Protein AF-A0A2N2CY54-F1 (afdb_monomer)

Mean predicted aligned error: 22.15 Å

pLDDT: mean 81.93, std 12.27, range [18.92, 95.81]

Solvent-accessible surface area (backbone atoms only — not comparable to full-atom values): 48146 Å² total; per-residue (Å²): 135,62,61,72,64,51,35,73,72,45,61,77,48,27,66,77,72,64,31,81,34,38,25,50,25,41,86,81,33,45,28,36,30,58,75,82,61,48,65,48,76,57,79,92,50,68,31,60,53,37,13,76,73,66,37,69,27,64,44,69,73,37,68,36,89,73,80,69,43,63,23,24,40,41,25,36,48,36,69,56,98,86,40,77,65,26,34,40,36,35,34,28,63,43,61,75,48,27,69,66,24,25,69,65,45,78,52,81,62,23,25,25,32,29,29,36,71,78,32,34,35,51,27,37,74,56,55,66,48,37,67,68,59,39,34,26,49,61,18,50,80,72,67,44,75,42,19,41,46,25,49,34,45,61,72,70,34,72,73,43,70,49,77,43,62,30,50,49,90,93,40,54,30,41,32,43,35,33,50,41,89,90,58,67,34,28,43,34,40,36,33,43,45,69,66,74,43,41,67,58,55,53,50,53,57,52,52,53,54,52,55,53,51,52,52,52,52,50,54,54,52,51,55,50,48,43,66,74,49,49,52,64,52,50,54,52,49,55,50,52,53,40,46,75,74,68,55,60,90,77,90,86,87,82,95,52,92,47,76,67,32,55,49,53,55,54,51,52,57,52,43,55,54,53,42,59,55,49,53,55,53,53,40,44,76,72,67,44,76,79,73,87,82,79,62,88,47,103,78,36,62,66,50,53,55,51,54,57,52,45,58,54,56,57,54,55,60,57,55,54,56,59,55,56,54,44,58,76,72,68,44,83,81,74,73,72,84,61,82,87,47,66,71,75,65,23,55,55,51,54,56,63,55,58,72,70,72,78,83,80,73,79,92,78,65,80,91,72,66,83,84,60,68,88,70,88,54,95,79,86,88,84,88,88,89,62,74,70,94,66,41,73,82,60,71,88,80,73,92,86,89,92,94,86,94,91,93,90,82,88,74,72,72,67,65,58,64,73,71,75,59,84,81,88,83,72,89,67,89,62,67,74,100,54,26,69,57,39,68,60,62,50,62,55,60,73,49,64,69,61,56,64,63,57,62,62,42,53,77,75,73,46,64,76,62,46,63,63,43,57,75,56,41,55,89,45,101,79,44,60,59,57,41,44,53,44,50,52,49,47,51,56,52,49,50,54,52,48,55,52,50,48,52,52,36,57,72,73,62,51,67,87,68,70,59,67,38,86,83,42,65,72,74,61,19,52,56,38,45,53,52,39,54,54,46,55,70,58,45,57,57,53,52,33,48,52,52,34,51,53,39,45,76,74,68,41,58,86,60,63,52,72,79,94,51,64,70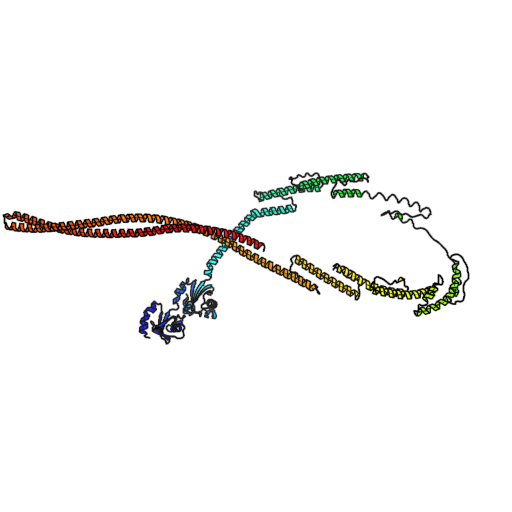,73,54,28,48,55,37,50,58,51,39,51,51,34,50,53,56,36,54,54,53,52,51,54,51,52,53,51,52,38,43,72,72,68,45,48,88,54,70,81,79,76,88,60,67,75,79,50,40,57,54,51,53,50,52,38,49,49,27,52,51,51,39,50,52,51,52,51,50,53,53,50,25,56,49,46,25,53,51,19,48,55,44,20,56,50,13,51,53,43,24,52,50,23,53,55,48,51,53,52,49,52,54,51,50,55,53,48,53,51,51,41,51,52,29,52,47,48,23,49,53,25,50,53,52,32,54,52,36,54,54,53,40,54,52,39,52,55,49,30,56,54,30,53,54,49,32,52,50,32,53,52,52,39,54,51,40,55,52,50,46,54,50,38,50,53,47,26,54,49,16,52,51,42,27,54,52,17,49,54,43,26,54,54,15,58,72,50,46,87,80,13,52,69,51,26,53,52,17,50,51,46,26,53,49,16,52,51,44,27,53,50,26,53,52,49,41,54,54,38,55,55,45,40,53,51,36,53,52,51,30,50,54,34,47,56,49,30,52,51,33,52,51,50,45,58,52,39,52,52,48,35,53,53,31,53,49,49,25,48,52,26,51,51,49,42,56,51,48,57,52,51,53,54,50,50,55,53,51,51,53,52,35,55,48,48,25,54,52,16,49,52,46,18,54,54,16,52,50,47,40,72,74,79

Nearest PDB structures (foldseek):
  8c5v-assembly1_I  TM=5.341E-01  e=7.143E-14  Escherichia coli
  3ja6-assembly1_I  TM=4.671E-01  e=2.084E-09  Escherichia coli
  3g67-assembly1_B  TM=6.070E-01  e=4.189E-06  Thermotoga maritima
  3g67-assembly1_A  TM=4.491E-01  e=2.232E-06  Thermotoga maritima
  6grj-assembly1_F  TM=5.104E-01  e=6.147E-03  Aeromonas hydrophila

Structure (mmCIF, N/CA/C/O backbone):
data_AF-A0A2N2CY54-F1
#
_entry.id   AF-A0A2N2CY54-F1
#
loop_
_atom_site.group_PDB
_atom_site.id
_atom_site.type_symbol
_atom_site.label_atom_id
_atom_site.label_alt_id
_atom_site.label_comp_id
_atom_site.label_asym_id
_atom_site.label_entity_id
_atom_site.label_seq_id
_atom_site.pdbx_PDB_ins_code
_atom_site.Cartn_x
_atom_site.Cartn_y
_atom_site.Cartn_z
_atom_site.occupancy
_atom_site.B_iso_or_equiv
_atom_site.auth_seq_id
_atom_site.auth_comp_id
_atom_site.auth_asym_id
_atom_site.auth_atom_id
_atom_site.pdbx_PDB_model_num
ATOM 1 N N . MET A 1 1 ? -34.514 -56.748 42.337 1.00 60.25 1 MET A N 1
ATOM 2 C CA . MET A 1 1 ? -34.997 -55.356 42.426 1.00 60.25 1 MET A CA 1
ATOM 3 C C . MET A 1 1 ? -36.351 -55.371 43.088 1.00 60.25 1 MET A C 1
ATOM 5 O O . MET A 1 1 ? -37.122 -56.273 42.786 1.00 60.25 1 MET A O 1
ATOM 9 N N . ASP A 1 2 ? -36.612 -54.425 43.983 1.00 69.19 2 ASP A N 1
ATOM 10 C CA . ASP A 1 2 ? -37.934 -54.241 44.578 1.00 69.19 2 ASP A CA 1
ATOM 11 C C . ASP A 1 2 ? -38.647 -53.099 43.843 1.00 69.19 2 ASP A C 1
ATOM 13 O O . ASP A 1 2 ? -38.469 -51.923 44.160 1.00 69.19 2 ASP A O 1
ATOM 17 N N . PHE A 1 3 ? -39.376 -53.464 42.786 1.00 68.94 3 PHE A N 1
ATOM 18 C CA . PHE A 1 3 ? -39.997 -52.511 41.866 1.00 68.94 3 PHE A CA 1
ATOM 19 C C . PHE A 1 3 ? -40.967 -51.534 42.569 1.00 68.94 3 PHE A C 1
ATOM 21 O O . PHE A 1 3 ? -40.831 -50.339 42.325 1.00 68.94 3 PHE A O 1
ATOM 28 N N . PRO A 1 4 ? -41.858 -51.956 43.497 1.00 69.75 4 PRO A N 1
ATOM 29 C CA . PRO A 1 4 ? -42.667 -51.036 44.307 1.00 69.75 4 PRO A CA 1
ATOM 30 C C . PRO A 1 4 ? -41.870 -49.930 45.017 1.00 69.75 4 PRO A C 1
ATOM 32 O O . PRO A 1 4 ? -42.263 -48.765 44.964 1.00 69.75 4 PRO A O 1
ATOM 35 N N . THR A 1 5 ? -40.737 -50.269 45.640 1.00 71.31 5 THR A N 1
ATOM 36 C CA . THR A 1 5 ? -39.881 -49.294 46.339 1.00 71.31 5 THR A CA 1
ATOM 37 C C . THR A 1 5 ? -39.176 -48.350 45.362 1.00 71.31 5 THR A C 1
ATOM 39 O O . THR A 1 5 ? -39.042 -47.163 45.646 1.00 71.31 5 THR A O 1
ATOM 42 N N . GLN A 1 6 ? -38.759 -48.842 44.190 1.00 70.19 6 GLN A N 1
ATOM 43 C CA . GLN A 1 6 ? -38.132 -48.010 43.156 1.00 70.19 6 GLN A CA 1
ATOM 44 C C . GLN A 1 6 ? -39.136 -47.054 42.495 1.00 70.19 6 GLN A C 1
ATOM 46 O O . GLN A 1 6 ? -38.831 -45.877 42.336 1.00 70.19 6 GLN A O 1
ATOM 51 N N . VAL A 1 7 ? -40.347 -47.529 42.182 1.00 70.38 7 VAL A N 1
ATOM 52 C CA . VAL A 1 7 ? -41.459 -46.714 41.661 1.00 70.38 7 VAL A CA 1
ATOM 53 C C . VAL A 1 7 ? -41.775 -45.563 42.611 1.00 70.38 7 VAL A C 1
ATOM 55 O O . VAL A 1 7 ? -41.792 -44.410 42.190 1.00 70.38 7 VAL A O 1
ATOM 58 N N . ALA A 1 8 ? -41.952 -45.854 43.904 1.00 73.19 8 ALA A N 1
ATOM 59 C CA . ALA A 1 8 ? -42.259 -44.836 44.908 1.00 73.19 8 ALA A CA 1
ATOM 60 C C . ALA A 1 8 ? -41.158 -43.768 45.065 1.00 73.19 8 ALA A C 1
ATOM 62 O O . ALA A 1 8 ? -41.454 -42.664 45.512 1.00 73.19 8 ALA A O 1
ATOM 63 N N . ALA A 1 9 ? -39.910 -44.085 44.703 1.00 75.81 9 ALA A N 1
ATOM 64 C CA . ALA A 1 9 ? -38.768 -43.183 44.831 1.00 75.81 9 ALA A CA 1
ATOM 65 C C . ALA A 1 9 ? -38.559 -42.241 43.631 1.00 75.81 9 ALA A C 1
ATOM 67 O O . ALA A 1 9 ? -37.879 -41.238 43.804 1.00 75.81 9 ALA A O 1
ATOM 68 N N . VAL A 1 10 ? -39.096 -42.554 42.441 1.00 77.94 10 VAL A N 1
ATOM 69 C CA . VAL A 1 10 ? -38.879 -41.745 41.216 1.00 77.94 10 VAL A CA 1
ATOM 70 C C . VAL A 1 10 ? -40.163 -41.288 40.517 1.00 77.94 10 VAL A C 1
ATOM 72 O O . VAL A 1 10 ? -40.093 -40.492 39.586 1.00 77.94 10 VAL A O 1
ATOM 75 N N . ALA A 1 11 ? -41.345 -41.753 40.940 1.00 76.50 11 ALA A N 1
ATOM 76 C CA . ALA A 1 11 ? -42.616 -41.394 40.299 1.00 76.50 11 ALA A CA 1
ATOM 77 C C . ALA A 1 11 ? -42.944 -39.887 40.357 1.00 76.50 11 ALA A C 1
ATOM 79 O O . ALA A 1 11 ? -43.582 -39.380 39.439 1.00 76.50 11 ALA A O 1
ATOM 80 N N . SER A 1 12 ? -42.495 -39.166 41.392 1.00 78.31 12 SER A N 1
ATOM 81 C CA . SER A 1 12 ? -42.616 -37.699 41.483 1.00 78.31 12 SER A CA 1
ATOM 82 C C . SER A 1 12 ? -41.766 -36.953 40.456 1.00 78.31 12 SER A C 1
ATOM 84 O O . SER A 1 12 ? -42.088 -35.827 40.084 1.00 78.31 12 SER A O 1
ATOM 86 N N . ASP A 1 13 ? -40.681 -37.579 40.007 1.00 79.94 13 ASP A N 1
ATOM 87 C CA . ASP A 1 13 ? -39.609 -36.903 39.282 1.00 79.94 13 ASP A CA 1
ATOM 88 C C . ASP A 1 13 ? -39.799 -37.019 37.763 1.00 79.94 13 ASP A C 1
ATOM 90 O O . ASP A 1 13 ? -39.218 -36.244 37.010 1.00 79.94 13 ASP A O 1
ATOM 94 N N . VAL A 1 14 ? -40.651 -37.948 37.307 1.00 81.81 14 VAL A N 1
ATOM 95 C CA . VAL A 1 14 ? -40.958 -38.183 35.885 1.00 81.81 14 VAL A CA 1
ATOM 96 C C . VAL A 1 14 ? -41.444 -36.896 35.209 1.00 81.81 14 VAL A C 1
ATOM 98 O O . VAL A 1 14 ? -40.825 -36.422 34.259 1.00 81.81 14 VAL A O 1
ATOM 101 N N . GLU A 1 15 ? -42.520 -36.302 35.732 1.00 76.81 15 GLU A N 1
ATOM 102 C CA . GLU A 1 15 ? -43.117 -35.080 35.181 1.00 76.81 15 GLU A CA 1
ATOM 103 C C . GLU A 1 15 ? -42.259 -33.846 35.504 1.00 76.81 15 GLU A C 1
ATOM 105 O O . GLU A 1 15 ? -42.045 -32.999 34.639 1.00 76.81 15 GLU A O 1
ATOM 110 N N . ALA A 1 16 ? -41.677 -33.781 36.709 1.00 80.38 16 ALA A N 1
ATOM 111 C CA . ALA A 1 16 ? -40.837 -32.662 37.146 1.00 80.38 16 ALA A CA 1
ATOM 112 C C . ALA A 1 16 ? -39.548 -32.489 36.317 1.00 80.38 16 ALA A C 1
ATOM 114 O O . ALA A 1 16 ? -39.052 -31.371 36.178 1.00 80.38 16 ALA A O 1
ATOM 115 N N . LEU A 1 17 ? -39.011 -33.577 35.756 1.00 82.12 17 LEU A N 1
ATOM 116 C CA . LEU A 1 17 ? -37.847 -33.569 34.864 1.00 82.12 17 LEU A CA 1
ATOM 117 C C . LEU A 1 17 ? -38.238 -33.566 33.370 1.00 82.12 17 LEU A C 1
ATOM 119 O O . LEU A 1 17 ? -37.363 -33.551 32.502 1.00 82.12 17 LEU A O 1
ATOM 123 N N . GLY A 1 18 ? -39.537 -33.555 33.050 1.00 81.50 18 GLY A N 1
ATOM 124 C CA . GLY A 1 18 ? -40.045 -33.517 31.678 1.00 81.50 18 GLY A CA 1
ATOM 125 C C . GLY A 1 18 ? -39.804 -34.807 30.887 1.00 81.50 18 GLY A C 1
ATOM 126 O O . GLY A 1 18 ? -39.457 -34.737 29.703 1.00 81.50 18 GLY A O 1
ATOM 127 N N . TYR A 1 19 ? -39.952 -35.966 31.534 1.00 89.19 19 TYR A N 1
ATOM 128 C CA . TYR A 1 19 ? -40.034 -37.278 30.888 1.00 89.19 19 TYR A CA 1
ATOM 129 C C . TYR A 1 19 ? -41.493 -37.675 30.645 1.00 89.19 19 TYR A C 1
ATOM 131 O O . TYR A 1 19 ? -42.379 -37.353 31.430 1.00 89.19 19 TYR A O 1
ATOM 139 N N . GLU A 1 20 ? -41.744 -38.435 29.580 1.00 89.75 20 GLU A N 1
ATOM 140 C CA . GLU A 1 20 ? -43.047 -39.071 29.359 1.00 89.75 20 GLU A CA 1
ATOM 141 C C . GLU A 1 20 ? -43.244 -40.296 30.260 1.00 89.75 20 GLU A C 1
ATOM 143 O O . GLU A 1 20 ? -44.368 -40.636 30.618 1.00 89.75 20 GLU A O 1
ATOM 148 N N . ASP A 1 21 ? -42.155 -41.008 30.564 1.00 90.56 21 ASP A N 1
ATOM 149 C CA . ASP A 1 21 ? -42.114 -42.109 31.528 1.00 90.56 21 ASP A CA 1
ATOM 150 C C . ASP A 1 21 ? -40.650 -42.406 31.913 1.00 90.56 21 ASP A C 1
ATOM 152 O O . ASP A 1 21 ? -39.733 -42.145 31.128 1.00 90.56 21 ASP A O 1
ATOM 156 N N . LEU A 1 22 ? -40.422 -42.994 33.088 1.00 90.94 22 LEU A N 1
ATOM 157 C CA . LEU A 1 22 ? -39.121 -43.536 33.500 1.00 90.94 22 LEU A CA 1
ATOM 158 C C . LEU A 1 22 ? -39.226 -45.061 33.566 1.00 90.94 22 LEU A C 1
ATOM 160 O O . LEU A 1 22 ? -40.204 -45.577 34.089 1.00 90.94 22 LEU A O 1
ATOM 164 N N . ALA A 1 23 ? -38.228 -45.802 33.093 1.00 89.75 23 ALA A N 1
ATOM 165 C CA . ALA A 1 23 ? -38.127 -47.247 33.266 1.00 89.75 23 ALA A CA 1
ATOM 166 C C . ALA A 1 23 ? -36.911 -47.636 34.106 1.00 89.75 23 ALA A C 1
ATOM 168 O O . ALA A 1 23 ? -35.849 -47.022 34.020 1.00 89.75 23 ALA A O 1
ATOM 169 N N . VAL A 1 24 ? -37.059 -48.709 34.881 1.00 89.12 24 VAL A N 1
ATOM 170 C CA . VAL A 1 24 ? -35.944 -49.372 35.565 1.00 89.12 24 VAL A CA 1
ATOM 171 C C . VAL A 1 24 ? -35.621 -50.660 34.816 1.00 89.12 24 VAL A C 1
ATOM 173 O O . VAL A 1 24 ? -36.482 -51.532 34.689 1.00 89.12 24 VAL A O 1
ATOM 176 N N . MET A 1 25 ? -34.385 -50.780 34.330 1.00 90.31 25 MET A N 1
ATOM 177 C CA . MET A 1 25 ? -33.861 -51.963 33.645 1.00 90.31 25 MET A CA 1
ATOM 178 C C . MET A 1 25 ? -32.938 -52.761 34.559 1.00 90.31 25 MET A C 1
ATOM 180 O O . MET A 1 25 ? -32.084 -52.203 35.251 1.00 90.31 25 MET A O 1
ATOM 184 N N . ASN A 1 26 ? -33.093 -54.082 34.552 1.00 89.06 26 ASN A N 1
ATOM 185 C CA . ASN A 1 26 ? -32.236 -54.995 35.299 1.00 89.06 26 ASN A CA 1
ATOM 186 C C . ASN A 1 26 ? -31.001 -55.445 34.497 1.00 89.06 26 ASN A C 1
ATOM 188 O O . ASN A 1 26 ? -30.906 -55.236 33.292 1.00 89.06 26 ASN A O 1
ATOM 192 N N . LEU A 1 27 ? -30.054 -56.113 35.167 1.00 87.12 27 LEU A N 1
ATOM 193 C CA . LEU A 1 27 ? -28.848 -56.681 34.537 1.00 87.12 27 LEU A CA 1
ATOM 194 C C . LEU A 1 27 ? -29.137 -57.790 33.497 1.00 87.12 27 LEU A C 1
ATOM 196 O O . LEU A 1 27 ? -28.206 -58.301 32.885 1.00 87.12 27 LEU A O 1
ATOM 200 N N . ALA A 1 28 ? -30.402 -58.185 33.317 1.00 85.44 28 ALA A N 1
ATOM 201 C CA . ALA A 1 28 ? -30.860 -59.097 32.272 1.00 85.44 28 ALA A CA 1
ATOM 202 C C . ALA A 1 28 ? -31.537 -58.357 31.090 1.00 85.44 28 ALA A C 1
ATOM 204 O O . ALA A 1 28 ? -32.170 -59.006 30.257 1.00 85.44 28 ALA A O 1
ATOM 205 N N . GLY A 1 29 ? -31.401 -57.025 31.003 1.00 86.50 29 GLY A N 1
ATOM 206 C CA . GLY A 1 29 ? -31.907 -56.190 29.899 1.00 86.50 29 GLY A CA 1
ATOM 207 C C . GLY A 1 29 ? -33.429 -56.041 29.858 1.00 86.50 29 GLY A C 1
ATOM 208 O O . GLY A 1 29 ? -33.971 -55.439 28.933 1.00 86.50 29 GLY A O 1
ATOM 209 N N . HIS A 1 30 ? -34.122 -56.569 30.868 1.00 90.25 30 HIS A N 1
ATOM 210 C CA . HIS A 1 30 ? -35.561 -56.432 31.027 1.00 90.25 30 HIS A CA 1
ATOM 211 C C . HIS A 1 30 ? -35.871 -55.148 31.795 1.00 90.25 30 HIS A C 1
ATOM 213 O O . HIS A 1 30 ? -35.349 -54.931 32.897 1.00 90.25 30 HIS A O 1
ATOM 219 N N . ALA A 1 31 ? -36.719 -54.306 31.214 1.00 90.31 31 ALA A N 1
ATOM 220 C CA . ALA A 1 31 ? -37.055 -52.981 31.704 1.00 90.31 31 ALA A CA 1
ATOM 221 C C . ALA A 1 31 ? -38.558 -52.807 31.905 1.00 90.31 31 ALA A C 1
ATOM 223 O O . ALA A 1 31 ? -39.366 -53.303 31.120 1.00 90.31 31 ALA A O 1
ATOM 224 N N . LYS A 1 32 ? -38.924 -52.049 32.944 1.00 89.06 32 LYS A N 1
ATOM 225 C CA . LYS A 1 32 ? -40.317 -51.746 33.275 1.00 89.06 32 LYS A CA 1
ATOM 226 C C . LYS A 1 32 ? -40.524 -50.269 33.574 1.00 89.06 32 LYS A C 1
ATOM 228 O O . LYS A 1 32 ? -39.825 -49.715 34.422 1.00 89.06 32 LYS A O 1
ATOM 233 N N . TYR A 1 33 ? -41.503 -49.669 32.903 1.00 89.44 33 TYR A N 1
ATOM 234 C CA . TYR A 1 33 ? -41.926 -48.286 33.102 1.00 89.44 33 TYR A CA 1
ATOM 235 C C . TYR A 1 33 ? -42.652 -48.067 34.435 1.00 89.44 33 TYR A C 1
ATOM 237 O O . TYR A 1 33 ? -43.406 -48.923 34.899 1.00 89.44 33 TYR A O 1
ATOM 245 N N . VAL A 1 34 ? -42.422 -46.900 35.031 1.00 85.44 34 VAL A N 1
ATOM 246 C CA . VAL A 1 34 ? -42.854 -46.501 36.374 1.00 85.44 34 VAL A CA 1
ATOM 247 C C . VAL A 1 34 ? -44.296 -45.998 36.371 1.00 85.44 34 VAL A C 1
ATOM 249 O O . VAL A 1 34 ? -45.041 -46.353 37.283 1.00 85.44 34 VAL A O 1
ATOM 252 N N . ILE A 1 35 ? -44.711 -45.230 35.353 1.00 82.75 35 ILE A N 1
ATOM 253 C CA . ILE A 1 35 ? -46.088 -44.718 35.241 1.00 82.75 35 ILE A CA 1
ATOM 254 C C . ILE A 1 35 ? -46.968 -45.678 34.440 1.00 82.75 35 ILE A C 1
ATOM 256 O O . ILE A 1 35 ? -47.979 -46.163 34.945 1.00 82.75 35 ILE A O 1
ATOM 260 N N . SER A 1 36 ? -46.602 -45.973 33.190 1.00 83.94 36 SER A N 1
ATOM 261 C CA . SER A 1 36 ? -47.429 -46.799 32.296 1.00 83.94 36 SER A CA 1
ATOM 262 C C . SER A 1 36 ? -47.420 -48.290 32.643 1.00 83.94 36 SER A C 1
ATOM 264 O O . SER A 1 36 ? -48.277 -49.036 32.171 1.00 83.94 36 SER A O 1
ATOM 266 N N . GLY A 1 37 ? -46.444 -48.749 33.434 1.00 84.00 37 GLY A N 1
ATOM 267 C CA . GLY A 1 37 ? -46.269 -50.161 33.783 1.00 84.00 37 GLY A CA 1
ATOM 268 C C . GLY A 1 37 ? -45.834 -51.063 32.622 1.00 84.00 37 GLY A C 1
ATOM 269 O O . GLY A 1 37 ? -45.729 -52.273 32.822 1.00 84.00 37 GLY A O 1
ATOM 270 N N . GLY A 1 38 ? -45.591 -50.503 31.429 1.00 86.81 38 GLY A N 1
ATOM 271 C CA . GLY A 1 38 ? -45.174 -51.249 30.245 1.00 86.81 38 GLY A CA 1
ATOM 272 C C . GLY A 1 38 ? -43.796 -51.888 30.413 1.00 86.81 38 GLY A C 1
ATOM 273 O O . GLY A 1 38 ? -42.882 -51.279 30.968 1.00 86.81 38 GLY A O 1
ATOM 274 N N . GLU A 1 39 ? -43.643 -53.111 29.914 1.00 90.31 39 GLU A N 1
ATOM 275 C CA . GLU A 1 39 ? -42.407 -53.894 29.994 1.00 90.31 39 GLU A CA 1
ATOM 276 C C . GLU A 1 39 ? -41.790 -54.081 28.602 1.00 90.31 39 GLU A C 1
ATOM 278 O O . GLU A 1 39 ? -42.507 -54.191 27.603 1.00 90.31 39 GLU A O 1
ATOM 283 N N . PHE A 1 40 ? -40.459 -54.106 28.526 1.00 91.12 40 PHE A N 1
ATOM 284 C CA . PHE A 1 40 ? -39.718 -54.379 27.296 1.00 91.12 40 PHE A CA 1
ATOM 285 C C . PHE A 1 40 ? -38.344 -54.989 27.578 1.00 91.12 40 PHE A C 1
ATOM 287 O O . PHE A 1 40 ? -37.706 -54.669 28.578 1.00 91.12 40 PHE A O 1
ATOM 294 N N . ASP A 1 41 ? -37.864 -55.812 26.646 1.00 89.75 41 ASP A N 1
ATOM 295 C CA . ASP A 1 41 ? -36.500 -56.338 26.655 1.00 89.75 41 ASP A CA 1
ATOM 296 C C . ASP A 1 41 ? -35.643 -55.587 25.620 1.00 89.75 41 ASP A C 1
ATOM 298 O O . ASP A 1 41 ? -36.059 -55.366 24.471 1.00 89.75 41 ASP A O 1
ATOM 302 N N . SER A 1 42 ? -34.442 -55.167 26.023 1.00 84.50 42 SER A N 1
ATOM 303 C CA . SER A 1 42 ? -33.515 -54.411 25.176 1.00 84.50 42 SER A CA 1
ATOM 304 C C . SER A 1 42 ? -32.066 -54.801 25.423 1.00 84.50 42 SER A C 1
ATOM 306 O O . SER A 1 42 ? -31.648 -54.955 26.567 1.00 84.50 42 SER A O 1
ATOM 308 N N . TRP A 1 43 ? -31.319 -54.964 24.333 1.00 80.31 43 TRP A N 1
ATOM 309 C CA . TRP A 1 43 ? -29.947 -55.455 24.311 1.00 80.31 43 TRP A CA 1
ATOM 310 C C . TRP A 1 43 ? -29.265 -55.056 22.999 1.00 80.31 43 TRP A C 1
ATOM 312 O O . TRP A 1 43 ? -29.879 -55.129 21.936 1.00 80.31 43 TRP A O 1
ATOM 322 N N . GLY A 1 44 ? -27.978 -54.706 23.071 1.00 80.56 44 GLY A N 1
ATOM 323 C CA . GLY A 1 44 ? -27.152 -54.349 21.910 1.00 80.56 44 GLY A CA 1
ATOM 324 C C . GLY A 1 44 ? -27.333 -52.915 21.401 1.00 80.56 44 GLY A C 1
ATOM 325 O O . GLY A 1 44 ? -26.626 -52.507 20.485 1.00 80.56 44 GLY A O 1
ATOM 326 N N . GLU A 1 45 ? -28.242 -52.128 21.982 1.00 87.81 45 GLU A N 1
ATOM 327 C CA . GLU A 1 45 ? -28.328 -50.696 21.695 1.00 87.81 45 GLU A CA 1
ATOM 328 C C . GLU A 1 45 ? -27.282 -49.911 22.521 1.00 87.81 45 GLU A C 1
ATOM 330 O O . GLU A 1 45 ? -27.208 -50.061 23.747 1.00 87.81 45 GLU A O 1
ATOM 335 N N . PHE A 1 46 ? -26.465 -49.070 21.865 1.00 86.56 46 PHE A N 1
ATOM 336 C CA . PHE A 1 46 ? -25.234 -48.511 22.458 1.00 86.56 46 PHE A CA 1
ATOM 337 C C . PHE A 1 46 ? -25.467 -47.718 23.753 1.00 86.56 46 PHE A C 1
ATOM 339 O O . PHE A 1 46 ? -24.635 -47.742 24.662 1.00 86.56 46 PHE A O 1
ATOM 346 N N . TRP A 1 47 ? -26.609 -47.035 23.867 1.00 87.31 47 TRP A N 1
ATOM 347 C CA . TRP A 1 47 ? -26.952 -46.223 25.034 1.00 87.31 47 TRP A CA 1
ATOM 348 C C . TRP A 1 47 ? -27.191 -47.071 26.292 1.00 87.31 47 TRP A C 1
ATOM 350 O O . TRP A 1 47 ? -26.815 -46.654 27.388 1.00 87.31 47 TRP A O 1
ATOM 360 N N . TYR A 1 48 ? -27.726 -48.291 26.156 1.00 90.00 48 TYR A N 1
ATOM 361 C CA . TYR A 1 48 ? -27.829 -49.226 27.281 1.00 90.00 48 TYR A CA 1
ATOM 362 C C . TYR A 1 48 ? -26.476 -49.859 27.615 1.00 90.00 48 TYR A C 1
ATOM 364 O O . TYR A 1 48 ? -26.148 -50.004 28.791 1.00 90.00 48 TYR A O 1
ATOM 372 N N . GLU A 1 49 ? -25.653 -50.184 26.613 1.00 89.12 49 GLU A N 1
ATOM 373 C CA . GLU A 1 49 ? -24.303 -50.703 26.864 1.00 89.12 49 GLU A CA 1
ATOM 374 C C . GLU A 1 49 ? -23.420 -49.704 27.615 1.00 89.12 49 GLU A C 1
ATOM 376 O O . GLU A 1 49 ? -22.719 -50.090 28.549 1.00 89.12 49 GLU A O 1
ATOM 381 N N . ASN A 1 50 ? -23.458 -48.425 27.237 1.00 87.50 50 ASN A N 1
ATOM 382 C CA . ASN A 1 50 ? -22.716 -47.367 27.922 1.00 87.50 50 ASN A CA 1
ATOM 383 C C . ASN A 1 50 ? -23.249 -47.160 29.347 1.00 87.50 50 ASN A C 1
ATOM 385 O O . ASN A 1 50 ? -22.461 -47.102 30.293 1.00 87.50 50 ASN A O 1
ATOM 389 N N . GLY A 1 51 ? -24.573 -47.232 29.532 1.00 87.62 51 GLY A N 1
ATOM 390 C CA . GLY A 1 51 ? -25.194 -47.349 30.852 1.00 87.62 51 GLY A CA 1
ATOM 391 C C . GLY A 1 51 ? -24.586 -48.475 31.701 1.00 87.62 51 GLY A C 1
ATOM 392 O O . GLY A 1 51 ? -24.169 -48.245 32.836 1.00 87.62 51 GLY A O 1
ATOM 393 N N . PHE A 1 52 ? -24.467 -49.691 31.157 1.00 89.06 52 PHE A N 1
ATOM 394 C CA . PHE A 1 52 ? -23.881 -50.836 31.871 1.00 89.06 52 PHE A CA 1
ATOM 395 C C . PHE A 1 52 ? -22.350 -50.767 32.038 1.00 89.06 52 PHE A C 1
ATOM 397 O O . PHE A 1 52 ? -21.807 -51.500 32.864 1.00 89.06 52 PHE A O 1
ATOM 404 N N . LYS A 1 53 ? -21.655 -49.867 31.328 1.00 88.75 53 LYS A N 1
ATOM 405 C CA . LYS A 1 53 ? -20.243 -49.502 31.574 1.00 88.75 53 LYS A CA 1
ATOM 406 C C . LYS A 1 53 ? -20.089 -48.442 32.678 1.00 88.75 53 LYS A C 1
ATOM 408 O O . LYS A 1 53 ? -18.981 -48.234 33.165 1.00 88.75 53 LYS A O 1
ATOM 413 N N . GLY A 1 54 ? -21.187 -47.817 33.116 1.00 88.12 54 GLY A N 1
ATOM 414 C CA . GLY A 1 54 ? -21.207 -46.780 34.156 1.00 88.12 54 GLY A CA 1
ATOM 415 C C . GLY A 1 54 ? -21.248 -45.350 33.614 1.00 88.12 54 GLY A C 1
ATOM 416 O O . GLY A 1 54 ? -21.114 -44.399 34.383 1.00 88.12 54 GLY A O 1
ATOM 417 N N . GLU A 1 55 ? -21.446 -45.192 32.310 1.00 88.88 55 GLU A N 1
ATOM 418 C CA . GLU A 1 55 ? -21.557 -43.903 31.634 1.00 88.88 55 GLU A CA 1
ATOM 419 C C . GLU A 1 55 ? -23.023 -43.457 31.563 1.00 88.88 55 GLU A C 1
ATOM 421 O O . GLU A 1 55 ? -23.948 -44.268 31.619 1.00 88.88 55 GLU A O 1
ATOM 426 N N . ARG A 1 56 ? -23.252 -42.147 31.433 1.00 90.56 56 ARG A N 1
ATOM 427 C CA . ARG A 1 56 ? -24.571 -41.617 31.059 1.00 90.56 56 ARG A CA 1
ATOM 428 C C . ARG A 1 56 ? -24.625 -41.533 29.542 1.00 90.56 56 ARG A C 1
ATOM 430 O O . ARG A 1 56 ? -23.641 -41.118 28.936 1.00 90.56 56 ARG A O 1
ATOM 437 N N . ALA A 1 57 ? -25.752 -41.896 28.947 1.00 88.81 57 ALA A N 1
ATOM 438 C CA . ALA A 1 57 ? -25.919 -41.881 27.499 1.00 88.81 57 ALA A CA 1
ATOM 439 C C . ALA A 1 57 ? -27.285 -41.320 27.109 1.00 88.81 57 ALA A C 1
ATOM 441 O O . ALA A 1 57 ? -28.245 -41.415 27.871 1.00 88.81 57 ALA A O 1
ATOM 442 N N . ILE A 1 58 ? -27.368 -40.777 25.900 1.00 90.94 58 ILE A N 1
ATOM 443 C CA . ILE A 1 58 ? -28.621 -40.440 25.230 1.00 90.94 58 ILE A CA 1
ATOM 444 C C . ILE A 1 58 ? -28.716 -41.291 23.961 1.00 90.94 58 ILE A C 1
ATOM 446 O O . ILE A 1 58 ? -27.695 -41.561 23.326 1.00 90.94 58 ILE A O 1
ATOM 450 N N . SER A 1 59 ? -29.908 -41.784 23.634 1.00 90.75 59 SER A N 1
ATOM 451 C CA . SER A 1 59 ? -30.144 -42.498 22.381 1.00 90.75 59 SER A CA 1
ATOM 452 C C . SER A 1 59 ? -30.363 -41.523 21.235 1.00 90.75 59 SER A C 1
ATOM 454 O O . SER A 1 59 ? -30.913 -40.440 21.428 1.00 90.75 59 SER A O 1
ATOM 456 N N . ASP A 1 60 ? -30.078 -41.978 20.021 1.00 90.69 60 ASP A N 1
ATOM 457 C CA . ASP A 1 60 ? -30.692 -41.396 18.831 1.00 90.69 60 ASP A CA 1
ATOM 458 C C . ASP A 1 60 ? -32.223 -41.611 18.848 1.00 90.69 60 ASP A C 1
ATOM 460 O O . ASP A 1 60 ? -32.755 -42.368 19.673 1.00 90.69 60 ASP A O 1
ATOM 464 N N . VAL A 1 61 ? -32.956 -40.939 17.954 1.00 89.75 61 VAL A N 1
ATOM 465 C CA . VAL A 1 61 ? -34.424 -41.055 17.862 1.00 89.75 61 VAL A CA 1
ATOM 466 C C . VAL A 1 61 ? -34.819 -42.489 17.500 1.00 89.75 61 VAL A C 1
ATOM 468 O O . VAL A 1 61 ? -34.645 -42.932 16.365 1.00 89.75 61 VAL A O 1
ATOM 471 N N . ALA A 1 62 ? -35.392 -43.214 18.460 1.00 88.81 62 ALA A N 1
ATOM 472 C CA . ALA A 1 62 ? -35.700 -44.636 18.358 1.00 88.81 62 ALA A CA 1
ATOM 473 C C . ALA A 1 62 ? -37.202 -44.907 18.534 1.00 88.81 62 ALA A C 1
ATOM 475 O O . ALA A 1 62 ? -37.907 -44.191 19.242 1.00 88.81 62 ALA A O 1
ATOM 476 N N . ILE A 1 63 ? -37.710 -45.983 17.928 1.00 89.31 63 ILE A N 1
ATOM 477 C CA . ILE A 1 63 ? -39.111 -46.388 18.105 1.00 89.31 63 ILE A CA 1
ATOM 478 C C . ILE A 1 63 ? -39.279 -47.113 19.444 1.00 89.31 63 ILE A C 1
ATOM 480 O O . ILE A 1 63 ? -38.688 -48.170 19.679 1.00 89.31 63 ILE A O 1
ATOM 484 N N . SER A 1 64 ? -40.144 -46.589 20.312 1.00 89.44 64 SER A N 1
ATOM 485 C CA . SER A 1 64 ? -40.474 -47.220 21.590 1.00 89.44 64 SER A CA 1
ATOM 486 C C . SER A 1 64 ? -41.025 -48.631 21.392 1.00 89.44 64 SER A C 1
ATOM 488 O O . SER A 1 64 ? -42.077 -48.832 20.776 1.00 89.44 64 SER A O 1
ATOM 490 N N . LYS A 1 65 ? -40.374 -49.628 22.003 1.00 87.69 65 LYS A N 1
ATOM 491 C CA . LYS A 1 65 ? -40.856 -51.019 21.997 1.00 87.69 65 LYS A CA 1
ATOM 492 C C . LYS A 1 65 ? -42.244 -51.160 22.639 1.00 87.69 65 LYS A C 1
ATOM 494 O O . LYS A 1 65 ? -42.976 -52.067 22.241 1.00 87.69 65 LYS A O 1
ATOM 499 N N . VAL A 1 66 ? -42.628 -50.241 23.533 1.00 88.25 66 VAL A N 1
ATOM 500 C CA . VAL A 1 66 ? -43.935 -50.208 24.212 1.00 88.25 66 VAL A CA 1
ATOM 501 C C . VAL A 1 66 ? -44.958 -49.356 23.452 1.00 88.25 66 VAL A C 1
ATOM 503 O O . VAL A 1 66 ? -45.995 -49.879 23.056 1.00 88.25 66 VAL A O 1
ATOM 506 N N . THR A 1 67 ? -44.684 -48.068 23.210 1.00 88.81 67 THR A N 1
ATOM 507 C CA . THR A 1 67 ? -45.684 -47.131 22.648 1.00 88.81 67 THR A CA 1
ATOM 508 C C . THR A 1 67 ? -45.735 -47.108 21.120 1.00 88.81 67 THR A C 1
ATOM 510 O O . THR A 1 67 ? -46.671 -46.546 20.561 1.00 88.81 67 THR A O 1
ATOM 513 N N . LYS A 1 68 ? -44.754 -47.716 20.436 1.00 89.75 68 LYS A N 1
ATOM 514 C CA . LYS A 1 68 ? -44.583 -47.720 18.967 1.00 89.75 68 LYS A CA 1
ATOM 515 C C . LYS A 1 68 ? -44.427 -46.335 18.317 1.00 89.75 68 LYS A C 1
ATOM 517 O O . LYS A 1 68 ? -44.435 -46.246 17.095 1.00 89.75 68 LYS A O 1
ATOM 522 N N . ALA A 1 69 ? -44.236 -45.286 19.114 1.00 88.38 69 ALA A N 1
ATOM 523 C CA . ALA A 1 69 ? -43.922 -43.937 18.651 1.00 88.38 69 ALA A CA 1
ATOM 524 C C . ALA A 1 69 ? -42.400 -43.671 18.694 1.00 88.38 69 ALA A C 1
ATOM 526 O O . ALA A 1 69 ? -41.713 -44.295 19.515 1.00 88.38 69 ALA A O 1
ATOM 527 N N . PRO A 1 70 ? -41.875 -42.749 17.864 1.00 89.62 70 PRO A N 1
ATOM 528 C CA . PRO A 1 70 ? -40.525 -42.209 18.014 1.00 89.62 70 PRO A CA 1
ATOM 529 C C . PRO A 1 70 ? -40.336 -41.541 19.382 1.00 89.62 70 PRO A C 1
ATOM 531 O O . PRO A 1 70 ? -41.215 -40.825 19.860 1.00 89.62 70 PRO A O 1
ATOM 534 N N . CYS A 1 71 ? -39.193 -41.776 20.017 1.00 91.12 71 CYS A N 1
ATOM 535 C CA . CYS A 1 71 ? -38.803 -41.183 21.293 1.00 91.12 71 CYS A CA 1
ATOM 536 C C . CYS A 1 71 ? -37.280 -41.183 21.461 1.00 91.12 71 CYS A C 1
ATOM 538 O O . CYS A 1 71 ? -36.568 -41.928 20.788 1.00 91.12 71 CYS A O 1
ATOM 540 N N . VAL A 1 72 ? -36.793 -40.379 22.402 1.00 92.00 72 VAL A N 1
ATOM 541 C CA . VAL A 1 72 ? -35.392 -40.378 22.843 1.00 92.00 72 VAL A CA 1
ATOM 542 C C . VAL A 1 72 ? -35.304 -40.990 24.241 1.00 92.00 72 VAL A C 1
ATOM 544 O O . VAL A 1 72 ? -36.193 -40.782 25.074 1.00 92.00 72 VAL A O 1
ATOM 547 N N . PHE A 1 73 ? -34.245 -41.762 24.490 1.00 92.62 73 PHE A N 1
ATOM 548 C CA . PHE A 1 73 ? -33.954 -42.391 25.774 1.00 92.62 73 PHE A CA 1
ATOM 549 C C . PHE A 1 73 ? -32.724 -41.758 26.426 1.00 92.62 73 PHE A C 1
ATOM 551 O O . PHE A 1 73 ? -31.629 -41.829 25.877 1.00 92.62 73 PHE A O 1
ATOM 558 N N . GLU A 1 74 ? -32.879 -41.202 27.625 1.00 92.00 74 GLU A N 1
ATOM 559 C CA . GLU A 1 74 ? -31.761 -40.806 28.488 1.00 92.00 74 GLU A CA 1
ATOM 560 C C . GLU A 1 74 ? -31.473 -41.942 29.481 1.00 92.00 74 GLU A C 1
ATOM 562 O O . GLU A 1 74 ? -32.375 -42.420 30.169 1.00 92.00 74 GLU A O 1
ATOM 567 N N . VAL A 1 75 ? -30.227 -42.408 29.554 1.00 91.94 75 VAL A N 1
ATOM 568 C CA . VAL A 1 75 ? -29.809 -43.575 30.343 1.00 91.94 75 VAL A CA 1
ATOM 569 C C . VAL A 1 75 ? -28.806 -43.169 31.415 1.00 91.94 75 VAL A C 1
ATOM 571 O O . VAL A 1 75 ? -27.781 -42.549 31.125 1.00 91.94 75 VAL A O 1
ATOM 574 N N . ALA A 1 76 ? -29.062 -43.593 32.654 1.00 91.56 76 ALA A N 1
ATOM 575 C CA . ALA A 1 76 ? -28.144 -43.446 33.778 1.00 91.56 76 ALA A CA 1
ATOM 576 C C . ALA A 1 76 ? -27.958 -44.778 34.538 1.00 91.56 76 ALA A C 1
ATOM 578 O O . ALA A 1 76 ? -28.935 -45.495 34.773 1.00 91.56 76 ALA A O 1
ATOM 579 N N . PRO A 1 77 ? -26.734 -45.123 34.976 1.00 91.38 77 PRO A N 1
ATOM 580 C CA . PRO A 1 77 ? -26.490 -46.316 35.782 1.00 91.38 77 PRO A CA 1
ATOM 581 C C . PRO A 1 77 ? -27.076 -46.173 37.191 1.00 91.38 77 PRO A C 1
ATOM 583 O O . PRO A 1 77 ? -26.841 -45.183 37.886 1.00 91.38 77 PRO A O 1
ATOM 586 N N . ILE A 1 78 ? -27.774 -47.208 37.656 1.00 88.88 78 ILE A N 1
ATOM 587 C CA . ILE A 1 78 ? -28.184 -47.343 39.055 1.00 88.88 78 ILE A CA 1
ATOM 588 C C . ILE A 1 78 ? -27.042 -48.023 39.809 1.00 88.88 78 ILE A C 1
ATOM 590 O O . ILE A 1 78 ? -26.698 -49.176 39.534 1.00 88.88 78 ILE A O 1
ATOM 594 N N . LEU A 1 79 ? -26.469 -47.309 40.777 1.00 87.44 79 LEU A N 1
ATOM 595 C CA . LEU A 1 79 ? -25.326 -47.761 41.566 1.00 87.44 79 LEU A CA 1
ATOM 596 C C . LEU A 1 79 ? -25.756 -48.211 42.967 1.00 87.44 79 LEU A C 1
ATOM 598 O O . LEU A 1 79 ? -26.529 -47.533 43.640 1.00 87.44 79 LEU A O 1
ATOM 602 N N . ASN A 1 80 ? -25.190 -49.319 43.442 1.00 84.88 80 ASN A N 1
ATOM 603 C CA . ASN A 1 80 ? -25.263 -49.753 44.835 1.00 84.88 80 ASN A CA 1
ATOM 604 C C . ASN A 1 80 ? -23.849 -50.117 45.309 1.00 84.88 80 ASN A C 1
ATOM 606 O O . ASN A 1 80 ? -23.197 -50.966 44.705 1.00 84.88 80 ASN A O 1
ATOM 610 N N . ASN A 1 81 ? -23.348 -49.445 46.351 1.00 85.00 81 ASN A N 1
ATOM 611 C CA . ASN A 1 81 ? -21.968 -49.581 46.846 1.00 85.00 81 ASN A CA 1
ATOM 612 C C . ASN A 1 81 ? -20.886 -49.490 45.742 1.00 85.00 81 ASN A C 1
ATOM 614 O O . ASN A 1 81 ? -19.871 -50.179 45.796 1.00 85.00 81 ASN A O 1
ATOM 618 N N . GLY A 1 82 ? -21.114 -48.652 44.724 1.00 80.19 82 GLY A N 1
ATOM 619 C CA . GLY A 1 82 ? -20.204 -48.468 43.585 1.00 80.19 82 GLY A CA 1
ATOM 620 C C . GLY A 1 82 ? -20.293 -49.535 42.484 1.00 80.19 82 GLY A C 1
ATOM 621 O O . GLY A 1 82 ? -19.605 -49.404 41.478 1.00 80.19 82 GLY A O 1
ATOM 622 N N . GLN A 1 83 ? -21.143 -50.557 42.626 1.00 86.81 83 GLN A N 1
ATOM 623 C CA . GLN A 1 83 ? -21.435 -51.523 41.562 1.00 86.81 83 GLN A CA 1
ATOM 624 C C . GLN A 1 83 ? -22.719 -51.146 40.818 1.00 86.81 83 GLN A C 1
ATOM 626 O O . GLN A 1 83 ? -23.698 -50.719 41.432 1.00 86.81 83 GLN A O 1
ATOM 631 N N . ILE A 1 84 ? -22.726 -51.334 39.498 1.00 90.25 84 ILE A N 1
ATOM 632 C CA . ILE A 1 84 ? -23.912 -51.138 38.656 1.00 90.25 84 ILE A CA 1
ATOM 633 C C . ILE A 1 84 ? -24.866 -52.308 38.898 1.00 90.25 84 ILE A C 1
ATOM 635 O O . ILE A 1 84 ? -24.491 -53.467 38.731 1.00 90.25 84 ILE A O 1
ATOM 639 N N . VAL A 1 85 ? -26.099 -52.007 39.305 1.00 89.06 85 VAL A N 1
ATOM 640 C CA . VAL A 1 85 ? -27.133 -53.019 39.597 1.00 89.06 85 VAL A CA 1
ATOM 641 C C . VAL A 1 85 ? -28.328 -52.957 38.647 1.00 89.06 85 VAL A C 1
ATOM 643 O O . VAL A 1 85 ? -29.201 -53.820 38.717 1.00 89.06 85 VAL A O 1
ATOM 646 N N . GLY A 1 86 ? -28.366 -51.964 37.758 1.00 89.31 86 GLY A N 1
ATOM 647 C CA . GLY A 1 86 ? -29.411 -51.734 36.762 1.00 89.31 86 GLY A CA 1
ATOM 648 C C . GLY A 1 86 ? -29.231 -50.385 36.071 1.00 89.31 86 GLY A C 1
ATOM 649 O O . GLY A 1 86 ? -28.276 -49.672 36.375 1.00 89.31 86 GLY A O 1
ATOM 650 N N . LEU A 1 87 ? -30.167 -50.018 35.197 1.00 91.62 87 LEU A N 1
ATOM 651 C CA . LEU A 1 87 ? -30.228 -48.702 34.550 1.00 91.62 87 LEU A CA 1
ATOM 652 C C . LEU A 1 87 ? -31.549 -48.003 34.876 1.00 91.62 87 LEU A C 1
ATOM 654 O O . LEU A 1 87 ? -32.591 -48.653 34.983 1.00 91.62 87 LEU A O 1
ATOM 658 N N . LEU A 1 88 ? -31.497 -46.681 34.991 1.00 91.12 88 LEU A N 1
ATOM 659 C CA . LEU A 1 88 ? -32.649 -45.794 34.926 1.00 91.12 88 LEU A CA 1
ATOM 660 C C . LEU A 1 88 ? -32.713 -45.240 33.500 1.00 91.12 88 LEU A C 1
ATOM 662 O O . LEU A 1 88 ? -31.706 -44.752 32.987 1.00 91.12 88 LEU A O 1
ATOM 666 N N . ILE A 1 89 ? -33.873 -45.355 32.860 1.00 92.25 89 ILE A N 1
ATOM 667 C CA . ILE A 1 89 ? -34.090 -44.995 31.456 1.00 92.25 89 ILE A CA 1
ATOM 668 C C . ILE A 1 89 ? -35.249 -44.008 31.397 1.00 92.25 89 ILE A C 1
ATOM 670 O O . ILE A 1 89 ? -36.396 -44.397 31.601 1.00 92.25 89 ILE A O 1
ATOM 674 N N . GLY A 1 90 ? -34.981 -42.742 31.114 1.00 91.81 90 GLY A N 1
ATOM 675 C CA . GLY A 1 90 ? -36.026 -41.762 30.863 1.00 91.81 90 GLY A CA 1
ATOM 676 C C . GLY A 1 90 ? -36.421 -41.727 29.397 1.00 91.81 90 GLY A C 1
ATOM 677 O O . GLY A 1 90 ? -35.562 -41.614 28.531 1.00 91.81 90 GLY A O 1
ATOM 678 N N . ARG A 1 91 ? -37.721 -41.819 29.106 1.00 91.88 91 ARG A N 1
ATOM 679 C CA . ARG A 1 91 ? -38.279 -41.700 27.753 1.00 91.88 91 ARG A CA 1
ATOM 680 C C . ARG A 1 91 ? -38.827 -40.290 27.548 1.00 91.88 91 ARG A C 1
ATOM 682 O O . ARG A 1 91 ? -39.630 -39.831 28.359 1.00 91.88 91 ARG A O 1
ATOM 689 N N . ARG A 1 92 ? -38.434 -39.617 26.466 1.00 91.38 92 ARG A N 1
ATOM 690 C CA . ARG A 1 92 ? -38.888 -38.259 26.107 1.00 91.38 92 ARG A CA 1
ATOM 691 C C . ARG A 1 92 ? -39.399 -38.200 24.674 1.00 91.38 92 ARG A C 1
ATOM 693 O O . ARG A 1 92 ? -38.983 -39.002 23.834 1.00 91.38 92 ARG A O 1
ATOM 700 N N . SER A 1 93 ? -40.238 -37.204 24.394 1.00 89.31 93 SER A N 1
ATOM 701 C CA . SER A 1 93 ? -40.554 -36.799 23.023 1.00 89.31 93 SER A CA 1
ATOM 702 C C . SER A 1 93 ? -39.255 -36.455 22.286 1.00 89.31 93 SER A C 1
ATOM 704 O O . SER A 1 93 ? -38.407 -35.770 22.864 1.00 89.31 93 SER A O 1
ATOM 706 N N . PRO A 1 94 ? -39.079 -36.855 21.015 1.00 87.44 94 PRO A N 1
ATOM 707 C CA . PRO A 1 94 ? -37.877 -36.513 20.260 1.00 87.44 94 PRO A CA 1
ATOM 708 C C . PRO A 1 94 ? -37.801 -35.012 19.929 1.00 87.44 94 PRO A C 1
ATOM 710 O O . PRO A 1 94 ? -36.737 -34.507 19.596 1.00 87.44 94 PRO A O 1
ATOM 713 N N . THR A 1 95 ? -38.898 -34.261 20.076 1.00 88.06 95 THR A N 1
ATOM 714 C CA . THR A 1 95 ? -38.940 -32.807 19.835 1.00 88.06 95 THR A CA 1
ATOM 715 C C . THR A 1 95 ? -38.478 -31.960 21.029 1.00 88.06 95 THR A C 1
ATOM 717 O O . THR A 1 95 ? -38.561 -30.735 20.969 1.00 88.06 95 THR A O 1
ATOM 720 N N . PHE A 1 96 ? -37.968 -32.565 22.110 1.00 87.62 96 PHE A N 1
ATOM 721 C CA . PHE A 1 96 ? -37.622 -31.857 23.356 1.00 87.62 96 PHE A CA 1
ATOM 722 C C . PHE A 1 96 ? -36.583 -30.728 23.200 1.00 87.62 96 PHE A C 1
ATOM 724 O O . PHE A 1 96 ? -36.566 -29.806 24.009 1.00 87.62 96 PHE A O 1
ATOM 731 N N . LEU A 1 97 ? -35.744 -30.769 22.158 1.00 88.62 97 LEU A N 1
ATOM 732 C CA . LEU A 1 97 ? -34.752 -29.727 21.858 1.00 88.62 97 LEU A CA 1
ATOM 733 C C . LEU A 1 97 ? -35.275 -28.584 20.976 1.00 88.62 97 LEU A C 1
ATOM 735 O O . LEU A 1 97 ? -34.550 -27.611 20.779 1.00 88.62 97 LEU A O 1
ATOM 739 N N . LYS A 1 98 ? -36.506 -28.667 20.452 1.00 86.69 98 LYS A N 1
ATOM 740 C CA . LYS A 1 98 ? -37.047 -27.718 19.463 1.00 86.69 98 LYS A CA 1
ATOM 741 C C . LYS A 1 98 ? -36.955 -26.260 19.914 1.00 86.69 98 LYS A C 1
ATOM 743 O O . LYS A 1 98 ? -36.509 -25.402 19.159 1.00 86.69 98 LYS A O 1
ATOM 748 N N . GLU A 1 99 ? -37.365 -25.973 21.148 1.00 84.50 99 GLU A N 1
ATOM 749 C CA . GLU A 1 99 ? -37.315 -24.613 21.700 1.00 84.50 99 GLU A CA 1
ATOM 750 C C . GLU A 1 99 ? -35.868 -24.111 21.804 1.00 84.50 99 GLU A C 1
ATOM 752 O O . GLU A 1 99 ? -35.576 -22.974 21.436 1.00 84.50 99 GLU A O 1
ATOM 757 N N . THR A 1 100 ? -34.942 -24.983 22.215 1.00 86.31 100 THR A N 1
ATOM 758 C CA . THR A 1 100 ? -33.506 -24.684 22.300 1.00 86.31 100 THR A CA 1
ATOM 759 C C . THR A 1 100 ? -32.892 -24.414 20.928 1.00 86.31 100 THR A C 1
ATOM 761 O O . THR A 1 100 ? -32.111 -23.477 20.790 1.00 86.31 100 THR A O 1
ATOM 764 N N . THR A 1 101 ? -33.247 -25.194 19.904 1.00 87.00 101 THR A N 1
ATOM 765 C CA . THR A 1 101 ? -32.727 -25.015 18.541 1.00 87.00 101 THR A CA 1
ATOM 766 C C . THR A 1 101 ? -33.332 -23.801 17.834 1.00 87.00 101 THR A C 1
ATOM 768 O O . THR A 1 101 ? -32.628 -23.106 17.102 1.00 87.00 101 THR A O 1
ATOM 771 N N . ASN A 1 102 ? -34.605 -23.488 18.089 1.00 84.88 102 ASN A N 1
ATOM 772 C CA . ASN A 1 102 ? -35.260 -22.302 17.532 1.00 84.88 102 ASN A CA 1
ATOM 773 C C . ASN A 1 102 ? -34.700 -21.006 18.141 1.00 84.88 102 ASN A C 1
ATOM 775 O O . ASN A 1 102 ? -34.509 -20.032 17.421 1.00 84.88 102 ASN A O 1
ATOM 779 N N . ALA A 1 103 ? -34.358 -21.009 19.435 1.00 85.88 103 ALA A N 1
ATOM 780 C CA . ALA A 1 103 ? -33.767 -19.860 20.130 1.00 85.88 103 ALA A CA 1
ATOM 781 C C . ALA A 1 103 ? -32.360 -19.453 19.630 1.00 85.88 103 ALA A C 1
ATOM 783 O O . ALA A 1 103 ? -31.822 -18.442 20.075 1.00 85.88 103 ALA A O 1
ATOM 784 N N . MET A 1 104 ? -31.758 -20.211 18.703 1.00 85.75 104 MET A N 1
ATOM 785 C CA . MET A 1 104 ? -30.479 -19.881 18.049 1.00 85.75 104 MET A CA 1
ATOM 786 C C . MET A 1 104 ? -30.636 -18.948 16.828 1.00 85.75 104 MET A C 1
ATOM 788 O O . MET A 1 104 ? -29.670 -18.701 16.100 1.00 85.75 104 MET A O 1
ATOM 792 N N . GLY A 1 105 ? -31.844 -18.429 16.594 1.00 84.06 105 GLY A N 1
ATOM 793 C CA . GLY A 1 105 ? -32.157 -17.453 15.554 1.00 84.06 105 GLY A CA 1
ATOM 794 C C . GLY A 1 105 ? -33.610 -16.977 15.641 1.00 84.06 105 GLY A C 1
ATOM 795 O O . GLY A 1 105 ? -34.118 -16.742 16.735 1.00 84.06 105 GLY A O 1
ATOM 796 N N . ASP A 1 106 ? -34.273 -16.831 14.493 1.00 79.12 106 ASP A N 1
ATOM 797 C CA . ASP A 1 106 ? -35.695 -16.468 14.387 1.00 79.12 106 ASP A CA 1
ATOM 798 C C . ASP A 1 106 ? -36.630 -17.682 14.188 1.00 79.12 106 ASP A C 1
ATOM 800 O O . ASP A 1 106 ? -37.849 -17.542 14.269 1.00 79.12 106 ASP A O 1
ATOM 804 N N . GLY A 1 107 ? -36.075 -18.878 13.956 1.00 76.81 107 GLY A N 1
ATOM 805 C CA . GLY A 1 107 ? -36.823 -20.119 13.733 1.00 76.81 107 GLY A CA 1
ATOM 806 C C . GLY A 1 107 ? -37.268 -20.367 12.284 1.00 76.81 107 GLY A C 1
ATOM 807 O O . GLY A 1 107 ? -37.743 -21.463 11.993 1.00 76.81 107 GLY A O 1
ATOM 808 N N . GLU A 1 108 ? -37.082 -19.409 11.368 1.00 78.62 108 GLU A N 1
ATOM 809 C CA . GLU A 1 108 ? -37.500 -19.505 9.957 1.00 78.62 108 GLU A CA 1
ATOM 810 C C . GLU A 1 108 ? -36.339 -19.266 8.979 1.00 78.62 108 GLU A C 1
ATOM 812 O O . GLU A 1 108 ? -36.082 -20.081 8.082 1.00 78.62 108 GLU A O 1
ATOM 817 N N . ARG A 1 109 ? -35.629 -18.143 9.141 1.00 86.19 109 ARG A N 1
ATOM 818 C CA . ARG A 1 109 ? -34.507 -17.712 8.298 1.00 86.19 109 ARG A CA 1
ATOM 819 C C . ARG A 1 109 ? -33.151 -17.914 8.956 1.00 86.19 109 ARG A C 1
ATOM 821 O O . ARG A 1 109 ? -32.177 -18.125 8.237 1.00 86.19 109 ARG A O 1
ATOM 828 N N . GLN A 1 110 ? -33.103 -17.946 10.283 1.00 90.31 110 GLN A N 1
ATOM 829 C CA . GLN A 1 110 ? -31.961 -18.384 11.072 1.00 90.31 110 GLN A CA 1
ATOM 830 C C . GLN A 1 110 ? -32.428 -19.375 12.143 1.00 90.31 110 GLN A C 1
ATOM 832 O O . GLN A 1 110 ? -33.316 -19.059 12.932 1.00 90.31 110 GLN A O 1
ATOM 837 N N . TYR A 1 111 ? -31.841 -20.570 12.201 1.00 91.69 111 TYR A N 1
ATOM 838 C CA . TYR A 1 111 ? -32.212 -21.578 13.200 1.00 91.69 111 TYR A CA 1
ATOM 839 C C . TYR A 1 111 ? -31.109 -22.610 13.442 1.00 91.69 111 TYR A C 1
ATOM 841 O O . TYR A 1 111 ? -30.277 -22.872 12.573 1.00 91.69 111 TYR A O 1
ATOM 849 N N . GLY A 1 112 ? -31.128 -23.220 14.627 1.00 93.06 112 GLY A N 1
ATOM 850 C CA . GLY A 1 112 ? -30.371 -24.428 14.930 1.00 93.06 112 GLY A CA 1
ATOM 851 C C . GLY A 1 112 ? -31.120 -25.698 14.517 1.00 93.06 112 GLY A C 1
ATOM 852 O O . GLY A 1 112 ? -32.347 -25.711 14.414 1.00 93.06 112 GLY A O 1
ATOM 853 N N . PHE A 1 113 ? -30.385 -26.785 14.325 1.00 94.62 113 PHE A N 1
ATOM 854 C CA . PHE A 1 113 ? -30.879 -28.160 14.269 1.00 94.62 113 PHE A CA 1
ATOM 855 C C . PHE A 1 113 ? -29.735 -29.127 14.619 1.00 94.62 113 PHE A C 1
ATOM 857 O O . PHE A 1 113 ? -28.578 -28.722 14.697 1.00 94.62 113 PHE A O 1
ATOM 864 N N . VAL A 1 114 ? -30.038 -30.397 14.880 1.00 94.56 114 VAL A N 1
ATOM 865 C CA . VAL A 1 114 ? -29.059 -31.394 15.338 1.00 94.56 114 VAL A CA 1
ATOM 866 C C . VAL A 1 114 ? -29.139 -32.644 14.468 1.00 94.56 114 VAL A C 1
ATOM 868 O O . VAL A 1 114 ? -30.233 -33.161 14.239 1.00 94.56 114 VAL A O 1
ATOM 871 N N . VAL A 1 115 ? -27.984 -33.148 14.028 1.00 94.81 115 VAL A N 1
ATOM 872 C CA . VAL A 1 115 ? -27.845 -34.421 13.297 1.00 94.81 115 VAL A CA 1
ATOM 873 C C . VAL A 1 115 ? -26.857 -35.348 14.005 1.00 94.81 115 VAL A C 1
ATOM 875 O O . VAL A 1 115 ? -25.843 -34.885 14.530 1.00 94.81 115 VAL A O 1
ATOM 878 N N . ASN A 1 116 ? -27.121 -36.655 14.034 1.00 93.06 116 ASN A N 1
ATOM 879 C CA . ASN A 1 116 ? -26.144 -37.625 14.537 1.00 93.06 116 ASN A CA 1
ATOM 880 C C . ASN A 1 116 ? -25.018 -37.876 13.506 1.00 93.06 116 ASN A C 1
ATOM 882 O O . ASN A 1 116 ? -25.094 -37.454 12.350 1.00 93.06 116 ASN A O 1
ATOM 886 N N . ASN A 1 117 ? -23.966 -38.589 13.911 1.00 91.94 117 ASN A N 1
ATOM 887 C CA . ASN A 1 117 ? -22.853 -38.978 13.032 1.00 91.94 117 ASN A CA 1
ATOM 888 C C . ASN A 1 117 ? -23.250 -39.942 11.890 1.00 91.94 117 ASN A C 1
ATOM 890 O O . ASN A 1 117 ? -22.421 -40.234 11.034 1.00 91.94 117 ASN A O 1
ATOM 894 N N . GLU A 1 118 ? -24.492 -40.430 11.857 1.00 91.31 118 GLU A N 1
ATOM 895 C CA . GLU A 1 118 ? -25.043 -41.261 10.777 1.00 91.31 118 GLU A CA 1
ATOM 896 C C . GLU A 1 118 ? -25.983 -40.471 9.846 1.00 91.31 118 GLU A C 1
ATOM 898 O O . GLU A 1 118 ? -26.541 -41.050 8.918 1.00 91.31 118 GLU A O 1
ATOM 903 N N . GLY A 1 119 ? -26.136 -39.155 10.059 1.00 91.06 119 GLY A N 1
ATOM 904 C CA . GLY A 1 119 ? -26.947 -38.246 9.240 1.00 91.06 119 GLY A CA 1
ATOM 905 C C . GLY A 1 119 ? -28.422 -38.125 9.653 1.00 91.06 119 GLY A C 1
ATOM 906 O O . GLY A 1 119 ? -29.154 -37.321 9.076 1.00 91.06 119 GLY A O 1
ATOM 907 N N . GLY A 1 120 ? -28.879 -38.870 10.660 1.00 92.94 120 GLY A N 1
ATOM 908 C CA . GLY A 1 120 ? -30.245 -38.790 11.182 1.00 92.94 120 GLY A CA 1
ATOM 909 C C . GLY A 1 120 ? -30.513 -37.480 11.928 1.00 92.94 120 GLY A C 1
ATOM 910 O O . GLY A 1 120 ? -29.714 -37.071 12.773 1.00 92.94 120 GLY A O 1
ATOM 911 N N . PHE A 1 121 ? -31.653 -36.835 11.666 1.00 93.88 121 PHE A N 1
ATOM 912 C CA . PHE A 1 121 ? -32.084 -35.643 12.407 1.00 93.88 121 PHE A CA 1
ATOM 913 C C . PHE A 1 121 ? -32.530 -35.987 13.835 1.00 93.88 121 PHE A C 1
ATOM 915 O O . PHE A 1 121 ? -33.471 -36.751 14.043 1.00 93.88 121 PHE A O 1
ATOM 922 N N . MET A 1 122 ? -31.881 -35.366 14.819 1.00 92.62 122 MET A N 1
ATOM 923 C CA . MET A 1 122 ? -32.157 -35.531 16.254 1.00 92.62 122 MET A CA 1
ATOM 924 C C . MET A 1 122 ? -32.970 -34.366 16.830 1.00 92.62 122 MET A C 1
ATOM 926 O O . MET A 1 122 ? -33.708 -34.539 17.793 1.00 92.62 122 MET A O 1
ATOM 930 N N . ALA A 1 123 ? -32.860 -33.181 16.225 1.00 92.25 123 ALA A N 1
ATOM 931 C CA . ALA A 1 123 ? -33.692 -32.017 16.519 1.00 92.25 123 ALA A CA 1
ATOM 932 C C . ALA A 1 123 ? -33.778 -31.125 15.278 1.00 92.25 123 ALA A C 1
ATOM 934 O O . ALA A 1 123 ? -32.779 -30.957 14.584 1.00 92.25 123 ALA A O 1
ATOM 935 N N . HIS A 1 124 ? -34.937 -30.534 14.994 1.00 91.81 124 HIS A N 1
ATOM 936 C CA . HIS A 1 124 ? -35.132 -29.611 13.873 1.00 91.81 124 HIS A CA 1
ATOM 937 C C . HIS A 1 124 ? -36.394 -28.751 14.124 1.00 91.81 124 HIS A C 1
ATOM 939 O O . HIS A 1 124 ? -37.326 -29.257 14.752 1.00 91.81 124 HIS A O 1
ATOM 945 N N . PRO A 1 125 ? -36.489 -27.492 13.639 1.00 87.88 125 PRO A N 1
ATOM 946 C CA . PRO A 1 125 ? -37.676 -26.645 13.844 1.00 87.88 125 PRO A CA 1
ATOM 947 C C . PRO A 1 125 ? -38.978 -27.216 13.260 1.00 87.88 125 PRO A C 1
ATOM 949 O O . PRO A 1 125 ? -40.065 -26.944 13.773 1.00 87.88 125 PRO A O 1
ATOM 952 N N . ASN A 1 126 ? -38.874 -28.012 12.189 1.00 88.56 126 ASN A N 1
ATOM 953 C CA . ASN A 1 126 ? -39.973 -28.841 11.690 1.00 88.56 126 ASN A CA 1
ATOM 954 C C . ASN A 1 126 ? -39.911 -30.240 12.327 1.00 88.56 126 ASN A C 1
ATOM 956 O O . ASN A 1 126 ? -39.026 -31.028 11.982 1.00 88.56 126 ASN A O 1
ATOM 960 N N . ASP A 1 127 ? -40.888 -30.536 13.188 1.00 88.19 127 ASP A N 1
ATOM 961 C CA . ASP A 1 127 ? -41.018 -31.797 13.930 1.00 88.19 127 ASP A CA 1
ATOM 962 C C . ASP A 1 127 ? -41.169 -33.017 13.015 1.00 88.19 127 ASP A C 1
ATOM 964 O O . ASP A 1 127 ? -40.714 -34.101 13.373 1.00 88.19 127 ASP A O 1
ATOM 968 N N . GLU A 1 128 ? -41.780 -32.860 11.834 1.00 89.12 128 GLU A N 1
ATOM 969 C CA . GLU A 1 128 ? -42.001 -33.968 10.894 1.00 89.12 128 GLU A CA 1
ATOM 970 C C . GLU A 1 128 ? -40.683 -34.609 10.452 1.00 89.12 128 GLU A C 1
ATOM 972 O O . GLU A 1 128 ? -40.614 -35.822 10.293 1.00 89.12 128 GLU A O 1
ATOM 977 N N . VAL A 1 129 ? -39.619 -33.813 10.311 1.00 89.44 129 VAL A N 1
ATOM 978 C CA . VAL A 1 129 ? -38.285 -34.286 9.904 1.00 89.44 129 VAL A CA 1
ATOM 979 C C . VAL A 1 129 ? -37.697 -35.235 10.959 1.00 89.44 129 VAL A C 1
ATOM 981 O O . VAL A 1 129 ? -37.120 -36.269 10.630 1.00 89.44 129 VAL A O 1
ATOM 984 N N . VAL A 1 130 ? -37.900 -34.919 12.241 1.00 90.38 130 VAL A N 1
ATOM 985 C CA . VAL A 1 130 ? -37.432 -35.738 13.370 1.00 90.38 130 VAL A CA 1
ATOM 986 C C . VAL A 1 130 ? -38.342 -36.956 13.571 1.00 90.38 130 VAL A C 1
ATOM 988 O O . VAL A 1 130 ? -37.866 -38.077 13.739 1.00 90.38 130 VAL A O 1
ATOM 991 N N . MET A 1 131 ? -39.664 -36.763 13.509 1.00 87.00 131 MET A N 1
ATOM 992 C CA . MET A 1 131 ? -40.659 -37.828 13.698 1.00 87.00 131 MET A CA 1
ATOM 993 C C . MET A 1 131 ? -40.622 -38.887 12.589 1.00 87.00 131 MET A C 1
ATOM 995 O O . MET A 1 131 ? -40.830 -40.066 12.870 1.00 87.00 131 MET A O 1
ATOM 999 N N . ASN A 1 132 ? -40.316 -38.492 11.350 1.00 89.50 132 ASN A N 1
ATOM 1000 C CA . ASN A 1 132 ? -40.139 -39.408 10.222 1.00 89.50 132 ASN A CA 1
ATOM 1001 C C . ASN A 1 132 ? -38.758 -40.091 10.207 1.00 89.50 132 ASN A C 1
ATOM 1003 O O . ASN A 1 132 ? -38.482 -40.844 9.275 1.00 89.50 132 ASN A O 1
ATOM 1007 N N . GLN A 1 133 ? -37.894 -39.828 11.200 1.00 88.75 133 GLN A N 1
ATOM 1008 C CA . GLN A 1 133 ? -36.511 -40.321 11.265 1.00 88.75 133 GLN A CA 1
ATOM 1009 C C . GLN A 1 133 ? -35.710 -39.997 9.987 1.00 88.75 133 GLN A C 1
ATOM 1011 O O . GLN A 1 133 ? -34.946 -40.824 9.494 1.00 88.75 133 GLN A O 1
ATOM 1016 N N . THR A 1 134 ? -35.903 -38.797 9.422 1.00 91.88 134 THR A N 1
ATOM 1017 C CA . THR A 1 134 ? -35.233 -38.379 8.183 1.00 91.88 134 THR A CA 1
ATOM 1018 C C . THR A 1 134 ? -33.712 -38.395 8.359 1.00 91.88 134 THR A C 1
ATOM 1020 O O . THR A 1 134 ? -33.191 -37.908 9.366 1.00 91.88 134 THR A O 1
ATOM 1023 N N . ASN A 1 135 ? -32.999 -38.922 7.363 1.00 93.31 135 ASN A N 1
ATOM 1024 C CA . ASN A 1 135 ? -31.543 -39.016 7.355 1.00 93.31 135 ASN A CA 1
ATOM 1025 C C . ASN A 1 135 ? -30.959 -38.284 6.137 1.00 93.31 135 ASN A C 1
ATOM 1027 O O . ASN A 1 135 ? -31.249 -38.635 4.994 1.00 93.31 135 ASN A O 1
ATOM 1031 N N . VAL A 1 136 ? -30.112 -37.278 6.373 1.00 93.38 136 VAL A N 1
ATOM 1032 C CA . VAL A 1 136 ? -29.509 -36.466 5.303 1.00 93.38 136 VAL A CA 1
ATOM 1033 C C . VAL A 1 136 ? -28.513 -37.246 4.442 1.00 93.38 136 VAL A C 1
ATOM 1035 O O . VAL A 1 136 ? -28.232 -36.824 3.326 1.00 93.38 136 VAL A O 1
ATOM 1038 N N . PHE A 1 137 ? -27.968 -38.365 4.930 1.00 94.88 137 PHE A N 1
ATOM 1039 C CA . PHE A 1 137 ? -27.044 -39.214 4.176 1.00 94.88 137 PHE A CA 1
ATOM 1040 C C . PHE A 1 137 ? -27.764 -40.197 3.256 1.00 94.88 137 PHE A C 1
ATOM 1042 O O . PHE A 1 137 ? -27.273 -40.414 2.148 1.00 94.88 137 PHE A O 1
ATOM 1049 N N . ASP A 1 138 ? -28.919 -40.720 3.669 1.00 93.00 138 ASP A N 1
ATOM 1050 C CA . ASP A 1 138 ? -29.790 -41.533 2.809 1.00 93.00 138 ASP A CA 1
ATOM 1051 C C . ASP A 1 138 ? -30.347 -40.674 1.660 1.00 93.00 138 ASP A C 1
ATOM 1053 O O . ASP A 1 138 ? -30.403 -41.109 0.509 1.00 93.00 138 ASP A O 1
ATOM 1057 N N . GLU A 1 139 ? -30.649 -39.401 1.949 1.00 90.94 139 GLU A N 1
ATOM 1058 C CA . GLU A 1 139 ? -31.137 -38.422 0.967 1.00 90.94 139 GLU A CA 1
ATOM 1059 C C . GLU A 1 139 ? -30.134 -38.117 -0.166 1.00 90.94 139 GLU A C 1
ATOM 1061 O O . GLU A 1 139 ? -30.526 -37.623 -1.226 1.00 90.94 139 GLU A O 1
ATOM 1066 N N . ILE A 1 140 ? -28.850 -38.458 0.010 1.00 90.25 140 ILE A N 1
ATOM 1067 C CA . ILE A 1 140 ? -27.829 -38.391 -1.050 1.00 90.25 140 ILE A CA 1
ATOM 1068 C C . ILE A 1 140 ? -28.079 -39.470 -2.111 1.00 90.25 140 ILE A C 1
ATOM 1070 O O . ILE A 1 140 ? -27.916 -39.208 -3.302 1.00 90.25 140 ILE A O 1
ATOM 1074 N N . GLU A 1 141 ? -28.487 -40.673 -1.698 1.00 89.12 141 GLU A N 1
ATOM 1075 C CA . GLU A 1 141 ? -28.726 -41.805 -2.602 1.00 89.12 141 GLU A CA 1
ATOM 1076 C C . GLU A 1 141 ? -30.095 -41.710 -3.290 1.00 89.12 141 GLU A C 1
ATOM 1078 O O . GLU A 1 141 ? -30.228 -42.056 -4.465 1.00 89.12 141 GLU A O 1
ATOM 1083 N N . THR A 1 142 ? -31.108 -41.189 -2.589 1.00 88.56 142 THR A N 1
ATOM 1084 C CA . THR A 1 142 ? -32.457 -40.945 -3.135 1.00 88.56 142 THR A CA 1
ATOM 1085 C C . THR A 1 142 ? -32.574 -39.629 -3.916 1.00 88.56 142 THR A C 1
ATOM 1087 O O . THR A 1 142 ? -33.569 -39.433 -4.617 1.00 88.56 142 THR A O 1
ATOM 1090 N N . ASN A 1 143 ? -31.572 -38.739 -3.828 1.00 86.12 143 ASN A N 1
ATOM 1091 C CA . ASN A 1 143 ? -31.585 -37.377 -4.380 1.00 86.12 143 ASN A CA 1
ATOM 1092 C C . ASN A 1 143 ? -32.779 -36.542 -3.852 1.00 86.12 143 ASN A C 1
ATOM 1094 O O . ASN A 1 143 ? -33.467 -35.858 -4.614 1.00 86.12 143 ASN A O 1
ATOM 1098 N N . GLY A 1 144 ? -33.029 -36.613 -2.542 1.00 87.81 144 GLY A N 1
ATOM 1099 C CA . GLY A 1 144 ? -34.078 -35.855 -1.853 1.00 87.81 144 GLY A CA 1
ATOM 1100 C C . GLY A 1 144 ? -33.700 -34.412 -1.495 1.00 87.81 144 GLY A C 1
ATOM 1101 O O . GLY A 1 144 ? -32.616 -33.923 -1.826 1.00 87.81 144 GLY A O 1
ATOM 1102 N N . ASP A 1 145 ? -34.607 -33.727 -0.788 1.00 89.00 145 ASP A N 1
ATOM 1103 C CA . ASP A 1 145 ? -34.509 -32.293 -0.454 1.00 89.00 145 ASP A CA 1
ATOM 1104 C C . ASP A 1 145 ? -33.236 -31.944 0.346 1.00 89.00 145 ASP A C 1
ATOM 1106 O O . ASP A 1 145 ? -32.725 -30.830 0.237 1.00 89.00 145 ASP A O 1
ATOM 1110 N N . TRP A 1 146 ? -32.721 -32.884 1.147 1.00 93.00 146 TRP A N 1
ATOM 1111 C CA . TRP A 1 146 ? -31.595 -32.669 2.067 1.00 93.00 146 TRP A CA 1
ATOM 1112 C C . TRP A 1 146 ? -30.229 -33.127 1.543 1.00 93.00 146 TRP A C 1
ATOM 1114 O O . TRP A 1 146 ? -29.236 -33.011 2.263 1.00 93.00 146 TRP A O 1
ATOM 1124 N N . LYS A 1 147 ? -30.148 -33.631 0.307 1.00 92.88 147 LYS A N 1
ATOM 1125 C CA . LYS A 1 147 ? -28.924 -34.240 -0.243 1.00 92.88 147 LYS A CA 1
ATOM 1126 C C . LYS A 1 147 ? -27.689 -33.325 -0.155 1.00 92.88 147 LYS A C 1
ATOM 1128 O O . LYS A 1 147 ? -26.604 -33.792 0.176 1.00 92.88 147 LYS A O 1
ATOM 1133 N N . ASP A 1 148 ? -27.858 -32.023 -0.399 1.00 94.50 148 ASP A N 1
ATOM 1134 C CA . ASP A 1 148 ? -26.754 -31.058 -0.451 1.00 94.50 148 ASP A CA 1
ATOM 1135 C C . ASP A 1 148 ? -26.232 -30.754 0.963 1.00 94.50 148 ASP A C 1
ATOM 1137 O O . ASP A 1 148 ? -25.031 -30.583 1.156 1.00 94.50 148 ASP A O 1
ATOM 1141 N N . LEU A 1 149 ? -27.112 -30.782 1.974 1.00 94.62 149 LEU A N 1
ATOM 1142 C CA . LEU A 1 149 ? -26.715 -30.749 3.384 1.00 94.62 149 LEU A CA 1
ATOM 1143 C C . LEU A 1 149 ? -25.957 -32.027 3.764 1.00 94.62 149 LEU A C 1
ATOM 1145 O O . LEU A 1 149 ? -24.922 -31.954 4.421 1.00 94.62 149 LEU A O 1
ATOM 1149 N N . GLY A 1 150 ? -26.442 -33.194 3.330 1.00 93.31 150 GLY A N 1
ATOM 1150 C CA . GLY A 1 150 ? -25.774 -34.473 3.567 1.00 93.31 150 GLY A CA 1
ATOM 1151 C C . GLY A 1 150 ? -24.368 -34.530 2.969 1.00 93.31 150 GLY A C 1
ATOM 1152 O O . GLY A 1 150 ? -23.438 -34.989 3.632 1.00 93.31 150 GLY A O 1
ATOM 1153 N N . LEU A 1 151 ? -24.197 -34.027 1.743 1.00 93.62 151 LEU A N 1
ATOM 1154 C CA . LEU A 1 151 ? -22.894 -33.887 1.092 1.00 93.62 151 LEU A CA 1
ATOM 1155 C C . LEU A 1 151 ? -21.983 -32.926 1.867 1.00 93.62 151 LEU A C 1
ATOM 1157 O O . LEU A 1 151 ? -20.869 -33.312 2.210 1.00 93.62 151 LEU A O 1
ATOM 1161 N N . ALA A 1 152 ? -22.471 -31.733 2.219 1.00 94.44 152 ALA A N 1
ATOM 1162 C CA . ALA A 1 152 ? -21.692 -30.733 2.948 1.00 94.44 152 ALA A CA 1
ATOM 1163 C C . ALA A 1 152 ? -21.244 -31.217 4.347 1.00 94.44 152 ALA A C 1
ATOM 1165 O O . ALA A 1 152 ? -20.113 -30.967 4.764 1.00 94.44 152 ALA A O 1
ATOM 1166 N N . VAL A 1 153 ? -22.092 -31.971 5.059 1.00 93.94 153 VAL A N 1
ATOM 1167 C CA . VAL A 1 153 ? -21.741 -32.599 6.348 1.00 93.94 153 VAL A CA 1
ATOM 1168 C C . VAL A 1 153 ? -20.733 -33.745 6.165 1.00 93.94 153 VAL A C 1
ATOM 1170 O O . VAL A 1 153 ? -19.824 -33.885 6.986 1.00 93.94 153 VAL A O 1
ATOM 1173 N N . LYS A 1 154 ? -20.832 -34.547 5.091 1.00 92.44 154 LYS A N 1
ATOM 1174 C CA . LYS A 1 154 ? -19.820 -35.576 4.768 1.00 92.44 154 LYS A CA 1
ATOM 1175 C C . LYS A 1 154 ? -18.468 -34.970 4.382 1.00 92.44 154 LYS A C 1
ATOM 1177 O O . LYS A 1 154 ? -17.446 -35.532 4.761 1.00 92.44 154 LYS A O 1
ATOM 1182 N N . GLU A 1 155 ? -18.460 -33.854 3.654 1.00 92.69 155 GLU A N 1
ATOM 1183 C CA . GLU A 1 155 ? -17.243 -33.154 3.222 1.00 92.69 155 GLU A CA 1
ATOM 1184 C C . GLU A 1 155 ? -16.504 -32.500 4.398 1.00 92.69 155 GLU A C 1
ATOM 1186 O O . GLU A 1 155 ? -15.294 -32.676 4.531 1.00 92.69 155 GLU A O 1
ATOM 1191 N N . LEU A 1 156 ? -17.228 -31.817 5.294 1.00 92.19 156 LEU A N 1
ATOM 1192 C CA . LEU A 1 156 ? -16.655 -31.257 6.524 1.00 92.19 156 LEU A CA 1
ATOM 1193 C C . LEU A 1 156 ? -16.206 -32.351 7.515 1.00 92.19 156 LEU A C 1
ATOM 1195 O O . LEU A 1 156 ? -15.236 -32.172 8.253 1.00 92.19 156 LEU A O 1
ATOM 1199 N N . GLY A 1 157 ? -16.897 -33.492 7.511 1.00 88.44 157 GLY A N 1
ATOM 1200 C CA . GLY A 1 157 ? -16.630 -34.640 8.369 1.00 88.44 157 GLY A CA 1
ATOM 1201 C C . GLY A 1 157 ? -17.466 -34.627 9.650 1.00 88.44 157 GLY A C 1
ATOM 1202 O O . GLY A 1 157 ? -17.465 -33.674 10.428 1.00 88.44 157 GLY A O 1
ATOM 1203 N N . THR A 1 158 ? -18.161 -35.733 9.911 1.00 86.75 158 THR A N 1
ATOM 1204 C CA . THR A 1 158 ? -18.970 -35.929 11.124 1.00 86.75 158 THR A CA 1
ATOM 1205 C C . THR A 1 158 ? -18.111 -35.823 12.383 1.00 86.75 158 THR A C 1
ATOM 1207 O O . THR A 1 158 ? -17.088 -36.504 12.490 1.00 86.75 158 THR A O 1
ATOM 1210 N N . GLY A 1 159 ? -18.523 -34.998 13.346 1.00 85.88 159 GLY A N 1
ATOM 1211 C CA . GLY A 1 159 ? -17.758 -34.726 14.563 1.00 85.88 159 GLY A CA 1
ATOM 1212 C C . GLY A 1 159 ? -16.716 -33.606 14.440 1.00 85.88 159 GLY A C 1
ATOM 1213 O O . GLY A 1 159 ? -16.039 -33.324 15.428 1.00 85.88 159 GLY A O 1
ATOM 1214 N N . GLN A 1 160 ? -16.569 -32.963 13.275 1.00 90.00 160 GLN A N 1
ATOM 1215 C CA . GLN A 1 160 ? -15.724 -31.774 13.108 1.00 90.00 160 GLN A CA 1
ATOM 1216 C C . GLN A 1 160 ? -16.505 -30.480 13.358 1.00 90.00 160 GLN A C 1
ATOM 1218 O O . GLN A 1 160 ? -17.718 -30.412 13.159 1.00 90.00 160 GLN A O 1
ATOM 1223 N N . ALA A 1 161 ? -15.790 -29.436 13.781 1.00 93.69 161 ALA A N 1
ATOM 1224 C CA . ALA A 1 161 ? -16.326 -28.082 13.855 1.00 93.69 161 ALA A CA 1
ATOM 1225 C C . ALA A 1 161 ? -15.887 -27.273 12.627 1.00 93.69 161 ALA A C 1
ATOM 1227 O O . ALA A 1 161 ? -14.709 -27.286 12.272 1.00 93.69 161 ALA A O 1
ATOM 1228 N N . GLY A 1 162 ? -16.808 -26.542 12.001 1.00 93.75 162 GLY A N 1
ATOM 1229 C CA . GLY A 1 162 ? -16.491 -25.718 10.835 1.00 93.75 162 GLY A CA 1
ATOM 1230 C C . GLY A 1 162 ? -17.708 -25.093 10.161 1.00 93.75 162 GLY A C 1
ATOM 1231 O O . GLY A 1 162 ? -18.847 -25.304 10.572 1.00 93.75 162 GLY A O 1
ATOM 1232 N N . MET A 1 163 ? -17.445 -24.306 9.120 1.00 94.56 163 MET A N 1
ATOM 1233 C CA . MET A 1 163 ? -18.478 -23.719 8.267 1.00 94.56 163 MET A CA 1
ATOM 1234 C C . MET A 1 163 ? -18.803 -24.663 7.110 1.00 94.56 163 MET A C 1
ATOM 1236 O O . MET A 1 163 ? -17.909 -25.315 6.574 1.00 94.56 163 MET A O 1
ATOM 1240 N N . LEU A 1 164 ? -20.068 -24.696 6.703 1.00 94.50 164 LEU A N 1
ATOM 1241 C CA . LEU A 1 164 ? -20.548 -25.432 5.539 1.00 94.50 164 LEU A CA 1
ATOM 1242 C C . LEU A 1 164 ? -21.606 -24.613 4.789 1.00 94.50 164 LEU A C 1
ATOM 1244 O O . LEU A 1 164 ? -22.310 -23.795 5.382 1.00 94.50 164 LEU A O 1
ATOM 1248 N N . THR A 1 165 ? -21.731 -24.849 3.486 1.00 94.00 165 THR A N 1
ATOM 1249 C CA . THR A 1 165 ? -22.716 -24.190 2.618 1.00 94.00 165 THR A CA 1
ATOM 1250 C C . THR A 1 165 ? -23.495 -25.262 1.875 1.00 94.00 165 THR A C 1
ATOM 1252 O O . THR A 1 165 ? -22.904 -26.217 1.379 1.00 94.00 165 THR A O 1
ATOM 1255 N N . TYR A 1 166 ? -24.816 -25.123 1.801 1.00 94.56 166 TYR A N 1
ATOM 1256 C CA . TYR A 1 166 ? -25.688 -26.091 1.137 1.00 94.56 166 TYR A CA 1
ATOM 1257 C C . TYR A 1 166 ? -26.902 -25.404 0.516 1.00 94.56 166 TYR A C 1
ATOM 1259 O O . TYR A 1 166 ? -27.305 -24.324 0.948 1.00 94.56 166 TYR A O 1
ATOM 1267 N N . THR A 1 167 ? -27.512 -26.038 -0.484 1.00 91.88 167 THR A N 1
ATOM 1268 C CA . THR A 1 167 ? -28.774 -25.565 -1.064 1.00 91.88 167 THR A CA 1
ATOM 1269 C C . THR A 1 167 ? -29.934 -26.337 -0.447 1.00 91.88 167 THR A C 1
ATOM 1271 O O . THR A 1 167 ? -29.866 -27.551 -0.275 1.00 91.88 167 THR A O 1
ATOM 1274 N N . LEU A 1 168 ? -31.022 -25.643 -0.122 1.00 89.81 168 LEU A N 1
ATOM 1275 C CA . LEU A 1 168 ? -32.280 -26.261 0.287 1.00 89.81 168 LEU A CA 1
ATOM 1276 C C . LEU A 1 168 ? -33.421 -25.546 -0.434 1.00 89.81 168 LEU A C 1
ATOM 1278 O O . LEU A 1 168 ? -33.640 -24.358 -0.211 1.00 89.81 168 LEU A O 1
ATOM 1282 N N . LYS A 1 169 ? -34.147 -26.272 -1.294 1.00 84.44 169 LYS A N 1
ATOM 1283 C CA . LYS A 1 169 ? -35.281 -25.743 -2.083 1.00 84.44 169 LYS A CA 1
ATOM 1284 C C . LYS A 1 169 ? -34.918 -24.465 -2.853 1.00 84.44 169 LYS A C 1
ATOM 1286 O O . LYS A 1 169 ? -35.533 -23.422 -2.668 1.00 84.44 169 LYS A O 1
ATOM 1291 N N . GLU A 1 170 ? -33.884 -24.576 -3.690 1.00 82.88 170 GLU A N 1
ATOM 1292 C CA . GLU A 1 170 ? -33.330 -23.507 -4.548 1.00 82.88 170 GLU A CA 1
ATOM 1293 C C . GLU A 1 170 ? -32.689 -22.312 -3.814 1.00 82.88 170 GLU A C 1
ATOM 1295 O O . GLU A 1 170 ? -32.159 -21.414 -4.464 1.00 82.88 170 GLU A O 1
ATOM 1300 N N . ALA A 1 171 ? -32.661 -22.305 -2.478 1.00 88.12 171 ALA A N 1
ATOM 1301 C CA . ALA A 1 171 ? -32.015 -21.258 -1.696 1.00 88.12 171 ALA A CA 1
ATOM 1302 C C . ALA A 1 171 ? -30.700 -21.737 -1.066 1.00 88.12 171 ALA A C 1
ATOM 1304 O O . ALA A 1 171 ? -30.682 -22.726 -0.326 1.00 88.12 171 ALA A O 1
ATOM 1305 N N . THR A 1 172 ? -29.612 -21.003 -1.309 1.00 92.06 172 THR A N 1
ATOM 1306 C CA . THR A 1 172 ? -28.330 -21.222 -0.633 1.00 92.06 172 THR A CA 1
ATOM 1307 C C . THR A 1 172 ? -28.421 -20.826 0.839 1.00 92.06 172 THR A C 1
ATOM 1309 O O . THR A 1 172 ? -28.898 -19.740 1.195 1.00 92.06 172 THR A O 1
ATOM 1312 N N . LYS A 1 173 ? -27.906 -21.696 1.702 1.00 93.88 173 LYS A N 1
ATOM 1313 C CA . LYS A 1 173 ? -27.758 -21.469 3.133 1.00 93.88 173 LYS A CA 1
ATOM 1314 C C . LYS A 1 173 ? -26.305 -21.628 3.548 1.00 93.88 173 LYS A C 1
ATOM 1316 O O . LYS A 1 173 ? -25.623 -22.559 3.125 1.00 93.88 173 LYS A O 1
ATOM 1321 N N . ILE A 1 174 ? -25.869 -20.733 4.423 1.00 94.06 174 ILE A N 1
ATOM 1322 C CA . ILE A 1 174 ? -24.601 -20.828 5.143 1.00 94.06 174 ILE A CA 1
ATOM 1323 C C . ILE A 1 174 ? -24.915 -21.446 6.507 1.00 94.06 174 ILE A C 1
ATOM 1325 O O . ILE A 1 174 ? -25.969 -21.179 7.094 1.00 94.06 174 ILE A O 1
ATOM 1329 N N . ALA A 1 175 ? -24.032 -22.295 7.019 1.00 94.50 175 ALA A N 1
ATOM 1330 C CA . ALA A 1 175 ? -24.176 -22.877 8.342 1.00 94.50 175 ALA A CA 1
ATOM 1331 C C . ALA A 1 175 ? -22.835 -23.081 9.049 1.00 94.50 175 ALA A C 1
ATOM 1333 O O . ALA A 1 175 ? -21.791 -23.220 8.418 1.00 94.50 175 ALA A O 1
ATOM 1334 N N . ALA A 1 176 ? -22.893 -23.128 10.376 1.00 95.12 176 ALA A N 1
ATOM 1335 C CA . ALA A 1 176 ? -21.803 -23.540 11.247 1.00 95.12 176 ALA A CA 1
ATOM 1336 C C . ALA A 1 176 ? -22.184 -24.860 11.924 1.00 95.12 176 ALA A C 1
ATOM 1338 O O . ALA A 1 176 ? -23.267 -24.957 12.503 1.00 95.12 176 ALA A O 1
ATOM 1339 N N . MET A 1 177 ? -21.301 -25.855 11.868 1.00 95.81 177 MET A N 1
ATOM 1340 C CA . MET A 1 177 ? -21.441 -27.141 12.550 1.00 95.81 177 MET A CA 1
ATOM 1341 C C . MET A 1 177 ? -20.447 -27.244 13.710 1.00 95.81 177 MET A C 1
ATOM 1343 O O . MET A 1 177 ? -19.305 -26.799 13.586 1.00 95.81 177 MET A O 1
ATOM 1347 N N . ALA A 1 178 ? -20.858 -27.860 14.820 1.00 95.38 178 ALA A N 1
ATOM 1348 C CA . ALA A 1 178 ? -19.970 -28.262 15.909 1.00 95.38 178 ALA A CA 1
ATOM 1349 C C . ALA A 1 178 ? -20.479 -29.535 16.621 1.00 95.38 178 ALA A C 1
ATOM 1351 O O . ALA A 1 178 ? -21.689 -29.681 16.811 1.00 95.38 178 ALA A O 1
ATOM 1352 N N . PRO A 1 179 ? -19.591 -30.445 17.064 1.00 94.69 179 PRO A N 1
ATOM 1353 C CA . PRO A 1 179 ? -19.980 -31.624 17.837 1.00 94.69 179 PRO A CA 1
ATOM 1354 C C . PRO A 1 179 ? -20.499 -31.247 19.233 1.00 94.69 179 PRO A C 1
ATOM 1356 O O . PRO A 1 179 ? -19.961 -30.355 19.890 1.00 94.69 179 PRO A O 1
ATOM 1359 N N . ILE A 1 180 ? -21.507 -31.972 19.721 1.00 92.19 180 ILE A N 1
ATOM 1360 C CA . ILE A 1 180 ? -22.059 -31.837 21.076 1.00 92.19 180 ILE A CA 1
ATOM 1361 C C . ILE A 1 180 ? -21.307 -32.805 22.015 1.00 92.19 180 ILE A C 1
ATOM 1363 O O . ILE A 1 180 ? -21.448 -34.026 21.874 1.00 92.19 180 ILE A O 1
ATOM 1367 N N . PRO A 1 181 ? -20.512 -32.312 22.991 1.00 86.69 181 PRO A N 1
ATOM 1368 C CA . PRO A 1 181 ? -19.680 -33.167 23.839 1.00 86.69 181 PRO A CA 1
ATOM 1369 C C . PRO A 1 181 ? -20.478 -34.228 24.610 1.00 86.69 181 PRO A C 1
ATOM 1371 O O . PRO A 1 181 ? -21.509 -33.931 25.208 1.00 86.69 181 PRO A O 1
ATOM 1374 N N . GLY A 1 182 ? -19.968 -35.463 24.634 1.00 80.00 182 GLY A N 1
ATOM 1375 C CA . GLY A 1 182 ? -20.621 -36.597 25.304 1.00 80.00 182 GLY A CA 1
ATOM 1376 C C . GLY A 1 182 ? -21.725 -37.282 24.489 1.00 80.00 182 GLY A C 1
ATOM 1377 O O . GLY A 1 182 ? -22.364 -38.196 24.999 1.00 80.00 182 GLY A O 1
ATOM 1378 N N . THR A 1 183 ? -21.933 -36.879 23.233 1.00 86.69 183 THR A N 1
ATOM 1379 C CA . THR A 1 183 ? -22.893 -37.493 22.302 1.00 86.69 183 THR A CA 1
ATOM 1380 C C . THR A 1 183 ? -22.234 -37.789 20.949 1.00 86.69 183 THR A C 1
ATOM 1382 O O . THR A 1 183 ? -21.122 -37.337 20.677 1.00 86.69 183 THR A O 1
ATOM 1385 N N . ASN A 1 184 ? -22.929 -38.523 20.081 1.00 89.25 184 ASN A N 1
ATOM 1386 C CA . ASN A 1 184 ? -22.617 -38.675 18.655 1.00 89.25 184 ASN A CA 1
ATOM 1387 C C . ASN A 1 184 ? -23.293 -37.586 17.791 1.00 89.25 184 ASN A C 1
ATOM 1389 O O . ASN A 1 184 ? -23.503 -37.808 16.599 1.00 89.25 184 ASN A O 1
ATOM 1393 N N . TRP A 1 185 ? -23.697 -36.454 18.379 1.00 93.62 185 TRP A N 1
ATOM 1394 C CA . TRP A 1 185 ? -24.496 -35.420 17.720 1.00 93.62 185 TRP A CA 1
ATOM 1395 C C . TRP A 1 185 ? -23.672 -34.200 17.312 1.00 93.62 185 TRP A C 1
ATOM 1397 O O . TRP A 1 185 ? -22.706 -33.823 17.972 1.00 93.62 185 TRP A O 1
ATOM 1407 N N . ASN A 1 186 ? -24.112 -33.542 16.244 1.00 94.38 186 ASN A N 1
ATOM 1408 C CA . ASN A 1 186 ? -23.555 -32.309 15.710 1.00 94.38 186 ASN A CA 1
ATOM 1409 C C . ASN A 1 186 ? -24.665 -31.256 15.690 1.00 94.38 186 ASN A C 1
ATOM 1411 O O . ASN A 1 186 ? -25.711 -31.461 15.071 1.00 94.38 186 ASN A O 1
ATOM 1415 N N . LEU A 1 187 ? -24.441 -30.136 16.375 1.00 95.12 187 LEU A N 1
ATOM 1416 C CA . LEU A 1 187 ? -25.285 -28.953 16.286 1.00 95.12 187 LEU A CA 1
ATOM 1417 C C . LEU A 1 187 ? -24.930 -28.201 15.004 1.00 95.12 187 LEU A C 1
ATOM 1419 O O . LEU A 1 187 ? -23.759 -27.901 14.779 1.00 95.12 187 LEU A O 1
ATOM 1423 N N . ILE A 1 188 ? -25.934 -27.871 14.198 1.00 95.31 188 ILE A N 1
ATOM 1424 C CA . ILE A 1 188 ? -25.802 -27.064 12.987 1.00 95.31 188 ILE A CA 1
ATOM 1425 C C . ILE A 1 188 ? -26.684 -25.825 13.144 1.00 95.31 188 ILE A C 1
ATOM 1427 O O . ILE A 1 188 ? -27.891 -25.941 13.336 1.00 95.31 188 ILE A O 1
ATOM 1431 N N . ILE A 1 189 ? -26.091 -24.634 13.061 1.00 94.56 189 ILE A N 1
ATOM 1432 C CA . ILE A 1 189 ? -26.810 -23.352 13.034 1.00 94.56 189 ILE A CA 1
ATOM 1433 C C . ILE A 1 189 ? -26.740 -22.820 11.609 1.00 94.56 189 ILE A C 1
ATOM 1435 O O . ILE A 1 189 ? -25.645 -22.686 11.070 1.00 94.56 189 ILE A O 1
ATOM 1439 N N . THR A 1 190 ? -27.885 -22.525 10.993 1.00 93.62 190 THR A N 1
ATOM 1440 C CA . THR A 1 190 ? -27.978 -22.123 9.583 1.00 93.62 190 THR A CA 1
ATOM 1441 C C . THR A 1 190 ? -28.685 -20.784 9.389 1.00 93.62 190 THR A C 1
ATOM 1443 O O . THR A 1 190 ? -29.578 -20.438 10.162 1.00 93.62 190 THR A O 1
ATOM 1446 N N . GLN A 1 191 ? -28.306 -20.055 8.335 1.00 93.00 191 GLN A N 1
ATOM 1447 C CA . GLN A 1 191 ? -28.944 -18.827 7.865 1.00 93.00 191 GLN A CA 1
ATOM 1448 C C . GLN A 1 191 ? -28.949 -18.757 6.325 1.00 93.00 191 GLN A C 1
ATOM 1450 O O . GLN A 1 191 ? -28.084 -19.337 5.665 1.00 93.00 191 GLN A O 1
ATOM 1455 N N . TYR A 1 192 ? -29.911 -18.046 5.728 1.00 91.25 192 TYR A N 1
ATOM 1456 C CA . TYR A 1 192 ? -29.927 -17.793 4.280 1.00 91.25 192 TYR A CA 1
ATOM 1457 C C . TYR A 1 192 ? -28.774 -16.876 3.848 1.00 91.25 192 TYR A C 1
ATOM 1459 O O . TYR A 1 192 ? -28.568 -15.809 4.430 1.00 91.25 192 TYR A O 1
ATOM 1467 N N . GLU A 1 193 ? -28.081 -17.240 2.764 1.00 88.94 193 GLU A N 1
ATOM 1468 C CA . GLU A 1 193 ? -27.001 -16.426 2.184 1.00 88.94 193 GLU A CA 1
ATOM 1469 C C . GLU A 1 193 ? -27.484 -15.007 1.832 1.00 88.94 193 GLU A C 1
ATOM 1471 O O . GLU A 1 193 ? -26.784 -14.029 2.088 1.00 88.94 193 GLU A O 1
ATOM 1476 N N . SER A 1 194 ? -28.720 -14.870 1.333 1.00 86.00 194 SER A N 1
ATOM 1477 C CA . SER A 1 194 ? -29.322 -13.573 0.990 1.00 86.00 194 SER A CA 1
ATOM 1478 C C . SER A 1 194 ? -29.302 -12.562 2.135 1.00 86.00 194 SER A C 1
ATOM 1480 O O . SER A 1 194 ? -29.193 -11.366 1.881 1.00 86.00 194 SER A O 1
ATOM 1482 N N . ASP A 1 195 ? -29.406 -13.031 3.378 1.00 85.06 195 ASP A N 1
ATOM 1483 C CA . ASP A 1 195 ? -29.556 -12.175 4.556 1.00 85.06 195 ASP A CA 1
ATOM 1484 C C . ASP A 1 195 ? -28.184 -11.757 5.086 1.00 85.06 195 ASP A C 1
ATOM 1486 O O . ASP A 1 195 ? -27.979 -10.596 5.434 1.00 85.06 195 ASP A O 1
ATOM 1490 N N . VAL A 1 196 ? -27.217 -12.680 5.029 1.00 83.38 196 VAL A N 1
ATOM 1491 C CA . VAL A 1 196 ? -25.796 -12.417 5.297 1.00 83.38 196 VAL A CA 1
ATOM 1492 C C . VAL A 1 196 ? -25.226 -11.416 4.280 1.00 83.38 196 VAL A C 1
ATOM 1494 O O . VAL A 1 196 ? -24.467 -10.520 4.647 1.00 83.38 196 VAL A O 1
ATOM 1497 N N . LEU A 1 197 ? -25.613 -11.524 3.002 1.00 82.75 197 LEU A N 1
ATOM 1498 C CA . LEU A 1 197 ? -25.135 -10.642 1.931 1.00 82.75 197 LEU A CA 1
ATOM 1499 C C . LEU A 1 197 ? -25.933 -9.330 1.781 1.00 82.75 197 LEU A C 1
ATOM 1501 O O . LEU A 1 197 ? -25.442 -8.403 1.130 1.00 82.75 197 LEU A O 1
ATOM 1505 N N . ALA A 1 198 ? -27.134 -9.206 2.361 1.00 81.38 198 ALA A N 1
ATOM 1506 C CA . ALA A 1 198 ? -27.994 -8.028 2.181 1.00 81.38 198 ALA A CA 1
ATOM 1507 C C . ALA A 1 198 ? -27.314 -6.684 2.544 1.00 81.38 198 ALA A C 1
ATOM 1509 O O . ALA A 1 198 ? -27.419 -5.750 1.738 1.00 81.38 198 ALA A O 1
ATOM 1510 N N . PRO A 1 199 ? -26.558 -6.556 3.659 1.00 79.75 199 PRO A N 1
ATOM 1511 C CA . PRO A 1 199 ? -25.821 -5.328 3.969 1.00 79.75 199 PRO A CA 1
ATOM 1512 C C . PRO A 1 199 ? -24.770 -4.972 2.905 1.00 79.75 199 PRO A C 1
ATOM 1514 O O . PRO A 1 199 ? -24.635 -3.806 2.537 1.00 79.75 199 PRO A O 1
ATOM 1517 N N . MET A 1 200 ? -24.073 -5.969 2.346 1.00 76.50 200 MET A N 1
ATOM 1518 C CA . MET A 1 200 ? -23.085 -5.752 1.281 1.00 76.50 200 MET A CA 1
ATOM 1519 C C . MET A 1 200 ? -23.736 -5.333 -0.042 1.00 76.50 200 MET A C 1
ATOM 1521 O O . MET A 1 200 ? -23.209 -4.463 -0.737 1.00 76.50 200 MET A O 1
ATOM 1525 N N . MET A 1 201 ? -24.904 -5.885 -0.390 1.00 75.62 201 MET A N 1
ATOM 1526 C CA . MET A 1 201 ? -25.643 -5.449 -1.582 1.00 75.62 201 MET A CA 1
ATOM 1527 C C . MET A 1 201 ? -26.170 -4.014 -1.448 1.00 75.62 201 MET A C 1
ATOM 1529 O O . MET A 1 201 ? -26.144 -3.264 -2.427 1.00 75.62 201 MET A O 1
ATOM 1533 N N . ALA A 1 202 ? -26.606 -3.613 -0.249 1.00 76.75 202 ALA A N 1
ATOM 1534 C CA . ALA A 1 202 ? -26.988 -2.233 0.038 1.00 76.75 202 ALA A CA 1
ATOM 1535 C C . ALA A 1 202 ? -25.786 -1.281 -0.100 1.00 76.75 202 ALA A C 1
ATOM 1537 O O . ALA A 1 202 ? -25.882 -0.285 -0.819 1.00 76.75 202 ALA A O 1
ATOM 1538 N N . LEU A 1 203 ? -24.641 -1.632 0.501 1.00 76.75 203 LEU A N 1
ATOM 1539 C CA . LEU A 1 203 ? -23.397 -0.862 0.410 1.00 76.75 203 LEU A CA 1
ATOM 1540 C C . LEU A 1 203 ? -22.952 -0.670 -1.049 1.00 76.75 203 LEU A C 1
ATOM 1542 O O . LEU A 1 203 ? -22.774 0.464 -1.487 1.00 76.75 203 LEU A O 1
ATOM 1546 N N . ARG A 1 204 ? -22.890 -1.755 -1.837 1.00 84.31 204 ARG A N 1
ATOM 1547 C CA . ARG A 1 204 ? -22.553 -1.724 -3.273 1.00 84.31 204 ARG A CA 1
ATOM 1548 C C . ARG A 1 204 ? -23.411 -0.722 -4.050 1.00 84.31 204 ARG A C 1
ATOM 1550 O O . ARG A 1 204 ? -22.896 0.029 -4.876 1.00 84.31 204 ARG A O 1
ATOM 1557 N N . ASN A 1 205 ? -24.723 -0.716 -3.809 1.00 75.69 205 ASN A N 1
ATOM 1558 C CA . ASN A 1 205 ? -25.643 0.173 -4.518 1.00 75.69 205 ASN A CA 1
ATOM 1559 C C . ASN A 1 205 ? -25.420 1.653 -4.140 1.00 75.69 205 ASN A C 1
ATOM 1561 O O . ASN A 1 205 ? -25.534 2.519 -5.007 1.00 75.69 205 ASN A O 1
ATOM 1565 N N . VAL A 1 206 ? -25.059 1.945 -2.883 1.00 81.31 206 VAL A N 1
ATOM 1566 C CA . VAL A 1 206 ? -24.679 3.299 -2.439 1.00 81.31 206 VAL A CA 1
ATOM 1567 C C . VAL A 1 206 ? -23.372 3.745 -3.102 1.00 81.31 206 VAL A C 1
ATOM 1569 O O . VAL A 1 206 ? -23.325 4.845 -3.653 1.00 81.31 206 VAL A O 1
ATOM 1572 N N . THR A 1 207 ? -22.346 2.887 -3.141 1.00 78.50 207 THR A N 1
ATOM 1573 C CA . THR A 1 207 ? -21.066 3.189 -3.807 1.00 78.50 207 THR A CA 1
ATOM 1574 C C . THR A 1 207 ? -21.265 3.549 -5.281 1.00 78.50 207 THR A C 1
ATOM 1576 O O . THR A 1 207 ? -20.766 4.579 -5.727 1.00 78.50 207 THR A O 1
ATOM 1579 N N . ILE A 1 208 ? -22.065 2.770 -6.024 1.00 85.06 208 ILE A N 1
ATOM 1580 C CA . ILE A 1 208 ? -22.360 3.029 -7.447 1.00 85.06 208 ILE A CA 1
ATOM 1581 C C . ILE A 1 208 ? -22.987 4.420 -7.656 1.00 85.06 208 ILE A C 1
ATOM 1583 O O . ILE A 1 208 ? -22.608 5.131 -8.589 1.00 85.06 208 ILE A O 1
ATOM 1587 N N . LEU A 1 209 ? -23.922 4.834 -6.794 1.00 84.06 209 LEU A N 1
ATOM 1588 C CA . LEU A 1 209 ? -24.561 6.153 -6.892 1.00 84.06 209 LEU A CA 1
ATOM 1589 C C . LEU A 1 209 ? -23.574 7.301 -6.636 1.00 84.06 209 LEU A C 1
ATOM 1591 O O . LEU A 1 209 ? -23.621 8.311 -7.341 1.00 84.06 209 LEU A O 1
ATOM 1595 N N . ILE A 1 210 ? -22.659 7.139 -5.675 1.00 84.44 210 ILE A N 1
ATOM 1596 C CA . ILE A 1 210 ? -21.618 8.133 -5.374 1.00 84.44 210 ILE A CA 1
ATOM 1597 C C . ILE A 1 210 ? -20.638 8.253 -6.552 1.00 84.44 210 ILE A C 1
ATOM 1599 O O . ILE A 1 210 ? -20.380 9.364 -7.017 1.00 84.44 210 ILE A O 1
ATOM 1603 N N . SER A 1 211 ? -20.156 7.133 -7.105 1.00 82.62 211 SER A N 1
ATOM 1604 C CA . SER A 1 211 ? -19.249 7.139 -8.263 1.00 82.62 211 SER A CA 1
ATOM 1605 C C . SER A 1 211 ? -19.862 7.827 -9.491 1.00 82.62 211 SER A C 1
ATOM 1607 O O . SER A 1 211 ? -19.184 8.598 -10.170 1.00 82.62 211 SER A O 1
ATOM 1609 N N . LEU A 1 212 ? -21.156 7.609 -9.758 1.00 85.44 212 LEU A N 1
ATOM 1610 C CA . LEU A 1 212 ? -21.869 8.278 -10.854 1.00 85.44 212 LEU A CA 1
ATOM 1611 C C . LEU A 1 212 ? -21.987 9.797 -10.645 1.00 85.44 212 LEU A C 1
ATOM 1613 O O . LEU A 1 212 ? -21.868 10.555 -11.610 1.00 85.44 212 LEU A O 1
ATOM 1617 N N . LEU A 1 213 ? -22.183 10.255 -9.404 1.00 85.25 213 LEU A N 1
ATOM 1618 C CA . LEU A 1 213 ? -22.233 11.682 -9.077 1.00 85.25 213 LEU A CA 1
ATOM 1619 C C . LEU A 1 213 ? -20.868 12.360 -9.290 1.00 85.25 213 LEU A C 1
ATOM 1621 O O . LEU A 1 213 ? -20.806 13.438 -9.882 1.00 85.25 213 LEU A O 1
ATOM 1625 N N . VAL A 1 214 ? -19.777 11.714 -8.865 1.00 86.62 214 VAL A N 1
ATOM 1626 C CA . VAL A 1 214 ? -18.404 12.217 -9.053 1.00 86.62 214 VAL A CA 1
ATOM 1627 C C . VAL A 1 214 ? -18.052 12.322 -10.541 1.00 86.62 214 VAL A C 1
ATOM 1629 O O . VAL A 1 214 ? -17.562 13.363 -10.980 1.00 86.62 214 VAL A O 1
ATOM 1632 N N . LEU A 1 215 ? -18.376 11.299 -11.342 1.00 84.94 215 LEU A N 1
ATOM 1633 C CA . LEU A 1 215 ? -18.172 11.322 -12.798 1.00 84.94 215 LEU A CA 1
ATOM 1634 C C . LEU A 1 215 ? -18.940 12.464 -13.484 1.00 84.94 215 LEU A C 1
ATOM 1636 O O . LEU A 1 215 ? -18.399 13.119 -14.377 1.00 84.94 215 LEU A O 1
ATOM 1640 N N . LEU A 1 216 ? -20.176 12.743 -13.052 1.00 84.94 216 LEU A N 1
ATOM 1641 C CA . LEU A 1 216 ? -20.972 13.854 -13.579 1.00 84.94 216 LEU A CA 1
ATOM 1642 C C . LEU A 1 216 ? -20.313 15.214 -13.287 1.00 84.94 216 LEU A C 1
ATOM 1644 O O . LEU A 1 216 ? -20.213 16.055 -14.182 1.00 84.94 216 LEU A O 1
ATOM 1648 N N . ILE A 1 217 ? -19.838 15.421 -12.055 1.00 85.81 217 ILE A N 1
ATOM 1649 C CA . ILE A 1 217 ? -19.156 16.658 -11.643 1.00 85.81 217 ILE A CA 1
ATOM 1650 C C . ILE A 1 217 ? -17.852 16.840 -12.433 1.00 85.81 217 ILE A C 1
ATOM 1652 O O . ILE A 1 217 ? -17.613 17.921 -12.976 1.00 85.81 217 ILE A O 1
ATOM 1656 N N . GLY A 1 218 ? -17.052 15.777 -12.573 1.00 83.31 218 GLY A N 1
ATOM 1657 C CA . GLY A 1 218 ? -15.821 15.788 -13.369 1.00 83.31 218 GLY A CA 1
ATOM 1658 C C . GLY A 1 218 ? -16.064 16.150 -14.838 1.00 83.31 218 GLY A C 1
ATOM 1659 O O . GLY A 1 218 ? -15.369 17.004 -15.388 1.00 83.31 218 GLY A O 1
ATOM 1660 N N . ALA A 1 219 ? -17.102 15.582 -15.462 1.00 83.75 219 ALA A N 1
ATOM 1661 C CA . ALA A 1 219 ? -17.472 15.896 -16.843 1.00 83.75 219 ALA A CA 1
ATOM 1662 C C . ALA A 1 219 ? -17.888 17.370 -17.033 1.00 83.75 219 ALA A C 1
ATOM 1664 O O . ALA A 1 219 ? -17.505 18.001 -18.022 1.00 83.75 219 ALA A O 1
ATOM 1665 N N . VAL A 1 220 ? -18.631 17.945 -16.079 1.00 85.50 220 VAL A N 1
ATOM 1666 C CA . VAL A 1 220 ? -19.027 19.366 -16.106 1.00 85.50 220 VAL A CA 1
ATOM 1667 C C . VAL A 1 220 ? -17.815 20.288 -15.926 1.00 85.50 220 VAL A C 1
ATOM 1669 O O . VAL A 1 220 ? -17.677 21.263 -16.669 1.00 85.50 220 VAL A O 1
ATOM 1672 N N . ALA A 1 221 ? -16.908 19.967 -14.998 1.00 78.56 221 ALA A N 1
ATOM 1673 C CA . ALA A 1 221 ? -15.678 20.728 -14.780 1.00 78.56 221 ALA A CA 1
ATOM 1674 C C . ALA A 1 221 ? -14.752 20.694 -16.011 1.00 78.56 221 ALA A C 1
ATOM 1676 O O . ALA A 1 221 ? -14.279 21.740 -16.462 1.00 78.56 221 ALA A O 1
ATOM 1677 N N . ALA A 1 222 ? -14.560 19.516 -16.616 1.00 78.06 222 ALA A N 1
ATOM 1678 C CA . ALA A 1 222 ? -13.768 19.349 -17.833 1.00 78.06 222 ALA A CA 1
ATOM 1679 C C . ALA A 1 222 ? -14.346 20.141 -19.021 1.00 78.06 222 ALA A C 1
ATOM 1681 O O . ALA A 1 222 ? -13.604 20.810 -19.744 1.00 78.06 222 ALA A O 1
ATOM 1682 N N . TRP A 1 223 ? -15.673 20.133 -19.201 1.00 84.88 223 TRP A N 1
ATOM 1683 C CA . TRP A 1 223 ? -16.345 20.930 -20.234 1.00 84.88 223 TRP A CA 1
ATOM 1684 C C . TRP A 1 223 ? -16.131 22.439 -20.043 1.00 84.88 223 TRP A C 1
ATOM 1686 O O . TRP A 1 223 ? -15.869 23.161 -21.011 1.00 84.88 223 TRP A O 1
ATOM 1696 N N . TYR A 1 224 ? -16.196 22.912 -18.796 1.00 81.06 224 TYR A N 1
ATOM 1697 C CA . TYR A 1 224 ? -15.982 24.316 -18.454 1.00 81.06 224 TYR A CA 1
ATOM 1698 C C . TYR A 1 224 ? -14.533 24.762 -18.728 1.00 81.06 224 TYR A C 1
ATOM 1700 O O . TYR A 1 224 ? -14.316 25.726 -19.469 1.00 81.06 224 TYR A O 1
ATOM 1708 N N . LEU A 1 225 ? -13.540 24.012 -18.230 1.00 74.62 225 LEU A N 1
ATOM 1709 C CA . LEU A 1 225 ? -12.111 24.288 -18.445 1.00 74.62 225 LEU A CA 1
ATOM 1710 C C . LEU A 1 225 ? -11.723 24.239 -19.933 1.00 74.62 225 LEU A C 1
ATOM 1712 O O . LEU A 1 225 ? -11.042 25.141 -20.428 1.00 74.62 225 LEU A O 1
ATOM 1716 N N . SER A 1 226 ? -12.224 23.244 -20.675 1.00 77.19 226 SER A N 1
ATOM 1717 C CA . SER A 1 226 ? -11.983 23.105 -22.119 1.00 77.19 226 SER A CA 1
ATOM 1718 C C . SER A 1 226 ? -12.445 24.336 -22.910 1.00 77.19 226 SER A C 1
ATOM 1720 O O . SER A 1 226 ? -11.757 24.805 -23.825 1.00 77.19 226 SER A O 1
ATOM 1722 N N . LYS A 1 227 ? -13.598 24.906 -22.532 1.00 77.69 227 LYS A N 1
ATOM 1723 C CA . LYS A 1 227 ? -14.148 26.110 -23.162 1.00 77.69 227 LYS A CA 1
ATOM 1724 C C . LYS A 1 227 ? -13.391 27.384 -22.769 1.00 77.69 227 LYS A C 1
ATOM 1726 O O . LYS A 1 227 ? -13.255 28.266 -23.614 1.00 77.69 227 LYS A O 1
ATOM 1731 N N . GLN A 1 228 ? -12.945 27.504 -21.517 1.00 76.50 228 GLN A N 1
ATOM 1732 C CA . GLN A 1 228 ? -12.381 28.754 -20.996 1.00 76.50 228 GLN A CA 1
ATOM 1733 C C . GLN A 1 228 ? -10.871 28.911 -21.253 1.00 76.50 228 GLN A C 1
ATOM 1735 O O . GLN A 1 228 ? -10.428 30.047 -21.444 1.00 76.50 228 GLN A O 1
ATOM 1740 N N . ILE A 1 229 ? -10.119 27.800 -21.292 1.00 78.19 229 ILE A N 1
ATOM 1741 C CA . ILE A 1 229 ? -8.645 27.770 -21.367 1.00 78.19 229 ILE A CA 1
ATOM 1742 C C . ILE A 1 229 ? -8.148 27.028 -22.619 1.00 78.19 229 ILE A C 1
ATOM 1744 O O . ILE A 1 229 ? -7.395 27.592 -23.411 1.00 78.19 229 ILE A O 1
ATOM 1748 N N . THR A 1 230 ? -8.572 25.775 -22.834 1.00 77.75 230 THR A N 1
ATOM 1749 C CA . THR A 1 230 ? -7.963 24.911 -23.867 1.00 77.75 230 THR A CA 1
ATOM 1750 C C . THR A 1 230 ? -8.180 25.438 -25.285 1.00 77.75 230 THR A C 1
ATOM 1752 O O . THR A 1 230 ? -7.227 25.515 -26.055 1.00 77.75 230 THR A O 1
ATOM 1755 N N . LYS A 1 231 ? -9.407 25.843 -25.645 1.00 75.88 231 LYS A N 1
ATOM 1756 C CA . LYS A 1 231 ? -9.699 26.342 -27.003 1.00 75.88 231 LYS A CA 1
ATOM 1757 C C . LYS A 1 231 ? -8.872 27.581 -27.408 1.00 75.88 231 LYS A C 1
ATOM 1759 O O . LYS A 1 231 ? -8.295 27.539 -28.492 1.00 75.88 231 LYS A O 1
ATOM 1764 N N . PRO A 1 232 ? -8.765 28.645 -26.585 1.00 75.44 232 PRO A N 1
ATOM 1765 C CA . PRO A 1 232 ? -7.870 29.771 -26.870 1.00 75.44 232 PRO A CA 1
ATOM 1766 C C . PRO A 1 232 ? -6.394 29.384 -27.054 1.00 75.44 232 PRO A C 1
ATOM 1768 O O . PRO A 1 232 ? -5.741 29.900 -27.957 1.00 75.44 232 PRO A O 1
ATOM 1771 N N . ILE A 1 233 ? -5.871 28.460 -26.239 1.00 80.25 233 ILE A N 1
ATOM 1772 C CA . ILE A 1 233 ? -4.465 28.024 -26.329 1.00 80.25 233 ILE A CA 1
ATOM 1773 C C . ILE A 1 233 ? -4.209 27.210 -27.604 1.00 80.25 233 ILE A C 1
ATOM 1775 O O . ILE A 1 233 ? -3.180 27.404 -28.250 1.00 80.25 233 ILE A O 1
ATOM 1779 N N . VAL A 1 234 ? -5.148 26.353 -28.022 1.00 80.50 234 VAL A N 1
ATOM 1780 C CA . VAL A 1 234 ? -5.041 25.630 -29.303 1.00 80.50 234 VAL A CA 1
ATOM 1781 C C . VAL A 1 234 ? -5.014 26.615 -30.476 1.00 80.50 234 VAL A C 1
ATOM 1783 O O . VAL A 1 234 ? -4.120 26.524 -31.309 1.00 80.50 234 VAL A O 1
ATOM 1786 N N . ALA A 1 235 ? -5.889 27.628 -30.486 1.00 74.88 235 ALA A N 1
ATOM 1787 C CA . ALA A 1 235 ? -5.879 28.659 -31.528 1.00 74.88 235 ALA A CA 1
ATOM 1788 C C . ALA A 1 235 ? -4.552 29.447 -31.581 1.00 74.88 235 ALA A C 1
ATOM 1790 O O . ALA A 1 235 ? -4.021 29.686 -32.663 1.00 74.88 235 ALA A O 1
ATOM 1791 N N . LEU A 1 236 ? -3.970 29.797 -30.427 1.00 77.25 236 LEU A N 1
ATOM 1792 C CA . LEU A 1 236 ? -2.625 30.390 -30.356 1.00 77.25 236 LEU A CA 1
ATOM 1793 C C . LEU A 1 236 ? -1.533 29.448 -30.889 1.00 77.25 236 LEU A C 1
ATOM 1795 O O . LEU A 1 236 ? -0.590 29.904 -31.532 1.00 77.25 236 LEU A O 1
ATOM 1799 N N . THR A 1 237 ? -1.666 28.142 -30.649 1.00 79.25 237 THR A N 1
ATOM 1800 C CA . THR A 1 237 ? -0.722 27.123 -31.136 1.00 79.25 237 THR A CA 1
ATOM 1801 C C . THR A 1 237 ? -0.782 27.000 -32.661 1.00 79.25 237 THR A C 1
ATOM 1803 O O . THR A 1 237 ? 0.258 26.969 -33.317 1.00 79.25 237 THR A O 1
ATOM 1806 N N . ASP A 1 238 ? -1.984 27.013 -33.240 1.00 77.62 238 ASP A N 1
ATOM 1807 C CA . ASP A 1 238 ? -2.185 26.994 -34.693 1.00 77.62 238 ASP A CA 1
ATOM 1808 C C . ASP A 1 238 ? -1.598 28.244 -35.370 1.00 77.62 238 ASP A C 1
ATOM 1810 O O . ASP A 1 238 ? -0.942 28.139 -36.407 1.00 77.62 238 ASP A O 1
ATOM 1814 N N . ILE A 1 239 ? -1.763 29.419 -34.753 1.00 76.62 239 ILE A N 1
ATOM 1815 C CA . ILE A 1 239 ? -1.200 30.691 -35.234 1.00 76.62 239 ILE A CA 1
ATOM 1816 C C . ILE A 1 239 ? 0.331 30.692 -35.131 1.00 76.62 239 ILE A C 1
ATOM 1818 O O . ILE A 1 239 ? 1.010 31.106 -36.071 1.00 76.62 239 ILE A O 1
ATOM 1822 N N . ALA A 1 240 ? 0.898 30.172 -34.038 1.00 78.25 240 ALA A N 1
ATOM 1823 C CA . ALA A 1 240 ? 2.344 30.006 -33.900 1.00 78.25 240 ALA A CA 1
ATOM 1824 C C . ALA A 1 240 ? 2.922 29.049 -34.962 1.00 78.25 240 ALA A C 1
ATOM 1826 O O . ALA A 1 240 ? 3.985 29.325 -35.519 1.00 78.25 240 ALA A O 1
ATOM 1827 N N . ASN A 1 241 ? 2.207 27.968 -35.293 1.00 79.56 241 ASN A N 1
ATOM 1828 C CA . ASN A 1 241 ? 2.588 27.036 -36.357 1.00 79.56 241 ASN A CA 1
ATOM 1829 C C . ASN A 1 241 ? 2.528 27.674 -37.756 1.00 79.56 241 ASN A C 1
ATOM 1831 O O . ASN A 1 241 ? 3.425 27.435 -38.563 1.00 79.56 241 ASN A O 1
ATOM 1835 N N . GLN A 1 242 ? 1.514 28.495 -38.047 1.00 76.06 242 GLN A N 1
ATOM 1836 C CA . GLN A 1 242 ? 1.403 29.224 -39.322 1.00 76.06 242 GLN A CA 1
ATOM 1837 C C . GLN A 1 242 ? 2.513 30.278 -39.463 1.00 76.06 242 GLN A C 1
ATOM 1839 O O . GLN A 1 242 ? 3.199 30.323 -40.485 1.00 76.06 242 GLN A O 1
ATOM 1844 N N . LEU A 1 243 ? 2.794 31.032 -38.394 1.00 76.50 243 LEU A N 1
ATOM 1845 C CA . LEU A 1 243 ? 3.904 31.987 -38.351 1.00 76.50 243 LEU A CA 1
ATOM 1846 C C . LEU A 1 243 ? 5.273 31.299 -38.517 1.00 76.50 243 LEU A C 1
ATOM 1848 O O . LEU A 1 243 ? 6.151 31.823 -39.202 1.00 76.50 243 LEU A O 1
ATOM 1852 N N . ALA A 1 244 ? 5.459 30.104 -37.944 1.00 74.88 244 ALA A N 1
ATOM 1853 C CA . ALA A 1 244 ? 6.672 29.301 -38.125 1.00 74.88 244 ALA A CA 1
ATOM 1854 C C . ALA A 1 244 ? 6.846 28.769 -39.562 1.00 74.88 244 ALA A C 1
ATOM 1856 O O . ALA A 1 244 ? 7.973 28.516 -39.986 1.00 74.88 244 ALA A O 1
ATOM 1857 N N . GLN A 1 245 ? 5.754 28.633 -40.323 1.00 76.31 245 GLN A N 1
ATOM 1858 C CA . GLN A 1 245 ? 5.770 28.285 -41.750 1.00 76.31 245 GLN A CA 1
ATOM 1859 C C . GLN A 1 245 ? 5.978 29.507 -42.666 1.00 76.31 245 GLN A C 1
ATOM 1861 O O . GLN A 1 245 ? 6.122 29.342 -43.876 1.00 76.31 245 GLN A O 1
ATOM 1866 N N . GLY A 1 246 ? 6.055 30.717 -42.099 1.00 66.00 246 GLY A N 1
ATOM 1867 C CA . GLY A 1 246 ? 6.297 31.960 -42.831 1.00 66.00 246 GLY A CA 1
ATOM 1868 C C . GLY A 1 246 ? 5.036 32.687 -43.300 1.00 66.00 246 GLY A C 1
ATOM 1869 O O . GLY A 1 246 ? 5.163 33.636 -44.071 1.00 66.00 246 GLY A O 1
ATOM 1870 N N . ASP A 1 247 ? 3.845 32.284 -42.842 1.00 76.31 247 ASP A N 1
ATOM 1871 C CA . ASP A 1 247 ? 2.622 33.057 -43.073 1.00 76.31 247 ASP A CA 1
ATOM 1872 C C . ASP A 1 247 ? 2.578 34.276 -42.132 1.00 76.31 247 ASP A C 1
ATOM 1874 O O . ASP A 1 247 ? 2.779 34.165 -40.920 1.00 76.31 247 ASP A O 1
ATOM 1878 N N . ILE A 1 248 ? 2.365 35.455 -42.714 1.00 74.38 248 ILE A N 1
ATOM 1879 C CA . ILE A 1 248 ? 2.446 36.768 -42.057 1.00 74.38 248 ILE A CA 1
ATOM 1880 C C . ILE A 1 248 ? 1.195 37.632 -42.292 1.00 74.38 248 ILE A C 1
ATOM 1882 O O . ILE A 1 248 ? 1.140 38.764 -41.808 1.00 74.38 248 ILE A O 1
ATOM 1886 N N . ASP A 1 249 ? 0.176 37.111 -42.986 1.00 72.44 249 ASP A N 1
ATOM 1887 C CA . ASP A 1 249 ? -1.105 37.791 -43.243 1.00 72.44 249 ASP A CA 1
ATOM 1888 C C . ASP A 1 249 ? -2.216 37.308 -42.284 1.00 72.44 249 ASP A C 1
ATOM 1890 O O . ASP A 1 249 ? -3.362 37.069 -42.663 1.00 72.44 249 ASP A O 1
ATOM 1894 N N . LEU A 1 250 ? -1.866 37.184 -40.999 1.00 70.81 250 LEU A N 1
ATOM 1895 C CA . LEU A 1 250 ? -2.735 36.663 -39.940 1.00 70.81 250 LEU A CA 1
ATOM 1896 C C . LEU A 1 250 ? -3.387 37.803 -39.131 1.00 70.81 250 LEU A C 1
ATOM 1898 O O . LEU A 1 250 ? -2.710 38.513 -38.385 1.00 70.81 250 LEU A O 1
ATOM 1902 N N . GLU A 1 251 ? -4.711 37.961 -39.234 1.00 63.59 251 GLU A N 1
ATOM 1903 C CA . GLU A 1 251 ? -5.484 38.891 -38.394 1.00 63.59 251 GLU A CA 1
ATOM 1904 C C . GLU A 1 251 ? -5.961 38.219 -37.094 1.00 63.59 251 GLU A C 1
ATOM 1906 O O . GLU A 1 251 ? -6.683 37.222 -37.121 1.00 63.59 251 GLU A O 1
ATOM 1911 N N . MET A 1 252 ? -5.615 38.803 -35.941 1.00 67.81 252 MET A N 1
ATOM 1912 C CA . MET A 1 252 ? -6.128 38.390 -34.629 1.00 67.81 252 MET A CA 1
ATOM 1913 C C . MET A 1 252 ? -6.997 39.486 -34.007 1.00 67.81 252 MET A C 1
ATOM 1915 O O . MET A 1 252 ? -6.548 40.617 -33.831 1.00 67.81 252 MET A O 1
ATOM 1919 N N . GLN A 1 253 ? -8.218 39.129 -33.603 1.00 60.44 253 GLN A N 1
ATOM 1920 C CA . GLN A 1 253 ? -9.087 39.960 -32.764 1.00 60.44 253 GLN A CA 1
ATOM 1921 C C . GLN A 1 253 ? -9.217 39.316 -31.377 1.00 60.44 253 GLN A C 1
ATOM 1923 O O . GLN A 1 253 ? -9.400 38.102 -31.270 1.00 60.44 253 GLN A O 1
ATOM 1928 N N . THR A 1 254 ? -9.115 40.116 -30.314 1.00 64.25 254 THR A N 1
ATOM 1929 C CA . THR A 1 254 ? -9.306 39.661 -28.931 1.00 64.25 254 THR A CA 1
ATOM 1930 C C . THR A 1 254 ? -10.033 40.715 -28.103 1.00 64.25 254 THR A C 1
ATOM 1932 O O . THR A 1 254 ? -9.594 41.858 -28.021 1.00 64.25 254 THR A O 1
ATOM 1935 N N . ASP A 1 255 ? -11.119 40.289 -27.458 1.00 68.94 255 ASP A N 1
ATOM 1936 C CA . ASP A 1 255 ? -11.894 41.075 -26.489 1.00 68.94 255 ASP A CA 1
ATOM 1937 C C . ASP A 1 255 ? -11.598 40.626 -25.036 1.00 68.94 255 ASP A C 1
ATOM 1939 O O . ASP A 1 255 ? -12.401 40.851 -24.129 1.00 68.94 255 ASP A O 1
ATOM 1943 N N . ARG A 1 256 ? -10.487 39.904 -24.801 1.00 74.00 256 ARG A N 1
ATOM 1944 C CA . ARG A 1 256 ? -10.119 39.366 -23.477 1.00 74.00 256 ARG A CA 1
ATOM 1945 C C . ARG A 1 256 ? -9.124 40.264 -22.745 1.00 74.00 256 ARG A C 1
ATOM 1947 O O . ARG A 1 256 ? -8.100 40.643 -23.307 1.00 74.00 256 ARG A O 1
ATOM 1954 N N . GLU A 1 257 ? -9.382 40.484 -21.458 1.00 77.56 257 GLU A N 1
ATOM 1955 C CA . GLU A 1 257 ? -8.528 41.256 -20.538 1.00 77.56 257 GLU A CA 1
ATOM 1956 C C . GLU A 1 257 ? -7.715 40.369 -19.564 1.00 77.56 257 GLU A C 1
ATOM 1958 O O . GLU A 1 257 ? -7.158 40.870 -18.591 1.00 77.56 257 GLU A O 1
ATOM 1963 N N . ASP A 1 258 ? -7.651 39.052 -19.800 1.00 80.75 258 ASP A N 1
ATOM 1964 C CA . ASP A 1 258 ? -6.922 38.080 -18.967 1.00 80.75 258 ASP A CA 1
ATOM 1965 C C . ASP A 1 258 ? -5.503 37.773 -19.489 1.00 80.75 258 ASP A C 1
ATOM 1967 O O . ASP A 1 258 ? -5.052 38.321 -20.497 1.00 80.75 258 ASP A O 1
ATOM 1971 N N . GLU A 1 259 ? -4.775 36.877 -18.814 1.00 78.06 259 GLU A N 1
ATOM 1972 C CA . GLU A 1 259 ? -3.404 36.489 -19.171 1.00 78.06 259 GLU A CA 1
ATOM 1973 C C . GLU A 1 259 ? -3.307 35.912 -20.595 1.00 78.06 259 GLU A C 1
ATOM 1975 O O . GLU A 1 259 ? -2.304 36.111 -21.285 1.00 78.06 259 GLU A O 1
ATOM 1980 N N . ILE A 1 260 ? -4.367 35.248 -21.071 1.00 79.06 260 ILE A N 1
ATOM 1981 C CA . ILE A 1 260 ? -4.461 34.755 -22.450 1.00 79.06 260 ILE A CA 1
ATOM 1982 C C . ILE A 1 260 ? -4.658 35.923 -23.427 1.00 79.06 260 ILE A C 1
ATOM 1984 O O . ILE A 1 260 ? -4.000 35.959 -24.466 1.00 79.06 260 ILE A O 1
ATOM 1988 N N . GLY A 1 261 ? -5.491 36.913 -23.090 1.00 76.56 261 GLY A N 1
ATOM 1989 C CA . GLY A 1 261 ? -5.610 38.163 -23.849 1.00 76.56 261 GLY A CA 1
ATOM 1990 C C . GLY A 1 261 ? -4.286 38.934 -23.952 1.00 76.56 261 GLY A C 1
ATOM 1991 O O . GLY A 1 261 ? -3.898 39.367 -25.040 1.00 76.56 261 GLY A O 1
ATOM 1992 N N . ALA A 1 262 ? -3.535 39.034 -22.851 1.00 76.94 262 ALA A N 1
ATOM 1993 C CA . ALA A 1 262 ? -2.204 39.646 -22.824 1.00 76.94 262 ALA A CA 1
ATOM 1994 C C . ALA A 1 262 ? -1.182 38.892 -23.701 1.00 76.94 262 ALA A C 1
ATOM 1996 O O . ALA A 1 262 ? -0.365 39.514 -24.392 1.00 76.94 262 ALA A O 1
ATOM 1997 N N . LEU A 1 263 ? -1.255 37.557 -23.729 1.00 79.44 263 LEU A N 1
ATOM 1998 C CA . LEU A 1 263 ? -0.430 36.719 -24.599 1.00 79.44 263 LEU A CA 1
ATOM 1999 C C . LEU A 1 263 ? -0.797 36.896 -26.084 1.00 79.44 263 LEU A C 1
ATOM 2001 O O . LEU A 1 263 ? 0.099 37.079 -26.908 1.00 79.44 263 LEU A O 1
ATOM 2005 N N . MET A 1 264 ? -2.091 36.932 -26.425 1.00 76.94 264 MET A N 1
ATOM 2006 C CA . MET A 1 264 ? -2.563 37.211 -27.792 1.00 76.94 264 MET A CA 1
ATOM 2007 C C . MET A 1 264 ? -2.076 38.575 -28.298 1.00 76.94 264 MET A C 1
ATOM 2009 O O . MET A 1 264 ? -1.528 38.662 -29.394 1.00 76.94 264 MET A O 1
ATOM 2013 N N . ASN A 1 265 ? -2.185 39.628 -27.482 1.00 77.62 265 ASN A N 1
ATOM 2014 C CA . ASN A 1 265 ? -1.699 40.965 -27.841 1.00 77.62 265 ASN A CA 1
ATOM 2015 C C . ASN A 1 265 ? -0.179 40.993 -28.087 1.00 77.62 265 ASN A C 1
ATOM 2017 O O . ASN A 1 265 ? 0.298 41.686 -28.988 1.00 77.62 265 ASN A O 1
ATOM 2021 N N . SER A 1 266 ? 0.578 40.194 -27.329 1.00 79.38 266 SER A N 1
ATOM 2022 C CA . SER A 1 266 ? 2.027 40.047 -27.508 1.00 79.38 266 SER A CA 1
ATOM 2023 C C . SER A 1 266 ? 2.373 39.337 -28.827 1.00 79.38 266 SER A C 1
ATOM 2025 O O . SER A 1 266 ? 3.293 39.761 -29.525 1.00 79.38 266 SER A O 1
ATOM 2027 N N . PHE A 1 267 ? 1.609 38.310 -29.222 1.00 77.19 267 PHE A N 1
ATOM 2028 C CA . PHE A 1 267 ? 1.751 37.652 -30.530 1.00 77.19 267 PHE A CA 1
ATOM 2029 C C . PHE A 1 267 ? 1.381 38.577 -31.705 1.00 77.19 267 PHE A C 1
ATOM 2031 O O . PHE A 1 267 ? 2.107 38.592 -32.700 1.00 77.19 267 PHE A O 1
ATOM 2038 N N . SER A 1 268 ? 0.339 39.413 -31.586 1.00 75.94 268 SER A N 1
ATOM 2039 C CA . SER A 1 268 ? -0.008 40.413 -32.616 1.00 75.94 268 SER A CA 1
ATOM 2040 C C . SER A 1 268 ? 1.156 41.363 -32.926 1.00 75.94 268 SER A C 1
ATOM 2042 O O . SER A 1 268 ? 1.431 41.653 -34.091 1.00 75.94 268 SER A O 1
ATOM 2044 N N . ALA A 1 269 ? 1.880 41.817 -31.896 1.00 74.50 269 ALA A N 1
ATOM 2045 C CA . ALA A 1 269 ? 3.038 42.696 -32.068 1.00 74.50 269 ALA A CA 1
ATOM 2046 C C . ALA A 1 269 ? 4.210 42.011 -32.802 1.00 74.50 269 ALA A C 1
ATOM 2048 O O . ALA A 1 269 ? 4.924 42.658 -33.570 1.00 74.50 269 ALA A O 1
ATOM 2049 N N . ILE A 1 270 ? 4.393 40.698 -32.607 1.00 78.06 270 ILE A N 1
ATOM 2050 C CA . ILE A 1 270 ? 5.415 39.904 -33.307 1.00 78.06 270 ILE A CA 1
ATOM 2051 C C . ILE A 1 270 ? 5.063 39.756 -34.795 1.00 78.06 270 ILE A C 1
ATOM 2053 O O . ILE A 1 270 ? 5.934 39.953 -35.644 1.00 78.06 270 ILE A O 1
ATOM 2057 N N . ILE A 1 271 ? 3.800 39.450 -35.116 1.00 75.44 271 ILE A N 1
ATOM 2058 C CA . ILE A 1 271 ? 3.327 39.284 -36.503 1.00 75.44 271 ILE A CA 1
ATOM 2059 C C . ILE A 1 271 ? 3.510 40.591 -37.292 1.00 75.44 271 ILE A C 1
ATOM 2061 O O . ILE A 1 271 ? 4.088 40.575 -38.380 1.00 75.44 271 ILE A O 1
ATOM 2065 N N . ALA A 1 272 ? 3.120 41.734 -36.712 1.00 73.44 272 ALA A N 1
ATOM 2066 C CA . ALA A 1 272 ? 3.295 43.047 -37.336 1.00 73.44 272 ALA A CA 1
ATOM 2067 C C . ALA A 1 272 ? 4.769 43.352 -37.680 1.00 73.44 272 ALA A C 1
ATOM 2069 O O . ALA A 1 272 ? 5.076 43.743 -38.804 1.00 73.44 272 ALA A O 1
ATOM 2070 N N . ASN A 1 273 ? 5.696 43.094 -36.750 1.00 72.06 273 ASN A N 1
ATOM 2071 C CA . ASN A 1 273 ? 7.131 43.314 -36.961 1.00 72.06 273 ASN A CA 1
ATOM 2072 C C . ASN A 1 273 ? 7.693 42.450 -38.111 1.00 72.06 273 ASN A C 1
ATOM 2074 O O . ASN A 1 273 ? 8.446 42.940 -38.955 1.00 72.06 273 ASN A O 1
ATOM 2078 N N . ARG A 1 274 ? 7.287 41.173 -38.196 1.00 73.44 274 ARG A N 1
ATOM 2079 C CA . ARG A 1 274 ? 7.720 40.278 -39.283 1.00 73.44 274 ARG A CA 1
ATOM 2080 C C . ARG A 1 274 ? 7.232 40.727 -40.658 1.00 73.44 274 ARG A C 1
ATOM 2082 O O . ARG A 1 274 ? 7.962 40.548 -41.632 1.00 73.44 274 ARG A O 1
ATOM 2089 N N . LYS A 1 275 ? 6.056 41.351 -40.733 1.00 73.31 275 LYS A N 1
ATOM 2090 C CA . LYS A 1 275 ? 5.501 41.887 -41.979 1.00 73.31 275 LYS A CA 1
ATOM 2091 C C . LYS A 1 275 ? 6.315 43.065 -42.527 1.00 73.31 275 LYS A C 1
ATOM 2093 O O . LYS A 1 275 ? 6.670 43.050 -43.705 1.00 73.31 275 LYS A O 1
ATOM 2098 N N . ASP A 1 276 ? 6.712 44.007 -41.670 1.00 71.94 276 ASP A N 1
ATOM 2099 C CA . ASP A 1 276 ? 7.581 45.134 -42.057 1.00 71.94 276 ASP A CA 1
ATOM 2100 C C . ASP A 1 276 ? 8.965 44.658 -42.550 1.00 71.94 276 ASP A C 1
ATOM 2102 O O . ASP A 1 276 ? 9.512 45.176 -43.527 1.00 71.94 276 ASP A O 1
ATOM 2106 N N . GLN A 1 277 ? 9.531 43.630 -41.904 1.00 73.38 277 GLN A N 1
ATOM 2107 C CA . GLN A 1 277 ? 10.812 43.032 -42.308 1.00 73.38 277 GLN A CA 1
ATOM 2108 C C . GLN A 1 277 ? 10.727 42.311 -43.665 1.00 73.38 277 GLN A C 1
ATOM 2110 O O . GLN A 1 277 ? 11.674 42.376 -44.457 1.00 73.38 277 GLN A O 1
ATOM 2115 N N . ALA A 1 278 ? 9.604 41.645 -43.951 1.00 73.75 278 ALA A N 1
ATOM 2116 C CA . ALA A 1 278 ? 9.377 40.954 -45.218 1.00 73.75 278 ALA A CA 1
ATOM 2117 C C . ALA A 1 278 ? 9.247 41.930 -46.404 1.00 73.75 278 ALA A C 1
ATOM 2119 O O . ALA A 1 278 ? 9.879 41.698 -47.437 1.00 73.75 278 ALA A O 1
ATOM 2120 N N . ASP A 1 279 ? 8.519 43.047 -46.250 1.00 75.44 279 ASP A N 1
ATOM 2121 C CA . ASP A 1 279 ? 8.417 44.087 -47.293 1.00 75.44 279 ASP A CA 1
ATOM 2122 C C . ASP A 1 279 ? 9.794 44.676 -47.641 1.00 75.44 279 ASP A C 1
ATOM 2124 O O . ASP A 1 279 ? 10.170 44.761 -48.815 1.00 75.44 279 ASP A O 1
ATOM 2128 N N . ALA A 1 280 ? 10.602 44.996 -46.623 1.00 70.25 280 ALA A N 1
ATOM 2129 C CA . ALA A 1 280 ? 11.952 45.519 -46.822 1.00 70.25 280 ALA A CA 1
ATOM 2130 C C . ALA A 1 280 ? 12.847 44.545 -47.615 1.00 70.25 280 ALA A C 1
ATOM 2132 O O . ALA A 1 280 ? 13.519 44.950 -48.568 1.00 70.25 280 ALA A O 1
ATOM 2133 N N . ALA A 1 281 ? 12.824 43.251 -47.273 1.00 71.44 281 ALA A N 1
ATOM 2134 C CA . ALA A 1 281 ? 13.575 42.222 -47.993 1.00 71.44 281 ALA A CA 1
ATOM 2135 C C . ALA A 1 281 ? 13.064 42.019 -49.434 1.00 71.44 281 ALA A C 1
ATOM 2137 O O . ALA A 1 281 ? 13.862 41.890 -50.369 1.00 71.44 281 ALA A O 1
ATOM 2138 N N . GLN A 1 282 ? 11.744 42.049 -49.640 1.00 73.94 282 GLN A N 1
ATOM 2139 C CA . GLN A 1 282 ? 11.134 41.926 -50.963 1.00 73.94 282 GLN A CA 1
ATOM 2140 C C . GLN A 1 282 ? 11.538 43.088 -51.880 1.00 73.94 282 GLN A C 1
ATOM 2142 O O . GLN A 1 282 ? 11.913 42.856 -53.032 1.00 73.94 282 GLN A O 1
ATOM 2147 N N . ARG A 1 283 ? 11.556 44.325 -51.376 1.00 72.94 283 ARG A N 1
ATOM 2148 C CA . ARG A 1 283 ? 11.994 45.505 -52.141 1.00 72.94 283 ARG A CA 1
ATOM 2149 C C . ARG A 1 283 ? 13.481 45.462 -52.502 1.00 72.94 283 ARG A C 1
ATOM 2151 O O . ARG A 1 28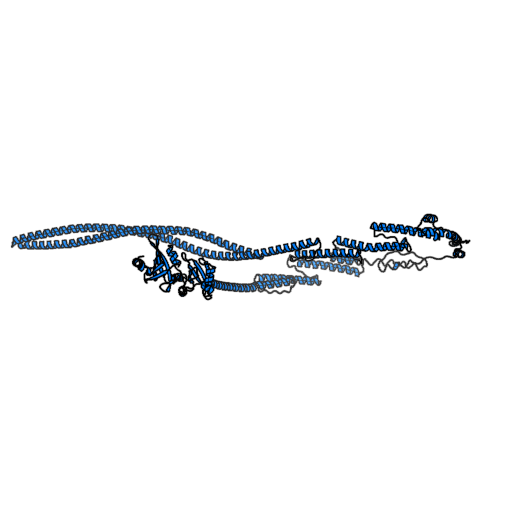3 ? 13.833 45.754 -53.647 1.00 72.94 283 ARG A O 1
ATOM 2158 N N . LEU A 1 284 ? 14.341 44.992 -51.593 1.00 71.38 284 LEU A N 1
ATOM 2159 C CA . LEU A 1 284 ? 15.758 44.751 -51.899 1.00 71.38 284 LEU A CA 1
ATOM 2160 C C . LEU A 1 284 ? 15.945 43.718 -53.016 1.00 71.38 284 LEU A C 1
ATOM 2162 O O . LEU A 1 284 ? 16.763 43.935 -53.910 1.00 71.38 284 LEU A O 1
ATOM 2166 N N . SER A 1 285 ? 15.154 42.639 -53.025 1.00 71.38 285 SER A N 1
ATOM 2167 C CA . SER A 1 285 ? 15.213 41.624 -54.091 1.00 71.38 285 SER A CA 1
ATOM 2168 C C . SER A 1 285 ? 14.860 42.174 -55.484 1.00 71.38 285 SER A C 1
ATOM 2170 O O . SER A 1 285 ? 15.318 41.644 -56.495 1.00 71.38 285 SER A O 1
ATOM 2172 N N . GLN A 1 286 ? 14.095 43.269 -55.541 1.00 70.75 286 GLN A N 1
ATOM 2173 C CA . GLN A 1 286 ? 13.698 43.961 -56.772 1.00 70.75 286 GLN A CA 1
ATOM 2174 C C . GLN A 1 286 ? 14.698 45.052 -57.207 1.00 70.75 286 GLN A C 1
ATOM 2176 O O . GLN A 1 286 ? 14.482 45.714 -58.223 1.00 70.75 286 GLN A O 1
ATOM 2181 N N . GLY A 1 287 ? 15.806 45.230 -56.477 1.00 63.41 287 GLY A N 1
ATOM 2182 C CA . GLY A 1 287 ? 16.857 46.205 -56.785 1.00 63.41 287 GLY A CA 1
ATOM 2183 C C . GLY A 1 287 ? 16.612 47.620 -56.247 1.00 63.41 287 GLY A C 1
ATOM 2184 O O . GLY A 1 287 ? 17.346 48.538 -56.616 1.00 63.41 287 GLY A O 1
ATOM 2185 N N . ASP A 1 288 ? 15.618 47.814 -55.370 1.00 72.56 288 ASP A N 1
ATOM 2186 C CA . ASP A 1 288 ? 15.405 49.075 -54.646 1.00 72.56 288 ASP A CA 1
ATOM 2187 C C . ASP A 1 288 ? 16.380 49.190 -53.461 1.00 72.56 288 ASP A C 1
ATOM 2189 O O . ASP A 1 288 ? 16.032 48.986 -52.297 1.00 72.56 288 ASP A O 1
ATOM 2193 N N . PHE A 1 289 ? 17.634 49.535 -53.760 1.00 74.25 289 PHE A N 1
ATOM 2194 C CA . PHE A 1 289 ? 18.682 49.757 -52.755 1.00 74.25 289 PHE A CA 1
ATOM 2195 C C . PHE A 1 289 ? 18.545 51.093 -51.990 1.00 74.25 289 PHE A C 1
ATOM 2197 O O . PHE A 1 289 ? 19.511 51.536 -51.367 1.00 74.25 289 PHE A O 1
ATOM 2204 N N . ALA A 1 290 ? 17.380 51.750 -52.055 1.00 69.19 290 ALA A N 1
ATOM 2205 C CA . ALA A 1 290 ? 17.059 52.983 -51.333 1.00 69.19 290 ALA A CA 1
ATOM 2206 C C . ALA A 1 290 ? 15.976 52.788 -50.249 1.00 69.19 290 ALA A C 1
ATOM 2208 O O . ALA A 1 290 ? 15.516 53.768 -49.658 1.00 69.19 290 ALA A O 1
ATOM 2209 N N . VAL A 1 291 ? 15.565 51.543 -49.971 1.00 75.62 291 VAL A N 1
ATOM 2210 C CA . VAL A 1 291 ? 14.599 51.234 -48.907 1.00 75.62 291 VAL A CA 1
ATOM 2211 C C . VAL A 1 291 ? 15.124 51.650 -47.524 1.00 75.62 291 VAL A C 1
ATOM 2213 O O . VAL A 1 291 ? 16.258 51.359 -47.146 1.00 75.62 291 VAL A O 1
ATOM 2216 N N . ALA A 1 292 ? 14.286 52.351 -46.758 1.00 71.31 292 ALA A N 1
ATOM 2217 C CA . ALA A 1 292 ? 14.607 52.799 -45.408 1.00 71.31 292 ALA A CA 1
ATOM 2218 C C . ALA A 1 292 ? 14.205 51.727 -44.385 1.00 71.31 292 ALA A C 1
ATOM 2220 O O . ALA A 1 292 ? 13.022 51.436 -44.224 1.00 71.31 292 ALA A O 1
ATOM 2221 N N . ILE A 1 293 ? 15.191 51.162 -43.689 1.00 75.69 293 ILE A N 1
ATOM 2222 C CA . ILE A 1 293 ? 15.004 50.135 -42.656 1.00 75.69 293 ILE A CA 1
ATOM 2223 C C . ILE A 1 293 ? 15.165 50.802 -41.287 1.00 75.69 293 ILE A C 1
ATOM 2225 O O . ILE A 1 293 ? 16.170 51.468 -41.040 1.00 75.69 293 ILE A O 1
ATOM 2229 N N . VAL A 1 294 ? 14.178 50.634 -40.404 1.00 76.44 294 VAL A N 1
ATOM 2230 C CA . VAL A 1 294 ? 14.163 51.233 -39.059 1.00 76.44 294 VAL A CA 1
ATOM 2231 C C . VAL A 1 294 ? 14.320 50.125 -38.008 1.00 76.44 294 VAL A C 1
ATOM 2233 O O . VAL A 1 294 ? 13.402 49.318 -37.863 1.00 76.44 294 VAL A O 1
ATOM 2236 N N . PRO A 1 295 ? 15.447 50.060 -37.270 1.00 77.94 295 PRO A N 1
ATOM 2237 C CA . PRO A 1 295 ? 15.618 49.111 -36.169 1.00 77.94 295 PRO A CA 1
ATOM 2238 C C . PRO A 1 295 ? 14.633 49.394 -35.030 1.00 77.94 295 PRO A C 1
ATOM 2240 O O . PRO A 1 295 ? 14.501 50.540 -34.600 1.00 77.94 295 PRO A O 1
ATOM 2243 N N . GLN A 1 296 ? 13.971 48.357 -34.513 1.00 71.44 296 GLN A N 1
ATOM 2244 C CA . GLN A 1 296 ? 12.960 48.506 -33.452 1.00 71.44 296 GLN A CA 1
ATOM 2245 C C . GLN A 1 296 ? 13.561 48.519 -32.036 1.00 71.44 296 GLN A C 1
ATOM 2247 O O . GLN A 1 296 ? 12.907 48.922 -31.076 1.00 71.44 296 GLN A O 1
ATOM 2252 N N . SER A 1 297 ? 14.814 48.083 -31.884 1.00 73.94 297 SER A N 1
ATOM 2253 C CA . SER A 1 297 ? 15.598 48.255 -30.657 1.00 73.94 297 SER A CA 1
ATOM 2254 C C . SER A 1 297 ? 17.096 48.165 -30.941 1.00 73.94 297 SER A C 1
ATOM 2256 O O . SER A 1 297 ? 17.515 47.619 -31.960 1.00 73.94 297 SER A O 1
ATOM 2258 N N . ASP A 1 298 ? 17.904 48.576 -29.967 1.00 73.31 298 ASP A N 1
ATOM 2259 C CA . ASP A 1 298 ? 19.367 48.456 -29.935 1.00 73.31 298 ASP A CA 1
ATOM 2260 C C . ASP A 1 298 ? 19.875 47.007 -30.136 1.00 73.31 298 ASP A C 1
ATOM 2262 O O . ASP A 1 298 ? 21.062 46.783 -30.367 1.00 73.31 298 ASP A O 1
ATOM 2266 N N . LYS A 1 299 ? 18.986 46.007 -30.011 1.00 70.62 299 LYS A N 1
ATOM 2267 C CA . LYS A 1 299 ? 19.262 44.570 -30.170 1.00 70.62 299 LYS A CA 1
ATOM 2268 C C . LYS A 1 299 ? 18.649 43.965 -31.440 1.00 70.62 299 LYS A C 1
ATOM 2270 O O . LYS A 1 299 ? 18.646 42.744 -31.580 1.00 70.62 299 LYS A O 1
ATOM 2275 N N . ASP A 1 300 ? 18.114 44.774 -32.353 1.00 75.69 300 ASP A N 1
ATOM 2276 C CA . ASP A 1 300 ? 17.487 44.310 -33.598 1.00 75.69 300 ASP A CA 1
ATOM 2277 C C . ASP A 1 300 ? 18.540 43.901 -34.645 1.00 75.69 300 ASP A C 1
ATOM 2279 O O . ASP A 1 300 ? 18.797 44.585 -35.638 1.00 75.69 300 ASP A O 1
ATOM 2283 N N . VAL A 1 301 ? 19.196 42.764 -34.384 1.00 73.00 301 VAL A N 1
ATOM 2284 C CA . VAL A 1 301 ? 20.295 42.217 -35.200 1.00 73.00 301 VAL A CA 1
ATOM 2285 C C . VAL A 1 301 ? 19.895 42.079 -36.671 1.00 73.00 301 VAL A C 1
ATOM 2287 O O . VAL A 1 301 ? 20.732 42.283 -37.550 1.00 73.00 301 VAL A O 1
ATOM 2290 N N . LEU A 1 302 ? 18.631 41.752 -36.956 1.00 71.62 302 LEU A N 1
ATOM 2291 C CA . LEU A 1 302 ? 18.159 41.522 -38.318 1.00 71.62 302 LEU A CA 1
ATOM 2292 C C . LEU A 1 302 ? 18.001 42.835 -39.097 1.00 71.62 302 LEU A C 1
ATOM 2294 O O . LEU A 1 302 ? 18.458 42.904 -40.238 1.00 71.62 302 LEU A O 1
ATOM 2298 N N . ALA A 1 303 ? 17.447 43.886 -38.480 1.00 76.06 303 ALA A N 1
ATOM 2299 C CA . ALA A 1 303 ? 17.382 45.209 -39.103 1.00 76.06 303 ALA A CA 1
ATOM 2300 C C . ALA A 1 303 ? 18.783 45.760 -39.421 1.00 76.06 303 ALA A C 1
ATOM 2302 O O . ALA A 1 303 ? 19.028 46.200 -40.545 1.00 76.06 303 ALA A O 1
ATOM 2303 N N . TYR A 1 304 ? 19.730 45.670 -38.477 1.00 79.12 304 TYR A N 1
ATOM 2304 C CA . TYR A 1 304 ? 21.115 46.096 -38.715 1.00 79.12 304 TYR A CA 1
ATOM 2305 C C . TYR A 1 304 ? 21.816 45.258 -39.799 1.00 79.12 304 TYR A C 1
ATOM 2307 O O . TYR A 1 304 ? 22.456 45.823 -40.684 1.00 79.12 304 TYR A O 1
ATOM 2315 N N . SER A 1 305 ? 21.625 43.933 -39.806 1.00 77.75 305 SER A N 1
ATOM 2316 C CA . SER A 1 305 ? 22.209 43.050 -40.832 1.00 77.75 305 SER A CA 1
ATOM 2317 C C . SER A 1 305 ? 21.697 43.361 -42.243 1.00 77.75 305 SER A C 1
ATOM 2319 O O . SER A 1 305 ? 22.451 43.263 -43.211 1.00 77.75 305 SER A O 1
ATOM 2321 N N . LEU A 1 306 ? 20.422 43.747 -42.381 1.00 74.81 306 LEU A N 1
ATOM 2322 C CA . LEU A 1 306 ? 19.875 44.182 -43.666 1.00 74.81 306 LEU A CA 1
ATOM 2323 C C . LEU A 1 306 ? 20.467 45.532 -44.100 1.00 74.81 306 LEU A C 1
ATOM 2325 O O . LEU A 1 306 ? 20.826 45.667 -45.266 1.00 74.81 306 LEU A O 1
ATOM 2329 N N . ILE A 1 307 ? 20.639 46.497 -43.185 1.00 76.94 307 ILE A N 1
ATOM 2330 C CA . ILE A 1 307 ? 21.267 47.802 -43.480 1.00 76.94 307 ILE A CA 1
ATOM 2331 C C . ILE A 1 307 ? 22.694 47.624 -44.031 1.00 76.94 307 ILE A C 1
ATOM 2333 O O . ILE A 1 307 ? 23.023 48.199 -45.073 1.00 76.94 307 ILE A O 1
ATOM 2337 N N . ASP A 1 308 ? 23.515 46.783 -43.395 1.00 76.81 308 ASP A N 1
ATOM 2338 C CA . ASP A 1 308 ? 24.880 46.491 -43.858 1.00 76.81 308 ASP A CA 1
ATOM 2339 C C . ASP A 1 308 ? 24.890 45.835 -45.254 1.00 76.81 308 ASP A C 1
ATOM 2341 O O . ASP A 1 308 ? 25.732 46.147 -46.101 1.00 76.81 308 ASP A O 1
ATOM 2345 N N . MET A 1 309 ? 23.903 44.979 -45.543 1.00 73.25 309 MET A N 1
ATOM 2346 C CA . MET A 1 309 ? 23.745 44.335 -46.851 1.00 73.25 309 MET A CA 1
ATOM 2347 C C . MET A 1 309 ? 23.452 45.346 -47.976 1.00 73.25 309 MET A C 1
ATOM 2349 O O . MET A 1 309 ? 24.010 45.224 -49.072 1.00 73.25 309 MET A O 1
ATOM 2353 N N . VAL A 1 310 ? 22.632 46.374 -47.713 1.00 72.75 310 VAL A N 1
ATOM 2354 C CA . VAL A 1 310 ? 22.360 47.463 -48.677 1.00 72.75 310 VAL A CA 1
ATOM 2355 C C . VAL A 1 310 ? 23.627 48.273 -48.977 1.00 72.75 310 VAL A C 1
ATOM 2357 O O . VAL A 1 310 ? 23.855 48.680 -50.123 1.00 72.75 310 VAL A O 1
ATOM 2360 N N . ALA A 1 311 ? 24.470 48.501 -47.966 1.00 72.56 311 ALA A N 1
ATOM 2361 C CA . ALA A 1 311 ? 25.694 49.283 -48.109 1.00 72.56 311 ALA A CA 1
ATOM 2362 C C . ALA A 1 311 ? 26.721 48.609 -49.040 1.00 72.56 311 ALA A C 1
ATOM 2364 O O . ALA A 1 311 ? 27.315 49.283 -49.887 1.00 72.56 311 ALA A O 1
ATOM 2365 N N . GLU A 1 312 ? 26.906 47.289 -48.941 1.00 72.25 312 GLU A N 1
ATOM 2366 C CA . GLU A 1 312 ? 27.849 46.555 -49.799 1.00 72.25 312 GLU A CA 1
ATOM 2367 C C . GLU A 1 312 ? 27.332 46.351 -51.233 1.00 72.25 312 GLU A C 1
ATOM 2369 O O . GLU A 1 312 ? 28.095 46.518 -52.190 1.00 72.25 312 GLU A O 1
ATOM 2374 N N . MET A 1 313 ? 26.032 46.085 -51.423 1.00 69.44 313 MET A N 1
ATOM 2375 C CA . MET A 1 313 ? 25.440 45.927 -52.764 1.00 69.44 313 MET A CA 1
ATOM 2376 C C . MET A 1 313 ? 25.608 47.180 -53.640 1.00 69.44 313 MET A C 1
ATOM 2378 O O . MET A 1 313 ? 25.906 47.078 -54.835 1.00 69.44 313 MET A O 1
ATOM 2382 N N . ASN A 1 314 ? 25.495 48.372 -53.046 1.00 69.62 314 ASN A N 1
ATOM 2383 C CA . ASN A 1 314 ? 25.701 49.632 -53.762 1.00 69.62 314 ASN A CA 1
ATOM 2384 C C . ASN A 1 314 ? 27.149 49.810 -54.271 1.00 69.62 314 ASN A C 1
ATOM 2386 O O . ASN A 1 314 ? 27.340 50.299 -55.387 1.00 69.62 314 ASN A O 1
ATOM 2390 N N . LYS A 1 315 ? 28.168 49.363 -53.518 1.00 71.44 315 LYS A N 1
ATOM 2391 C CA . LYS A 1 315 ? 29.588 49.479 -53.920 1.00 71.44 315 LYS A CA 1
ATOM 2392 C C . LYS A 1 315 ? 29.918 48.645 -55.160 1.00 71.44 315 LYS A C 1
ATOM 2394 O O . LYS A 1 315 ? 30.601 49.121 -56.068 1.00 71.44 315 LYS A O 1
ATOM 2399 N N . VAL A 1 316 ? 29.420 47.408 -55.226 1.00 70.12 316 VAL A N 1
ATOM 2400 C CA . VAL A 1 316 ? 29.710 46.477 -56.335 1.00 70.12 316 VAL A CA 1
ATOM 2401 C C . VAL A 1 316 ? 29.109 46.976 -57.659 1.00 70.12 316 VAL A C 1
ATOM 2403 O O . VAL A 1 316 ? 29.766 46.926 -58.702 1.00 70.12 316 VAL A O 1
ATOM 2406 N N . ASN A 1 317 ? 27.892 47.529 -57.617 1.00 69.19 317 ASN A N 1
ATOM 2407 C CA . ASN A 1 317 ? 27.198 48.090 -58.784 1.00 69.19 317 ASN A CA 1
ATOM 2408 C C . ASN A 1 317 ? 27.979 49.256 -59.435 1.00 69.19 317 ASN A C 1
ATOM 2410 O O . ASN A 1 317 ? 28.015 49.387 -60.662 1.00 69.19 317 ASN A O 1
ATOM 2414 N N . GLU A 1 318 ? 28.657 50.087 -58.637 1.00 68.00 318 GLU A N 1
ATOM 2415 C CA . GLU A 1 318 ? 29.476 51.190 -59.157 1.00 68.00 318 GLU A CA 1
ATOM 2416 C C . GLU A 1 318 ? 30.778 50.701 -59.825 1.00 68.00 318 GLU A C 1
ATOM 2418 O O . GLU A 1 318 ? 31.190 51.238 -60.859 1.00 68.00 318 GLU A O 1
ATOM 2423 N N . GLY A 1 319 ? 31.408 49.653 -59.280 1.00 65.75 319 GLY A N 1
ATOM 2424 C CA . GLY A 1 319 ? 32.647 49.074 -59.813 1.00 65.75 319 GLY A CA 1
ATOM 2425 C C . GLY A 1 319 ? 32.487 48.462 -61.209 1.00 65.75 319 GLY A C 1
ATOM 2426 O O . GLY A 1 319 ? 33.303 48.713 -62.101 1.00 65.75 319 GLY A O 1
ATOM 2427 N N . ILE A 1 320 ? 31.399 47.718 -61.436 1.00 65.19 320 ILE A N 1
ATOM 2428 C CA . ILE A 1 320 ? 31.124 47.045 -62.719 1.00 65.19 320 ILE A CA 1
ATOM 2429 C C . ILE A 1 320 ? 30.938 48.062 -63.858 1.00 65.19 320 ILE A C 1
ATOM 2431 O O . ILE A 1 320 ? 31.472 47.870 -64.956 1.00 65.19 320 ILE A O 1
ATOM 2435 N N . LYS A 1 321 ? 30.259 49.190 -63.595 1.00 65.88 321 LYS A N 1
ATOM 2436 C CA . LYS A 1 321 ? 30.053 50.259 -64.590 1.00 65.88 321 LYS A CA 1
ATOM 2437 C C . LYS A 1 321 ? 31.369 50.865 -65.088 1.00 65.88 321 LYS A C 1
ATOM 2439 O O . LYS A 1 321 ? 31.484 51.151 -66.275 1.00 65.88 321 LYS A O 1
ATOM 2444 N N . LYS A 1 322 ? 32.380 51.013 -64.223 1.00 67.25 322 LYS A N 1
ATOM 2445 C CA . LYS A 1 322 ? 33.688 51.592 -64.599 1.00 67.25 322 LYS A CA 1
ATOM 2446 C C . LYS A 1 322 ? 34.489 50.679 -65.539 1.00 67.25 322 LYS A C 1
ATOM 2448 O O . LYS A 1 322 ? 35.107 51.174 -66.479 1.00 67.25 322 LYS A O 1
ATOM 2453 N N . ILE A 1 323 ? 34.435 49.358 -65.339 1.00 66.69 323 ILE A N 1
ATOM 2454 C CA . ILE A 1 323 ? 35.131 48.379 -66.198 1.00 66.69 323 ILE A CA 1
ATOM 2455 C C . ILE A 1 323 ? 34.472 48.282 -67.584 1.00 66.69 323 ILE A C 1
ATOM 2457 O O . ILE A 1 323 ? 35.177 48.249 -68.593 1.00 66.69 323 ILE A O 1
ATOM 2461 N N . GLY A 1 324 ? 33.134 48.285 -67.648 1.00 60.12 324 GLY A N 1
ATOM 2462 C CA . GLY A 1 324 ? 32.393 48.216 -68.913 1.00 60.12 324 GLY A CA 1
ATOM 2463 C C . GLY A 1 324 ? 32.688 49.388 -69.859 1.00 60.12 324 GLY A C 1
ATOM 2464 O O . GLY A 1 324 ? 32.932 49.171 -71.047 1.00 60.12 324 GLY A O 1
ATOM 2465 N N . THR A 1 325 ? 32.745 50.615 -69.330 1.00 64.25 325 THR A N 1
ATOM 2466 C CA . THR A 1 325 ? 33.019 51.824 -70.126 1.00 64.25 325 THR A CA 1
ATOM 2467 C C . THR A 1 325 ? 34.410 51.791 -70.772 1.00 64.25 325 THR A C 1
ATOM 2469 O O . THR A 1 325 ? 34.542 52.052 -71.966 1.00 64.25 325 THR A O 1
ATOM 2472 N N . ALA A 1 326 ? 35.448 51.376 -70.035 1.00 62.00 326 ALA A N 1
ATOM 2473 C CA . ALA A 1 326 ? 36.818 51.317 -70.558 1.00 62.00 326 ALA A CA 1
ATOM 2474 C C . ALA A 1 326 ? 36.998 50.302 -71.710 1.00 62.00 326 ALA A C 1
ATOM 2476 O O . ALA A 1 326 ? 37.834 50.500 -72.596 1.00 62.00 326 ALA A O 1
ATOM 2477 N N . ALA A 1 327 ? 36.202 49.226 -71.724 1.00 59.44 327 ALA A N 1
ATOM 2478 C CA . ALA A 1 327 ? 36.220 48.233 -72.797 1.00 59.44 327 ALA A CA 1
ATOM 2479 C C . ALA A 1 327 ? 35.553 48.744 -74.090 1.00 59.44 327 ALA A C 1
ATOM 2481 O O . ALA A 1 327 ? 36.048 48.456 -75.181 1.00 59.44 327 ALA A O 1
ATOM 2482 N N . GLN A 1 328 ? 34.474 49.533 -73.988 1.00 55.88 328 GLN A N 1
ATOM 2483 C CA . GLN A 1 328 ? 33.808 50.137 -75.154 1.00 55.88 328 GLN A CA 1
ATOM 2484 C C . GLN A 1 328 ? 34.674 51.188 -75.866 1.00 55.88 328 GLN A C 1
ATOM 2486 O O . GLN A 1 328 ? 34.551 51.358 -77.077 1.00 55.88 328 GLN A O 1
ATOM 2491 N N . GLU A 1 329 ? 35.588 51.847 -75.152 1.00 57.06 329 GLU A N 1
ATOM 2492 C CA . GLU A 1 329 ? 36.495 52.865 -75.707 1.00 57.06 329 GLU A CA 1
ATOM 2493 C C . GLU A 1 329 ? 37.775 52.283 -76.352 1.00 57.06 329 GLU A C 1
ATOM 2495 O O . GLU A 1 329 ? 38.689 53.023 -76.716 1.00 57.06 329 GLU A O 1
ATOM 2500 N N . GLY A 1 330 ? 37.876 50.955 -76.496 1.00 59.16 330 GLY A N 1
ATOM 2501 C CA . GLY A 1 330 ? 39.017 50.285 -77.139 1.00 59.16 330 GLY A CA 1
ATOM 2502 C C . GLY A 1 330 ? 40.306 50.256 -76.304 1.00 59.16 330 GLY A C 1
ATOM 2503 O O . GLY A 1 330 ? 41.359 49.843 -76.797 1.00 59.16 330 GLY A O 1
ATOM 2504 N N . GLN A 1 331 ? 40.248 50.658 -75.031 1.00 60.16 331 GLN A N 1
ATOM 2505 C CA . GLN A 1 331 ? 41.406 50.750 -74.140 1.00 60.16 331 GLN A CA 1
ATOM 2506 C C . GLN A 1 331 ? 41.736 49.395 -73.487 1.00 60.16 331 GLN A C 1
ATOM 2508 O O . GLN A 1 331 ? 41.628 49.215 -72.274 1.00 60.16 331 GLN A O 1
ATOM 2513 N N . LEU A 1 332 ? 42.213 48.432 -74.287 1.00 65.75 332 LEU A N 1
ATOM 2514 C CA . LEU A 1 332 ? 42.495 47.039 -73.875 1.00 65.75 332 LEU A CA 1
ATOM 2515 C C . LEU A 1 332 ? 43.572 46.865 -72.769 1.00 65.75 332 LEU A C 1
ATOM 2517 O O . LEU A 1 332 ? 43.885 45.740 -72.371 1.00 65.75 332 LEU A O 1
ATOM 2521 N N . ASN A 1 333 ? 44.110 47.957 -72.221 1.00 63.12 333 ASN A N 1
ATOM 2522 C CA . ASN A 1 333 ? 45.094 47.974 -71.135 1.00 63.12 333 ASN A CA 1
ATOM 2523 C C . ASN A 1 333 ? 44.498 48.309 -69.748 1.00 63.12 333 ASN A C 1
ATOM 2525 O O . ASN A 1 333 ? 45.193 48.129 -68.751 1.00 63.12 333 ASN A O 1
ATOM 2529 N N . TYR A 1 334 ? 43.243 48.770 -69.649 1.00 68.69 334 TYR A N 1
ATOM 2530 C CA . TYR A 1 334 ? 42.594 49.062 -68.358 1.00 68.69 334 TYR A CA 1
ATOM 2531 C C . TYR A 1 334 ? 42.249 47.777 -67.582 1.00 68.69 334 TYR A C 1
ATOM 2533 O O . TYR A 1 334 ? 41.874 46.772 -68.189 1.00 68.69 334 TYR A O 1
ATOM 2541 N N . ARG A 1 335 ? 42.369 47.789 -66.247 1.00 72.19 335 ARG A N 1
ATOM 2542 C CA . ARG A 1 335 ? 42.059 46.659 -65.346 1.00 72.19 335 ARG A CA 1
ATOM 2543 C C . ARG A 1 335 ? 41.433 47.180 -64.042 1.00 72.19 335 ARG A C 1
ATOM 2545 O O . ARG A 1 335 ? 41.853 48.223 -63.545 1.00 72.19 335 ARG A O 1
ATOM 2552 N N . GLY A 1 336 ? 40.443 46.469 -63.497 1.00 67.75 336 GLY A N 1
ATOM 2553 C CA . GLY A 1 336 ? 39.729 46.865 -62.270 1.00 67.75 336 GLY A CA 1
ATOM 2554 C C . GLY A 1 336 ? 40.501 46.561 -60.977 1.00 67.75 336 GLY A C 1
ATOM 2555 O O . GLY A 1 336 ? 41.251 45.582 -60.935 1.00 67.75 336 GLY A O 1
ATOM 2556 N N . ASN A 1 337 ? 40.306 47.373 -59.926 1.00 74.56 337 ASN A N 1
ATOM 2557 C CA . ASN A 1 337 ? 40.983 47.212 -58.631 1.00 74.56 337 ASN A CA 1
ATOM 2558 C C . ASN A 1 337 ? 40.395 46.044 -57.813 1.00 74.56 337 ASN A C 1
ATOM 2560 O O . ASN A 1 337 ? 39.194 45.998 -57.564 1.00 74.56 337 ASN A O 1
ATOM 2564 N N . THR A 1 338 ? 41.239 45.106 -57.376 1.00 68.19 338 THR A N 1
ATOM 2565 C CA . THR A 1 338 ? 40.831 43.858 -56.700 1.00 68.19 338 THR A CA 1
ATOM 2566 C C . THR A 1 338 ? 40.988 43.880 -55.175 1.00 68.19 338 THR A C 1
ATOM 2568 O O . THR A 1 338 ? 40.681 42.877 -54.529 1.00 68.19 338 THR A O 1
ATOM 2571 N N . THR A 1 339 ? 41.468 44.978 -54.578 1.00 71.31 339 THR A N 1
ATOM 2572 C CA . THR A 1 339 ? 41.643 45.104 -53.114 1.00 71.31 339 THR A CA 1
ATOM 2573 C C . THR A 1 339 ? 40.502 45.824 -52.393 1.00 71.31 339 THR A C 1
ATOM 2575 O O . THR A 1 339 ? 40.465 45.797 -51.168 1.00 71.31 339 THR A O 1
ATOM 2578 N N . GLU A 1 340 ? 39.555 46.419 -53.122 1.00 70.50 340 GLU A N 1
ATOM 2579 C CA . GLU A 1 340 ? 38.383 47.122 -52.564 1.00 70.50 340 GLU A CA 1
ATOM 2580 C C . GLU A 1 340 ? 37.186 46.195 -52.262 1.00 70.50 340 GLU A C 1
ATOM 2582 O O . GLU A 1 340 ? 36.191 46.647 -51.703 1.00 70.50 340 GLU A O 1
ATOM 2587 N N . TYR A 1 341 ? 37.279 44.902 -52.603 1.00 75.00 341 TYR A N 1
ATOM 2588 C CA . TYR A 1 341 ? 36.178 43.931 -52.525 1.00 75.00 341 TYR A CA 1
ATOM 2589 C C . TYR A 1 341 ? 36.604 42.643 -51.802 1.00 75.00 341 TYR A C 1
ATOM 2591 O O . TYR A 1 341 ? 37.761 42.217 -51.887 1.00 75.00 341 TYR A O 1
ATOM 2599 N N . THR A 1 342 ? 35.660 41.985 -51.126 1.00 62.94 342 THR A N 1
ATOM 2600 C CA . THR A 1 342 ? 35.870 40.731 -50.380 1.00 62.94 342 THR A CA 1
ATOM 2601 C C . THR A 1 342 ? 34.898 39.632 -50.831 1.00 62.94 342 THR A C 1
ATOM 2603 O O . THR A 1 342 ? 33.893 39.897 -51.492 1.00 62.94 342 THR A O 1
ATOM 2606 N N . GLY A 1 343 ? 35.224 38.371 -50.517 1.00 69.81 343 GLY A N 1
ATOM 2607 C CA . GLY A 1 343 ? 34.417 37.207 -50.904 1.00 69.81 343 GLY A CA 1
ATOM 2608 C C . GLY A 1 343 ? 34.207 37.079 -52.420 1.00 69.81 343 GLY A C 1
ATOM 2609 O O . GLY A 1 343 ? 35.035 37.529 -53.213 1.00 69.81 343 GLY A O 1
ATOM 2610 N N . ALA A 1 344 ? 33.070 36.502 -52.819 1.00 60.25 344 ALA A N 1
ATOM 2611 C CA . ALA A 1 344 ? 32.737 36.211 -54.218 1.00 60.25 344 ALA A CA 1
ATOM 2612 C C . ALA A 1 344 ? 32.759 37.444 -55.151 1.00 60.25 344 ALA A C 1
ATOM 2614 O O . ALA A 1 344 ? 33.016 37.315 -56.350 1.00 60.25 344 ALA A O 1
ATOM 2615 N N . PHE A 1 345 ? 32.549 38.655 -54.620 1.00 67.44 345 PHE A N 1
ATOM 2616 C CA . PHE A 1 345 ? 32.612 39.892 -55.406 1.00 67.44 345 PHE A CA 1
ATOM 2617 C C . PHE A 1 345 ? 34.034 40.223 -55.888 1.00 67.44 345 PHE A C 1
ATOM 2619 O O . PHE A 1 345 ? 34.204 40.821 -56.950 1.00 67.44 345 PHE A O 1
ATOM 2626 N N . LYS A 1 346 ? 35.072 39.776 -55.168 1.00 73.44 346 LYS A N 1
ATOM 2627 C CA . LYS A 1 346 ? 36.476 39.917 -55.584 1.00 73.44 346 LYS A CA 1
ATOM 2628 C C . LYS A 1 346 ? 36.808 39.039 -56.795 1.00 73.44 346 LYS A C 1
ATOM 2630 O O . LYS A 1 346 ? 37.472 39.494 -57.730 1.00 73.44 346 LYS A O 1
ATOM 2635 N N . ASP A 1 347 ? 36.317 37.803 -56.797 1.00 69.44 347 ASP A N 1
ATOM 2636 C CA . ASP A 1 347 ? 36.600 36.812 -57.843 1.00 69.44 347 ASP A CA 1
ATOM 2637 C C . ASP A 1 347 ? 35.948 37.188 -59.186 1.00 69.44 347 ASP A C 1
ATOM 2639 O O . ASP A 1 347 ? 36.511 36.936 -60.259 1.00 69.44 347 ASP A O 1
ATOM 2643 N N . MET A 1 348 ? 34.815 37.899 -59.138 1.00 67.44 348 MET A N 1
ATOM 2644 C CA . MET A 1 348 ? 34.166 38.485 -60.315 1.00 67.44 348 MET A CA 1
ATOM 2645 C C . MET A 1 348 ? 35.062 39.528 -61.020 1.00 67.44 348 MET A C 1
ATOM 2647 O O . MET A 1 348 ? 35.194 39.496 -62.246 1.00 67.44 348 MET A O 1
ATOM 2651 N N . ILE A 1 349 ? 35.748 40.402 -60.269 1.00 70.00 349 ILE A N 1
ATOM 2652 C CA . ILE A 1 349 ? 36.675 41.407 -60.831 1.00 70.00 349 ILE A CA 1
ATOM 2653 C C . ILE A 1 349 ? 37.954 40.751 -61.384 1.00 70.00 349 ILE A C 1
ATOM 2655 O O . ILE A 1 349 ? 38.461 41.156 -62.434 1.00 70.00 349 ILE A O 1
ATOM 2659 N N . ILE A 1 350 ? 38.463 39.703 -60.726 1.00 70.94 350 ILE A N 1
ATOM 2660 C CA . ILE A 1 350 ? 39.622 38.928 -61.209 1.00 70.94 350 ILE A CA 1
ATOM 2661 C C . ILE A 1 350 ? 39.306 38.250 -62.552 1.00 70.94 350 ILE A C 1
ATOM 2663 O O . ILE A 1 350 ? 40.116 38.306 -63.481 1.00 70.94 350 ILE A O 1
ATOM 2667 N N . SER A 1 351 ? 38.116 37.660 -62.679 1.00 65.44 351 SER A N 1
ATOM 2668 C CA . SER A 1 351 ? 37.686 36.951 -63.891 1.00 65.44 351 SER A CA 1
ATOM 2669 C C . SER A 1 351 ? 37.607 37.876 -65.114 1.00 65.44 351 SER A C 1
ATOM 2671 O O . SER A 1 351 ? 38.121 37.532 -66.182 1.00 65.44 351 SER A O 1
ATOM 2673 N N . LEU A 1 352 ? 37.062 39.089 -64.947 1.00 65.06 352 LEU A N 1
ATOM 2674 C CA . LEU A 1 352 ? 36.995 40.116 -65.999 1.00 65.06 352 LEU A CA 1
ATOM 2675 C C . LEU A 1 352 ? 38.382 40.547 -66.513 1.00 65.06 352 LEU A C 1
ATOM 2677 O O . LEU A 1 352 ? 38.566 40.751 -67.713 1.00 65.06 352 LEU A O 1
ATOM 2681 N N . ASN A 1 353 ? 39.380 40.640 -65.630 1.00 65.19 353 ASN A N 1
ATOM 2682 C CA . ASN A 1 353 ? 40.733 41.079 -65.988 1.00 65.19 353 ASN A CA 1
ATOM 2683 C C . ASN A 1 353 ? 41.513 40.055 -66.849 1.00 65.19 353 ASN A C 1
ATOM 2685 O O . ASN A 1 353 ? 42.391 40.453 -67.621 1.00 65.19 353 ASN A O 1
ATOM 2689 N N . ASN A 1 354 ? 41.207 38.756 -66.737 1.00 64.81 354 ASN A N 1
ATOM 2690 C CA . ASN A 1 354 ? 41.932 37.686 -67.438 1.00 64.81 354 ASN A CA 1
ATOM 2691 C C . ASN A 1 354 ? 41.522 37.521 -68.911 1.00 64.81 354 ASN A C 1
ATOM 2693 O O . ASN A 1 354 ? 42.362 37.179 -69.745 1.00 64.81 354 ASN A O 1
ATOM 2697 N N . MET A 1 355 ? 40.261 37.808 -69.254 1.00 60.56 355 MET A N 1
ATOM 2698 C CA . MET A 1 355 ? 39.704 37.592 -70.600 1.00 60.56 355 MET A CA 1
ATOM 2699 C C . MET A 1 355 ? 40.423 38.396 -71.704 1.00 60.56 355 MET A C 1
ATOM 2701 O O . MET A 1 355 ? 40.486 37.968 -72.855 1.00 60.56 355 MET A O 1
ATOM 2705 N N . ILE A 1 356 ? 41.006 39.548 -71.354 1.00 63.19 356 ILE A N 1
ATOM 2706 C CA . ILE A 1 356 ? 41.567 40.519 -72.308 1.00 63.19 356 ILE A CA 1
ATOM 2707 C C . ILE A 1 356 ? 42.958 40.104 -72.850 1.00 63.19 356 ILE A C 1
ATOM 2709 O O . ILE A 1 356 ? 43.373 40.560 -73.914 1.00 63.19 356 ILE A O 1
ATOM 2713 N N . ASN A 1 357 ? 43.696 39.218 -72.170 1.00 58.88 357 ASN A N 1
ATOM 2714 C CA . ASN A 1 357 ? 45.119 38.975 -72.473 1.00 58.88 357 ASN A CA 1
ATOM 2715 C C . ASN A 1 357 ? 45.403 38.012 -73.655 1.00 58.88 357 ASN A C 1
ATOM 2717 O O . ASN A 1 357 ? 46.552 37.908 -74.090 1.00 58.88 357 ASN A O 1
ATOM 2721 N N . THR A 1 358 ? 44.405 37.297 -74.185 1.00 60.00 358 THR A N 1
ATOM 2722 C CA . THR A 1 358 ? 44.641 36.060 -74.969 1.00 60.00 358 THR A CA 1
ATOM 2723 C C . THR A 1 358 ? 44.852 36.252 -76.487 1.00 60.00 358 THR A C 1
ATOM 2725 O O . THR A 1 358 ? 45.379 35.358 -77.144 1.00 60.00 358 THR A O 1
ATOM 2728 N N . PHE A 1 359 ? 44.518 37.409 -77.077 1.00 55.97 359 PHE A N 1
ATOM 2729 C CA . PHE A 1 359 ? 44.344 37.536 -78.544 1.00 55.97 359 PHE A CA 1
ATOM 2730 C C . PHE A 1 359 ? 45.491 38.190 -79.361 1.00 55.97 359 PHE A C 1
ATOM 2732 O O . PHE A 1 359 ? 45.375 38.317 -80.577 1.00 55.97 359 PHE A O 1
ATOM 2739 N N . VAL A 1 360 ? 46.613 38.610 -78.757 1.00 57.50 360 VAL A N 1
ATOM 2740 C CA . VAL A 1 360 ? 47.524 39.603 -79.395 1.00 57.50 360 VAL A CA 1
ATOM 2741 C C . VAL A 1 360 ? 48.729 39.033 -80.188 1.00 57.50 360 VAL A C 1
ATOM 2743 O O . VAL A 1 360 ? 49.304 39.746 -81.012 1.00 57.50 360 VAL A O 1
ATOM 2746 N N . LYS A 1 361 ? 49.163 37.778 -79.982 1.00 58.09 361 LYS A N 1
ATOM 2747 C CA . LYS A 1 361 ? 50.486 37.289 -80.472 1.00 58.09 361 LYS A CA 1
ATOM 2748 C C . LYS A 1 361 ? 50.572 36.593 -81.856 1.00 58.09 361 LYS A C 1
ATOM 2750 O O . LYS A 1 361 ? 51.569 36.848 -82.534 1.00 58.09 361 LYS A O 1
ATOM 2755 N N . PRO A 1 362 ? 49.645 35.716 -82.303 1.00 58.47 362 PRO A N 1
ATOM 2756 C CA . PRO A 1 362 ? 49.903 34.841 -83.467 1.00 58.47 362 PRO A CA 1
ATOM 2757 C C . PRO A 1 362 ? 50.000 35.526 -84.845 1.00 58.47 362 PRO A C 1
ATOM 2759 O O . PRO A 1 362 ? 50.732 35.058 -85.715 1.00 58.47 362 PRO A O 1
ATOM 2762 N N . LEU A 1 363 ? 49.318 36.658 -85.051 1.00 57.97 363 LEU A N 1
ATOM 2763 C CA . LEU A 1 363 ? 49.076 37.270 -86.373 1.00 57.97 363 LEU A CA 1
ATOM 2764 C C . LEU A 1 363 ? 50.307 37.874 -87.097 1.00 57.97 363 LEU A C 1
ATOM 2766 O O . LEU A 1 363 ? 50.147 38.520 -88.129 1.00 57.97 363 LEU A O 1
ATOM 2770 N N . LYS A 1 364 ? 51.536 37.702 -86.587 1.00 56.69 364 LYS A N 1
ATOM 2771 C CA . LYS A 1 364 ? 52.734 38.430 -87.067 1.00 56.69 364 LYS A CA 1
ATOM 2772 C C . LYS A 1 364 ? 53.784 37.613 -87.838 1.00 56.69 364 LYS A C 1
ATOM 2774 O O . LYS A 1 364 ? 54.717 38.221 -88.356 1.00 56.69 364 LYS A O 1
ATOM 2779 N N . VAL A 1 365 ? 53.681 36.278 -87.906 1.00 60.50 365 VAL A N 1
ATOM 2780 C CA . VAL A 1 365 ? 54.793 35.408 -88.377 1.00 60.50 365 VAL A CA 1
ATOM 2781 C C . VAL A 1 365 ? 54.555 34.719 -89.729 1.00 60.50 365 VAL A C 1
ATOM 2783 O O . VAL A 1 365 ? 55.511 34.526 -90.476 1.00 60.50 365 VAL A O 1
ATOM 2786 N N . ALA A 1 366 ? 53.308 34.410 -90.098 1.00 57.94 366 ALA A N 1
ATOM 2787 C CA . ALA A 1 366 ? 52.980 33.674 -91.330 1.00 57.94 366 ALA A CA 1
ATOM 2788 C C . ALA A 1 366 ? 53.441 34.359 -92.640 1.00 57.94 366 ALA A C 1
ATOM 2790 O O . ALA A 1 366 ? 53.722 33.697 -93.636 1.00 57.94 366 ALA A O 1
ATOM 2791 N N . ASN A 1 367 ? 53.557 35.689 -92.639 1.00 57.34 367 ASN A N 1
ATOM 2792 C CA . ASN A 1 367 ? 53.692 36.529 -93.834 1.00 57.34 367 ASN A CA 1
ATOM 2793 C C . ASN A 1 367 ? 55.106 36.548 -94.477 1.00 57.34 367 ASN A C 1
ATOM 2795 O O . ASN A 1 367 ? 55.494 37.566 -95.042 1.00 57.34 367 ASN A O 1
ATOM 2799 N N . LYS A 1 368 ? 55.932 35.496 -94.312 1.00 56.91 368 LYS A N 1
ATOM 2800 C CA . LYS A 1 368 ? 57.382 35.560 -94.628 1.00 56.91 368 LYS A CA 1
ATOM 2801 C C . LYS A 1 368 ? 58.031 34.322 -95.276 1.00 56.91 368 LYS A C 1
ATOM 2803 O O . LYS A 1 368 ? 59.202 34.387 -95.635 1.00 56.91 368 LYS A O 1
ATOM 2808 N N . ALA A 1 369 ? 57.330 33.191 -95.407 1.00 58.47 369 ALA A N 1
ATOM 2809 C CA . ALA A 1 369 ? 57.936 31.935 -95.894 1.00 58.47 369 ALA A CA 1
ATOM 2810 C C . ALA A 1 369 ? 57.618 31.585 -97.362 1.00 58.47 369 ALA A C 1
ATOM 2812 O O . ALA A 1 369 ? 58.416 30.931 -98.031 1.00 58.47 369 ALA A O 1
ATOM 2813 N N . ILE A 1 370 ? 56.475 32.049 -97.875 1.00 58.78 370 ILE A N 1
ATOM 2814 C CA . ILE A 1 370 ? 55.943 31.707 -99.210 1.00 58.78 370 ILE A CA 1
ATOM 2815 C C . ILE A 1 370 ? 56.792 32.302 -100.359 1.00 58.78 370 ILE A C 1
ATOM 2817 O O . ILE A 1 370 ? 56.727 31.846 -101.496 1.00 58.78 370 ILE A O 1
ATOM 2821 N N . GLU A 1 371 ? 57.667 33.262 -100.057 1.00 54.41 371 GLU A N 1
ATOM 2822 C CA . GLU A 1 371 ? 58.472 34.031 -101.017 1.00 54.41 371 GLU A CA 1
ATOM 2823 C C . GLU A 1 371 ? 59.638 33.246 -101.676 1.00 54.41 371 GLU A C 1
ATOM 2825 O O . GLU A 1 371 ? 60.225 33.728 -102.642 1.00 54.41 371 GLU A O 1
ATOM 2830 N N . ARG A 1 372 ? 60.013 32.046 -101.184 1.00 58.91 372 ARG A N 1
ATOM 2831 C CA . ARG A 1 372 ? 61.280 31.372 -101.583 1.00 58.91 372 ARG A CA 1
ATOM 2832 C C . ARG A 1 372 ? 61.172 30.195 -102.565 1.00 58.91 372 ARG A C 1
ATOM 2834 O O . ARG A 1 372 ? 62.100 30.016 -103.348 1.00 58.91 372 ARG A O 1
ATOM 2841 N N . ILE A 1 373 ? 60.097 29.398 -102.547 1.00 61.16 373 ILE A N 1
ATOM 2842 C CA . ILE A 1 373 ? 59.997 28.158 -103.359 1.00 61.16 373 ILE A CA 1
ATOM 2843 C C . ILE A 1 373 ? 59.841 28.433 -104.866 1.00 61.16 373 ILE A C 1
ATOM 2845 O O . ILE A 1 373 ? 60.298 27.639 -105.684 1.00 61.16 373 ILE A O 1
ATOM 2849 N N . GLY A 1 374 ? 59.257 29.569 -105.258 1.00 56.44 374 GLY A N 1
ATOM 2850 C CA . GLY A 1 374 ? 58.926 29.878 -106.659 1.00 56.44 374 GLY A CA 1
ATOM 2851 C C . GLY A 1 374 ? 60.105 30.069 -107.630 1.00 56.44 374 GLY A C 1
ATOM 2852 O O . GLY A 1 374 ? 59.864 30.410 -108.782 1.00 56.44 374 GLY A O 1
ATOM 2853 N N . ASN A 1 375 ? 61.356 29.872 -107.195 1.00 49.97 375 ASN A N 1
ATOM 2854 C CA . ASN A 1 375 ? 62.570 30.275 -107.922 1.00 49.97 375 ASN A CA 1
ATOM 2855 C C . ASN A 1 375 ? 63.514 29.116 -108.325 1.00 49.97 375 ASN A C 1
ATOM 2857 O O . ASN A 1 375 ? 64.675 29.362 -108.644 1.00 49.97 375 ASN A O 1
ATOM 2861 N N . GLY A 1 376 ? 63.054 27.857 -108.319 1.00 56.53 376 GLY A N 1
ATOM 2862 C CA . GLY A 1 376 ? 63.792 26.726 -108.922 1.00 56.53 376 GLY A CA 1
ATOM 2863 C C . GLY A 1 376 ? 65.044 26.244 -108.170 1.00 56.53 376 GLY A C 1
ATOM 2864 O O . GLY A 1 376 ? 65.848 25.503 -108.730 1.00 56.53 376 GLY A O 1
ATOM 2865 N N . VAL A 1 377 ? 65.210 26.647 -106.909 1.00 58.44 377 VAL A N 1
ATOM 2866 C CA . VAL A 1 377 ? 66.289 26.205 -106.010 1.00 58.44 377 VAL A CA 1
ATOM 2867 C C . VAL A 1 377 ? 65.685 25.377 -104.879 1.00 58.44 377 VAL A C 1
ATOM 2869 O O . VAL A 1 377 ? 64.683 25.783 -104.297 1.00 58.44 377 VAL A O 1
ATOM 2872 N N . ILE A 1 378 ? 66.321 24.253 -104.539 1.00 63.59 378 ILE A N 1
ATOM 2873 C CA . ILE A 1 378 ? 65.971 23.395 -103.395 1.00 63.59 378 ILE A CA 1
ATOM 2874 C C . ILE A 1 378 ? 66.209 24.178 -102.074 1.00 63.59 378 ILE A C 1
ATOM 2876 O O . ILE A 1 378 ? 67.362 24.517 -101.789 1.00 63.59 378 ILE A O 1
ATOM 2880 N N . PRO A 1 379 ? 65.170 24.528 -101.279 1.00 58.31 379 PRO A N 1
ATOM 2881 C CA . PRO A 1 379 ? 65.293 25.428 -100.124 1.00 58.31 379 PRO A CA 1
ATOM 2882 C C . PRO A 1 379 ? 65.294 24.706 -98.750 1.00 58.31 379 PRO A C 1
ATOM 2884 O O . PRO A 1 379 ? 64.927 23.536 -98.672 1.00 58.31 379 PRO A O 1
ATOM 2887 N N . PRO A 1 380 ? 65.674 25.392 -97.645 1.00 60.00 380 PRO A N 1
ATOM 2888 C CA . PRO A 1 380 ? 65.721 24.806 -96.293 1.00 60.00 380 PRO A CA 1
ATOM 2889 C C . PRO A 1 380 ? 64.419 24.961 -95.444 1.00 60.00 380 PRO A C 1
ATOM 2891 O O . PRO A 1 380 ? 63.614 25.846 -95.747 1.00 60.00 380 PRO A O 1
ATOM 2894 N N . PRO A 1 381 ? 64.233 24.177 -94.346 1.00 64.62 381 PRO A N 1
ATOM 2895 C CA . PRO A 1 381 ? 62.949 24.017 -93.608 1.00 64.62 381 PRO A CA 1
ATOM 2896 C C . PRO A 1 381 ? 62.521 25.112 -92.589 1.00 64.62 381 PRO A C 1
ATOM 2898 O O . PRO A 1 381 ? 63.330 25.932 -92.157 1.00 64.62 381 PRO A O 1
ATOM 2901 N N . ILE A 1 382 ? 61.250 25.068 -92.129 1.00 64.12 382 ILE A N 1
ATOM 2902 C CA . ILE A 1 382 ? 60.599 25.969 -91.126 1.00 64.12 382 ILE A CA 1
ATOM 2903 C C . ILE A 1 382 ? 60.367 25.266 -89.759 1.00 64.12 382 ILE A C 1
ATOM 2905 O O . ILE A 1 382 ? 60.035 24.082 -89.747 1.00 64.12 382 ILE A O 1
ATOM 2909 N N . THR A 1 383 ? 60.478 25.973 -88.610 1.00 64.56 383 THR A N 1
ATOM 2910 C CA . THR A 1 383 ? 60.594 25.332 -87.267 1.00 64.56 383 THR A CA 1
ATOM 2911 C C . THR A 1 383 ? 59.777 25.862 -86.051 1.00 64.56 383 THR A C 1
ATOM 2913 O O . THR A 1 383 ? 59.851 25.226 -85.004 1.00 64.56 383 THR A O 1
ATOM 2916 N N . THR A 1 384 ? 58.993 26.952 -86.104 1.00 68.62 384 THR A N 1
ATOM 2917 C CA . THR A 1 384 ? 58.268 27.505 -84.911 1.00 68.62 384 THR A CA 1
ATOM 2918 C C . THR A 1 384 ? 56.951 26.767 -84.565 1.00 68.62 384 THR A C 1
ATOM 2920 O O . THR A 1 384 ? 56.293 26.244 -85.462 1.00 68.62 384 THR A O 1
ATOM 2923 N N . GLU A 1 385 ? 56.534 26.756 -83.287 1.00 61.03 385 GLU A N 1
ATOM 2924 C CA . GLU A 1 385 ? 55.34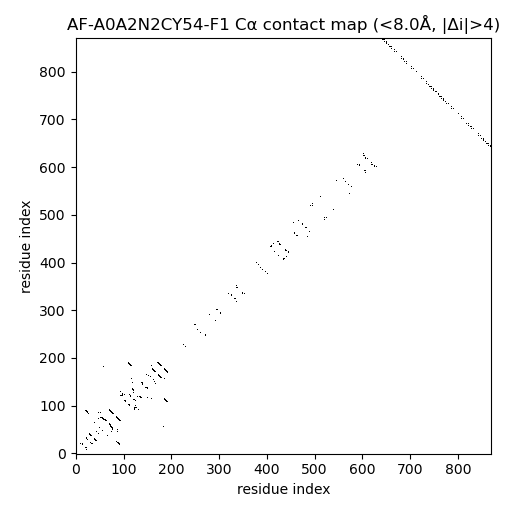0 26.045 -82.771 1.00 61.03 385 GLU A CA 1
ATOM 2925 C C . GLU A 1 385 ? 54.119 26.964 -82.499 1.00 61.03 385 GLU A C 1
ATOM 2927 O O . GLU A 1 385 ? 54.254 28.039 -81.910 1.00 61.03 385 GLU A O 1
ATOM 2932 N N . TYR A 1 386 ? 52.917 26.517 -82.898 1.00 65.62 386 TYR A N 1
ATOM 2933 C CA . TYR A 1 386 ? 51.617 27.190 -82.710 1.00 65.62 386 TYR A CA 1
ATOM 2934 C C . TYR A 1 386 ? 50.505 26.169 -82.377 1.00 65.62 386 TYR A C 1
ATOM 2936 O O . TYR A 1 386 ? 50.694 24.969 -82.560 1.00 65.62 386 TYR A O 1
ATOM 2944 N N . LYS A 1 387 ? 49.333 26.629 -81.903 1.00 54.03 387 LYS A N 1
ATOM 2945 C CA . LYS A 1 387 ? 48.154 25.781 -81.608 1.00 54.03 387 LYS A CA 1
ATOM 2946 C C . LYS A 1 387 ? 46.903 26.260 -82.357 1.00 54.03 387 LYS A C 1
ATOM 2948 O O . LYS A 1 387 ? 46.758 27.459 -82.589 1.00 54.03 387 LYS A O 1
ATOM 2953 N N . GLY A 1 388 ? 46.010 25.324 -82.690 1.00 65.75 388 GLY A N 1
ATOM 2954 C CA . GLY A 1 388 ? 44.848 25.559 -83.561 1.00 65.75 388 GLY A CA 1
ATOM 2955 C C . GLY A 1 388 ? 45.254 25.771 -85.024 1.00 65.75 388 GLY A C 1
ATOM 2956 O O . GLY A 1 388 ? 46.355 25.377 -85.414 1.00 65.75 388 GLY A O 1
ATOM 2957 N N . ASP A 1 389 ? 44.402 26.464 -85.784 1.00 55.59 389 ASP A N 1
ATOM 2958 C CA . ASP A 1 389 ? 44.503 26.743 -87.235 1.00 55.59 389 ASP A CA 1
ATOM 2959 C C . ASP A 1 389 ? 45.846 27.349 -87.714 1.00 55.59 389 ASP A C 1
ATOM 2961 O O . ASP A 1 389 ? 46.110 27.464 -88.909 1.00 55.59 389 ASP A O 1
ATOM 2965 N N . PHE A 1 390 ? 46.725 27.750 -86.790 1.00 59.31 390 PHE A N 1
ATOM 2966 C CA . PHE A 1 390 ? 48.046 28.314 -87.071 1.00 59.31 390 PHE A CA 1
ATOM 2967 C C . PHE A 1 390 ? 49.185 27.275 -87.204 1.00 59.31 390 PHE A C 1
ATOM 2969 O O . PHE A 1 390 ? 50.295 27.671 -87.559 1.00 59.31 390 PHE A O 1
ATOM 2976 N N . ASN A 1 391 ? 48.969 25.977 -86.933 1.00 64.56 391 ASN A N 1
ATOM 2977 C CA . ASN A 1 391 ? 50.030 24.949 -87.021 1.00 64.56 391 ASN A CA 1
ATOM 2978 C C . ASN A 1 391 ? 50.132 24.266 -88.404 1.00 64.56 391 ASN A C 1
ATOM 2980 O O . ASN A 1 391 ? 51.234 23.937 -88.851 1.00 64.56 391 ASN A O 1
ATOM 2984 N N . ASP A 1 392 ? 49.013 24.098 -89.116 1.00 63.09 392 ASP A N 1
ATOM 2985 C CA . ASP A 1 392 ? 48.967 23.369 -90.399 1.00 63.09 392 ASP A CA 1
ATOM 2986 C C . ASP A 1 392 ? 49.722 24.084 -91.533 1.00 63.09 392 ASP A C 1
ATOM 2988 O O . ASP A 1 392 ? 50.219 23.456 -92.470 1.00 63.09 392 ASP A O 1
ATOM 2992 N N . LEU A 1 393 ? 49.912 25.401 -91.399 1.00 57.19 393 LEU A N 1
ATOM 2993 C CA . LEU A 1 393 ? 50.649 26.257 -92.335 1.00 57.19 393 LEU A CA 1
ATOM 2994 C C . LEU A 1 393 ? 52.146 25.881 -92.490 1.00 57.19 393 LEU A C 1
ATOM 2996 O O . LEU A 1 393 ? 52.821 26.400 -93.377 1.00 57.19 393 LEU A O 1
ATOM 3000 N N . LYS A 1 394 ? 52.692 25.012 -91.624 1.00 61.72 394 LYS A N 1
ATOM 3001 C CA . LYS A 1 394 ? 54.129 24.679 -91.559 1.00 61.72 394 LYS A CA 1
ATOM 3002 C C . LYS A 1 394 ? 54.558 23.517 -92.469 1.00 61.72 394 LYS A C 1
ATOM 3004 O O . LYS A 1 394 ? 55.664 23.538 -93.005 1.00 61.72 394 LYS A O 1
ATOM 3009 N N . THR A 1 395 ? 53.744 22.468 -92.584 1.00 62.94 395 THR A N 1
ATOM 3010 C CA . THR A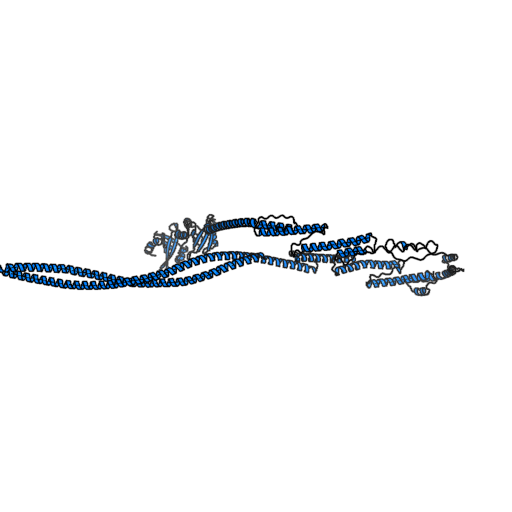 1 395 ? 54.244 21.116 -92.921 1.00 62.94 395 THR A CA 1
ATOM 3011 C C . THR A 1 395 ? 54.513 20.886 -94.416 1.00 62.94 395 THR A C 1
ATOM 3013 O O . THR A 1 395 ? 55.412 20.125 -94.767 1.00 62.94 395 THR A O 1
ATOM 3016 N N . ASN A 1 396 ? 53.804 21.579 -95.309 1.00 58.88 396 ASN A N 1
ATOM 3017 C CA . ASN A 1 396 ? 53.776 21.272 -96.751 1.00 58.88 396 ASN A CA 1
ATOM 3018 C C . ASN A 1 396 ? 55.020 21.712 -97.563 1.00 58.88 396 ASN A C 1
ATOM 3020 O O . ASN A 1 396 ? 55.018 21.604 -98.785 1.00 58.88 396 ASN A O 1
ATOM 3024 N N . ILE A 1 397 ? 56.072 22.234 -96.923 1.00 61.22 397 ILE A N 1
ATOM 3025 C CA . ILE A 1 397 ? 57.150 23.000 -97.586 1.00 61.22 397 ILE A CA 1
ATOM 3026 C C . ILE A 1 397 ? 58.455 22.196 -97.863 1.00 61.22 397 ILE A C 1
ATOM 3028 O O . ILE A 1 397 ? 59.364 22.732 -98.489 1.00 61.22 397 ILE A O 1
ATOM 3032 N N . ASN A 1 398 ? 58.562 20.907 -97.482 1.00 60.47 398 ASN A N 1
ATOM 3033 C CA . ASN A 1 398 ? 59.873 20.228 -97.304 1.00 60.47 398 ASN A CA 1
ATOM 3034 C C . ASN A 1 398 ? 60.278 19.023 -98.217 1.00 60.47 398 ASN A C 1
ATOM 3036 O O . ASN A 1 398 ? 61.388 18.530 -98.038 1.00 60.47 398 ASN A O 1
ATOM 3040 N N . ALA A 1 399 ? 59.462 18.477 -99.135 1.00 61.97 399 ALA A N 1
ATOM 3041 C CA . ALA A 1 399 ? 59.581 17.045 -99.532 1.00 61.97 399 ALA A CA 1
ATOM 3042 C C . ALA A 1 399 ? 60.014 16.669 -100.992 1.00 61.97 399 ALA A C 1
ATOM 3044 O O . ALA A 1 399 ? 59.402 15.772 -101.565 1.00 61.97 399 ALA A O 1
ATOM 3045 N N . CYS A 1 400 ? 61.008 17.305 -101.646 1.00 56.31 400 CYS A N 1
ATOM 3046 C CA . CYS A 1 400 ? 61.125 17.245 -103.133 1.00 56.31 400 CYS A CA 1
ATOM 3047 C C . CYS A 1 400 ? 62.559 17.131 -103.772 1.00 56.31 400 CYS A C 1
ATOM 3049 O O . CYS A 1 400 ? 63.006 18.131 -104.335 1.00 56.31 400 CYS A O 1
ATOM 3051 N N . ILE A 1 401 ? 63.294 15.983 -103.722 1.00 54.22 401 ILE A N 1
ATOM 3052 C CA . ILE A 1 401 ? 64.763 15.919 -104.066 1.00 54.22 401 ILE A CA 1
ATOM 3053 C C . ILE A 1 401 ? 65.313 14.782 -105.027 1.00 54.22 401 ILE A C 1
ATOM 3055 O O . ILE A 1 401 ? 65.350 15.027 -106.230 1.00 54.22 401 ILE A O 1
ATOM 3059 N N . ASP A 1 402 ? 65.854 13.626 -104.567 1.00 41.78 402 ASP A N 1
ATOM 3060 C CA . ASP A 1 402 ? 67.037 12.907 -105.179 1.00 41.78 402 ASP A CA 1
ATOM 3061 C C . ASP A 1 402 ? 66.885 11.641 -106.114 1.00 41.78 402 ASP A C 1
ATOM 3063 O O . ASP A 1 402 ? 65.943 10.865 -105.971 1.00 41.78 402 ASP A O 1
ATOM 3067 N N . GLY A 1 403 ? 67.934 11.334 -106.934 1.00 45.72 403 GLY A N 1
ATOM 3068 C CA . GLY A 1 403 ? 68.494 9.962 -107.221 1.00 45.72 403 GLY A CA 1
ATOM 3069 C C . GLY A 1 403 ? 68.312 9.245 -108.607 1.00 45.72 403 GLY A C 1
ATOM 3070 O O . GLY A 1 403 ? 67.180 9.082 -109.047 1.00 45.72 403 GLY A O 1
ATOM 3071 N N . LEU A 1 404 ? 69.390 8.727 -109.274 1.00 40.12 404 LEU A N 1
ATOM 3072 C CA . LEU A 1 404 ? 69.356 8.012 -110.604 1.00 40.12 404 LEU A CA 1
ATOM 3073 C C . LEU A 1 404 ? 70.574 7.084 -111.014 1.00 40.12 404 LEU A C 1
ATOM 3075 O O . LEU A 1 404 ? 71.711 7.535 -110.933 1.00 40.12 404 LEU A O 1
ATOM 3079 N N . GLY A 1 405 ? 70.315 5.893 -111.627 1.00 18.92 405 GLY A N 1
ATOM 3080 C CA . GLY A 1 405 ? 70.970 5.293 -112.852 1.00 18.92 405 GLY A CA 1
ATOM 3081 C C . GLY A 1 405 ? 72.260 4.393 -112.847 1.00 18.92 405 GLY A C 1
ATOM 3082 O O . GLY A 1 405 ? 73.275 4.852 -112.342 1.00 18.92 405 GLY A O 1
ATOM 3083 N N . ALA A 1 406 ? 72.264 3.197 -113.519 1.00 35.34 406 ALA A N 1
ATOM 3084 C CA . ALA A 1 406 ? 73.431 2.401 -114.067 1.00 35.34 406 ALA A CA 1
ATOM 3085 C C . ALA A 1 406 ? 73.038 1.052 -114.814 1.00 35.34 406 ALA A C 1
ATOM 3087 O O . ALA A 1 406 ? 71.845 0.871 -115.046 1.00 35.34 406 ALA A O 1
ATOM 3088 N N . LEU A 1 407 ? 74.003 0.120 -115.117 1.00 52.50 407 LEU A N 1
ATOM 3089 C CA . LEU A 1 407 ? 73.945 -1.370 -115.448 1.00 52.50 407 LEU A CA 1
ATOM 3090 C C . LEU A 1 407 ? 74.296 -1.928 -116.878 1.00 52.50 407 LEU A C 1
ATOM 3092 O O . LEU A 1 407 ? 73.961 -1.287 -117.872 1.00 52.50 407 LEU A O 1
ATOM 3096 N N . THR A 1 408 ? 74.923 -3.143 -116.999 1.00 44.47 408 THR A N 1
ATOM 3097 C CA . THR A 1 408 ? 75.034 -3.959 -118.273 1.00 44.47 408 THR A CA 1
ATOM 3098 C C . THR A 1 408 ? 75.247 -5.527 -118.238 1.00 44.47 408 THR A C 1
ATOM 3100 O O . THR A 1 408 ? 74.244 -6.223 -118.315 1.00 44.47 408 THR A O 1
ATOM 3103 N N . GLU A 1 409 ? 76.472 -6.119 -118.263 1.00 44.44 409 GLU A N 1
ATOM 3104 C CA . GLU A 1 409 ? 76.849 -7.217 -119.236 1.00 44.44 409 GLU A CA 1
ATOM 3105 C C . GLU A 1 409 ? 76.783 -8.770 -118.937 1.00 44.44 409 GLU A C 1
ATOM 3107 O O . GLU A 1 409 ? 75.990 -9.456 -119.577 1.00 44.44 409 GLU A O 1
ATOM 3112 N N . GLY A 1 410 ? 77.705 -9.379 -118.159 1.00 58.28 410 GLY A N 1
ATOM 3113 C CA . GLY A 1 410 ? 78.316 -10.730 -118.400 1.00 58.28 410 GLY A CA 1
ATOM 3114 C C . GLY A 1 410 ? 77.477 -12.038 -118.431 1.00 58.28 410 GLY A C 1
ATOM 3115 O O . GLY A 1 410 ? 77.309 -12.697 -117.407 1.00 58.28 410 GLY A O 1
ATOM 3116 N N . ASN A 1 411 ? 77.072 -12.502 -119.627 1.00 56.25 411 ASN A N 1
ATOM 3117 C CA . ASN A 1 411 ? 75.981 -13.488 -119.780 1.00 56.25 411 ASN A CA 1
ATOM 3118 C C . ASN A 1 411 ? 76.302 -14.868 -120.440 1.00 56.25 411 ASN A C 1
ATOM 3120 O O . ASN A 1 411 ? 75.430 -15.732 -120.441 1.00 56.25 411 ASN A O 1
ATOM 3124 N N . GLU A 1 412 ? 77.484 -15.128 -121.031 1.00 55.09 412 GLU A N 1
ATOM 3125 C CA . GLU A 1 412 ? 77.660 -16.289 -121.956 1.00 55.09 412 GLU A CA 1
ATOM 3126 C C . GLU A 1 412 ? 78.085 -17.652 -121.348 1.00 55.09 412 GLU A C 1
ATOM 3128 O O . GLU A 1 412 ? 77.449 -18.668 -121.627 1.00 55.09 412 GLU A O 1
ATOM 3133 N N . VAL A 1 413 ? 79.146 -17.747 -120.535 1.00 56.31 413 VAL A N 1
ATOM 3134 C CA . VAL A 1 413 ? 79.705 -19.071 -120.125 1.00 56.31 413 VAL A CA 1
ATOM 3135 C C . VAL A 1 413 ? 78.906 -19.780 -119.027 1.00 56.31 413 VAL A C 1
ATOM 3137 O O . VAL A 1 413 ? 79.096 -20.974 -118.786 1.00 56.31 413 VAL A O 1
ATOM 3140 N N . LEU A 1 414 ? 77.946 -19.089 -118.411 1.00 59.81 414 LEU A N 1
ATOM 3141 C CA . LEU A 1 414 ? 77.011 -19.672 -117.443 1.00 59.81 414 LEU A CA 1
ATOM 3142 C C . LEU A 1 414 ? 76.284 -20.924 -117.989 1.00 59.81 414 LEU A C 1
ATOM 3144 O O . LEU A 1 414 ? 75.880 -21.778 -117.205 1.00 59.81 414 LEU A O 1
ATOM 3148 N N . ALA A 1 415 ? 76.189 -21.085 -119.315 1.00 62.22 415 ALA A N 1
ATOM 3149 C CA . ALA A 1 415 ? 75.493 -22.192 -119.972 1.00 62.22 415 ALA A CA 1
ATOM 3150 C C . ALA A 1 415 ? 76.099 -23.601 -119.763 1.00 62.22 415 ALA A C 1
ATOM 3152 O O . ALA A 1 415 ? 75.339 -24.566 -119.693 1.00 62.22 415 ALA A O 1
ATOM 3153 N N . LEU A 1 416 ? 77.429 -23.765 -119.666 1.00 57.19 416 LEU A N 1
ATOM 3154 C CA . LEU A 1 416 ? 78.043 -25.108 -119.550 1.00 57.19 416 LEU A CA 1
ATOM 3155 C C . LEU A 1 416 ? 77.893 -25.709 -118.144 1.00 57.19 416 LEU A C 1
ATOM 3157 O O . LEU A 1 416 ? 77.659 -26.909 -118.002 1.00 57.19 416 LEU A O 1
ATOM 3161 N N . LEU A 1 417 ? 77.958 -24.871 -117.105 1.00 60.78 417 LEU A N 1
ATOM 3162 C CA . LEU A 1 417 ? 77.786 -25.292 -115.709 1.00 60.78 417 LEU A CA 1
ATOM 3163 C C . LEU A 1 417 ? 76.379 -25.854 -115.428 1.00 60.78 417 LEU A C 1
ATOM 3165 O O . LEU A 1 417 ? 76.218 -26.675 -114.528 1.00 60.78 417 LEU A O 1
ATOM 3169 N N . CYS A 1 418 ? 75.369 -25.483 -116.224 1.00 59.84 418 CYS A N 1
ATOM 3170 C CA . CYS A 1 418 ? 73.988 -25.949 -116.060 1.00 59.84 418 CYS A CA 1
ATOM 3171 C C . CYS A 1 418 ? 73.773 -27.455 -116.312 1.00 59.84 418 CYS A C 1
ATOM 3173 O O . CYS A 1 418 ? 72.726 -27.977 -115.935 1.00 59.84 418 CYS A O 1
ATOM 3175 N N . ALA A 1 419 ? 74.722 -28.165 -116.934 1.00 61.38 419 ALA A N 1
ATOM 3176 C CA . ALA A 1 419 ? 74.593 -29.598 -117.222 1.00 61.38 419 ALA A CA 1
ATOM 3177 C C . ALA A 1 419 ? 75.118 -30.522 -116.101 1.00 61.38 419 ALA A C 1
ATOM 3179 O O . ALA A 1 419 ? 75.029 -31.742 -116.233 1.00 61.38 419 ALA A O 1
ATOM 3180 N N . ASN A 1 420 ? 75.694 -29.967 -115.023 1.00 59.72 420 ASN A N 1
ATOM 3181 C CA . ASN A 1 420 ? 76.489 -30.688 -114.011 1.00 59.72 420 ASN A CA 1
ATOM 3182 C C . ASN A 1 420 ? 77.713 -31.457 -114.573 1.00 59.72 420 ASN A C 1
ATOM 3184 O O . ASN A 1 420 ? 78.351 -32.221 -113.847 1.00 59.72 420 ASN A O 1
ATOM 3188 N N . ASP A 1 421 ? 78.080 -31.227 -115.838 1.00 57.31 421 ASP A N 1
ATOM 3189 C CA . ASP A 1 421 ? 79.336 -31.685 -116.440 1.00 57.31 421 ASP A CA 1
ATOM 3190 C C . ASP A 1 421 ? 80.458 -30.714 -116.050 1.00 57.31 421 ASP A C 1
ATOM 3192 O O . ASP A 1 421 ? 80.627 -29.629 -116.614 1.00 57.31 421 ASP A O 1
ATOM 3196 N N . LEU A 1 422 ? 81.210 -31.085 -115.017 1.00 69.81 422 LEU A N 1
ATOM 3197 C CA . LEU A 1 422 ? 82.267 -30.252 -114.462 1.00 69.81 422 LEU A CA 1
ATOM 3198 C C . LEU A 1 422 ? 83.555 -30.378 -115.294 1.00 69.81 422 LEU A C 1
ATOM 3200 O O . LEU A 1 422 ? 84.539 -30.954 -114.824 1.00 69.81 422 LEU A O 1
ATOM 3204 N N . SER A 1 423 ? 83.608 -29.759 -116.485 1.00 60.88 423 SER A N 1
ATOM 3205 C CA . SER A 1 423 ? 84.792 -29.834 -117.372 1.00 60.88 423 SER A CA 1
ATOM 3206 C C . SER A 1 423 ? 85.387 -28.538 -118.015 1.00 60.88 423 SER A C 1
ATOM 3208 O O . SER A 1 423 ? 86.501 -28.660 -118.524 1.00 60.88 423 SER A O 1
ATOM 3210 N N . GLN A 1 424 ? 84.786 -27.316 -118.000 1.00 57.12 424 GLN A N 1
ATOM 3211 C CA . GLN A 1 424 ? 85.277 -26.091 -118.754 1.00 57.12 424 GLN A CA 1
ATOM 3212 C C . GLN A 1 424 ? 84.998 -24.673 -118.092 1.00 57.12 424 GLN A C 1
ATOM 3214 O O . GLN A 1 424 ? 84.319 -24.665 -117.066 1.00 57.12 424 GLN A O 1
ATOM 3219 N N . LYS A 1 425 ? 85.526 -23.493 -118.593 1.00 60.97 425 LYS A N 1
ATOM 3220 C CA . LYS A 1 425 ? 85.492 -22.111 -117.929 1.00 60.97 425 LYS A CA 1
ATOM 3221 C C . LYS A 1 425 ? 85.804 -20.774 -118.784 1.00 60.97 425 LYS A C 1
ATOM 3223 O O . LYS A 1 425 ? 86.265 -20.929 -119.908 1.00 60.97 425 LYS A O 1
ATOM 3228 N N . ILE A 1 426 ? 85.579 -19.509 -118.278 1.00 58.03 426 ILE A N 1
ATOM 3229 C CA . ILE A 1 426 ? 85.706 -18.059 -118.807 1.00 58.03 426 ILE A CA 1
ATOM 3230 C C . ILE A 1 426 ? 87.128 -17.418 -118.901 1.00 58.03 426 ILE A C 1
ATOM 3232 O O . ILE A 1 426 ? 87.977 -17.733 -118.072 1.00 58.03 426 ILE A O 1
ATOM 3236 N N . GLU A 1 427 ? 87.317 -16.366 -119.741 1.00 55.66 427 GLU A N 1
ATOM 3237 C CA . GLU A 1 427 ? 88.272 -15.221 -119.543 1.00 55.66 427 GLU A CA 1
ATOM 3238 C C . GLU A 1 427 ? 87.654 -13.824 -119.958 1.00 55.66 427 GLU A C 1
ATOM 3240 O O . GLU A 1 427 ? 86.814 -13.815 -120.854 1.00 55.66 427 GLU A O 1
ATOM 3245 N N . GLY A 1 428 ? 88.014 -12.651 -119.358 1.00 49.38 428 GLY A N 1
ATOM 3246 C CA . GLY A 1 428 ? 87.546 -11.276 -119.778 1.00 49.38 428 GLY A CA 1
ATOM 3247 C C . GLY A 1 428 ? 87.681 -10.081 -118.763 1.00 49.38 428 GLY A C 1
ATOM 3248 O O . GLY A 1 428 ? 87.809 -10.342 -117.567 1.00 49.38 428 GLY A O 1
ATOM 3249 N N . HIS A 1 429 ? 87.660 -8.780 -119.190 1.00 49.97 429 HIS A N 1
ATOM 3250 C CA . HIS A 1 429 ? 87.944 -7.563 -118.339 1.00 49.97 429 HIS A CA 1
ATOM 3251 C C . HIS A 1 429 ? 87.176 -6.215 -118.651 1.00 49.97 429 HIS A C 1
ATOM 3253 O O . HIS A 1 429 ? 87.181 -5.776 -119.799 1.00 49.97 429 HIS A O 1
ATOM 3259 N N . TYR A 1 430 ? 86.664 -5.482 -117.624 1.00 57.22 430 TYR A N 1
ATOM 3260 C CA . TYR A 1 430 ? 85.973 -4.142 -117.683 1.00 57.22 430 TYR A CA 1
ATOM 3261 C C . TYR A 1 430 ? 86.418 -3.119 -116.595 1.00 57.22 430 TYR A C 1
ATOM 3263 O O . TYR A 1 430 ? 87.559 -3.202 -116.165 1.00 57.22 430 TYR A O 1
ATOM 3271 N N . GLN A 1 431 ? 85.587 -2.142 -116.157 1.00 42.19 431 GLN A N 1
ATOM 3272 C CA . GLN A 1 431 ? 85.869 -1.221 -115.024 1.00 42.19 431 GLN A CA 1
ATOM 3273 C C . GLN A 1 431 ? 84.636 -0.841 -114.174 1.00 42.19 431 GLN A C 1
ATOM 3275 O O . GLN A 1 431 ? 83.506 -0.821 -114.660 1.00 42.19 431 GLN A O 1
ATOM 3280 N N . GLY A 1 432 ? 84.874 -0.503 -112.898 1.00 54.88 432 GLY A N 1
ATOM 3281 C CA . GLY A 1 432 ? 83.828 -0.305 -111.883 1.00 54.88 432 GLY A CA 1
ATOM 3282 C C . GLY A 1 432 ? 83.103 -1.618 -111.565 1.00 54.88 432 GLY A C 1
ATOM 3283 O O . GLY A 1 432 ? 83.657 -2.690 -111.809 1.00 54.88 432 GLY A O 1
ATOM 3284 N N . ILE A 1 433 ? 81.835 -1.522 -111.147 1.00 47.84 433 ILE A N 1
ATOM 3285 C CA . ILE A 1 433 ? 80.865 -2.626 -110.925 1.00 47.84 433 ILE A CA 1
ATOM 3286 C C . ILE A 1 433 ? 80.618 -3.532 -112.166 1.00 47.84 433 ILE A C 1
ATOM 3288 O O . ILE A 1 433 ? 79.723 -4.370 -112.189 1.00 47.84 433 ILE A O 1
ATOM 3292 N N . TYR A 1 434 ? 81.423 -3.389 -113.224 1.00 53.56 434 TYR A N 1
ATOM 3293 C CA . TYR A 1 434 ? 81.362 -4.182 -114.450 1.00 53.56 434 TYR A CA 1
ATOM 3294 C C . TYR A 1 434 ? 82.586 -5.092 -114.674 1.00 53.56 434 TYR A C 1
ATOM 3296 O O . TYR A 1 434 ? 82.454 -6.062 -115.415 1.00 53.56 434 TYR A O 1
ATOM 3304 N N . GLN A 1 435 ? 83.748 -4.874 -114.024 1.00 48.53 435 GLN A N 1
ATOM 3305 C CA . GLN A 1 435 ? 84.917 -5.781 -114.162 1.00 48.53 435 GLN A CA 1
ATOM 3306 C C . GLN A 1 435 ? 84.736 -7.106 -113.409 1.00 48.53 435 GLN A C 1
ATOM 3308 O O . GLN A 1 435 ? 85.119 -8.165 -113.902 1.00 48.53 435 GLN A O 1
ATOM 3313 N N . GLU A 1 436 ? 84.122 -7.031 -112.231 1.00 55.12 436 GLU A N 1
ATOM 3314 C CA . GLU A 1 436 ? 83.954 -8.118 -111.252 1.00 55.12 436 GLU A CA 1
ATOM 3315 C C . GLU A 1 436 ? 83.116 -9.296 -111.789 1.00 55.12 436 GLU A C 1
ATOM 3317 O O . GLU A 1 436 ? 83.192 -10.424 -111.296 1.00 55.12 436 GLU A O 1
ATOM 3322 N N . ILE A 1 437 ? 82.341 -9.054 -112.849 1.00 58.38 437 ILE A N 1
ATOM 3323 C CA . ILE A 1 437 ? 81.402 -10.019 -113.426 1.00 58.38 437 ILE A CA 1
ATOM 3324 C C . ILE A 1 437 ? 82.144 -11.160 -114.161 1.00 58.38 437 ILE A C 1
ATOM 3326 O O . ILE A 1 437 ? 81.633 -12.275 -114.238 1.00 58.38 437 ILE A O 1
ATOM 3330 N N . GLY A 1 438 ? 83.366 -10.919 -114.659 1.00 53.00 438 GLY A N 1
ATOM 3331 C CA . GLY A 1 438 ? 84.131 -11.886 -115.462 1.00 53.00 438 GLY A CA 1
ATOM 3332 C C . GLY A 1 438 ? 84.769 -13.028 -114.659 1.00 53.00 438 GLY A C 1
ATOM 3333 O O . GLY A 1 438 ? 84.442 -14.196 -114.857 1.00 53.00 438 GLY A O 1
ATOM 3334 N N . GLU A 1 439 ? 85.683 -12.717 -113.737 1.00 59.75 439 GLU A N 1
ATOM 3335 C CA . GLU A 1 439 ? 86.469 -13.735 -113.007 1.00 59.75 439 GLU A CA 1
ATOM 3336 C C . GLU A 1 439 ? 85.591 -14.692 -112.174 1.00 59.75 439 GLU A C 1
ATOM 3338 O O . GLU A 1 439 ? 85.920 -15.872 -112.011 1.00 59.75 439 GLU A O 1
ATOM 3343 N N . SER A 1 440 ? 84.431 -14.200 -111.726 1.00 58.22 440 SER A N 1
ATOM 3344 C CA . SER A 1 440 ? 83.455 -14.892 -110.879 1.00 58.22 440 SER A CA 1
ATOM 3345 C C . SER A 1 440 ? 83.002 -16.265 -111.399 1.00 58.22 440 SER A C 1
ATOM 3347 O O . SER A 1 440 ? 82.752 -17.173 -110.606 1.00 58.22 440 SER A O 1
ATOM 3349 N N . ILE A 1 441 ? 82.927 -16.466 -112.718 1.00 64.50 441 ILE A N 1
ATOM 3350 C CA . ILE A 1 441 ? 82.365 -17.695 -113.311 1.00 64.50 441 ILE A CA 1
ATOM 3351 C C . ILE A 1 441 ? 83.343 -18.887 -113.214 1.00 64.50 441 ILE A C 1
ATOM 3353 O O . ILE A 1 441 ? 82.916 -20.038 -113.112 1.00 64.50 441 ILE A O 1
ATOM 3357 N N . ASN A 1 442 ? 84.659 -18.642 -113.163 1.00 60.25 442 ASN A N 1
ATOM 3358 C CA . ASN A 1 442 ? 85.674 -19.707 -113.111 1.00 60.25 442 ASN A CA 1
ATOM 3359 C C . ASN A 1 442 ? 85.775 -20.407 -111.756 1.00 60.25 442 ASN A C 1
ATOM 3361 O O . ASN A 1 442 ? 86.155 -21.578 -111.700 1.00 60.25 442 ASN A O 1
ATOM 3365 N N . GLY A 1 443 ? 85.464 -19.693 -110.673 1.00 63.78 443 GLY A N 1
ATOM 3366 C CA . GLY A 1 443 ? 85.514 -20.239 -109.317 1.00 63.78 443 GLY A CA 1
ATOM 3367 C C . GLY A 1 443 ? 84.426 -21.279 -109.041 1.00 63.78 443 GLY A C 1
ATOM 3368 O O . GLY A 1 443 ? 84.624 -22.152 -108.199 1.00 63.78 443 GLY A O 1
ATOM 3369 N N . VAL A 1 444 ? 83.302 -21.220 -109.766 1.00 63.25 444 VAL A N 1
ATOM 3370 C CA . VAL A 1 444 ? 82.098 -22.035 -109.516 1.00 63.25 444 VAL A CA 1
ATOM 3371 C C . VAL A 1 444 ? 82.350 -23.533 -109.735 1.00 63.25 444 VAL A C 1
ATOM 3373 O O . VAL A 1 444 ? 81.906 -24.362 -108.941 1.00 63.25 444 VAL A O 1
ATOM 3376 N N . HIS A 1 445 ? 83.111 -23.884 -110.776 1.00 65.50 445 HIS A N 1
ATOM 3377 C CA . HIS A 1 445 ? 83.379 -25.268 -111.193 1.00 65.50 445 HIS A CA 1
ATOM 3378 C C . HIS A 1 445 ? 83.987 -26.139 -110.078 1.00 65.50 445 HIS A C 1
ATOM 3380 O O . HIS A 1 445 ? 83.490 -27.230 -109.794 1.00 65.50 445 HIS A O 1
ATOM 3386 N N . ALA A 1 446 ? 85.031 -25.644 -109.407 1.00 65.44 446 ALA A N 1
ATOM 3387 C CA . ALA A 1 446 ? 85.807 -26.435 -108.451 1.00 65.44 446 ALA A CA 1
ATOM 3388 C C . ALA A 1 446 ? 85.068 -26.714 -107.127 1.00 65.44 446 ALA A C 1
ATOM 3390 O O . ALA A 1 446 ? 85.442 -27.637 -106.400 1.00 65.44 446 ALA A O 1
ATOM 3391 N N . GLN A 1 447 ? 84.026 -25.941 -106.798 1.00 68.00 447 GLN A N 1
ATOM 3392 C CA . GLN A 1 447 ? 83.316 -26.091 -105.524 1.00 68.00 447 GLN A CA 1
ATOM 3393 C C . GLN A 1 447 ? 82.396 -27.311 -105.508 1.00 68.00 447 GLN A C 1
ATOM 3395 O O . GLN A 1 447 ? 82.336 -28.023 -104.503 1.00 68.00 447 GLN A O 1
ATOM 3400 N N . ILE A 1 448 ? 81.717 -27.583 -106.628 1.00 68.56 448 ILE A N 1
ATOM 3401 C CA . ILE A 1 448 ? 80.611 -28.553 -106.723 1.00 68.56 448 ILE A CA 1
ATOM 3402 C C . ILE A 1 448 ? 81.054 -29.982 -106.335 1.00 68.56 448 ILE A C 1
ATOM 3404 O O . ILE A 1 448 ? 80.262 -30.750 -105.793 1.00 68.56 448 ILE A O 1
ATOM 3408 N N . VAL A 1 449 ? 82.340 -30.322 -106.488 1.00 69.44 449 VAL A N 1
ATOM 3409 C CA . VAL A 1 449 ? 82.905 -31.621 -106.066 1.00 69.44 449 VAL A CA 1
ATOM 3410 C C . VAL A 1 449 ? 83.032 -31.759 -104.539 1.00 69.44 449 VAL A C 1
ATOM 3412 O O . VAL A 1 449 ? 82.791 -32.835 -103.995 1.00 69.44 449 VAL A O 1
ATOM 3415 N N . HIS A 1 450 ? 83.403 -30.691 -103.825 1.00 74.06 450 HIS A N 1
ATOM 3416 C CA . HIS A 1 450 ? 83.630 -30.723 -102.369 1.00 74.06 450 HIS A CA 1
ATOM 3417 C C . HIS A 1 450 ? 82.316 -30.893 -101.586 1.00 74.06 450 HIS A C 1
ATOM 3419 O O . HIS A 1 450 ? 82.230 -31.646 -100.615 1.00 74.06 450 HIS A O 1
ATOM 3425 N N . ILE A 1 451 ? 81.280 -30.224 -102.089 1.00 71.94 451 ILE A N 1
ATOM 3426 C CA . ILE A 1 451 ? 79.893 -30.182 -101.611 1.00 71.94 451 ILE A CA 1
ATOM 3427 C C . ILE A 1 451 ? 79.283 -31.568 -101.345 1.00 71.94 451 ILE A C 1
ATOM 3429 O O . ILE A 1 451 ? 78.631 -31.773 -100.322 1.00 71.94 451 ILE A O 1
ATOM 3433 N N . VAL A 1 452 ? 79.532 -32.546 -102.221 1.00 72.81 452 VAL A N 1
ATOM 3434 C CA . VAL A 1 452 ? 78.898 -33.877 -102.148 1.00 72.81 452 VAL A CA 1
ATOM 3435 C C . VAL A 1 452 ? 79.358 -34.688 -100.929 1.00 72.81 452 VAL A C 1
ATOM 3437 O O . VAL A 1 452 ? 78.608 -35.519 -100.416 1.00 72.81 452 VAL A O 1
ATOM 3440 N N . LYS A 1 453 ? 80.579 -34.455 -100.428 1.00 78.19 453 LYS A N 1
ATOM 3441 C CA . LYS A 1 453 ? 81.125 -35.213 -99.291 1.00 78.19 453 LYS A CA 1
ATOM 3442 C C . LYS A 1 453 ? 80.412 -34.866 -97.978 1.00 78.19 453 LYS A C 1
ATOM 3444 O O . LYS A 1 453 ? 80.064 -35.768 -97.221 1.00 78.19 453 LYS A O 1
ATOM 3449 N N . ILE A 1 454 ? 80.167 -33.575 -97.760 1.00 76.44 454 ILE A N 1
ATOM 3450 C CA . ILE A 1 454 ? 79.628 -32.993 -96.521 1.00 76.44 454 ILE A CA 1
ATOM 3451 C C . ILE A 1 454 ? 78.205 -33.488 -96.233 1.00 76.44 454 ILE A C 1
ATOM 3453 O O . ILE A 1 454 ? 77.874 -33.855 -95.106 1.00 76.44 454 ILE A O 1
ATOM 3457 N N . ALA A 1 455 ? 77.369 -33.562 -97.274 1.00 71.56 455 ALA A N 1
ATOM 3458 C CA . ALA A 1 455 ? 75.966 -33.956 -97.160 1.00 71.56 455 ALA A CA 1
ATOM 3459 C C . ALA A 1 455 ? 75.758 -35.331 -96.489 1.00 71.56 455 ALA A C 1
ATOM 3461 O O . ALA A 1 455 ? 74.752 -35.538 -95.811 1.00 71.56 455 ALA A O 1
ATOM 3462 N N . ASN A 1 456 ? 76.709 -36.261 -96.641 1.00 77.50 456 ASN A N 1
ATOM 3463 C CA . ASN A 1 456 ? 76.598 -37.613 -96.087 1.00 77.50 456 ASN A CA 1
ATOM 3464 C C . ASN A 1 456 ? 76.814 -37.677 -94.565 1.00 77.50 456 ASN A C 1
ATOM 3466 O O . ASN A 1 456 ? 76.202 -38.517 -93.908 1.00 77.50 456 ASN A O 1
ATOM 3470 N N . ASN A 1 457 ? 77.653 -36.807 -93.990 1.00 80.00 457 ASN A N 1
ATOM 3471 C CA . ASN A 1 457 ? 77.958 -36.838 -92.553 1.00 80.00 457 ASN A CA 1
ATOM 3472 C C . ASN A 1 457 ? 76.806 -36.263 -91.711 1.00 80.00 457 ASN A C 1
ATOM 3474 O O . ASN A 1 457 ? 76.436 -36.828 -90.679 1.00 80.00 457 ASN A O 1
ATOM 3478 N N . ILE A 1 458 ? 76.164 -35.203 -92.208 1.00 77.88 458 ILE A N 1
ATOM 3479 C CA . ILE A 1 458 ? 75.028 -34.547 -91.542 1.00 77.88 458 ILE A CA 1
ATOM 3480 C C . ILE A 1 458 ? 73.830 -35.505 -91.420 1.00 77.88 458 ILE A C 1
ATOM 3482 O O . ILE A 1 458 ? 73.153 -35.525 -90.393 1.00 77.88 458 ILE A O 1
ATOM 3486 N N . ALA A 1 459 ? 73.606 -36.357 -92.428 1.00 75.56 459 ALA A N 1
ATOM 3487 C CA . ALA A 1 459 ? 72.482 -37.296 -92.476 1.00 75.56 459 ALA A CA 1
ATOM 3488 C C . ALA A 1 459 ? 72.466 -38.340 -91.338 1.00 75.56 459 ALA A C 1
ATOM 3490 O O . ALA A 1 459 ? 71.406 -38.880 -91.027 1.00 75.56 459 ALA A O 1
ATOM 3491 N N . VAL A 1 460 ? 73.612 -38.617 -90.702 1.00 73.75 460 VAL A N 1
ATOM 3492 C CA . VAL A 1 460 ? 73.721 -39.537 -89.550 1.00 73.75 460 VAL A CA 1
ATOM 3493 C C . VAL A 1 460 ? 73.828 -38.810 -88.202 1.00 73.75 460 VAL A C 1
ATOM 3495 O O . VAL A 1 460 ? 74.155 -39.428 -87.192 1.00 73.75 460 VAL A O 1
ATOM 3498 N N . GLY A 1 461 ? 73.577 -37.495 -88.172 1.00 73.56 461 GLY A N 1
ATOM 3499 C CA . GLY A 1 461 ? 73.698 -36.667 -86.967 1.00 73.56 461 GLY A CA 1
ATOM 3500 C C . GLY A 1 461 ? 75.142 -36.402 -86.528 1.00 73.56 461 GLY A C 1
ATOM 3501 O O . GLY A 1 461 ? 75.361 -35.896 -85.429 1.00 73.56 461 GLY A O 1
ATOM 3502 N N . ASN A 1 462 ? 76.135 -36.730 -87.363 1.00 79.00 462 ASN A N 1
ATOM 3503 C CA . ASN A 1 462 ? 77.535 -36.445 -87.077 1.00 79.00 462 ASN A CA 1
ATOM 3504 C C . ASN A 1 462 ? 77.910 -35.059 -87.617 1.00 79.00 462 ASN A C 1
ATOM 3506 O O . ASN A 1 462 ? 78.109 -34.869 -88.815 1.00 79.00 462 ASN A O 1
ATOM 3510 N N . LEU A 1 463 ? 78.022 -34.094 -86.708 1.00 82.44 463 LEU A N 1
ATOM 3511 C CA . LEU A 1 463 ? 78.275 -32.688 -87.025 1.00 82.44 463 LEU A CA 1
ATOM 3512 C C . LEU A 1 463 ? 79.781 -32.337 -87.046 1.00 82.44 463 LEU A C 1
ATOM 3514 O O . LEU A 1 463 ? 80.134 -31.161 -87.000 1.00 82.44 463 LEU A O 1
ATOM 3518 N N . CYS A 1 464 ? 80.677 -33.335 -87.100 1.00 80.62 464 CYS A N 1
ATOM 3519 C CA . CYS A 1 464 ? 82.129 -33.139 -86.977 1.00 80.62 464 CYS A CA 1
ATOM 3520 C C . CYS A 1 464 ? 82.749 -32.231 -88.047 1.00 80.62 464 CYS A C 1
ATOM 3522 O O . CYS A 1 464 ? 83.720 -31.538 -87.757 1.00 80.62 464 CYS A O 1
ATOM 3524 N N . ASP A 1 465 ? 82.177 -32.201 -89.253 1.00 76.88 465 ASP A N 1
ATOM 3525 C CA . ASP A 1 465 ? 82.682 -31.384 -90.362 1.00 76.88 465 ASP A CA 1
ATOM 3526 C C . ASP A 1 465 ? 82.512 -29.873 -90.107 1.00 76.88 465 ASP A C 1
ATOM 3528 O O . ASP A 1 465 ? 83.046 -29.069 -90.867 1.00 76.88 465 ASP A O 1
ATOM 3532 N N . LEU A 1 466 ? 81.778 -29.458 -89.063 1.00 78.56 466 LEU A N 1
ATOM 3533 C CA . LEU A 1 466 ? 81.468 -28.051 -88.803 1.00 78.56 466 LEU A CA 1
ATOM 3534 C C . LEU A 1 466 ? 82.710 -27.170 -88.672 1.00 78.56 466 LEU A C 1
ATOM 3536 O O . LEU A 1 466 ? 82.748 -26.099 -89.266 1.00 78.56 466 LEU A O 1
ATOM 3540 N N . GLU A 1 467 ? 83.709 -27.601 -87.903 1.00 78.25 467 GLU A N 1
ATOM 3541 C CA . GLU A 1 467 ? 84.916 -26.798 -87.668 1.00 78.25 467 GLU A CA 1
ATOM 3542 C C . GLU A 1 467 ? 85.789 -26.720 -88.928 1.00 78.25 467 GLU A C 1
ATOM 3544 O O . GLU A 1 467 ? 86.280 -25.644 -89.265 1.00 78.25 467 GLU A O 1
ATOM 3549 N N . ASP A 1 468 ? 85.889 -27.810 -89.695 1.00 74.00 468 ASP A N 1
ATOM 3550 C CA . ASP A 1 468 ? 86.568 -27.817 -90.997 1.00 74.00 468 ASP A CA 1
ATOM 3551 C C . ASP A 1 468 ? 85.853 -26.897 -92.003 1.00 74.00 468 ASP A C 1
ATOM 3553 O O . ASP A 1 468 ? 86.495 -26.160 -92.754 1.00 74.00 468 ASP A O 1
ATOM 3557 N N . LEU A 1 469 ? 84.516 -26.884 -92.001 1.00 73.31 469 LEU A N 1
ATOM 3558 C CA . LEU A 1 469 ? 83.719 -26.006 -92.858 1.00 73.31 469 LEU A CA 1
ATOM 3559 C C . LEU A 1 469 ? 83.787 -24.547 -92.406 1.00 73.31 469 LEU A C 1
ATOM 3561 O O . LEU A 1 469 ? 83.922 -23.674 -93.253 1.00 73.31 469 LEU A O 1
ATOM 3565 N N . LYS A 1 470 ? 83.791 -24.263 -91.102 1.00 73.38 470 LYS A N 1
ATOM 3566 C CA . LYS A 1 470 ? 84.009 -22.913 -90.558 1.00 73.38 470 LYS A CA 1
ATOM 3567 C C . LYS A 1 470 ? 85.411 -22.384 -90.835 1.00 73.38 470 LYS A C 1
ATOM 3569 O O . LYS A 1 470 ? 85.553 -21.202 -91.129 1.00 73.38 470 LYS A O 1
ATOM 3574 N N . ALA A 1 471 ? 86.427 -23.245 -90.803 1.00 75.94 471 ALA A N 1
ATOM 3575 C CA . ALA A 1 471 ? 87.787 -22.900 -91.211 1.00 75.94 471 ALA A CA 1
ATOM 3576 C C . ALA A 1 471 ? 87.886 -22.607 -92.721 1.00 75.94 471 ALA A C 1
ATOM 3578 O O . ALA A 1 471 ? 88.710 -21.797 -93.141 1.00 75.94 471 ALA A O 1
ATOM 3579 N N . ILE A 1 472 ? 87.026 -23.232 -93.534 1.00 69.31 472 ILE A N 1
ATOM 3580 C CA . ILE A 1 472 ? 86.812 -22.879 -94.945 1.00 69.31 472 ILE A CA 1
ATOM 3581 C C . ILE A 1 472 ? 85.977 -21.586 -95.087 1.00 69.31 472 ILE A C 1
ATOM 3583 O O . ILE A 1 472 ? 86.177 -20.842 -96.047 1.00 69.31 472 ILE A O 1
ATOM 3587 N N . GLY A 1 473 ? 85.071 -21.308 -94.146 1.00 67.06 473 GLY A N 1
ATOM 3588 C CA . GLY A 1 473 ? 84.216 -20.123 -94.092 1.00 67.06 473 GLY A CA 1
ATOM 3589 C C . GLY A 1 473 ? 83.168 -20.110 -95.206 1.00 67.06 473 GLY A C 1
ATOM 3590 O O . GLY A 1 473 ? 82.429 -21.074 -95.395 1.00 67.06 473 GLY A O 1
ATOM 3591 N N . GLN A 1 474 ? 83.132 -19.021 -95.972 1.00 60.56 474 GLN A N 1
ATOM 3592 C CA . GLN A 1 474 ? 82.550 -19.012 -97.316 1.00 60.56 474 GLN A CA 1
ATOM 3593 C C . GLN A 1 474 ? 83.684 -18.855 -98.325 1.00 60.56 474 GLN A C 1
ATOM 3595 O O . GLN A 1 474 ? 84.608 -18.070 -98.104 1.00 60.56 474 GLN A O 1
ATOM 3600 N N . ARG A 1 475 ? 83.636 -19.587 -99.442 1.00 63.09 475 ARG A N 1
ATOM 3601 C CA . ARG A 1 475 ? 84.715 -19.544 -100.442 1.00 63.09 475 ARG A CA 1
ATOM 3602 C C . ARG A 1 475 ? 84.586 -18.381 -101.428 1.00 63.09 475 ARG A C 1
ATOM 3604 O O . ARG A 1 475 ? 85.533 -18.117 -102.166 1.00 63.09 475 ARG A O 1
ATOM 3611 N N . SER A 1 476 ? 83.443 -17.699 -101.445 1.00 45.84 476 SER A N 1
ATOM 3612 C CA . SER A 1 476 ? 83.230 -16.396 -102.085 1.00 45.84 476 SER A CA 1
ATOM 3613 C C . SER A 1 476 ? 81.976 -15.720 -101.524 1.00 45.84 476 SER A C 1
ATOM 3615 O O . SER A 1 476 ? 81.172 -16.362 -100.851 1.00 45.84 476 SER A O 1
ATOM 3617 N N . ASP A 1 477 ? 81.767 -14.450 -101.867 1.00 51.44 477 ASP A N 1
ATOM 3618 C CA . ASP A 1 477 ? 80.627 -13.644 -101.400 1.00 51.44 477 ASP A CA 1
ATOM 3619 C C . ASP A 1 477 ? 79.249 -14.121 -101.885 1.00 51.44 477 ASP A C 1
ATOM 3621 O O . ASP A 1 477 ? 78.226 -13.660 -101.387 1.00 51.44 477 ASP A O 1
ATOM 3625 N N . ASN A 1 478 ? 79.216 -15.072 -102.825 1.00 48.97 478 ASN A N 1
ATOM 3626 C CA . ASN A 1 478 ? 77.999 -15.732 -103.303 1.00 48.97 478 ASN A CA 1
ATOM 3627 C C . ASN A 1 478 ? 78.067 -17.268 -103.172 1.00 48.97 478 ASN A C 1
ATOM 3629 O O . ASN A 1 478 ? 77.215 -17.967 -103.723 1.00 48.97 478 ASN A O 1
ATOM 3633 N N . ASP A 1 479 ? 79.067 -17.815 -102.470 1.00 61.69 479 ASP A N 1
ATOM 3634 C CA . ASP A 1 479 ? 79.084 -19.229 -102.090 1.00 61.69 479 ASP A CA 1
ATOM 3635 C C . ASP A 1 479 ? 77.957 -19.456 -101.086 1.00 61.69 479 ASP A C 1
ATOM 3637 O O . ASP A 1 479 ? 78.109 -19.232 -99.893 1.00 61.69 479 ASP A O 1
ATOM 3641 N N . THR A 1 480 ? 76.796 -19.882 -101.572 1.00 68.19 480 THR A N 1
ATOM 3642 C CA . THR A 1 480 ? 75.677 -20.261 -100.710 1.00 68.19 480 THR A CA 1
ATOM 3643 C C . THR A 1 480 ? 75.835 -21.671 -100.166 1.00 68.19 480 THR A C 1
ATOM 3645 O O . THR A 1 480 ? 75.068 -22.055 -99.293 1.00 68.19 480 THR A O 1
ATOM 3648 N N . LEU A 1 481 ? 76.786 -22.473 -100.651 1.00 66.12 481 LEU A N 1
ATOM 3649 C CA . LEU A 1 481 ? 76.779 -23.920 -100.467 1.00 66.12 481 LEU A CA 1
ATOM 3650 C C . LEU A 1 481 ? 77.608 -24.376 -99.272 1.00 66.12 481 LEU A C 1
ATOM 3652 O O . LEU A 1 481 ? 77.090 -25.148 -98.465 1.00 66.12 481 LEU A O 1
ATOM 3656 N N . VAL A 1 482 ? 78.834 -23.873 -99.091 1.00 71.81 482 VAL A N 1
ATOM 3657 C CA . VAL A 1 482 ? 79.557 -24.121 -97.830 1.00 71.81 482 VAL A CA 1
ATOM 3658 C C . VAL A 1 482 ? 78.813 -23.457 -96.655 1.00 71.81 482 VAL A C 1
ATOM 3660 O O . VAL A 1 482 ? 78.497 -24.173 -95.702 1.00 71.81 482 VAL A O 1
ATOM 3663 N N . PRO A 1 483 ? 78.371 -22.185 -96.744 1.00 73.69 483 PRO A N 1
ATOM 3664 C CA . PRO A 1 483 ? 77.474 -21.577 -95.762 1.00 73.69 483 PRO A CA 1
ATOM 3665 C C . PRO A 1 483 ? 76.126 -22.277 -95.580 1.00 73.69 483 PRO A C 1
ATOM 3667 O O . PRO A 1 483 ? 75.647 -22.295 -94.455 1.00 73.69 483 PRO A O 1
ATOM 3670 N N . SER A 1 484 ? 75.513 -22.901 -96.597 1.00 75.62 484 SER A N 1
ATOM 3671 C CA . SER A 1 484 ? 74.290 -23.702 -96.376 1.00 75.62 484 SER A CA 1
ATOM 3672 C C . SER A 1 484 ? 74.568 -24.962 -95.568 1.00 75.62 484 SER A C 1
ATOM 3674 O O . SER A 1 484 ? 73.749 -25.323 -94.731 1.00 75.62 484 SER A O 1
ATOM 3676 N N . PHE A 1 485 ? 75.710 -25.630 -95.763 1.00 75.12 485 PHE A N 1
ATOM 3677 C CA . PHE A 1 485 ? 76.070 -26.776 -94.924 1.00 75.12 485 PHE A CA 1
ATOM 3678 C C . PHE A 1 485 ? 76.452 -26.362 -93.502 1.00 75.12 485 PHE A C 1
ATOM 3680 O O . PHE A 1 485 ? 76.006 -27.016 -92.561 1.00 75.12 485 PHE A O 1
ATOM 3687 N N . ILE A 1 486 ? 77.203 -25.266 -93.334 1.00 76.38 486 ILE A N 1
ATOM 3688 C CA . ILE A 1 486 ? 77.471 -24.671 -92.016 1.00 76.38 486 ILE A CA 1
ATOM 3689 C C . ILE A 1 486 ? 76.141 -24.314 -91.350 1.00 76.38 486 ILE A C 1
ATOM 3691 O O . ILE A 1 486 ? 75.844 -24.846 -90.291 1.00 76.38 486 ILE A O 1
ATOM 3695 N N . SER A 1 487 ? 75.296 -23.514 -92.002 1.00 77.44 487 SER A N 1
ATOM 3696 C CA . SER A 1 487 ? 73.995 -23.070 -91.490 1.00 77.44 487 SER A CA 1
ATOM 3697 C C . SER A 1 487 ? 73.041 -24.232 -91.200 1.00 77.44 487 SER A C 1
ATOM 3699 O O . SER A 1 487 ? 72.333 -24.199 -90.199 1.00 77.44 487 SER A O 1
ATOM 3701 N N . MET A 1 488 ? 73.047 -25.304 -92.000 1.00 75.88 488 MET A N 1
ATOM 3702 C CA . MET A 1 488 ? 72.262 -26.512 -91.724 1.00 75.88 488 MET A CA 1
ATOM 3703 C C . MET A 1 488 ? 72.751 -27.224 -90.456 1.00 75.88 488 MET A C 1
ATOM 3705 O O . MET A 1 488 ? 71.937 -27.583 -89.607 1.00 75.88 488 MET A O 1
ATOM 3709 N N . ILE A 1 489 ? 74.067 -27.386 -90.289 1.00 78.75 489 ILE A N 1
ATOM 3710 C CA . ILE A 1 489 ? 74.652 -27.968 -89.075 1.00 78.75 489 ILE A CA 1
ATOM 3711 C C . ILE A 1 489 ? 74.412 -27.061 -87.855 1.00 78.75 489 ILE A C 1
ATOM 3713 O O . ILE A 1 489 ? 74.001 -27.544 -86.800 1.00 78.75 489 ILE A O 1
ATOM 3717 N N . GLU A 1 490 ? 74.636 -25.754 -87.991 1.00 80.25 490 GLU A N 1
ATOM 3718 C CA . GLU A 1 490 ? 74.436 -24.767 -86.929 1.00 80.25 490 GLU A CA 1
ATOM 3719 C C . GLU A 1 490 ? 72.970 -24.662 -86.525 1.00 80.25 490 GLU A C 1
ATOM 3721 O O . GLU A 1 490 ? 72.692 -24.624 -85.334 1.00 80.25 490 GLU A O 1
ATOM 3726 N N . SER A 1 491 ? 72.024 -24.699 -87.466 1.00 79.12 491 SER A N 1
ATOM 3727 C CA . SER A 1 491 ? 70.585 -24.700 -87.165 1.00 79.12 491 SER A CA 1
ATOM 3728 C C . SER A 1 491 ? 70.182 -25.925 -86.343 1.00 79.12 491 SER A C 1
ATOM 3730 O O . SER A 1 491 ? 69.417 -25.800 -85.388 1.00 79.12 491 SER A O 1
ATOM 3732 N N . ILE A 1 492 ? 70.728 -27.103 -86.670 1.00 78.00 492 ILE A N 1
ATOM 3733 C CA . ILE A 1 492 ? 70.497 -28.339 -85.908 1.00 78.00 492 ILE A CA 1
ATOM 3734 C C . ILE A 1 492 ? 71.110 -28.229 -84.503 1.00 78.00 492 ILE A C 1
ATOM 3736 O O . ILE A 1 492 ? 70.445 -28.555 -83.520 1.00 78.00 492 ILE A O 1
ATOM 3740 N N . ALA A 1 493 ? 72.344 -27.727 -84.383 1.00 81.25 493 ALA A N 1
ATOM 3741 C CA . ALA A 1 493 ? 73.006 -27.535 -83.092 1.00 81.25 493 ALA A CA 1
ATOM 3742 C C . ALA A 1 493 ? 72.279 -26.498 -82.210 1.00 81.25 493 ALA A C 1
ATOM 3744 O O . ALA A 1 493 ? 71.987 -26.770 -81.045 1.00 81.25 493 ALA A O 1
ATOM 3745 N N . LEU A 1 494 ? 71.916 -25.344 -82.781 1.00 81.81 494 LEU A N 1
ATOM 3746 C CA . LEU A 1 494 ? 71.168 -24.275 -82.117 1.00 81.81 494 LEU A CA 1
ATOM 3747 C C . LEU A 1 494 ? 69.798 -24.753 -81.637 1.00 81.81 494 LEU A C 1
ATOM 3749 O O . LEU A 1 494 ? 69.388 -24.375 -80.544 1.00 81.81 494 LEU A O 1
ATOM 3753 N N . LEU A 1 495 ? 69.100 -25.599 -82.403 1.00 81.69 495 LEU A N 1
ATOM 3754 C CA . LEU A 1 495 ? 67.788 -26.115 -82.002 1.00 81.69 495 LEU A CA 1
ATOM 3755 C C . LEU A 1 495 ? 67.895 -27.005 -80.759 1.00 81.69 495 LEU A C 1
ATOM 3757 O O . LEU A 1 495 ? 67.065 -26.903 -79.853 1.00 81.69 495 LEU A O 1
ATOM 3761 N N . VAL A 1 496 ? 68.933 -27.845 -80.689 1.00 80.00 496 VAL A N 1
ATOM 3762 C CA . VAL A 1 496 ? 69.217 -28.670 -79.506 1.00 80.00 496 VAL A CA 1
ATOM 3763 C C . VAL A 1 496 ? 69.509 -27.781 -78.293 1.00 80.00 496 VAL A C 1
ATOM 3765 O O . VAL A 1 496 ? 68.931 -28.005 -77.228 1.00 80.00 496 VAL A O 1
ATOM 3768 N N . THR A 1 497 ? 70.335 -26.742 -78.451 1.00 83.62 497 THR A N 1
ATOM 3769 C CA . THR A 1 497 ? 70.647 -25.790 -77.372 1.00 83.62 497 THR A CA 1
ATOM 3770 C C . THR A 1 497 ? 69.422 -24.987 -76.916 1.00 83.62 497 THR A C 1
ATOM 3772 O O . THR A 1 497 ? 69.190 -24.872 -75.713 1.00 83.62 497 THR A O 1
ATOM 3775 N N . GLU A 1 498 ? 68.602 -24.469 -77.835 1.00 84.62 498 GLU A N 1
ATOM 3776 C CA . GLU A 1 498 ? 67.398 -23.699 -77.487 1.00 84.62 498 GLU A CA 1
ATOM 3777 C C . GLU A 1 498 ? 66.384 -24.581 -76.745 1.00 84.62 498 GLU A C 1
ATOM 3779 O O . GLU A 1 498 ? 65.874 -24.182 -75.701 1.00 84.62 498 GLU A O 1
ATOM 3784 N N . THR A 1 499 ? 66.157 -25.815 -77.212 1.00 79.19 499 THR A N 1
ATOM 3785 C CA . THR A 1 499 ? 65.230 -26.763 -76.566 1.00 79.19 499 THR A CA 1
ATOM 3786 C C . THR A 1 499 ? 65.673 -27.101 -75.135 1.00 79.19 499 THR A C 1
ATOM 3788 O O . THR A 1 499 ? 64.845 -27.171 -74.222 1.00 79.19 499 THR A O 1
ATOM 3791 N N . GLN A 1 500 ? 66.983 -27.254 -74.904 1.00 82.69 500 GLN A N 1
ATOM 3792 C CA . GLN A 1 500 ? 67.543 -27.425 -73.558 1.00 82.69 500 GLN A CA 1
ATOM 3793 C C . GLN A 1 500 ? 67.321 -26.178 -72.687 1.00 82.69 500 GLN A C 1
ATOM 3795 O O . GLN A 1 500 ? 66.856 -26.303 -71.554 1.00 82.69 500 GLN A O 1
ATOM 3800 N N . SER A 1 501 ? 67.578 -24.979 -73.223 1.00 82.12 501 SER A N 1
ATOM 3801 C CA . SER A 1 501 ? 67.374 -23.716 -72.501 1.00 82.12 501 SER A CA 1
ATOM 3802 C C . SER A 1 501 ? 65.908 -23.488 -72.120 1.00 82.12 501 SER A C 1
ATOM 3804 O O . SER A 1 501 ? 65.629 -23.101 -70.990 1.00 82.12 501 SER A O 1
ATOM 3806 N N . MET A 1 502 ? 64.963 -23.752 -73.028 1.00 80.56 502 MET A N 1
ATOM 3807 C CA . MET A 1 502 ? 63.524 -23.606 -72.766 1.00 80.56 502 MET A CA 1
ATOM 3808 C C . MET A 1 502 ? 63.034 -24.584 -71.694 1.00 80.56 502 MET A C 1
ATOM 3810 O O . MET A 1 502 ? 62.201 -24.229 -70.864 1.00 80.56 502 MET A O 1
ATOM 3814 N N . THR A 1 503 ? 63.588 -25.799 -71.677 1.00 78.75 503 THR A N 1
ATOM 3815 C CA . THR A 1 503 ? 63.285 -26.794 -70.640 1.00 78.75 503 THR A CA 1
ATOM 3816 C C . THR A 1 503 ? 63.787 -26.331 -69.268 1.00 78.75 503 THR A C 1
ATOM 3818 O O . THR A 1 503 ? 63.055 -26.441 -68.288 1.00 78.75 503 THR A O 1
ATOM 3821 N N . GLN A 1 504 ? 64.994 -25.757 -69.195 1.00 80.38 504 GLN A N 1
ATOM 3822 C CA . GLN A 1 504 ? 65.545 -25.204 -67.952 1.00 80.38 504 GLN A CA 1
ATOM 3823 C C . GLN A 1 504 ? 64.698 -24.035 -67.420 1.00 80.38 504 GLN A C 1
ATOM 3825 O O . GLN A 1 504 ? 64.314 -24.037 -66.254 1.00 80.38 504 GLN A O 1
ATOM 3830 N N . ILE A 1 505 ? 64.333 -23.092 -68.294 1.00 77.25 505 ILE A N 1
ATOM 3831 C CA . ILE A 1 505 ? 63.458 -21.946 -67.990 1.00 77.25 505 ILE A CA 1
ATOM 3832 C C . ILE A 1 505 ? 62.112 -22.407 -67.401 1.00 77.25 505 ILE A C 1
ATOM 3834 O O . ILE A 1 505 ? 61.659 -21.879 -66.385 1.00 77.25 505 ILE A O 1
ATOM 3838 N N . ALA A 1 506 ? 61.495 -23.437 -67.993 1.00 74.94 506 ALA A N 1
ATOM 3839 C CA . ALA A 1 506 ? 60.234 -23.996 -67.505 1.00 74.94 506 ALA A CA 1
ATOM 3840 C C . ALA A 1 506 ? 60.364 -24.677 -66.126 1.00 74.94 506 ALA A C 1
ATOM 3842 O O . ALA A 1 506 ? 59.428 -24.620 -65.330 1.00 74.94 506 ALA A O 1
ATOM 3843 N N . VAL A 1 507 ? 61.515 -25.291 -65.820 1.00 77.12 507 VAL A N 1
ATOM 3844 C CA . VAL A 1 507 ? 61.812 -25.887 -64.501 1.00 77.12 507 VAL A CA 1
ATOM 3845 C C . VAL A 1 507 ? 62.080 -24.816 -63.436 1.00 77.12 507 VAL A C 1
ATOM 3847 O O . VAL A 1 507 ? 61.699 -24.995 -62.281 1.00 77.12 507 VAL A O 1
ATOM 3850 N N . GLU A 1 508 ? 62.701 -23.698 -63.813 1.00 79.31 508 GLU A N 1
ATOM 3851 C CA . GLU A 1 508 ? 62.987 -22.565 -62.918 1.00 79.31 508 GLU A CA 1
ATOM 3852 C C . GLU A 1 508 ? 61.757 -21.681 -62.640 1.00 79.31 508 GLU A C 1
ATOM 3854 O O . GLU A 1 508 ? 61.789 -20.842 -61.740 1.00 79.31 508 GLU A O 1
ATOM 3859 N N . GLY A 1 509 ? 60.654 -21.889 -63.366 1.00 70.75 509 GLY A N 1
ATOM 3860 C CA . GLY A 1 509 ? 59.387 -21.184 -63.160 1.00 70.75 509 GLY A CA 1
ATOM 3861 C C . GLY A 1 509 ? 59.301 -19.805 -63.821 1.00 70.75 509 GLY A C 1
ATOM 3862 O O . GLY A 1 509 ? 58.270 -19.145 -63.684 1.00 70.75 509 GLY A O 1
ATOM 3863 N N . ASP A 1 510 ? 60.317 -19.377 -64.584 1.00 76.50 510 ASP A N 1
ATOM 3864 C CA . ASP A 1 510 ? 60.219 -18.197 -65.455 1.00 76.50 510 ASP A CA 1
ATOM 3865 C C . ASP A 1 510 ? 59.422 -18.536 -66.719 1.00 76.50 510 ASP A C 1
ATOM 3867 O O . ASP A 1 510 ? 59.925 -18.608 -67.839 1.00 76.50 510 ASP A O 1
ATOM 3871 N N . LEU A 1 511 ? 58.119 -18.723 -66.540 1.00 72.25 511 LEU A N 1
ATOM 3872 C CA . LEU A 1 511 ? 57.216 -18.968 -67.653 1.00 72.25 511 LEU A CA 1
ATOM 3873 C C . LEU A 1 511 ? 57.045 -17.726 -68.548 1.00 72.25 511 LEU A C 1
ATOM 3875 O O . LEU A 1 511 ? 56.358 -17.817 -69.556 1.00 72.25 511 LEU A O 1
ATOM 3879 N N . THR A 1 512 ? 57.628 -16.559 -68.244 1.00 73.94 512 THR A N 1
ATOM 3880 C CA . THR A 1 512 ? 57.464 -15.362 -69.094 1.00 73.94 512 THR A CA 1
ATOM 3881 C C . THR A 1 512 ? 58.390 -15.357 -70.305 1.00 73.94 512 THR A C 1
ATOM 3883 O O . THR A 1 512 ? 58.061 -14.762 -71.333 1.00 73.94 512 THR A O 1
ATOM 3886 N N . ASN A 1 513 ? 59.517 -16.061 -70.219 1.00 78.44 513 ASN A N 1
ATOM 3887 C CA . ASN A 1 513 ? 60.497 -16.130 -71.290 1.00 78.44 513 ASN A CA 1
ATOM 3888 C C . ASN A 1 513 ? 60.053 -17.107 -72.404 1.00 78.44 513 ASN A C 1
ATOM 3890 O O . ASN A 1 513 ? 59.256 -18.025 -72.188 1.00 78.44 513 ASN A O 1
ATOM 3894 N N . ARG A 1 514 ? 60.521 -16.889 -73.637 1.00 80.94 514 ARG A N 1
ATOM 3895 C CA . ARG A 1 514 ? 60.108 -17.646 -74.834 1.00 80.94 514 ARG A CA 1
ATOM 3896 C C . ARG A 1 514 ? 61.321 -18.073 -75.641 1.00 80.94 514 ARG A C 1
ATOM 3898 O O . ARG A 1 514 ? 62.291 -17.327 -75.761 1.00 80.94 514 ARG A O 1
ATOM 3905 N N . GLY A 1 515 ? 61.228 -19.245 -76.262 1.00 80.06 515 GLY A N 1
ATOM 3906 C CA . GLY A 1 515 ? 62.196 -19.663 -77.269 1.00 80.06 515 GLY A CA 1
ATOM 3907 C C . GLY A 1 515 ? 62.137 -18.714 -78.453 1.00 80.06 515 GLY A C 1
ATOM 3908 O O . GLY A 1 515 ? 61.049 -18.390 -78.940 1.00 80.06 515 GLY A O 1
ATOM 3909 N N . ASN A 1 516 ? 63.287 -18.242 -78.922 1.00 81.50 516 ASN A N 1
ATOM 3910 C CA . ASN A 1 516 ? 63.300 -17.242 -79.977 1.00 81.50 516 ASN A CA 1
ATOM 3911 C C . ASN A 1 516 ? 63.112 -17.906 -81.347 1.00 81.50 516 ASN A C 1
ATOM 3913 O O . ASN A 1 516 ? 64.076 -18.306 -82.000 1.00 81.50 516 ASN A O 1
ATOM 3917 N N . VAL A 1 517 ? 61.856 -17.958 -81.796 1.00 81.94 517 VAL A N 1
ATOM 3918 C CA . VAL A 1 517 ? 61.444 -18.514 -83.094 1.00 81.94 517 VAL A CA 1
ATOM 3919 C C . VAL A 1 517 ? 62.227 -17.893 -84.262 1.00 81.94 517 VAL A C 1
ATOM 3921 O O . VAL A 1 517 ? 62.521 -18.598 -85.220 1.00 81.94 517 VAL A O 1
ATOM 3924 N N . THR A 1 518 ? 62.648 -16.620 -84.183 1.00 81.19 518 THR A N 1
ATOM 3925 C CA . THR A 1 518 ? 63.366 -15.947 -85.288 1.00 81.19 518 THR A CA 1
ATOM 3926 C C . THR A 1 518 ? 64.812 -16.412 -85.475 1.00 81.19 518 THR A C 1
ATOM 3928 O O . THR A 1 518 ? 65.404 -16.128 -86.515 1.00 81.19 518 THR A O 1
ATOM 3931 N N . LYS A 1 519 ? 65.375 -17.176 -84.524 1.00 80.31 519 LYS A N 1
ATOM 3932 C CA . LYS A 1 519 ? 66.651 -17.894 -84.707 1.00 80.31 519 LYS A CA 1
ATOM 3933 C C . LYS A 1 519 ? 66.527 -19.085 -85.668 1.00 80.31 519 LYS A C 1
ATOM 3935 O O . LYS A 1 519 ? 67.544 -19.621 -86.094 1.00 80.31 519 LYS A O 1
ATOM 3940 N N . PHE A 1 520 ? 65.304 -19.513 -85.985 1.00 81.62 520 PHE A N 1
ATOM 3941 C CA . PHE A 1 520 ? 65.014 -20.727 -86.742 1.00 81.62 520 PHE A CA 1
ATOM 3942 C C . PHE A 1 520 ? 64.173 -20.419 -87.981 1.00 81.62 520 PHE A C 1
ATOM 3944 O O . PHE A 1 520 ? 63.440 -19.435 -88.039 1.00 81.62 520 PHE A O 1
ATOM 3951 N N . GLN A 1 521 ? 64.265 -21.285 -88.989 1.00 75.94 521 GLN A N 1
ATOM 3952 C CA . GLN A 1 521 ? 63.470 -21.196 -90.214 1.00 75.94 521 GLN A CA 1
ATOM 3953 C C . GLN A 1 521 ? 62.919 -22.579 -90.589 1.00 75.94 521 GLN A C 1
ATOM 3955 O O . GLN A 1 521 ? 63.464 -23.610 -90.188 1.00 75.94 521 GLN A O 1
ATOM 3960 N N . GLY A 1 522 ? 61.822 -22.608 -91.349 1.00 79.88 522 GLY A N 1
ATOM 3961 C CA . GLY A 1 522 ? 61.165 -23.853 -91.763 1.00 79.88 522 GLY A CA 1
ATOM 3962 C C . GLY A 1 522 ? 60.589 -24.656 -90.589 1.00 79.88 522 GLY A C 1
ATOM 3963 O O . GLY A 1 522 ? 60.089 -24.090 -89.619 1.00 79.88 522 GLY A O 1
ATOM 3964 N N . GLU A 1 523 ? 60.655 -25.988 -90.667 1.00 78.06 523 GLU A N 1
ATOM 3965 C CA . GLU A 1 523 ? 60.085 -26.884 -89.644 1.00 78.06 523 GLU A CA 1
ATOM 3966 C C . GLU A 1 523 ? 60.714 -26.700 -88.250 1.00 78.06 523 GLU A C 1
ATOM 3968 O O . GLU A 1 523 ? 60.037 -26.906 -87.246 1.00 78.06 523 GLU A O 1
ATOM 3973 N N . TYR A 1 524 ? 61.970 -26.247 -88.161 1.00 80.62 524 TYR A N 1
ATOM 3974 C CA . TYR A 1 524 ? 62.629 -25.980 -86.877 1.00 80.62 524 TYR A CA 1
ATOM 3975 C C . TYR A 1 524 ? 61.981 -24.817 -86.111 1.00 80.62 524 TYR A C 1
ATOM 3977 O O . TYR A 1 524 ? 61.877 -24.872 -84.887 1.00 80.62 524 TYR A O 1
ATOM 3985 N N . ALA A 1 525 ? 61.468 -23.805 -86.821 1.00 82.19 525 ALA A N 1
ATOM 3986 C CA . ALA A 1 525 ? 60.717 -22.712 -86.206 1.00 82.19 525 ALA A CA 1
ATOM 3987 C C . ALA A 1 525 ? 59.407 -23.212 -85.576 1.00 82.19 525 ALA A C 1
ATOM 3989 O O . ALA A 1 525 ? 59.088 -22.827 -84.453 1.00 82.19 525 ALA A O 1
ATOM 3990 N N . LYS A 1 526 ? 58.702 -24.142 -86.240 1.00 83.00 526 LYS A N 1
ATOM 3991 C CA . LYS A 1 526 ? 57.442 -24.720 -85.737 1.00 83.00 526 LYS A CA 1
ATOM 3992 C C . LYS A 1 526 ? 57.611 -25.506 -84.434 1.00 83.00 526 LYS A C 1
ATOM 3994 O O . LYS A 1 526 ? 56.687 -25.548 -83.629 1.00 83.00 526 LYS A O 1
ATOM 3999 N N . VAL A 1 527 ? 58.773 -26.128 -84.211 1.00 81.56 527 VAL A N 1
ATOM 4000 C CA . VAL A 1 527 ? 59.070 -26.842 -82.952 1.00 81.56 527 VAL A CA 1
ATOM 4001 C C . VAL A 1 527 ? 59.149 -25.857 -81.782 1.00 81.56 527 VAL A C 1
ATOM 4003 O O . VAL A 1 527 ? 58.513 -26.071 -80.751 1.00 81.56 527 VAL A O 1
ATOM 4006 N N . VAL A 1 528 ? 59.875 -24.750 -81.960 1.00 82.94 528 VAL A N 1
ATOM 4007 C CA . VAL A 1 528 ? 59.995 -23.684 -80.949 1.00 82.94 528 VAL A CA 1
ATOM 4008 C C . VAL A 1 528 ? 58.658 -22.962 -80.753 1.00 82.94 528 VAL A C 1
ATOM 4010 O O . VAL A 1 528 ? 58.265 -22.677 -79.623 1.00 82.94 528 VAL A O 1
ATOM 4013 N N . GLU A 1 529 ? 57.918 -22.728 -81.837 1.00 83.38 529 GLU A N 1
ATOM 4014 C CA . GLU A 1 529 ? 56.573 -22.150 -81.813 1.00 83.38 529 GLU A CA 1
ATOM 4015 C C . GLU A 1 529 ? 55.577 -23.029 -81.036 1.00 83.38 529 GLU A C 1
ATOM 4017 O O . GLU A 1 529 ? 54.875 -22.515 -80.169 1.00 83.38 529 GLU A O 1
ATOM 4022 N N . GLY A 1 530 ? 55.560 -24.349 -81.249 1.00 84.06 530 GLY A N 1
ATOM 4023 C CA . GLY A 1 530 ? 54.694 -25.269 -80.499 1.00 84.06 530 GLY A CA 1
ATOM 4024 C C . GLY A 1 530 ? 55.013 -25.329 -78.998 1.00 84.06 530 GLY A C 1
ATOM 4025 O O . GLY A 1 530 ? 54.110 -25.441 -78.166 1.00 84.06 530 GLY A O 1
ATOM 4026 N N . PHE A 1 531 ? 56.289 -25.194 -78.626 1.00 82.38 531 PHE A N 1
ATOM 4027 C CA . PHE A 1 531 ? 56.700 -25.115 -77.220 1.00 82.38 531 PHE A CA 1
ATOM 4028 C C . PHE A 1 531 ? 56.282 -23.772 -76.589 1.00 82.38 531 PHE A C 1
ATOM 4030 O O . PHE A 1 531 ? 55.774 -23.748 -75.469 1.00 82.38 531 PHE A O 1
ATOM 4037 N N . ASN A 1 532 ? 56.402 -22.665 -77.330 1.00 82.25 532 ASN A N 1
ATOM 4038 C CA . ASN A 1 532 ? 55.898 -21.352 -76.913 1.00 82.25 532 ASN A CA 1
ATOM 4039 C C . ASN A 1 532 ? 54.369 -21.349 -76.736 1.00 82.25 532 ASN A C 1
ATOM 4041 O O . ASN A 1 532 ? 53.894 -20.931 -75.685 1.00 82.25 532 ASN A O 1
ATOM 4045 N N . GLN A 1 533 ? 53.613 -21.906 -77.690 1.00 82.94 533 GLN A N 1
ATOM 4046 C CA . GLN A 1 533 ? 52.154 -22.064 -77.590 1.00 82.94 533 GLN A CA 1
ATOM 4047 C C . GLN A 1 533 ? 51.745 -22.897 -76.363 1.00 82.94 533 GLN A C 1
ATOM 4049 O O . GLN A 1 533 ? 50.741 -22.605 -75.717 1.00 82.94 533 GLN A O 1
ATOM 4054 N N . THR A 1 534 ? 52.538 -23.913 -76.005 1.00 82.12 534 THR A N 1
ATOM 4055 C CA . THR A 1 534 ? 52.310 -24.714 -74.790 1.00 82.12 534 THR A CA 1
ATOM 4056 C C . THR A 1 534 ? 52.498 -23.876 -73.521 1.00 82.12 534 THR A C 1
ATOM 4058 O O . THR A 1 534 ? 51.692 -23.982 -72.599 1.00 82.12 534 THR A O 1
ATOM 4061 N N . LEU A 1 535 ? 53.521 -23.013 -73.475 1.00 80.69 535 LEU A N 1
ATOM 4062 C CA . LEU A 1 535 ? 53.721 -22.073 -72.367 1.00 80.69 535 LEU A CA 1
ATOM 4063 C C . LEU A 1 535 ? 52.575 -21.053 -72.287 1.00 80.69 535 LEU A C 1
ATOM 4065 O O . LEU A 1 535 ? 52.027 -20.852 -71.205 1.00 80.69 535 LEU A O 1
ATOM 4069 N N . ASP A 1 536 ? 52.170 -20.460 -73.416 1.00 80.12 536 ASP A N 1
ATOM 4070 C CA . ASP A 1 536 ? 51.091 -19.462 -73.483 1.00 80.12 536 ASP A CA 1
ATOM 4071 C C . ASP A 1 536 ? 49.784 -19.981 -72.846 1.00 80.12 536 ASP A C 1
ATOM 4073 O O . ASP A 1 536 ? 49.184 -19.292 -72.020 1.00 80.12 536 ASP A O 1
ATOM 4077 N N . VAL A 1 537 ?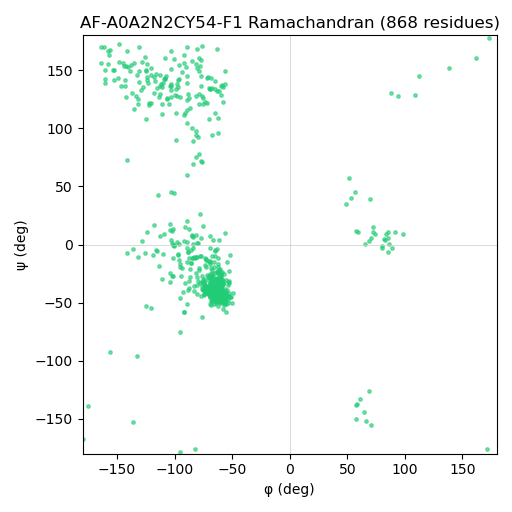 49.402 -21.232 -73.140 1.00 81.88 537 VAL A N 1
ATOM 4078 C CA . VAL A 1 537 ? 48.200 -21.894 -72.588 1.00 81.88 537 VAL A CA 1
ATOM 4079 C C . VAL A 1 537 ? 48.266 -22.108 -71.065 1.00 81.88 537 VAL A C 1
ATOM 4081 O O . VAL A 1 537 ? 47.228 -22.117 -70.402 1.00 81.88 537 VAL A O 1
ATOM 4084 N N . VAL A 1 538 ? 49.461 -22.272 -70.489 1.00 82.44 538 VAL A N 1
ATOM 4085 C CA . VAL A 1 538 ? 49.653 -22.543 -69.049 1.00 82.44 538 VAL A CA 1
ATOM 4086 C C . VAL A 1 538 ? 49.711 -21.257 -68.214 1.00 82.44 538 VAL A C 1
ATOM 4088 O O . VAL A 1 538 ? 49.344 -21.261 -67.039 1.00 82.44 538 VAL A O 1
ATOM 4091 N N . ILE A 1 539 ? 50.147 -20.140 -68.800 1.00 83.81 539 ILE A N 1
ATOM 4092 C CA . ILE A 1 539 ? 50.427 -18.892 -68.069 1.00 83.81 539 ILE A CA 1
ATOM 4093 C C . ILE A 1 539 ? 49.172 -18.082 -67.769 1.00 83.81 539 ILE A C 1
ATOM 4095 O O . ILE A 1 539 ? 49.044 -17.548 -66.667 1.00 83.81 539 ILE A O 1
ATOM 4099 N N . GLU A 1 540 ? 48.253 -17.971 -68.729 1.00 84.56 540 GLU A N 1
ATOM 4100 C CA . GLU A 1 540 ? 47.045 -17.154 -68.568 1.00 84.56 540 GLU A CA 1
ATOM 4101 C C . GLU A 1 540 ? 46.198 -17.584 -67.347 1.00 84.56 540 GLU A C 1
ATOM 4103 O O . GLU A 1 540 ? 45.884 -16.714 -66.527 1.00 84.56 540 GLU A O 1
ATOM 4108 N N . PRO A 1 541 ? 45.928 -18.890 -67.106 1.00 87.75 541 PRO A N 1
ATOM 4109 C CA . PRO A 1 541 ? 45.245 -19.330 -65.890 1.00 87.75 541 PRO A CA 1
ATOM 4110 C C . PRO A 1 541 ? 46.019 -19.028 -64.601 1.00 87.75 541 PRO A C 1
ATOM 4112 O O . PRO A 1 541 ? 45.411 -18.663 -63.597 1.00 87.75 541 PRO A O 1
ATOM 4115 N N . ILE A 1 542 ? 47.350 -19.174 -64.601 1.00 86.94 542 ILE A N 1
ATOM 4116 C CA . ILE A 1 542 ? 48.187 -18.933 -63.412 1.00 86.94 542 ILE A CA 1
ATOM 4117 C C . ILE A 1 542 ? 48.176 -17.444 -63.043 1.00 86.94 542 ILE A C 1
ATOM 4119 O O . ILE A 1 542 ? 48.010 -17.094 -61.873 1.00 86.94 542 ILE A O 1
ATOM 4123 N N . ASN A 1 543 ? 48.288 -16.562 -64.037 1.00 87.44 543 ASN A N 1
ATOM 4124 C CA . ASN A 1 543 ? 48.219 -15.117 -63.836 1.00 87.44 543 ASN A CA 1
ATOM 4125 C C . ASN A 1 543 ? 46.831 -14.675 -63.360 1.00 87.44 543 ASN A C 1
ATOM 4127 O O . ASN A 1 543 ? 46.740 -13.886 -62.419 1.00 87.44 543 ASN A O 1
ATOM 4131 N N . ALA A 1 544 ? 45.759 -15.208 -63.956 1.00 89.19 544 ALA A N 1
ATOM 4132 C CA . ALA A 1 544 ? 44.393 -14.926 -63.524 1.00 89.19 544 ALA A CA 1
ATOM 4133 C C . ALA A 1 544 ? 44.150 -15.398 -62.078 1.00 89.19 544 ALA A C 1
ATOM 4135 O O . ALA A 1 544 ? 43.643 -14.625 -61.269 1.00 89.19 544 ALA A O 1
ATOM 4136 N N . ALA A 1 545 ? 44.604 -16.604 -61.714 1.00 90.31 545 ALA A N 1
ATOM 4137 C CA . ALA A 1 545 ? 44.517 -17.103 -60.342 1.00 90.31 545 ALA A CA 1
ATOM 4138 C C . ALA A 1 545 ? 45.290 -16.219 -59.345 1.00 90.31 545 ALA A C 1
ATOM 4140 O O . ALA A 1 545 ? 44.753 -15.828 -58.310 1.00 90.31 545 ALA A O 1
ATOM 4141 N N . SER A 1 546 ? 46.530 -15.846 -59.677 1.00 90.12 546 SER A N 1
ATOM 4142 C CA . SER A 1 546 ? 47.372 -14.970 -58.849 1.00 90.12 546 SER A CA 1
ATOM 4143 C C . SER A 1 546 ? 46.756 -13.578 -58.648 1.00 90.12 546 SER A C 1
ATOM 4145 O O . SER A 1 546 ? 46.764 -13.047 -57.535 1.00 90.12 546 SER A O 1
ATOM 4147 N N . ALA A 1 547 ? 46.155 -12.999 -59.694 1.00 90.31 547 ALA A N 1
ATOM 4148 C CA . ALA A 1 547 ? 45.456 -11.720 -59.607 1.00 90.31 547 ALA A CA 1
ATOM 4149 C C . ALA A 1 547 ? 44.218 -11.801 -58.695 1.00 90.31 547 ALA A C 1
ATOM 4151 O O . ALA A 1 547 ? 44.049 -10.957 -57.815 1.00 90.31 547 ALA A O 1
ATOM 4152 N N . THR A 1 548 ? 43.386 -12.836 -58.841 1.00 93.06 548 THR A N 1
ATOM 4153 C CA . THR A 1 548 ? 42.202 -13.029 -57.990 1.00 93.06 548 THR A CA 1
ATOM 4154 C C . THR A 1 548 ? 42.583 -13.291 -56.527 1.00 93.06 548 THR A C 1
ATOM 4156 O O . THR A 1 548 ? 41.992 -12.690 -55.632 1.00 93.06 548 THR A O 1
ATOM 4159 N N . LEU A 1 549 ? 43.614 -14.105 -56.261 1.00 91.94 549 LEU A N 1
ATOM 4160 C CA . LEU A 1 549 ? 44.142 -14.319 -54.906 1.00 91.94 549 LEU A CA 1
ATOM 4161 C C . LEU A 1 549 ? 44.689 -13.027 -54.285 1.00 91.94 549 LEU A C 1
ATOM 4163 O O . LEU A 1 549 ? 44.517 -12.800 -53.088 1.00 91.94 549 LEU A O 1
ATOM 4167 N N . ARG A 1 550 ? 45.312 -12.154 -55.085 1.00 92.12 550 ARG A N 1
ATOM 4168 C CA . ARG A 1 550 ? 45.787 -10.844 -54.624 1.00 92.12 550 ARG A CA 1
ATOM 4169 C C . ARG A 1 550 ? 44.632 -9.927 -54.220 1.00 92.12 550 ARG A C 1
ATOM 4171 O O . ARG A 1 550 ? 44.736 -9.257 -53.194 1.00 92.12 550 ARG A O 1
ATOM 4178 N N . GLU A 1 551 ? 43.539 -9.910 -54.973 1.00 93.25 551 GLU A N 1
ATOM 4179 C CA . GLU A 1 551 ? 42.317 -9.183 -54.599 1.00 93.25 551 GLU A CA 1
ATOM 4180 C C . GLU A 1 551 ? 41.685 -9.760 -53.322 1.00 93.25 551 GLU A C 1
ATOM 4182 O O . GLU A 1 551 ? 41.410 -9.018 -52.377 1.00 93.25 551 GLU A O 1
ATOM 4187 N N . LEU A 1 552 ? 41.564 -11.088 -53.231 1.00 90.62 552 LEU A N 1
ATOM 4188 C CA . LEU A 1 552 ? 41.059 -11.774 -52.039 1.00 90.62 552 LEU A CA 1
ATOM 4189 C C . LEU A 1 552 ? 41.913 -11.470 -50.793 1.00 90.62 552 LEU A C 1
ATOM 4191 O O . LEU A 1 552 ? 41.369 -11.199 -49.725 1.00 90.62 552 LEU A O 1
ATOM 4195 N N . SER A 1 553 ? 43.244 -11.422 -50.931 1.00 90.31 553 SER A N 1
ATOM 4196 C CA . SER A 1 553 ? 44.171 -11.074 -49.838 1.00 90.31 553 SER A CA 1
ATOM 4197 C C . SER A 1 553 ? 44.044 -9.627 -49.337 1.00 90.31 553 SER A C 1
ATOM 4199 O O . SER A 1 553 ? 44.460 -9.326 -48.221 1.00 90.31 553 SER A O 1
ATOM 4201 N N . GLN A 1 554 ? 43.447 -8.741 -50.140 1.00 91.94 554 GLN A N 1
ATOM 4202 C CA . GLN A 1 554 ? 43.111 -7.361 -49.772 1.00 91.94 554 GLN A CA 1
ATOM 4203 C C . GLN A 1 554 ? 41.681 -7.239 -49.205 1.00 91.94 554 GLN A C 1
ATOM 4205 O O . GLN A 1 554 ? 41.232 -6.134 -48.912 1.00 91.94 554 GLN A O 1
ATOM 4210 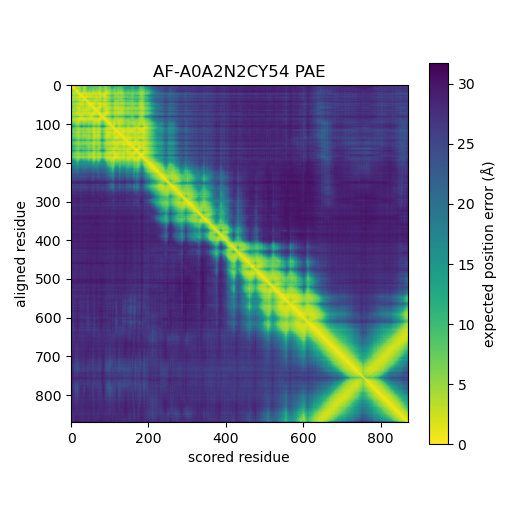N N . GLY A 1 555 ? 40.959 -8.356 -49.047 1.00 86.62 555 GLY A N 1
ATOM 4211 C CA . GLY A 1 555 ? 39.577 -8.397 -48.558 1.00 86.62 555 GLY A CA 1
ATOM 4212 C C . GLY A 1 555 ? 38.510 -8.153 -49.632 1.00 86.62 555 GLY A C 1
ATOM 4213 O O . GLY A 1 555 ? 37.334 -8.014 -49.299 1.00 86.62 555 GLY A O 1
ATOM 4214 N N . ASN A 1 556 ? 38.875 -8.101 -50.918 1.00 90.62 556 ASN A N 1
ATOM 4215 C CA . ASN A 1 556 ? 37.915 -7.870 -51.996 1.00 90.62 556 ASN A CA 1
ATOM 4216 C C . ASN A 1 556 ? 37.157 -9.160 -52.361 1.00 90.62 556 ASN A C 1
ATOM 4218 O O . ASN A 1 556 ? 37.579 -9.920 -53.228 1.00 90.62 556 ASN A O 1
ATOM 4222 N N . LEU A 1 557 ? 35.995 -9.373 -51.738 1.00 91.81 557 LEU A N 1
ATOM 4223 C CA . LEU A 1 557 ? 35.088 -10.500 -52.018 1.00 91.81 557 LEU A CA 1
ATOM 4224 C C . LEU A 1 557 ? 34.175 -10.293 -53.248 1.00 91.81 557 LEU A C 1
ATOM 4226 O O . LEU A 1 557 ? 33.279 -11.095 -53.496 1.00 91.81 557 LEU A O 1
ATOM 4230 N N . HIS A 1 558 ? 34.386 -9.226 -54.026 1.00 90.00 558 HIS A N 1
ATOM 4231 C CA . HIS A 1 558 ? 33.667 -8.953 -55.281 1.00 90.00 558 HIS A CA 1
ATOM 4232 C C . HIS A 1 558 ? 34.475 -9.332 -56.533 1.00 90.00 558 HIS A C 1
ATOM 4234 O O . HIS A 1 558 ? 34.009 -9.147 -57.657 1.00 90.00 558 HIS A O 1
ATOM 4240 N N . THR A 1 559 ? 35.692 -9.846 -56.345 1.00 92.25 559 THR A N 1
ATOM 4241 C CA . THR A 1 559 ? 36.565 -10.339 -57.415 1.00 92.25 559 THR A CA 1
ATOM 4242 C C . THR A 1 559 ? 36.164 -11.742 -57.886 1.00 92.25 559 THR A C 1
ATOM 4244 O O . THR A 1 559 ? 35.488 -12.480 -57.175 1.00 92.25 559 THR A O 1
ATOM 4247 N N . ALA A 1 560 ? 36.604 -12.130 -59.082 1.00 92.00 560 ALA A N 1
ATOM 4248 C CA . ALA A 1 560 ? 36.454 -13.483 -59.609 1.00 92.00 560 ALA A CA 1
ATOM 4249 C C . ALA A 1 560 ? 37.564 -13.785 -60.624 1.00 92.00 560 ALA A C 1
ATOM 4251 O O . ALA A 1 560 ? 38.029 -12.895 -61.342 1.00 92.00 560 ALA A O 1
ATOM 4252 N N . MET A 1 561 ? 37.962 -15.050 -60.730 1.00 93.00 561 MET A N 1
ATOM 4253 C CA . MET A 1 561 ? 38.828 -15.517 -61.808 1.00 93.00 561 MET A CA 1
ATOM 4254 C C . MET A 1 561 ? 38.008 -15.621 -63.089 1.00 93.00 561 MET A C 1
ATOM 4256 O O . MET A 1 561 ? 37.003 -16.336 -63.156 1.00 93.00 561 MET A O 1
ATOM 4260 N N . THR A 1 562 ? 38.442 -14.876 -64.101 1.00 86.94 562 THR A N 1
ATOM 4261 C CA . THR A 1 562 ? 37.779 -14.748 -65.399 1.00 86.94 562 THR A CA 1
ATOM 4262 C C . THR A 1 562 ? 38.690 -15.278 -66.508 1.00 86.94 562 THR A C 1
ATOM 4264 O O . THR A 1 562 ? 39.910 -15.165 -66.420 1.00 86.94 562 THR A O 1
ATOM 4267 N N . GLY A 1 563 ? 38.090 -15.910 -67.522 1.00 85.12 563 GLY A N 1
ATOM 4268 C CA . GLY A 1 563 ? 38.788 -16.586 -68.624 1.00 85.12 563 GLY A CA 1
ATOM 4269 C C . GLY A 1 563 ? 38.141 -17.930 -68.982 1.00 85.12 563 GLY A C 1
ATOM 4270 O O . GLY A 1 563 ? 37.517 -18.572 -68.132 1.00 85.12 563 GLY A O 1
ATOM 4271 N N . ASP A 1 564 ? 38.259 -18.358 -70.244 1.00 86.25 564 ASP A N 1
ATOM 4272 C CA . ASP A 1 564 ? 37.661 -19.612 -70.739 1.00 86.25 564 ASP A CA 1
ATOM 4273 C C . ASP A 1 564 ? 38.603 -20.819 -70.580 1.00 86.25 564 ASP A C 1
ATOM 4275 O O . ASP A 1 564 ? 39.006 -21.486 -71.536 1.00 86.25 564 ASP A O 1
ATOM 4279 N N . PHE A 1 565 ? 38.983 -21.089 -69.334 1.00 88.75 565 PHE A N 1
ATOM 4280 C CA . PHE A 1 565 ? 39.932 -22.145 -68.998 1.00 88.75 565 PHE A CA 1
ATOM 4281 C C . PHE A 1 565 ? 39.287 -23.538 -69.055 1.00 88.75 565 PHE A C 1
ATOM 4283 O O . PHE A 1 565 ? 38.180 -23.752 -68.559 1.00 88.75 565 PHE A O 1
ATOM 4290 N N . LYS A 1 566 ? 39.995 -24.512 -69.642 1.00 83.94 566 LYS A N 1
ATOM 4291 C CA . LYS A 1 566 ? 39.535 -25.906 -69.789 1.00 83.94 566 LYS A CA 1
ATOM 4292 C C . LYS A 1 566 ? 40.295 -26.853 -68.857 1.00 83.94 566 LYS A C 1
ATOM 4294 O O . LYS A 1 566 ? 41.399 -26.552 -68.404 1.00 83.94 566 LYS A O 1
ATOM 4299 N N . GLY A 1 567 ? 39.714 -28.026 -68.596 1.00 88.56 567 GLY A N 1
ATOM 4300 C CA . GLY A 1 567 ? 40.333 -29.063 -67.766 1.00 88.56 567 GLY A CA 1
ATOM 4301 C C . GLY A 1 567 ? 40.649 -28.571 -66.349 1.00 88.56 567 GLY A C 1
ATOM 4302 O O . GLY A 1 567 ? 39.848 -27.865 -65.741 1.00 88.56 567 GLY A O 1
ATOM 4303 N N . GLN A 1 568 ? 41.833 -28.918 -65.841 1.00 87.81 568 GLN A N 1
ATOM 4304 C CA . GLN A 1 568 ? 42.276 -28.579 -64.480 1.00 87.81 568 GLN A CA 1
ATOM 4305 C C . GLN A 1 568 ? 42.315 -27.064 -64.213 1.00 87.81 568 GLN A C 1
ATOM 4307 O O . GLN A 1 568 ? 41.994 -26.627 -63.113 1.00 87.81 568 GLN A O 1
ATOM 4312 N N . HIS A 1 569 ? 42.633 -26.245 -65.219 1.00 89.69 569 HIS A N 1
ATOM 4313 C CA . HIS A 1 569 ? 42.611 -24.785 -65.087 1.00 89.69 569 HIS A CA 1
ATOM 4314 C C . HIS A 1 569 ? 41.186 -24.222 -64.951 1.00 89.69 569 HIS A C 1
ATOM 4316 O O . HIS A 1 569 ? 40.975 -23.243 -64.238 1.00 89.69 569 HIS A O 1
ATOM 4322 N N . GLY A 1 570 ? 40.202 -24.865 -65.592 1.00 89.12 570 GLY A N 1
ATOM 4323 C CA . GLY A 1 570 ? 38.783 -24.563 -65.390 1.00 89.12 570 GLY A CA 1
ATOM 4324 C C . GLY A 1 570 ? 38.332 -24.894 -63.967 1.00 89.12 570 GLY A C 1
ATOM 4325 O O . GLY A 1 570 ? 37.703 -24.060 -63.323 1.00 89.12 570 GLY A O 1
ATOM 4326 N N . GLN A 1 571 ? 38.752 -26.052 -63.447 1.00 91.00 571 GLN A N 1
ATOM 4327 C CA . GLN A 1 571 ? 38.460 -26.460 -62.073 1.00 91.00 571 GLN A CA 1
ATOM 4328 C C . GLN A 1 571 ? 39.032 -25.474 -61.037 1.00 91.00 571 GLN A C 1
ATOM 4330 O O . GLN A 1 571 ? 38.301 -25.059 -60.148 1.00 91.00 571 GLN A O 1
ATOM 4335 N N . ILE A 1 572 ? 40.284 -25.018 -61.185 1.00 91.44 572 ILE A N 1
ATOM 4336 C CA . ILE A 1 572 ? 40.883 -24.001 -60.290 1.00 91.44 572 ILE A CA 1
ATOM 4337 C C . ILE A 1 572 ? 40.041 -22.713 -60.256 1.00 91.44 572 ILE A C 1
ATOM 4339 O O . ILE A 1 572 ? 39.824 -22.135 -59.190 1.00 91.44 572 ILE A O 1
ATOM 4343 N N . LYS A 1 573 ? 39.549 -22.271 -61.421 1.00 92.06 573 LYS A N 1
ATOM 4344 C CA . LYS A 1 573 ? 38.680 -21.093 -61.547 1.00 92.06 573 LYS A CA 1
ATOM 4345 C C . LYS A 1 573 ? 37.338 -21.309 -60.840 1.00 92.06 573 LYS A C 1
ATOM 4347 O O . LYS A 1 573 ? 36.877 -20.409 -60.142 1.00 92.06 573 LYS A O 1
ATOM 4352 N N . ASP A 1 574 ? 36.724 -22.479 -61.003 1.00 91.81 574 ASP A N 1
ATOM 4353 C CA . ASP A 1 574 ? 35.441 -22.810 -60.374 1.00 91.81 574 ASP A CA 1
ATOM 4354 C C . ASP A 1 574 ? 35.581 -22.948 -58.840 1.00 91.81 574 ASP A C 1
ATOM 4356 O O . ASP A 1 574 ? 34.856 -22.270 -58.111 1.00 91.81 574 ASP A O 1
ATOM 4360 N N . ASP A 1 575 ? 36.572 -23.703 -58.346 1.00 92.25 575 ASP A N 1
ATOM 4361 C CA . ASP A 1 575 ? 36.848 -23.907 -56.910 1.00 92.25 575 ASP A CA 1
ATOM 4362 C C . ASP A 1 575 ? 37.144 -22.575 -56.183 1.00 92.25 575 ASP A C 1
ATOM 4364 O O . ASP A 1 575 ? 36.645 -22.314 -55.080 1.00 92.25 575 ASP A O 1
ATOM 4368 N N . MET A 1 576 ? 37.931 -21.686 -56.802 1.00 91.44 576 MET A N 1
ATOM 4369 C CA . MET A 1 576 ? 38.259 -20.389 -56.205 1.00 91.44 576 MET A CA 1
ATOM 4370 C C . MET A 1 576 ? 37.078 -19.410 -56.246 1.00 91.44 576 MET A C 1
ATOM 4372 O O . MET A 1 576 ? 36.824 -18.732 -55.251 1.00 91.44 576 MET A O 1
ATOM 4376 N N . ASN A 1 577 ? 36.316 -19.359 -57.343 1.00 93.44 577 ASN A N 1
ATOM 4377 C CA . ASN A 1 577 ? 35.115 -18.520 -57.418 1.00 93.44 577 ASN A CA 1
ATOM 4378 C C . ASN A 1 577 ? 34.035 -18.993 -56.430 1.00 93.44 577 ASN A C 1
ATOM 4380 O O . ASN A 1 577 ? 33.385 -18.163 -55.796 1.00 93.44 577 ASN A O 1
ATOM 4384 N N . GLN A 1 578 ? 33.885 -20.307 -56.237 1.00 91.12 578 GLN A N 1
ATOM 4385 C CA . GLN A 1 578 ? 33.001 -20.875 -55.220 1.00 91.12 578 GLN A CA 1
ATOM 4386 C C . GLN A 1 578 ? 33.456 -20.505 -53.798 1.00 91.12 578 GLN A C 1
ATOM 4388 O O . GLN A 1 578 ? 32.628 -20.144 -52.962 1.00 91.12 578 GLN A O 1
ATOM 4393 N N . THR A 1 579 ? 34.766 -20.516 -53.533 1.00 90.44 579 THR A N 1
ATOM 4394 C CA . THR A 1 579 ? 35.330 -20.069 -52.247 1.00 90.44 579 THR A CA 1
ATOM 4395 C C . THR A 1 579 ? 35.021 -18.592 -51.977 1.00 90.44 579 THR A C 1
ATOM 4397 O O . THR A 1 579 ? 34.595 -18.245 -50.876 1.00 90.44 579 THR A O 1
ATOM 4400 N N . ILE A 1 580 ? 35.181 -17.720 -52.980 1.00 92.44 580 ILE A N 1
ATOM 4401 C CA . ILE A 1 580 ? 34.864 -16.287 -52.858 1.00 92.44 580 ILE A CA 1
ATOM 4402 C C . ILE A 1 580 ? 33.364 -16.078 -52.613 1.00 92.44 580 ILE A C 1
ATOM 4404 O O . ILE A 1 580 ? 33.002 -15.282 -51.748 1.00 92.44 580 ILE A O 1
ATOM 4408 N N . ALA A 1 581 ? 32.498 -16.820 -53.313 1.00 90.44 581 ALA A N 1
ATOM 4409 C CA . ALA A 1 581 ? 31.050 -16.747 -53.131 1.00 90.44 581 ALA A CA 1
ATOM 4410 C C . ALA A 1 581 ? 30.622 -17.111 -51.698 1.00 90.44 581 ALA A C 1
ATOM 4412 O O . ALA A 1 581 ? 29.889 -16.341 -51.082 1.00 90.44 581 ALA A O 1
ATOM 4413 N N . PHE A 1 582 ? 31.134 -18.214 -51.135 1.00 89.00 582 PHE A N 1
ATOM 4414 C CA . PHE A 1 582 ? 30.841 -18.598 -49.748 1.00 89.00 582 PHE A CA 1
ATOM 4415 C C . PHE A 1 582 ? 31.331 -17.558 -48.733 1.00 89.00 582 PHE A C 1
ATOM 4417 O O . PHE A 1 582 ? 30.593 -17.189 -47.823 1.00 89.00 582 PHE A O 1
ATOM 4424 N N . LEU A 1 583 ? 32.559 -17.048 -48.894 1.00 90.00 583 LEU A N 1
ATOM 4425 C CA . LEU A 1 583 ? 33.087 -16.002 -48.012 1.00 90.00 583 LEU A CA 1
ATOM 4426 C C . LEU A 1 583 ? 32.246 -14.724 -48.084 1.00 90.00 583 LEU A C 1
ATOM 4428 O O . LEU A 1 583 ? 32.005 -14.095 -47.054 1.00 90.00 583 LEU A O 1
ATOM 4432 N N . LYS A 1 584 ? 31.786 -14.350 -49.284 1.00 91.06 584 LYS A N 1
ATOM 4433 C CA . LYS A 1 584 ? 30.913 -13.196 -49.487 1.00 91.06 584 LYS A CA 1
ATOM 4434 C C . LYS A 1 584 ? 29.575 -13.373 -48.761 1.00 91.06 584 LYS A C 1
ATOM 4436 O O . LYS A 1 584 ? 29.209 -12.507 -47.973 1.00 91.06 584 LYS A O 1
ATOM 4441 N N . GLU A 1 585 ? 28.892 -14.492 -48.995 1.00 90.19 585 GLU A N 1
ATOM 4442 C CA . GLU A 1 585 ? 27.589 -14.813 -48.397 1.00 90.19 585 GLU A CA 1
ATOM 4443 C C . GLU A 1 585 ? 27.650 -14.788 -46.860 1.00 90.19 585 GLU A C 1
ATOM 4445 O O . GLU A 1 585 ? 26.827 -14.136 -46.216 1.00 90.19 585 GLU A O 1
ATOM 4450 N N . TYR A 1 586 ? 28.681 -15.402 -46.265 1.00 91.00 586 TYR A N 1
ATOM 4451 C CA . TYR A 1 586 ? 28.866 -15.402 -44.810 1.00 91.00 586 TYR A CA 1
ATOM 4452 C C . TYR A 1 586 ? 29.105 -13.990 -44.250 1.00 91.00 586 TYR A C 1
ATOM 4454 O O . TYR A 1 586 ? 28.558 -13.642 -43.207 1.00 91.00 586 TYR A O 1
ATOM 4462 N N . VAL A 1 587 ? 29.905 -13.154 -44.924 1.00 90.62 587 VAL A N 1
ATOM 4463 C CA . VAL A 1 587 ? 30.179 -11.778 -44.469 1.00 90.62 587 VAL A CA 1
ATOM 4464 C C . VAL A 1 587 ? 28.947 -10.876 -44.597 1.00 90.62 587 VAL A C 1
ATOM 4466 O O . VAL A 1 587 ? 28.703 -10.067 -43.698 1.00 90.62 587 VAL A O 1
ATOM 4469 N N . GLU A 1 588 ? 28.161 -11.017 -45.668 1.00 90.94 588 GLU A N 1
ATOM 4470 C CA . GLU A 1 588 ? 26.926 -10.248 -45.868 1.00 90.94 588 GLU A CA 1
ATOM 4471 C C . GLU A 1 588 ? 25.861 -10.608 -44.817 1.00 90.94 588 GLU A C 1
ATOM 4473 O O . GLU A 1 588 ? 25.298 -9.704 -44.197 1.00 90.94 588 GLU A O 1
ATOM 4478 N N . GLU A 1 589 ? 25.639 -11.898 -44.531 1.00 90.50 589 GLU A N 1
ATOM 4479 C CA . GLU A 1 589 ? 24.669 -12.329 -43.510 1.00 90.50 589 GLU A CA 1
ATOM 4480 C C . GLU A 1 589 ? 25.115 -11.945 -42.087 1.00 90.50 589 GLU A C 1
ATOM 4482 O O . GLU A 1 589 ? 24.313 -11.394 -41.335 1.00 90.50 589 GLU A O 1
ATOM 4487 N N . ILE A 1 590 ? 26.398 -12.123 -41.728 1.00 92.06 590 ILE A N 1
ATOM 4488 C CA . ILE A 1 590 ? 26.933 -11.672 -40.428 1.00 92.06 590 ILE A CA 1
ATOM 4489 C C . ILE A 1 590 ? 26.748 -10.159 -40.254 1.00 92.06 590 ILE A C 1
ATOM 4491 O O . ILE A 1 590 ? 26.299 -9.715 -39.196 1.00 92.06 590 ILE A O 1
ATOM 4495 N N . THR A 1 591 ? 27.077 -9.365 -41.279 1.00 92.19 591 THR A N 1
ATOM 4496 C CA . THR A 1 591 ? 26.910 -7.902 -41.243 1.00 92.19 591 THR A CA 1
ATOM 4497 C C . THR A 1 591 ? 25.444 -7.529 -41.035 1.00 92.19 591 THR A C 1
ATOM 4499 O O . THR A 1 591 ? 25.141 -6.766 -40.121 1.00 92.19 591 THR A O 1
ATOM 4502 N N . HIS A 1 592 ? 24.527 -8.114 -41.812 1.00 91.56 592 HIS A N 1
ATOM 4503 C CA . HIS A 1 592 ? 23.092 -7.856 -41.685 1.00 91.56 592 HIS A CA 1
ATOM 4504 C C . HIS A 1 592 ? 22.551 -8.223 -40.292 1.00 91.56 592 HIS A C 1
ATOM 4506 O O . HIS A 1 592 ? 21.858 -7.423 -39.664 1.00 91.56 592 HIS A O 1
ATOM 4512 N N . THR A 1 593 ? 22.893 -9.407 -39.771 1.00 91.31 593 THR A N 1
ATOM 4513 C CA . THR A 1 593 ? 22.473 -9.844 -38.430 1.00 91.31 593 THR A CA 1
ATOM 4514 C C . THR A 1 593 ? 22.988 -8.899 -37.341 1.00 91.31 593 THR A C 1
ATOM 4516 O O . THR A 1 593 ? 22.233 -8.543 -36.438 1.00 91.31 593 THR A O 1
ATOM 4519 N N . LEU A 1 594 ? 24.244 -8.447 -37.428 1.00 91.94 594 LEU A N 1
ATOM 4520 C CA . LEU A 1 594 ? 24.819 -7.499 -36.469 1.00 91.94 594 LEU A CA 1
ATOM 4521 C C . LEU A 1 594 ? 24.214 -6.090 -36.581 1.00 91.94 594 LEU A C 1
ATOM 4523 O O . LEU A 1 594 ? 24.032 -5.438 -35.553 1.00 91.94 594 LEU A O 1
ATOM 4527 N N . GLU A 1 595 ? 23.865 -5.624 -37.784 1.00 93.62 595 GLU A N 1
ATOM 4528 C CA . GLU A 1 595 ? 23.135 -4.362 -37.969 1.00 93.62 595 GLU A CA 1
ATOM 4529 C C . GLU A 1 595 ? 21.744 -4.406 -37.327 1.00 93.62 595 GLU A C 1
ATOM 4531 O O . GLU A 1 595 ? 21.365 -3.469 -36.626 1.00 93.62 595 GLU A O 1
ATOM 4536 N N . GLU A 1 596 ? 20.995 -5.493 -37.522 1.00 93.12 596 GLU A N 1
ATOM 4537 C CA . GLU A 1 596 ? 19.665 -5.658 -36.931 1.00 93.12 596 GLU A CA 1
ATOM 4538 C C . GLU A 1 596 ? 19.726 -5.767 -35.398 1.00 93.12 596 GLU A C 1
ATOM 4540 O O . GLU A 1 596 ? 18.972 -5.076 -34.710 1.00 93.12 596 GLU A O 1
ATOM 4545 N N . ILE A 1 597 ? 20.689 -6.515 -34.844 1.00 91.00 597 ILE A N 1
ATOM 4546 C CA . ILE A 1 597 ? 20.968 -6.524 -33.395 1.00 91.00 597 ILE A CA 1
ATOM 4547 C C . ILE A 1 597 ? 21.307 -5.107 -32.903 1.00 91.00 597 ILE A C 1
ATOM 4549 O O . ILE A 1 597 ? 20.790 -4.671 -31.874 1.00 91.00 597 ILE A O 1
ATOM 4553 N N . GLY A 1 598 ? 22.119 -4.354 -33.654 1.00 88.31 598 GLY A N 1
ATOM 4554 C CA . GLY A 1 598 ? 22.467 -2.960 -33.353 1.00 88.31 598 GLY A CA 1
ATOM 4555 C C . GLY A 1 598 ? 21.283 -1.984 -33.409 1.00 88.31 598 GLY A C 1
ATOM 4556 O O . GLY A 1 598 ? 21.306 -0.960 -32.728 1.00 88.31 598 GLY A O 1
ATOM 4557 N N . ARG A 1 599 ? 20.226 -2.314 -34.162 1.00 92.56 599 ARG A N 1
ATOM 4558 C CA . ARG A 1 599 ? 18.931 -1.603 -34.181 1.00 92.56 599 ARG A CA 1
ATOM 4559 C C . ARG A 1 599 ? 17.977 -2.050 -33.062 1.00 92.56 599 ARG A C 1
ATOM 4561 O O . ARG A 1 599 ? 16.864 -1.537 -32.984 1.00 92.56 599 ARG A O 1
ATOM 4568 N N . GLY A 1 600 ? 18.388 -2.986 -32.203 1.00 89.44 600 GLY A N 1
ATOM 4569 C CA . GLY A 1 600 ? 17.568 -3.559 -31.130 1.00 89.44 600 GLY A CA 1
ATOM 4570 C C . GLY A 1 600 ? 16.687 -4.738 -31.564 1.00 89.44 600 GLY A C 1
ATOM 4571 O O . GLY A 1 600 ? 15.905 -5.243 -30.761 1.00 89.44 600 GLY A O 1
ATOM 4572 N N . ASN A 1 601 ? 16.808 -5.211 -32.807 1.00 90.50 601 ASN A N 1
ATOM 4573 C CA . ASN A 1 601 ? 16.060 -6.362 -33.301 1.00 90.50 601 ASN A CA 1
ATOM 4574 C C . ASN A 1 601 ? 16.766 -7.670 -32.907 1.00 90.50 601 ASN A C 1
ATOM 4576 O O . ASN A 1 601 ? 17.591 -8.212 -33.640 1.00 90.50 601 ASN A O 1
ATOM 4580 N N . LEU A 1 602 ? 16.424 -8.179 -31.723 1.00 90.44 602 LEU A N 1
ATOM 4581 C CA . LEU A 1 602 ? 16.977 -9.415 -31.153 1.00 90.44 602 LEU A CA 1
ATOM 4582 C C . LEU A 1 602 ? 16.216 -10.686 -31.576 1.00 90.44 602 LEU A C 1
ATOM 4584 O O . LEU A 1 602 ? 16.413 -11.742 -30.981 1.00 90.44 602 LEU A O 1
ATOM 4588 N N . ASN A 1 603 ? 15.351 -10.613 -32.591 1.00 89.00 603 ASN A N 1
ATOM 4589 C CA . ASN A 1 603 ? 14.653 -11.773 -33.157 1.00 89.00 603 ASN A CA 1
ATOM 4590 C C . ASN A 1 603 ? 15.292 -12.213 -34.488 1.00 89.00 603 ASN A C 1
ATOM 4592 O O . ASN A 1 603 ? 14.608 -12.415 -35.490 1.00 89.00 603 ASN A O 1
ATOM 4596 N N . GLN A 1 604 ? 16.625 -12.283 -34.503 1.00 87.75 604 GLN A N 1
ATOM 4597 C CA . GLN A 1 604 ? 17.441 -12.568 -35.683 1.00 87.75 604 GLN A CA 1
ATOM 4598 C C . GLN A 1 604 ? 18.192 -13.887 -35.516 1.00 87.75 604 GLN A C 1
ATOM 4600 O O . GLN A 1 604 ? 18.815 -14.131 -34.483 1.00 87.75 604 GLN A O 1
ATOM 4605 N N . GLU A 1 605 ? 18.183 -14.719 -36.553 1.00 88.62 605 GLU A N 1
ATOM 4606 C CA . GLU A 1 605 ? 18.892 -15.995 -36.563 1.00 88.62 605 GLU A CA 1
ATOM 4607 C C . GLU A 1 605 ? 19.597 -16.203 -37.907 1.00 88.62 605 GLU A C 1
ATOM 4609 O O . GLU A 1 605 ? 18.974 -16.096 -38.963 1.00 88.62 605 GLU A O 1
ATOM 4614 N N . ILE A 1 606 ? 20.887 -16.551 -37.871 1.00 89.88 606 ILE A N 1
ATOM 4615 C CA . ILE A 1 606 ? 21.614 -17.024 -39.054 1.00 89.88 606 ILE A CA 1
ATOM 4616 C C . ILE A 1 606 ? 21.075 -18.413 -39.389 1.00 89.88 606 ILE A C 1
ATOM 4618 O O . ILE A 1 606 ? 21.332 -19.386 -38.670 1.00 89.88 606 ILE A O 1
ATOM 4622 N N . THR A 1 607 ? 20.314 -18.523 -40.477 1.00 86.25 607 THR A N 1
ATOM 4623 C CA . THR A 1 607 ? 19.671 -19.788 -40.875 1.00 86.25 607 THR A CA 1
ATOM 4624 C C . THR A 1 607 ? 20.511 -20.569 -41.882 1.00 86.25 607 THR A C 1
ATOM 4626 O O . THR A 1 607 ? 20.500 -21.802 -41.841 1.00 86.25 607 THR A O 1
ATOM 4629 N N . THR A 1 608 ? 21.342 -19.889 -42.678 1.00 86.19 608 THR A N 1
ATOM 4630 C CA . THR A 1 608 ? 22.220 -20.475 -43.705 1.00 86.19 608 THR A CA 1
ATOM 4631 C C . THR A 1 608 ? 23.162 -21.548 -43.149 1.00 86.19 608 THR A C 1
ATOM 4633 O O . THR A 1 608 ? 23.576 -21.524 -41.983 1.00 86.19 608 THR A O 1
ATOM 4636 N N . THR A 1 609 ? 23.514 -22.529 -43.983 1.00 86.44 609 THR A N 1
ATOM 4637 C CA . THR A 1 609 ? 24.432 -23.616 -43.611 1.00 86.44 609 THR A CA 1
ATOM 4638 C C . THR A 1 609 ? 25.879 -23.183 -43.808 1.00 86.44 609 THR A C 1
ATOM 4640 O O . THR A 1 609 ? 26.408 -23.220 -44.918 1.00 86.44 609 THR A O 1
ATOM 4643 N N . TYR A 1 610 ? 26.541 -22.804 -42.717 1.00 90.69 610 TYR A N 1
ATOM 4644 C CA . TYR A 1 610 ? 27.972 -22.508 -42.738 1.00 90.69 610 TYR A CA 1
ATOM 4645 C C . TYR A 1 610 ? 28.779 -23.817 -42.764 1.00 90.69 610 TYR A C 1
ATOM 4647 O O . TYR A 1 610 ? 28.375 -24.828 -42.178 1.00 90.69 610 TYR A O 1
ATOM 4655 N N . LEU A 1 611 ? 29.914 -23.816 -43.465 1.00 84.94 611 LEU A N 1
ATOM 4656 C CA . LEU A 1 611 ? 30.775 -24.986 -43.654 1.00 84.94 611 LEU A CA 1
ATOM 4657 C C . LEU A 1 611 ? 32.078 -24.854 -42.855 1.00 84.94 611 LEU A C 1
ATOM 4659 O O . LEU A 1 611 ? 32.647 -23.769 -42.748 1.00 84.94 611 LEU A O 1
ATOM 4663 N N . GLY A 1 612 ? 32.568 -25.975 -42.315 1.00 87.88 612 GLY A N 1
ATOM 4664 C CA . GLY A 1 612 ? 33.816 -26.016 -41.546 1.00 87.88 612 GLY A CA 1
ATOM 4665 C C . GLY A 1 612 ? 33.805 -25.069 -40.342 1.00 87.88 612 GLY A C 1
ATOM 4666 O O . GLY A 1 612 ? 32.794 -24.941 -39.650 1.00 87.88 612 GLY A O 1
ATOM 4667 N N . ASP A 1 613 ? 34.924 -24.381 -40.116 1.00 87.06 613 ASP A N 1
ATOM 4668 C CA . ASP A 1 613 ? 35.148 -23.534 -38.935 1.00 87.06 613 ASP A CA 1
ATOM 4669 C C . ASP A 1 613 ? 34.150 -22.366 -38.800 1.00 87.06 613 ASP A C 1
ATOM 4671 O O . ASP A 1 613 ? 33.893 -21.888 -37.693 1.00 87.06 613 ASP A O 1
ATOM 4675 N N . PHE A 1 614 ? 33.498 -21.951 -39.894 1.00 90.12 614 PHE A N 1
ATOM 4676 C CA . PHE A 1 614 ? 32.457 -20.918 -39.863 1.00 90.12 614 PHE A CA 1
ATOM 4677 C C . PHE A 1 614 ? 31.223 -21.336 -39.036 1.00 90.12 614 PHE A C 1
ATOM 4679 O O . PHE A 1 614 ? 30.526 -20.474 -38.498 1.00 90.12 614 PHE A O 1
ATOM 4686 N N . GLN A 1 615 ? 30.973 -22.637 -38.832 1.00 89.38 615 GLN A N 1
ATOM 4687 C CA . GLN A 1 615 ? 29.871 -23.125 -37.983 1.00 89.38 615 GLN A CA 1
ATOM 4688 C C . GLN A 1 615 ? 29.945 -22.610 -36.539 1.00 89.38 615 GLN A C 1
ATOM 4690 O O . GLN A 1 615 ? 28.907 -22.369 -35.913 1.00 89.38 615 GLN A O 1
ATOM 4695 N N . ALA A 1 616 ? 31.156 -22.387 -36.018 1.00 90.62 616 ALA A N 1
ATOM 4696 C CA . ALA A 1 616 ? 31.351 -21.809 -34.694 1.00 90.62 616 ALA A CA 1
ATOM 4697 C C . ALA A 1 616 ? 30.838 -20.359 -34.620 1.00 90.62 616 ALA A C 1
ATOM 4699 O O . ALA A 1 616 ? 30.221 -19.985 -33.625 1.00 90.62 616 ALA A O 1
ATOM 4700 N N . ILE A 1 617 ? 31.021 -19.570 -35.687 1.00 91.69 617 ILE A N 1
ATOM 4701 C CA . ILE A 1 617 ? 30.570 -18.170 -35.764 1.00 91.69 617 ILE A CA 1
ATOM 4702 C C . ILE A 1 617 ? 29.039 -18.102 -35.770 1.00 91.69 617 ILE A C 1
ATOM 4704 O O . ILE A 1 617 ? 28.466 -17.388 -34.949 1.00 91.69 617 ILE A O 1
ATOM 4708 N N . LYS A 1 618 ? 28.376 -18.906 -36.617 1.00 91.88 618 LYS A N 1
ATOM 4709 C CA . LYS A 1 618 ? 26.907 -19.044 -36.625 1.00 91.88 618 LYS A CA 1
ATOM 4710 C C . LYS A 1 618 ? 26.369 -19.393 -35.235 1.00 91.88 618 LYS A C 1
ATOM 4712 O O . LYS A 1 618 ? 25.461 -18.739 -34.730 1.00 91.88 618 LYS A O 1
ATOM 4717 N N . THR A 1 619 ? 26.952 -20.414 -34.605 1.00 92.19 619 THR A N 1
ATOM 4718 C CA . THR A 1 619 ? 26.515 -20.895 -33.285 1.00 92.19 619 THR A CA 1
ATOM 4719 C C . THR A 1 619 ? 26.692 -19.818 -32.212 1.00 92.19 619 THR A C 1
ATOM 4721 O O . THR A 1 619 ? 25.795 -19.615 -31.394 1.00 92.19 619 THR A O 1
ATOM 4724 N N . ALA A 1 620 ? 27.818 -19.097 -32.230 1.00 92.75 620 ALA A N 1
ATOM 4725 C CA . ALA A 1 620 ? 28.092 -18.013 -31.293 1.00 92.75 620 ALA A CA 1
ATOM 4726 C C . ALA A 1 620 ? 27.130 -16.829 -31.472 1.00 92.75 620 ALA A C 1
ATOM 4728 O O . ALA A 1 620 ? 26.574 -16.361 -30.483 1.00 92.75 620 ALA A O 1
ATOM 4729 N N . LEU A 1 621 ? 26.884 -16.380 -32.709 1.00 91.69 621 LEU A N 1
ATOM 4730 C CA . LEU A 1 621 ? 25.964 -15.273 -32.990 1.00 91.69 621 LEU A CA 1
ATOM 4731 C C . LEU A 1 621 ? 24.525 -15.615 -32.588 1.00 91.69 621 LEU A C 1
ATOM 4733 O O . LEU A 1 621 ? 23.932 -14.864 -31.819 1.00 91.69 621 LEU A O 1
ATOM 4737 N N . ASN A 1 622 ? 23.999 -16.780 -32.985 1.00 92.94 622 ASN A N 1
ATOM 4738 C CA . ASN A 1 622 ? 22.651 -17.201 -32.582 1.00 92.94 622 ASN A CA 1
ATOM 4739 C C . ASN A 1 622 ? 22.534 -17.326 -31.044 1.00 92.94 622 ASN A C 1
ATOM 4741 O O . ASN A 1 622 ? 21.521 -16.931 -30.467 1.00 92.94 622 ASN A O 1
ATOM 4745 N N . SER A 1 623 ? 23.586 -17.797 -30.358 1.00 93.88 623 SER A N 1
ATOM 4746 C CA . SER A 1 623 ? 23.623 -17.870 -28.885 1.00 93.88 623 SER A CA 1
ATOM 4747 C C . SER A 1 623 ? 23.659 -16.492 -28.216 1.00 93.88 623 SER A C 1
ATOM 4749 O O . SER A 1 623 ? 23.022 -16.306 -27.179 1.00 93.88 623 SER A O 1
ATOM 4751 N N . ILE A 1 624 ? 24.372 -15.518 -28.795 1.00 92.19 624 ILE A N 1
ATOM 4752 C CA . ILE A 1 624 ? 24.384 -14.125 -28.325 1.00 92.19 624 ILE A CA 1
ATOM 4753 C C . ILE A 1 624 ? 22.985 -13.524 -28.468 1.00 92.19 624 ILE A C 1
ATOM 4755 O O . ILE A 1 624 ? 22.455 -13.006 -27.487 1.00 92.19 624 ILE A O 1
ATOM 4759 N N . THR A 1 625 ? 22.357 -13.652 -29.640 1.00 92.44 625 THR A N 1
ATOM 4760 C CA . THR A 1 625 ? 21.010 -13.121 -29.884 1.00 92.44 625 THR A CA 1
ATOM 4761 C C . THR A 1 625 ? 19.982 -13.731 -28.934 1.00 92.44 625 THR A C 1
ATOM 4763 O O . THR A 1 625 ? 19.228 -12.995 -28.301 1.00 92.44 625 THR A O 1
ATOM 4766 N N . ALA A 1 626 ? 20.009 -15.054 -28.737 1.00 92.00 626 ALA A N 1
ATOM 4767 C CA . ALA A 1 626 ? 19.134 -15.731 -27.781 1.00 92.00 626 ALA A CA 1
ATOM 4768 C C . ALA A 1 626 ? 19.368 -15.268 -26.328 1.00 92.00 626 ALA A C 1
ATOM 4770 O O . ALA A 1 626 ? 18.409 -15.032 -25.591 1.00 92.00 626 ALA A O 1
ATOM 4771 N N . SER A 1 627 ? 20.628 -15.083 -25.917 1.00 93.69 627 SER A N 1
ATOM 4772 C CA . SER A 1 627 ? 20.977 -14.629 -24.560 1.00 93.69 627 SER A CA 1
ATOM 4773 C C . SER A 1 627 ? 20.554 -13.179 -24.305 1.00 93.69 627 SER A C 1
ATOM 4775 O O . SER A 1 627 ? 20.018 -12.868 -23.241 1.00 93.69 627 SER A O 1
ATOM 4777 N N . LEU A 1 628 ? 20.747 -12.291 -25.286 1.00 92.44 628 LEU A N 1
ATOM 4778 C CA . LEU A 1 628 ? 20.297 -10.900 -25.217 1.00 92.44 628 LEU A CA 1
ATOM 4779 C C . LEU A 1 628 ? 18.767 -10.808 -25.232 1.00 92.44 628 LEU A C 1
ATOM 4781 O O . LEU A 1 628 ? 18.205 -10.070 -24.430 1.00 92.44 628 LEU A O 1
ATOM 4785 N N . SER A 1 629 ? 18.092 -11.585 -26.084 1.00 92.56 629 SER A N 1
ATOM 4786 C CA . SER A 1 629 ? 16.626 -11.645 -26.142 1.00 92.56 629 SER A CA 1
ATOM 4787 C C . SER A 1 629 ? 16.028 -12.134 -24.817 1.00 92.56 629 SER A C 1
ATOM 4789 O O . SER A 1 629 ? 15.112 -11.510 -24.288 1.00 92.56 629 SER A O 1
ATOM 4791 N N . THR A 1 630 ? 16.626 -13.168 -24.209 1.00 94.75 630 THR A N 1
ATOM 4792 C CA . THR A 1 630 ? 16.248 -13.646 -22.864 1.00 94.75 630 THR A CA 1
ATOM 4793 C C . THR A 1 630 ? 16.467 -12.559 -21.810 1.00 94.75 630 THR A C 1
ATOM 4795 O O . THR A 1 630 ? 15.556 -12.250 -21.053 1.00 94.75 630 THR A O 1
ATOM 4798 N N . THR A 1 631 ? 17.630 -11.899 -21.819 1.00 94.12 631 THR A N 1
ATOM 4799 C CA . THR A 1 631 ? 17.938 -10.804 -20.879 1.00 94.12 631 THR A CA 1
ATOM 4800 C C . THR A 1 631 ? 16.936 -9.649 -20.999 1.00 94.12 631 THR A C 1
ATOM 4802 O O . THR A 1 631 ? 16.481 -9.124 -19.987 1.00 94.12 631 THR A O 1
ATOM 4805 N N . MET A 1 632 ? 16.556 -9.259 -22.220 1.00 93.19 632 MET A N 1
ATOM 4806 C CA . MET A 1 632 ? 15.562 -8.203 -22.445 1.00 93.19 632 MET A CA 1
ATOM 4807 C C . MET A 1 632 ? 14.148 -8.637 -22.045 1.00 93.19 632 MET A C 1
ATOM 4809 O O . MET A 1 632 ? 13.399 -7.827 -21.504 1.00 93.19 632 MET A O 1
ATOM 4813 N N . PHE A 1 633 ? 13.788 -9.908 -22.246 1.00 93.62 633 PHE A N 1
ATOM 4814 C CA . PHE A 1 633 ? 12.528 -10.471 -21.757 1.00 93.62 633 PHE A CA 1
ATOM 4815 C C . PHE A 1 633 ? 12.456 -10.475 -20.221 1.00 93.62 633 PHE A C 1
ATOM 4817 O O . PHE A 1 633 ? 11.427 -10.102 -19.654 1.00 93.62 633 PHE A O 1
ATOM 4824 N N . ASP A 1 634 ? 13.551 -10.831 -19.546 1.00 95.44 634 ASP A N 1
ATOM 4825 C CA . ASP A 1 634 ? 13.653 -10.808 -18.084 1.00 95.44 634 ASP A CA 1
ATOM 4826 C C . ASP A 1 634 ? 13.583 -9.370 -17.542 1.00 95.44 634 ASP A C 1
ATOM 4828 O O . ASP A 1 634 ? 12.855 -9.114 -16.583 1.00 95.44 634 ASP A O 1
ATOM 4832 N N . ILE A 1 635 ? 14.259 -8.408 -18.189 1.00 94.50 635 ILE A N 1
ATOM 4833 C CA . ILE A 1 635 ? 14.166 -6.974 -17.856 1.00 94.50 635 ILE A CA 1
ATOM 4834 C C . ILE A 1 635 ? 12.730 -6.465 -18.029 1.00 94.50 635 ILE A C 1
ATOM 4836 O O . ILE A 1 635 ? 12.202 -5.836 -17.117 1.00 94.50 635 ILE A O 1
ATOM 4840 N N . ASN A 1 636 ? 12.072 -6.769 -19.151 1.00 92.19 636 ASN A N 1
ATOM 4841 C CA . ASN A 1 636 ? 10.683 -6.374 -19.401 1.00 92.19 636 ASN A CA 1
ATOM 4842 C C . ASN A 1 636 ? 9.716 -7.005 -18.379 1.00 92.19 636 ASN A C 1
ATOM 4844 O O . ASN A 1 636 ? 8.774 -6.365 -17.920 1.00 92.19 636 ASN A O 1
ATOM 4848 N N . SER A 1 637 ? 9.961 -8.258 -17.990 1.00 95.19 637 SER A N 1
ATOM 4849 C CA . SER A 1 637 ? 9.177 -8.948 -16.958 1.00 95.19 637 SER A CA 1
ATOM 4850 C C . SER A 1 637 ? 9.385 -8.328 -15.571 1.00 95.19 637 SER A C 1
ATOM 4852 O O . SER A 1 637 ? 8.424 -8.169 -14.820 1.00 95.19 637 SER A O 1
ATOM 4854 N N . ALA A 1 638 ? 10.618 -7.935 -15.238 1.00 94.06 638 ALA A N 1
ATOM 4855 C CA . ALA A 1 638 ? 10.936 -7.228 -14.001 1.00 94.06 638 ALA A CA 1
ATOM 4856 C C . ALA A 1 638 ? 10.331 -5.814 -13.976 1.00 94.06 638 ALA A C 1
ATOM 4858 O O . ALA A 1 638 ? 9.774 -5.421 -12.953 1.00 94.06 638 ALA A O 1
ATOM 4859 N N . ALA A 1 639 ? 10.363 -5.082 -15.095 1.00 94.56 639 ALA A N 1
ATOM 4860 C CA . ALA A 1 639 ? 9.710 -3.781 -15.238 1.00 94.56 639 ALA A CA 1
ATOM 4861 C C . ALA A 1 639 ? 8.195 -3.886 -14.994 1.00 94.56 639 ALA A C 1
ATOM 4863 O O . ALA A 1 639 ? 7.674 -3.191 -14.129 1.00 94.56 639 ALA A O 1
ATOM 4864 N N . GLY A 1 640 ? 7.506 -4.851 -15.616 1.00 92.62 640 GLY A N 1
ATOM 4865 C CA . GLY A 1 640 ? 6.081 -5.101 -15.348 1.00 92.62 640 GLY A CA 1
ATOM 4866 C C . GLY A 1 640 ? 5.771 -5.504 -13.893 1.00 92.62 640 GLY A C 1
ATOM 4867 O O . GLY A 1 640 ? 4.698 -5.193 -13.372 1.00 92.62 640 GLY A O 1
ATOM 4868 N N . GLN A 1 641 ? 6.707 -6.156 -13.189 1.00 93.25 641 GLN A N 1
ATOM 4869 C CA . GLN A 1 641 ? 6.574 -6.390 -11.744 1.00 93.25 641 GLN A CA 1
ATOM 4870 C C . GLN A 1 641 ? 6.765 -5.110 -10.917 1.00 93.25 641 GLN A C 1
ATOM 4872 O O . GLN A 1 641 ? 6.046 -4.929 -9.934 1.00 93.25 641 GLN A O 1
ATOM 4877 N N . VAL A 1 642 ? 7.679 -4.218 -11.313 1.00 93.88 642 VAL A N 1
ATOM 4878 C CA . VAL A 1 642 ? 7.849 -2.893 -10.691 1.00 93.88 642 VAL A CA 1
ATOM 4879 C C . VAL A 1 642 ? 6.615 -2.022 -10.930 1.00 93.88 642 VAL A C 1
ATOM 4881 O O . VAL A 1 642 ? 6.102 -1.467 -9.968 1.00 93.88 642 VAL A O 1
ATOM 4884 N N . GLU A 1 643 ? 6.077 -1.973 -12.152 1.00 93.38 643 GLU A N 1
ATOM 4885 C CA . GLU A 1 643 ? 4.833 -1.267 -12.499 1.00 93.38 643 GLU A CA 1
ATOM 4886 C C . GLU A 1 643 ? 3.660 -1.738 -11.617 1.00 93.38 643 GLU A C 1
ATOM 4888 O O . GLU A 1 643 ? 2.979 -0.935 -10.976 1.00 93.38 643 GLU A O 1
ATOM 4893 N N . SER A 1 644 ? 3.452 -3.057 -11.528 1.00 92.69 644 SER A N 1
ATOM 4894 C CA . SER A 1 644 ? 2.386 -3.655 -10.713 1.00 92.69 644 SER A CA 1
ATOM 4895 C C . SER A 1 644 ? 2.577 -3.400 -9.211 1.00 92.69 644 SER A C 1
ATOM 4897 O O . SER A 1 644 ? 1.635 -3.014 -8.516 1.00 92.69 644 SER A O 1
ATOM 4899 N N . GLY A 1 645 ? 3.808 -3.551 -8.708 1.00 93.31 645 GLY A N 1
ATOM 4900 C CA . GLY A 1 645 ? 4.143 -3.276 -7.310 1.00 93.31 645 GLY A CA 1
ATOM 4901 C C . GLY A 1 645 ? 3.980 -1.799 -6.946 1.00 93.31 645 GLY A C 1
ATOM 4902 O O . GLY A 1 645 ? 3.440 -1.486 -5.888 1.00 93.31 645 GLY A O 1
ATOM 4903 N N . ALA A 1 646 ? 4.379 -0.894 -7.839 1.00 95.06 646 ALA A N 1
ATOM 4904 C CA . ALA A 1 646 ? 4.226 0.543 -7.665 1.00 95.06 646 ALA A CA 1
ATOM 4905 C C . ALA A 1 646 ? 2.744 0.952 -7.651 1.00 95.06 646 ALA A C 1
ATOM 4907 O O . ALA A 1 646 ? 2.326 1.653 -6.733 1.00 95.06 646 ALA A O 1
ATOM 4908 N N . ARG A 1 647 ? 1.904 0.435 -8.563 1.00 91.81 647 ARG A N 1
ATOM 4909 C CA . ARG A 1 647 ? 0.443 0.645 -8.480 1.00 91.81 647 ARG A CA 1
ATOM 4910 C C . ARG A 1 647 ? -0.128 0.201 -7.135 1.00 91.81 647 ARG A C 1
ATOM 4912 O O . ARG A 1 647 ? -0.829 0.976 -6.496 1.00 91.81 647 ARG A O 1
ATOM 4919 N N . GLN A 1 648 ? 0.239 -0.992 -6.662 1.00 94.75 648 GLN A N 1
ATOM 4920 C CA . GLN A 1 648 ? -0.234 -1.502 -5.373 1.00 94.75 648 GLN A CA 1
ATOM 4921 C C . GLN A 1 648 ? 0.217 -0.628 -4.182 1.00 94.75 648 GLN A C 1
ATOM 4923 O O . GLN A 1 648 ? -0.538 -0.466 -3.221 1.00 94.75 648 GLN A O 1
ATOM 4928 N N . ILE A 1 649 ? 1.426 -0.053 -4.228 1.00 93.56 649 ILE A N 1
ATOM 4929 C CA . ILE A 1 649 ? 1.895 0.903 -3.210 1.00 93.56 649 ILE A CA 1
ATOM 4930 C C . ILE A 1 649 ? 1.141 2.234 -3.323 1.00 93.56 649 ILE A C 1
ATOM 4932 O O . ILE A 1 649 ? 0.790 2.797 -2.288 1.00 93.56 649 ILE A O 1
ATOM 4936 N N . SER A 1 650 ? 0.831 2.713 -4.533 1.00 95.00 650 SER A N 1
ATOM 4937 C CA . SER A 1 650 ? 0.055 3.944 -4.735 1.00 95.00 650 SER A CA 1
ATOM 4938 C C . SER A 1 650 ? -1.373 3.824 -4.199 1.00 95.00 650 SER A C 1
ATOM 4940 O O . SER A 1 650 ? -1.793 4.645 -3.382 1.00 95.00 650 SER A O 1
ATOM 4942 N N . ASP A 1 651 ? -2.075 2.739 -4.543 1.00 92.88 651 ASP A N 1
ATOM 4943 C CA . ASP A 1 651 ? -3.409 2.425 -4.016 1.00 92.88 651 ASP A CA 1
ATOM 4944 C C . ASP A 1 651 ? -3.386 2.315 -2.477 1.00 92.88 651 ASP A C 1
ATOM 4946 O O . ASP A 1 651 ? -4.255 2.847 -1.782 1.00 92.88 651 ASP A O 1
ATOM 4950 N N . GLY A 1 652 ? -2.352 1.664 -1.926 1.00 94.06 652 GLY A N 1
ATOM 4951 C CA . GLY A 1 652 ? -2.129 1.564 -0.482 1.00 94.06 652 GLY A CA 1
ATOM 4952 C C . GLY A 1 652 ? -1.838 2.913 0.188 1.00 94.06 652 GLY A C 1
ATOM 4953 O O . GLY A 1 652 ? -2.324 3.163 1.291 1.00 94.06 652 GLY A O 1
ATOM 4954 N N . GLY A 1 653 ? -1.095 3.795 -0.483 1.00 94.56 653 GLY A N 1
ATOM 4955 C CA . GLY A 1 653 ? -0.820 5.166 -0.053 1.00 94.56 653 GLY A CA 1
ATOM 4956 C C . GLY A 1 653 ? -2.088 6.017 -0.025 1.00 94.56 653 GLY A C 1
ATOM 4957 O O . GLY A 1 653 ? -2.396 6.612 1.004 1.00 94.56 653 GLY A O 1
ATOM 4958 N N . GLN A 1 654 ? -2.897 6.003 -1.088 1.00 92.06 654 GLN A N 1
ATOM 4959 C CA . GLN A 1 654 ? -4.187 6.705 -1.097 1.00 92.06 654 GLN A CA 1
ATOM 4960 C C . GLN A 1 654 ? -5.134 6.191 -0.004 1.00 92.06 654 GLN A C 1
ATOM 4962 O O . GLN A 1 654 ? -5.720 6.993 0.726 1.00 92.06 654 GLN A O 1
ATOM 4967 N N . ALA A 1 655 ? -5.242 4.870 0.174 1.00 93.88 655 ALA A N 1
ATOM 4968 C CA . ALA A 1 655 ? -6.054 4.285 1.240 1.00 93.88 655 ALA A CA 1
ATOM 4969 C C . ALA A 1 655 ? -5.563 4.694 2.644 1.00 93.88 655 ALA A C 1
ATOM 4971 O O . ALA A 1 655 ? -6.376 4.974 3.528 1.00 93.88 655 ALA A O 1
ATOM 4972 N N . LEU A 1 656 ? -4.244 4.779 2.853 1.00 93.50 656 LEU A N 1
ATOM 4973 C CA . LEU A 1 656 ? -3.653 5.225 4.117 1.00 93.50 656 LEU A CA 1
ATOM 4974 C C . LEU A 1 656 ? -3.855 6.730 4.360 1.00 93.50 656 LEU A C 1
ATOM 4976 O O . LEU A 1 656 ? -4.159 7.112 5.488 1.00 93.50 656 LEU A O 1
ATOM 4980 N N . ALA A 1 657 ? -3.752 7.575 3.330 1.00 93.12 657 ALA A N 1
ATOM 4981 C CA . ALA A 1 657 ? -4.029 9.012 3.423 1.00 93.12 657 ALA A CA 1
ATOM 4982 C C . ALA A 1 657 ? -5.515 9.288 3.734 1.00 93.12 657 ALA A C 1
ATOM 4984 O O . ALA A 1 657 ? -5.838 10.103 4.606 1.00 93.12 657 ALA A O 1
ATOM 4985 N N . GLN A 1 658 ? -6.433 8.543 3.105 1.00 92.25 658 GLN A N 1
ATOM 4986 C CA . GLN A 1 658 ? -7.855 8.595 3.449 1.00 92.25 658 GLN A CA 1
ATOM 4987 C C . GLN A 1 658 ? -8.091 8.133 4.897 1.00 92.25 658 GLN A C 1
ATOM 4989 O O . GLN A 1 658 ? -8.730 8.846 5.670 1.00 92.25 658 GLN A O 1
ATOM 4994 N N . GLY A 1 659 ? -7.523 6.991 5.300 1.00 94.31 659 GLY A N 1
ATOM 4995 C CA . GLY A 1 659 ? -7.637 6.484 6.670 1.00 94.31 659 GLY A CA 1
ATOM 4996 C C . GLY A 1 659 ? -7.060 7.442 7.720 1.00 94.31 659 GLY A C 1
ATOM 4997 O O . GLY A 1 659 ? -7.640 7.601 8.793 1.00 94.31 659 GLY A O 1
ATOM 4998 N N . ALA A 1 660 ? -5.969 8.147 7.407 1.00 93.88 660 ALA A N 1
ATOM 4999 C CA . ALA A 1 660 ? -5.423 9.212 8.246 1.00 93.88 660 ALA A CA 1
ATOM 5000 C C . ALA A 1 660 ? -6.384 10.413 8.353 1.00 93.88 660 ALA A C 1
ATOM 5002 O O . ALA A 1 660 ? -6.574 10.957 9.439 1.00 93.88 660 ALA A O 1
ATOM 5003 N N . THR A 1 661 ? -7.057 10.790 7.264 1.00 89.19 661 THR A N 1
ATOM 5004 C CA . THR A 1 661 ? -8.082 11.852 7.273 1.00 89.19 661 THR A CA 1
ATOM 5005 C C . THR A 1 661 ? -9.294 11.474 8.141 1.00 89.19 661 THR A C 1
ATOM 5007 O O . THR A 1 661 ? -9.791 12.283 8.934 1.00 89.19 661 THR A O 1
ATOM 5010 N N . GLU A 1 662 ? -9.740 10.220 8.062 1.00 92.06 662 GLU A N 1
ATOM 5011 C CA . GLU A 1 662 ? -10.805 9.674 8.914 1.00 92.06 662 GLU A CA 1
ATOM 5012 C C . GLU A 1 662 ? -10.374 9.626 10.396 1.00 92.06 662 GLU A C 1
ATOM 5014 O O . GLU A 1 662 ? -11.117 10.069 11.275 1.00 92.06 662 GLU A O 1
ATOM 5019 N N . GLN A 1 663 ? -9.136 9.202 10.686 1.00 93.62 663 GLN A N 1
ATOM 5020 C CA . GLN A 1 663 ? -8.558 9.239 12.036 1.00 93.62 663 GLN A CA 1
ATOM 5021 C C . GLN A 1 663 ? -8.442 10.662 12.595 1.00 93.62 663 GLN A C 1
ATOM 5023 O O . GLN A 1 663 ? -8.753 10.877 13.765 1.00 93.62 663 GLN A O 1
ATOM 5028 N N . ALA A 1 664 ? -8.042 11.646 11.785 1.00 91.81 664 ALA A N 1
ATOM 5029 C CA . ALA A 1 664 ? -7.976 13.047 12.202 1.00 91.81 664 ALA A CA 1
ATOM 5030 C C . ALA A 1 664 ? -9.360 13.579 12.618 1.00 91.81 664 ALA A C 1
ATOM 5032 O O . ALA A 1 664 ? -9.478 14.291 13.616 1.00 91.81 664 ALA A O 1
ATOM 5033 N N . SER A 1 665 ? -10.410 13.169 11.901 1.00 91.56 665 SER A N 1
ATOM 5034 C CA . SER A 1 665 ? -11.804 13.503 12.226 1.00 91.56 665 SER A CA 1
ATOM 5035 C C . SER A 1 665 ? -12.235 12.881 13.563 1.00 91.56 665 SER A C 1
ATOM 5037 O O . SER A 1 665 ? -12.749 13.578 14.438 1.00 91.56 665 SER A O 1
ATOM 5039 N N . ALA A 1 666 ? -11.940 11.593 13.776 1.00 92.81 666 ALA A N 1
ATOM 5040 C CA . ALA A 1 666 ? -12.219 10.904 15.040 1.00 92.81 666 ALA A CA 1
ATOM 5041 C C . ALA A 1 666 ? -11.431 11.494 16.229 1.00 92.81 666 ALA A C 1
ATOM 5043 O O . ALA A 1 666 ? -11.944 11.578 17.343 1.00 92.81 666 ALA A O 1
ATOM 5044 N N . ILE A 1 667 ? -10.198 11.955 16.001 1.00 93.38 667 ILE A N 1
ATOM 5045 C CA . ILE A 1 667 ? -9.377 12.651 17.003 1.00 93.38 667 ILE A CA 1
ATOM 5046 C C . ILE A 1 667 ? -9.995 13.994 17.407 1.00 93.38 667 ILE A C 1
ATOM 5048 O O . ILE A 1 667 ? -9.976 14.331 18.592 1.00 93.38 667 ILE A O 1
ATOM 5052 N N . GLN A 1 668 ? -10.576 14.749 16.470 1.00 87.94 668 GLN A N 1
ATOM 5053 C CA . GLN A 1 668 ? -11.291 15.990 16.792 1.00 87.94 668 GLN A CA 1
ATOM 5054 C C . GLN A 1 668 ? -12.521 15.722 17.675 1.00 87.94 668 GLN A C 1
ATOM 5056 O O . GLN A 1 668 ? -12.715 16.413 18.675 1.00 87.94 668 GLN A O 1
ATOM 5061 N N . GLU A 1 669 ? -13.306 14.688 17.361 1.00 91.25 669 GLU A N 1
ATOM 5062 C CA . GLU A 1 669 ? -14.477 14.285 18.155 1.00 91.25 669 GLU A CA 1
ATOM 5063 C C . GLU A 1 669 ? -14.089 13.772 19.555 1.00 91.25 669 GLU A C 1
ATOM 5065 O O . GLU A 1 669 ? -14.698 14.161 20.556 1.00 91.25 669 GLU A O 1
ATOM 5070 N N . LEU A 1 670 ? -13.019 12.974 19.656 1.00 91.75 670 LEU A N 1
ATOM 5071 C CA . LEU A 1 670 ? -12.448 12.543 20.937 1.00 91.75 670 LEU A CA 1
ATOM 5072 C C . LEU A 1 670 ? -11.941 13.726 21.769 1.00 91.75 670 LEU A C 1
ATOM 5074 O O . LEU A 1 670 ? -12.175 13.759 22.974 1.00 91.75 670 LEU A O 1
ATOM 5078 N N . THR A 1 671 ? -11.286 14.708 21.144 1.00 91.50 671 THR A N 1
ATOM 5079 C CA . THR A 1 671 ? -10.798 15.912 21.839 1.00 91.50 671 THR A CA 1
ATOM 5080 C C . THR A 1 671 ? -11.965 16.702 22.432 1.00 91.50 671 THR A C 1
ATOM 5082 O O . THR A 1 671 ? -11.945 17.014 23.621 1.00 91.50 671 THR A O 1
ATOM 5085 N N . ALA A 1 672 ? -13.024 16.940 21.650 1.00 92.06 672 ALA A N 1
ATOM 5086 C CA . ALA A 1 672 ? -14.232 17.616 22.127 1.00 92.06 672 ALA A CA 1
ATOM 5087 C C . ALA A 1 672 ? -14.923 16.846 23.270 1.00 92.06 672 ALA A C 1
ATOM 5089 O O . ALA A 1 672 ? -15.315 17.441 24.275 1.00 92.06 672 ALA A O 1
ATOM 5090 N N . SER A 1 673 ? -15.011 15.517 23.149 1.00 93.44 673 SER A N 1
ATOM 5091 C CA . SER A 1 673 ? -15.572 14.643 24.189 1.00 93.44 673 SER A CA 1
ATOM 5092 C C . SER A 1 673 ? -14.756 14.695 25.486 1.00 93.44 673 SER A C 1
ATOM 5094 O O . SER A 1 673 ? -15.314 14.688 26.584 1.00 93.44 673 SER A O 1
ATOM 5096 N N . ILE A 1 674 ? -13.426 14.769 25.383 1.00 93.00 674 ILE A N 1
ATOM 5097 C CA . ILE A 1 674 ? -12.539 14.879 26.543 1.00 93.00 674 ILE A CA 1
ATOM 5098 C C . ILE A 1 674 ? -12.641 16.249 27.215 1.00 93.00 674 ILE A C 1
ATOM 5100 O O . ILE A 1 674 ? -12.667 16.294 28.444 1.00 93.00 674 ILE A O 1
ATOM 5104 N N . ASP A 1 675 ? -12.757 17.342 26.459 1.00 88.38 675 ASP A N 1
ATOM 5105 C CA . ASP A 1 675 ? -12.980 18.675 27.031 1.00 88.38 675 ASP A CA 1
ATOM 5106 C C . ASP A 1 675 ? -14.312 18.746 27.807 1.00 88.38 675 ASP A C 1
ATOM 5108 O O . ASP A 1 675 ? -14.362 19.303 28.909 1.00 88.38 675 ASP A O 1
ATOM 5112 N N . GLU A 1 676 ? -15.378 18.112 27.300 1.00 91.75 676 GLU A N 1
ATOM 5113 C CA . GLU A 1 676 ? -16.656 17.992 28.016 1.00 91.75 676 GLU A CA 1
ATOM 5114 C C . GLU A 1 676 ? -16.508 17.182 29.318 1.00 91.75 676 GLU A C 1
ATOM 5116 O O . GLU A 1 676 ? -16.926 17.632 30.392 1.00 91.75 676 GLU A O 1
ATOM 5121 N N . VAL A 1 677 ? -15.838 16.024 29.264 1.00 92.56 677 VAL A N 1
ATOM 5122 C CA . VAL A 1 677 ? -15.568 15.194 30.451 1.00 92.56 677 VAL A CA 1
ATOM 5123 C C . VAL A 1 677 ? -14.674 15.927 31.460 1.00 92.56 677 VAL A C 1
ATOM 5125 O O . VAL A 1 677 ? -14.928 15.849 32.665 1.00 92.56 677 VAL A O 1
ATOM 5128 N N . ALA A 1 678 ? -13.674 16.693 31.015 1.00 90.06 678 ALA A N 1
ATOM 5129 C CA . ALA A 1 678 ? -12.845 17.548 31.867 1.00 90.06 678 ALA A CA 1
ATOM 5130 C C . ALA A 1 678 ? -13.683 18.614 32.591 1.00 90.06 678 ALA A C 1
ATOM 5132 O O . ALA A 1 678 ? -13.527 18.833 33.800 1.00 90.06 678 ALA A O 1
ATOM 5133 N N . GLN A 1 679 ? -14.605 19.257 31.868 1.00 91.19 679 GLN A N 1
ATOM 5134 C CA . GLN A 1 679 ? -15.493 20.279 32.411 1.00 91.19 679 GLN A CA 1
ATOM 5135 C C . GLN A 1 679 ? -16.479 19.704 33.442 1.00 91.19 679 GLN A C 1
ATOM 5137 O O . GLN A 1 679 ? -16.617 20.280 34.526 1.00 91.19 679 GLN A O 1
ATOM 5142 N N . GLU A 1 680 ? -17.133 18.572 33.167 1.00 92.88 680 GLU A N 1
ATOM 5143 C CA . GLU A 1 680 ? -18.021 17.916 34.141 1.00 92.88 680 GLU A CA 1
ATOM 5144 C C . GLU A 1 680 ? -17.250 17.369 35.352 1.00 92.88 680 GLU A C 1
ATOM 5146 O O . GLU A 1 680 ? -17.697 17.522 36.489 1.00 92.88 680 GLU A O 1
ATOM 5151 N N . THR A 1 681 ? -16.043 16.832 35.157 1.00 92.75 681 THR A N 1
ATOM 5152 C CA . THR A 1 681 ? -15.170 16.369 36.252 1.00 92.75 681 THR A CA 1
ATOM 5153 C C . THR A 1 681 ? -14.813 17.524 37.200 1.00 92.75 681 THR A C 1
ATOM 5155 O O . THR A 1 681 ? -14.930 17.405 38.424 1.00 92.75 681 THR A O 1
ATOM 5158 N N . LYS A 1 682 ? -14.480 18.697 36.648 1.00 88.56 682 LYS A N 1
ATOM 5159 C CA . LYS A 1 682 ? -14.209 19.921 37.417 1.00 88.56 682 LYS A CA 1
ATOM 5160 C C . LYS A 1 682 ? -15.454 20.473 38.124 1.00 88.56 682 LYS A C 1
ATOM 5162 O O . LYS A 1 682 ? -15.364 20.946 39.264 1.00 88.56 682 LYS A O 1
ATOM 5167 N N . GLN A 1 683 ? -16.626 20.382 37.493 1.00 92.75 683 GLN A N 1
ATOM 5168 C CA . GLN A 1 683 ? -17.897 20.699 38.149 1.00 92.75 683 GLN A CA 1
ATOM 5169 C C . GLN A 1 683 ? -18.203 19.731 39.296 1.00 92.75 683 GLN A C 1
ATOM 5171 O O . GLN A 1 683 ? -18.602 20.187 40.365 1.00 92.75 683 GLN A O 1
ATOM 5176 N N . ASN A 1 684 ? -17.965 18.429 39.133 1.00 91.94 684 ASN A N 1
ATOM 5177 C CA . ASN A 1 684 ? -18.170 17.429 40.183 1.00 91.94 684 ASN A CA 1
ATOM 5178 C C . ASN A 1 684 ? -17.261 17.672 41.393 1.00 91.94 684 ASN A C 1
ATOM 5180 O O . ASN A 1 684 ? -17.755 17.672 42.520 1.00 91.94 684 ASN A O 1
ATOM 5184 N N . ALA A 1 685 ? -15.984 18.008 41.180 1.00 90.19 685 ALA A N 1
ATOM 5185 C CA . ALA A 1 685 ? -15.088 18.432 42.260 1.00 90.19 685 ALA A CA 1
ATOM 5186 C C . ALA A 1 685 ? -15.627 19.667 43.017 1.00 90.19 685 ALA A C 1
ATOM 5188 O O . ALA A 1 685 ? -15.564 19.730 44.247 1.00 90.19 685 ALA A O 1
ATOM 5189 N N . THR A 1 686 ? -16.209 20.638 42.306 1.00 91.56 686 THR A N 1
ATOM 5190 C CA . THR A 1 686 ? -16.808 21.843 42.912 1.00 91.56 686 THR A CA 1
ATOM 5191 C C . THR A 1 686 ? -18.081 21.507 43.700 1.00 91.56 686 THR A C 1
ATOM 5193 O O . THR A 1 686 ? -18.174 21.826 44.885 1.00 91.56 686 THR A O 1
ATOM 5196 N N . ARG A 1 687 ? -19.028 20.781 43.087 1.00 93.12 687 ARG A N 1
ATOM 5197 C CA . ARG A 1 687 ? -20.290 20.335 43.709 1.00 93.12 687 ARG A CA 1
ATOM 5198 C C . ARG A 1 687 ? -20.040 19.458 44.944 1.00 93.12 687 ARG A C 1
ATOM 5200 O O . ARG A 1 687 ? -20.744 19.597 45.941 1.00 93.12 687 ARG A O 1
ATOM 5207 N N . ALA A 1 688 ? -19.018 18.599 44.915 1.00 93.75 688 ALA A N 1
ATOM 5208 C CA . ALA A 1 688 ? -18.604 17.807 46.070 1.00 93.75 688 ALA A CA 1
ATOM 5209 C C . ALA A 1 688 ? -18.086 18.700 47.212 1.00 93.75 688 ALA A C 1
ATOM 5211 O O . ALA A 1 688 ? -18.526 18.552 48.350 1.00 93.75 688 ALA A O 1
ATOM 5212 N N . ASN A 1 689 ? -17.231 19.688 46.931 1.00 88.50 689 ASN A N 1
ATOM 5213 C CA . ASN A 1 689 ? -16.785 20.637 47.958 1.00 88.50 689 ASN A CA 1
ATOM 5214 C C . ASN A 1 689 ? -17.953 21.441 48.574 1.00 88.50 689 ASN A C 1
ATOM 5216 O O . ASN A 1 689 ? -17.999 21.615 49.793 1.00 88.50 689 ASN A O 1
ATOM 5220 N N . GLU A 1 690 ? -18.942 21.859 47.777 1.00 92.69 690 GLU A N 1
ATOM 5221 C CA . GLU A 1 690 ? -20.162 22.505 48.290 1.00 92.69 690 GLU A CA 1
ATOM 5222 C C . GLU A 1 690 ? -21.015 21.566 49.162 1.00 92.69 690 GLU A C 1
ATOM 5224 O O . GLU A 1 690 ? -21.482 21.958 50.235 1.00 92.69 690 GLU A O 1
ATOM 5229 N N . ALA A 1 691 ? -21.201 20.311 48.743 1.00 93.06 691 ALA A N 1
ATOM 5230 C CA . ALA A 1 691 ? -21.925 19.304 49.518 1.00 93.06 691 ALA A CA 1
ATOM 5231 C C . ALA A 1 691 ? -21.213 18.969 50.843 1.00 93.06 691 ALA A C 1
ATOM 5233 O O . ALA A 1 691 ? -21.870 18.767 51.869 1.00 93.06 691 ALA A O 1
ATOM 5234 N N . ASN A 1 692 ? -19.877 18.977 50.852 1.00 89.75 692 ASN A N 1
ATOM 5235 C CA . ASN A 1 692 ? -19.063 18.809 52.054 1.00 89.75 692 ASN A CA 1
ATOM 5236 C C . ASN A 1 692 ? -19.295 19.966 53.042 1.00 89.75 692 ASN A C 1
ATOM 5238 O O . ASN A 1 692 ? -19.584 19.737 54.217 1.00 89.75 692 ASN A O 1
ATOM 5242 N N . GLN A 1 693 ? -19.274 21.210 52.550 1.00 90.38 693 GLN A N 1
ATOM 5243 C CA . GLN A 1 693 ? -19.550 22.399 53.361 1.00 90.38 693 GLN A CA 1
ATOM 5244 C C . GLN A 1 693 ? -20.967 22.373 53.962 1.00 90.38 693 GLN A C 1
ATOM 5246 O O . GLN A 1 693 ? -21.134 22.601 55.161 1.00 90.38 693 GLN A O 1
ATOM 5251 N N . ARG A 1 694 ? -21.986 22.007 53.171 1.00 92.31 694 ARG A N 1
ATOM 5252 C CA . ARG A 1 694 ? -23.363 21.830 53.671 1.00 92.31 694 ARG A CA 1
ATOM 5253 C C . ARG A 1 694 ? -23.472 20.713 54.711 1.00 92.31 694 ARG A C 1
ATOM 5255 O O . ARG A 1 694 ? -24.207 20.861 55.682 1.00 92.31 694 ARG A O 1
ATOM 5262 N N . SER A 1 695 ? -22.729 19.618 54.548 1.00 92.56 695 SER A N 1
ATOM 5263 C CA . SER A 1 695 ? -22.708 18.515 55.522 1.00 92.56 695 SER A CA 1
ATOM 5264 C C . SER A 1 695 ? -22.169 18.979 56.881 1.00 92.56 695 SER A C 1
ATOM 5266 O O . SER A 1 695 ? -22.752 18.660 57.916 1.00 92.56 695 SER A O 1
ATOM 5268 N N . ILE A 1 696 ? -21.130 19.824 56.886 1.00 89.81 696 ILE A N 1
ATOM 5269 C CA . ILE A 1 696 ? -20.592 20.453 58.104 1.00 89.81 696 ILE A CA 1
ATOM 5270 C C . ILE A 1 696 ? -21.640 21.361 58.776 1.00 89.81 696 ILE A C 1
ATOM 5272 O O . ILE A 1 696 ? -21.803 21.308 59.995 1.00 89.81 696 ILE A O 1
ATOM 5276 N N . GLU A 1 697 ? -22.395 22.154 58.009 1.00 92.56 697 GLU A N 1
ATOM 5277 C CA . GLU A 1 697 ? -23.481 22.992 58.548 1.00 92.56 697 GLU A CA 1
ATOM 5278 C C . GLU A 1 697 ? -24.608 22.159 59.180 1.00 92.56 697 GLU A C 1
ATOM 5280 O O . GLU A 1 697 ? -25.064 22.465 60.286 1.00 92.56 697 GLU A O 1
ATOM 5285 N N . VAL A 1 698 ? -25.041 21.078 58.520 1.00 91.62 698 VAL A N 1
ATOM 5286 C CA . VAL A 1 698 ? -26.072 20.171 59.054 1.00 91.62 698 VAL A CA 1
ATOM 5287 C C . VAL A 1 698 ? -25.577 19.463 60.319 1.00 91.62 698 VAL A C 1
ATOM 5289 O O . VAL A 1 698 ? -26.334 19.377 61.287 1.00 91.62 698 VAL A O 1
ATOM 5292 N N . ARG A 1 699 ? -24.304 19.038 60.368 1.00 91.88 699 ARG A N 1
ATOM 5293 C CA . ARG A 1 699 ? -23.683 18.458 61.573 1.00 91.88 699 ARG A CA 1
ATOM 5294 C C . ARG A 1 699 ? -23.765 19.420 62.757 1.00 91.88 699 ARG A C 1
ATOM 5296 O O . ARG A 1 699 ? -24.279 19.047 63.806 1.00 91.88 699 ARG A O 1
ATOM 5303 N N . ASN A 1 700 ? -23.329 20.666 62.572 1.00 91.81 700 ASN A N 1
ATOM 5304 C CA . ASN A 1 700 ? -23.343 21.676 63.632 1.00 91.81 700 ASN A CA 1
ATOM 5305 C C . ASN A 1 700 ? -24.782 21.954 64.129 1.00 91.81 700 ASN A C 1
ATOM 5307 O O . ASN A 1 700 ? -25.014 22.117 65.326 1.00 91.81 700 ASN A O 1
ATOM 5311 N N . ASN A 1 701 ? -25.774 21.958 63.230 1.00 92.06 701 ASN A N 1
ATOM 5312 C CA . ASN A 1 701 ? -27.185 22.108 63.605 1.00 92.06 701 ASN A CA 1
ATOM 5313 C C . ASN A 1 701 ? -27.725 20.900 64.394 1.00 92.06 701 ASN A C 1
ATOM 5315 O O . ASN A 1 701 ? -28.453 21.088 65.371 1.00 92.06 701 ASN A O 1
ATOM 5319 N N . ALA A 1 702 ? -27.360 19.673 64.006 1.00 91.94 702 ALA A N 1
ATOM 5320 C CA . ALA A 1 702 ? -27.728 18.454 64.729 1.00 91.94 702 ALA A CA 1
ATOM 5321 C C . ALA A 1 702 ? -27.083 18.398 66.127 1.00 91.94 702 ALA A C 1
ATOM 5323 O O . ALA A 1 702 ? -27.748 18.021 67.090 1.00 91.94 702 ALA A O 1
ATOM 5324 N N . GLU A 1 703 ? -25.837 18.859 66.263 1.00 92.50 703 GLU A N 1
ATOM 5325 C CA . GLU A 1 703 ? -25.115 18.975 67.536 1.00 92.50 703 GLU A CA 1
ATOM 5326 C C . GLU A 1 703 ? -25.808 19.967 68.487 1.00 92.50 703 GLU A C 1
ATOM 5328 O O . GLU A 1 703 ? -26.131 19.625 69.626 1.00 92.50 703 GLU A O 1
ATOM 5333 N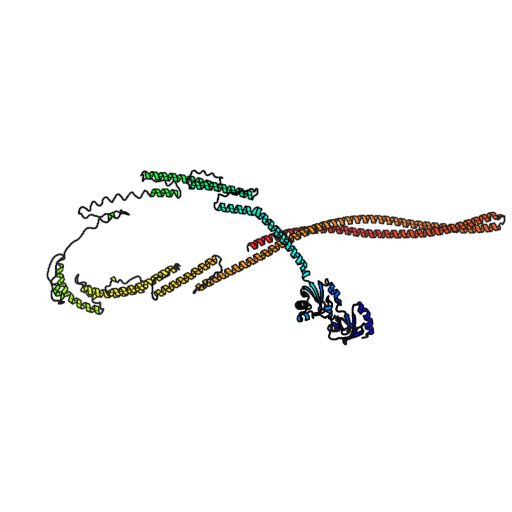 N . ILE A 1 704 ? -26.165 21.160 67.994 1.00 93.50 704 ILE A N 1
ATOM 5334 C CA . ILE A 1 704 ? -26.966 22.143 68.746 1.00 93.50 704 ILE A CA 1
ATOM 5335 C C . ILE A 1 704 ? -28.335 21.558 69.140 1.00 93.50 704 ILE A C 1
ATOM 5337 O O . ILE A 1 704 ? -28.817 21.798 70.252 1.00 93.50 704 ILE A O 1
ATOM 5341 N N . GLY A 1 705 ? -28.969 20.789 68.250 1.00 93.19 705 GLY A N 1
ATOM 5342 C CA . GLY A 1 705 ? -30.218 20.077 68.526 1.00 93.19 705 GLY A CA 1
ATOM 5343 C C . GLY A 1 705 ? -30.076 19.058 69.659 1.00 93.19 705 GLY A C 1
ATOM 5344 O O . GLY A 1 705 ? -30.900 19.040 70.573 1.00 93.19 705 GLY A O 1
ATOM 5345 N N . ASN A 1 706 ? -29.002 18.269 69.646 1.00 92.50 706 ASN A N 1
ATOM 5346 C CA . ASN A 1 706 ? -28.697 17.251 70.650 1.00 92.50 706 ASN A CA 1
ATOM 5347 C C . ASN A 1 706 ? -28.456 17.874 72.040 1.00 92.50 706 ASN A C 1
ATOM 5349 O O . ASN A 1 706 ? -29.047 17.443 73.032 1.00 92.50 706 ASN A O 1
ATOM 5353 N N . VAL A 1 707 ? -27.694 18.974 72.110 1.00 92.69 707 VAL A N 1
ATOM 5354 C CA . VAL A 1 707 ? -27.497 19.749 73.353 1.00 92.69 707 VAL A CA 1
ATOM 5355 C C . VAL A 1 707 ? -28.830 20.277 73.904 1.00 92.69 707 VAL A C 1
ATOM 5357 O O . VAL A 1 707 ? -29.092 20.185 75.104 1.00 92.69 707 VAL A O 1
ATOM 5360 N N . ARG A 1 708 ? -29.719 20.791 73.042 1.00 93.19 708 ARG A N 1
ATOM 5361 C CA . ARG A 1 708 ? -31.063 21.232 73.462 1.00 93.19 708 ARG A CA 1
ATOM 5362 C C . ARG A 1 708 ? -31.935 20.073 73.947 1.00 93.19 708 ARG A C 1
ATOM 5364 O O . ARG A 1 708 ? -32.696 20.264 74.893 1.00 93.19 708 ARG A O 1
ATOM 5371 N N . MET A 1 709 ? -31.812 18.894 73.339 1.00 92.88 709 MET A N 1
ATOM 5372 C CA . MET A 1 709 ? -32.550 17.700 73.751 1.00 92.88 709 MET A CA 1
ATOM 5373 C C . MET A 1 709 ? -32.106 17.216 75.138 1.00 92.88 709 MET A C 1
ATOM 5375 O O . MET A 1 709 ? -32.953 17.003 76.001 1.00 92.88 709 MET A O 1
ATOM 5379 N N . ASN A 1 710 ? -30.797 17.174 75.409 1.00 90.12 710 ASN A N 1
ATOM 5380 C CA . ASN A 1 710 ? -30.249 16.869 76.739 1.00 90.12 710 ASN A CA 1
ATOM 5381 C C . ASN A 1 710 ? -30.739 17.845 77.827 1.00 90.12 710 ASN A C 1
ATOM 5383 O O . ASN A 1 710 ? -31.111 17.428 78.928 1.00 90.12 710 ASN A O 1
ATOM 5387 N N . ASN A 1 711 ? -30.826 19.142 77.513 1.00 92.75 711 ASN A N 1
ATOM 5388 C CA . ASN A 1 711 ? -31.429 20.125 78.420 1.00 92.75 711 ASN A CA 1
ATOM 5389 C C . ASN A 1 711 ? -32.925 19.840 78.675 1.00 92.75 711 ASN A C 1
ATOM 5391 O O . ASN A 1 711 ? -33.406 20.035 79.791 1.00 92.75 711 ASN A O 1
ATOM 5395 N N . MET A 1 712 ? -33.665 19.350 77.672 1.00 91.38 712 MET A N 1
ATOM 5396 C CA . MET A 1 712 ? -35.079 18.980 77.818 1.00 91.38 712 MET A CA 1
ATOM 5397 C C . MET A 1 712 ? -35.270 17.698 78.641 1.00 91.38 712 MET A C 1
ATOM 5399 O O . MET A 1 712 ? -36.153 17.667 79.497 1.00 91.38 712 MET A O 1
ATOM 5403 N N . VAL A 1 713 ? -34.428 16.676 78.444 1.00 90.19 713 VAL A N 1
ATOM 5404 C CA . VAL A 1 713 ? -34.389 15.467 79.290 1.00 90.19 713 VAL A CA 1
ATOM 5405 C C . VAL A 1 713 ? -34.131 15.857 80.749 1.00 90.19 713 VAL A C 1
ATOM 5407 O O . VAL A 1 713 ? -34.883 15.454 81.636 1.00 90.19 713 VAL A O 1
ATOM 5410 N N . THR A 1 714 ? -33.146 16.727 80.994 1.00 92.31 714 THR A N 1
ATOM 5411 C CA . THR A 1 714 ? -32.836 17.251 82.337 1.00 92.31 714 THR A CA 1
ATOM 5412 C C . THR A 1 714 ? -34.054 17.941 82.969 1.00 92.31 714 THR A C 1
ATOM 5414 O O . THR A 1 714 ? -34.446 17.605 84.086 1.00 92.31 714 THR A O 1
ATOM 5417 N N . ALA A 1 715 ? -34.732 18.825 82.229 1.00 93.38 715 ALA A N 1
ATOM 5418 C CA . ALA A 1 715 ? -35.944 19.490 82.712 1.00 93.38 715 ALA A CA 1
ATOM 5419 C C . ALA A 1 715 ? -37.102 18.512 83.007 1.00 93.38 715 ALA A C 1
ATOM 5421 O O . ALA A 1 715 ? -37.849 18.718 83.963 1.00 93.38 715 ALA A O 1
ATOM 5422 N N . MET A 1 716 ? -37.258 17.430 82.233 1.00 91.75 716 MET A N 1
ATOM 5423 C CA . MET A 1 716 ? -38.266 16.394 82.507 1.00 91.75 716 MET A CA 1
ATOM 5424 C C . MET A 1 716 ? -37.959 15.609 83.790 1.00 91.75 716 MET A C 1
ATOM 5426 O O . MET A 1 716 ? -38.880 15.306 84.552 1.00 91.75 716 MET A O 1
ATOM 5430 N N . VAL A 1 717 ? -36.682 15.332 84.077 1.00 89.88 717 VAL A N 1
ATOM 5431 C CA . VAL A 1 717 ? -36.250 14.724 85.349 1.00 89.88 717 VAL A CA 1
ATOM 5432 C C . VAL A 1 717 ? -36.581 15.640 86.534 1.00 89.88 717 VAL A C 1
ATOM 5434 O O . VAL A 1 717 ? -37.161 15.174 87.520 1.00 89.88 717 VAL A O 1
ATOM 5437 N N . ASP A 1 718 ? -36.315 16.943 86.418 1.00 92.31 718 ASP A N 1
ATOM 5438 C CA . ASP A 1 718 ? -36.645 17.927 87.458 1.00 92.31 718 ASP A CA 1
ATOM 5439 C C . ASP A 1 718 ? -38.162 18.044 87.690 1.00 92.31 718 ASP A C 1
ATOM 5441 O O . ASP A 1 718 ? -38.623 18.016 88.836 1.00 92.31 718 ASP A O 1
ATOM 5445 N N . ILE A 1 719 ? -38.969 18.092 86.621 1.00 91.75 719 ILE A N 1
ATOM 5446 C CA . ILE A 1 719 ? -40.442 18.113 86.712 1.00 91.75 719 ILE A CA 1
ATOM 5447 C C . ILE A 1 719 ? -40.974 16.827 87.364 1.00 91.75 719 ILE A C 1
ATOM 5449 O O . ILE A 1 719 ? -41.896 16.886 88.184 1.00 91.75 719 ILE A O 1
ATOM 5453 N N . ASN A 1 720 ? -40.398 15.664 87.047 1.00 90.19 720 ASN A N 1
ATOM 5454 C CA . ASN A 1 720 ? -40.762 14.388 87.668 1.00 90.19 720 ASN A CA 1
ATOM 5455 C C . ASN A 1 720 ? -40.459 14.402 89.180 1.00 90.19 720 ASN A C 1
ATOM 5457 O O . ASN A 1 720 ? -41.320 14.064 89.993 1.00 90.19 720 ASN A O 1
ATOM 5461 N N . SER A 1 721 ? -39.273 14.881 89.569 1.00 91.38 721 SER A N 1
ATOM 5462 C CA . SER A 1 721 ? -38.857 15.041 90.971 1.00 91.38 721 SER A CA 1
ATOM 5463 C C . SER A 1 721 ? -39.768 16.004 91.752 1.00 91.38 721 SER A C 1
ATOM 5465 O O . SER A 1 721 ? -40.221 15.699 92.865 1.00 91.38 721 SER A O 1
ATOM 5467 N N . ALA A 1 722 ? -40.129 17.139 91.145 1.00 92.50 722 ALA A N 1
ATOM 5468 C CA . ALA A 1 722 ? -41.090 18.085 91.708 1.00 92.50 722 ALA A CA 1
ATOM 5469 C C . ALA A 1 722 ? -42.486 17.454 91.871 1.00 92.50 722 ALA A C 1
ATOM 5471 O O . ALA A 1 722 ? -43.103 17.577 92.930 1.00 92.50 722 ALA A O 1
ATOM 5472 N N . SER A 1 723 ? -42.957 16.704 90.872 1.00 92.81 723 SER A N 1
ATOM 5473 C CA . SER A 1 723 ? -44.264 16.029 90.899 1.00 92.81 723 SER A CA 1
ATOM 5474 C C . SER A 1 723 ? -44.337 14.941 91.979 1.00 92.81 723 SER A C 1
ATOM 5476 O O . SER A 1 723 ? -45.320 14.865 92.717 1.00 92.81 723 SER A O 1
ATOM 5478 N N . GLN A 1 724 ? -43.273 14.152 92.161 1.00 90.56 724 GLN A N 1
ATOM 5479 C CA . GLN A 1 724 ? -43.159 13.203 93.277 1.00 90.56 724 GLN A CA 1
ATOM 5480 C C . GLN A 1 724 ? -43.146 13.904 94.643 1.00 90.56 724 GLN A C 1
ATOM 5482 O O . GLN A 1 724 ? -43.675 13.378 95.623 1.00 90.56 724 GLN A O 1
ATOM 5487 N N . SER A 1 725 ? -42.555 15.097 94.724 1.00 92.38 725 SER A N 1
ATOM 5488 C CA . SER A 1 725 ? -42.557 15.904 95.947 1.00 92.38 725 SER A CA 1
ATOM 5489 C C . SER A 1 725 ? -43.957 16.442 96.265 1.00 92.38 725 SER A C 1
ATOM 5491 O O . SER A 1 725 ? -44.379 16.379 97.418 1.00 92.38 725 SER A O 1
ATOM 5493 N N . ILE A 1 726 ? -44.722 16.861 95.250 1.00 92.12 726 ILE A N 1
ATOM 5494 C CA . ILE A 1 726 ? -46.139 17.225 95.400 1.00 92.12 726 ILE A CA 1
ATOM 5495 C C . ILE A 1 726 ? -46.963 16.011 95.851 1.00 92.12 726 ILE A C 1
ATOM 5497 O O . ILE A 1 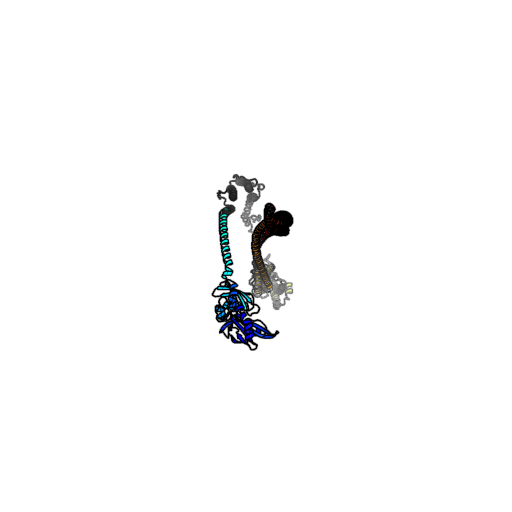726 ? -47.701 16.128 96.822 1.00 92.12 726 ILE A O 1
ATOM 5501 N N . SER A 1 727 ? -46.793 14.833 95.238 1.00 92.69 727 SER A N 1
ATOM 5502 C CA . SER A 1 727 ? -47.483 13.593 95.650 1.00 92.69 727 SER A CA 1
ATOM 5503 C C . SER A 1 727 ? -47.295 13.287 97.147 1.00 92.69 727 SER A C 1
ATOM 5505 O O . SER A 1 727 ? -48.268 13.024 97.857 1.00 92.69 727 SER A O 1
ATOM 5507 N N . LYS A 1 728 ? -46.066 13.430 97.671 1.00 92.12 728 LYS A N 1
ATOM 5508 C CA . LYS A 1 728 ? -45.778 13.288 99.112 1.00 92.12 728 LYS A CA 1
ATOM 5509 C C . LYS A 1 728 ? -46.536 14.309 99.970 1.00 92.12 728 LYS A C 1
ATOM 5511 O O . LYS A 1 728 ? -47.023 13.945 101.035 1.00 92.12 728 LYS A O 1
ATOM 5516 N N . ILE A 1 729 ? -46.654 15.561 99.520 1.00 92.12 729 ILE A N 1
ATOM 5517 C CA . ILE A 1 729 ? -47.407 16.612 100.228 1.00 92.12 729 ILE A CA 1
ATOM 5518 C C . ILE A 1 729 ? -48.910 16.303 100.224 1.00 92.12 729 ILE A C 1
ATOM 5520 O O . ILE A 1 729 ? -49.544 16.395 101.271 1.00 92.12 729 ILE A O 1
ATOM 5524 N N . ILE A 1 730 ? -49.477 15.890 99.085 1.00 91.88 730 ILE A N 1
ATOM 5525 C CA . ILE A 1 730 ? -50.900 15.529 98.990 1.00 91.88 730 ILE A CA 1
ATOM 5526 C C . ILE A 1 730 ? -51.232 14.351 99.914 1.00 91.88 730 ILE A C 1
ATOM 5528 O O . ILE A 1 730 ? -52.246 14.397 100.606 1.00 91.88 730 ILE A O 1
ATOM 5532 N N . LYS A 1 731 ? -50.346 13.352 100.021 1.00 91.31 731 LYS A N 1
ATOM 5533 C CA . LYS A 1 731 ? -50.508 12.251 100.981 1.00 91.31 731 LYS A CA 1
ATOM 5534 C C . LYS A 1 731 ? -50.571 12.738 102.436 1.00 91.31 731 LYS A C 1
ATOM 5536 O O . LYS A 1 731 ? -51.431 12.293 103.185 1.00 91.31 731 LYS A O 1
ATOM 5541 N N . VAL A 1 732 ? -49.723 13.695 102.820 1.00 93.62 732 VAL A N 1
ATOM 5542 C CA . VAL A 1 732 ? -49.783 14.316 104.159 1.00 93.62 732 VAL A CA 1
ATOM 5543 C C . VAL A 1 732 ? -51.091 15.096 104.362 1.00 93.62 732 VAL A C 1
ATOM 5545 O O . VAL A 1 732 ? -51.620 15.116 105.470 1.00 93.62 732 VAL A O 1
ATOM 5548 N N . ILE A 1 733 ? -51.650 15.712 103.315 1.00 91.19 733 ILE A N 1
ATOM 5549 C CA . ILE A 1 733 ? -52.956 16.389 103.385 1.00 91.19 733 ILE A CA 1
ATOM 5550 C C . ILE A 1 733 ? -54.098 15.378 103.577 1.00 91.19 733 ILE A C 1
ATOM 5552 O O . ILE A 1 733 ? -54.992 15.644 104.379 1.00 91.19 733 ILE A O 1
ATOM 5556 N N . ASP A 1 734 ? -54.054 14.220 102.912 1.00 92.06 734 ASP A N 1
ATOM 5557 C CA . ASP A 1 734 ? -55.013 13.124 103.120 1.00 92.06 734 ASP A CA 1
ATOM 5558 C C . ASP A 1 734 ? -54.921 12.557 104.551 1.00 92.06 734 ASP A C 1
ATOM 5560 O O . ASP A 1 734 ? -55.932 12.459 105.248 1.00 92.06 734 ASP A O 1
ATOM 5564 N N . ASP A 1 735 ? -53.703 12.325 105.061 1.00 91.62 735 ASP A N 1
ATOM 5565 C CA . ASP A 1 735 ? -53.466 11.920 106.456 1.00 91.62 735 ASP A CA 1
ATOM 5566 C C . ASP A 1 735 ? -54.043 12.952 107.459 1.00 91.62 735 ASP A C 1
ATOM 5568 O O . ASP A 1 735 ? -54.688 12.581 108.446 1.00 91.62 735 ASP A O 1
ATOM 5572 N N . ILE A 1 736 ? -53.865 14.258 107.208 1.00 91.50 736 ILE A N 1
ATOM 5573 C CA . ILE A 1 736 ? -54.437 15.345 108.029 1.00 91.50 736 ILE A CA 1
ATOM 5574 C C . ILE A 1 736 ? -55.969 15.368 107.932 1.00 91.50 736 ILE A C 1
ATOM 5576 O O . ILE A 1 736 ? -56.648 15.549 108.948 1.00 91.50 736 ILE A O 1
ATOM 5580 N N . ALA A 1 737 ? -56.537 15.180 106.741 1.00 91.94 737 ALA A N 1
ATOM 5581 C CA . ALA A 1 737 ? -57.981 15.115 106.537 1.00 91.94 737 ALA A CA 1
ATOM 5582 C C . ALA A 1 737 ? -58.590 13.914 107.281 1.00 91.94 737 ALA A C 1
ATOM 5584 O O . ALA A 1 737 ? -59.578 14.072 108.003 1.00 91.94 737 ALA A O 1
ATOM 5585 N N . PHE A 1 738 ? -57.949 12.745 107.219 1.00 89.94 738 PHE A N 1
ATOM 5586 C CA . PHE A 1 738 ? -58.336 11.558 107.978 1.00 89.94 738 PHE A CA 1
ATOM 5587 C C . PHE A 1 738 ? -58.284 11.799 109.497 1.00 89.94 738 PHE A C 1
ATOM 5589 O O . PHE A 1 738 ? -59.264 11.536 110.199 1.00 89.94 738 PHE A O 1
ATOM 5596 N N . GLN A 1 739 ? -57.196 12.378 110.017 1.00 92.25 739 GLN A N 1
ATOM 5597 C CA . GLN A 1 739 ? -57.087 12.735 111.440 1.00 92.25 739 GLN A CA 1
ATOM 5598 C C . GLN A 1 739 ? -58.163 13.747 111.870 1.00 92.25 739 GLN A C 1
ATOM 5600 O O . GLN A 1 739 ? -58.770 13.594 112.932 1.00 92.25 739 GLN A O 1
ATOM 5605 N N . THR A 1 740 ? -58.450 14.744 111.029 1.00 92.00 740 THR A N 1
ATOM 5606 C CA . THR A 1 740 ? -59.482 15.765 111.282 1.00 92.00 740 THR A CA 1
ATOM 5607 C C . THR A 1 740 ? -60.881 15.145 111.317 1.00 92.00 740 THR A C 1
ATOM 5609 O O . THR A 1 740 ? -61.674 15.484 112.191 1.00 92.00 740 THR A O 1
ATOM 5612 N N . ASN A 1 741 ? -61.170 14.180 110.439 1.00 89.12 741 ASN A N 1
ATOM 5613 C CA . ASN A 1 741 ? -62.427 13.426 110.417 1.00 89.12 741 ASN A CA 1
ATOM 5614 C C . ASN A 1 741 ? -62.637 12.623 111.720 1.00 89.12 741 ASN A C 1
ATOM 5616 O O . ASN A 1 741 ? -63.727 12.642 112.292 1.00 89.12 741 ASN A O 1
ATOM 5620 N N . ILE A 1 742 ? -61.583 11.984 112.247 1.00 89.06 742 ILE A N 1
ATOM 5621 C CA . ILE A 1 742 ? -61.628 11.267 113.536 1.00 89.06 742 ILE A CA 1
ATOM 5622 C C . ILE A 1 742 ? -61.793 12.231 114.724 1.00 89.06 742 ILE A C 1
ATOM 5624 O O . ILE A 1 742 ? -62.600 11.975 115.619 1.00 89.06 742 ILE A O 1
ATOM 5628 N N . LEU A 1 743 ? -61.081 13.363 114.732 1.00 87.69 743 LEU A N 1
ATOM 5629 C CA . LEU A 1 743 ? -61.239 14.411 115.751 1.00 87.69 743 LEU A CA 1
ATOM 5630 C C . LEU A 1 743 ? -62.663 14.986 115.762 1.00 87.69 743 LEU A C 1
ATOM 5632 O O . LEU A 1 743 ? -63.259 15.135 116.828 1.00 87.69 743 LEU A O 1
ATOM 5636 N N . ALA A 1 744 ? -63.224 15.249 114.582 1.00 88.94 744 ALA A N 1
ATOM 5637 C CA . ALA A 1 744 ? -64.584 15.738 114.410 1.00 88.94 744 ALA A CA 1
ATOM 5638 C C . ALA A 1 744 ? -65.634 14.710 114.859 1.00 88.94 744 ALA A C 1
ATOM 5640 O O . ALA A 1 744 ? -66.579 15.069 115.558 1.00 88.94 744 ALA A O 1
ATOM 5641 N N . LEU A 1 745 ? -65.438 13.423 114.549 1.00 85.38 745 LEU A N 1
ATOM 5642 C CA . LEU A 1 745 ? -66.289 12.338 115.042 1.00 85.38 745 LEU A CA 1
ATOM 5643 C C . LEU A 1 745 ? -66.278 12.260 116.578 1.00 85.38 745 LEU A C 1
ATOM 5645 O O . LEU A 1 745 ? -67.340 12.204 117.197 1.00 85.38 745 LEU A O 1
ATOM 5649 N N . ASN A 1 746 ? -65.098 12.320 117.202 1.00 84.19 746 ASN A N 1
ATOM 5650 C CA . ASN A 1 746 ? -64.966 12.330 118.662 1.00 84.19 746 ASN A CA 1
ATOM 5651 C C . ASN A 1 746 ? -65.658 13.555 119.289 1.00 84.19 746 ASN A C 1
ATOM 5653 O O . ASN A 1 746 ? -66.364 13.423 120.290 1.00 84.19 746 ASN A O 1
ATOM 5657 N N . ALA A 1 747 ? -65.516 14.736 118.677 1.00 83.88 747 ALA A N 1
ATOM 5658 C CA . ALA A 1 747 ? -66.194 15.954 119.115 1.00 83.88 747 ALA A CA 1
ATOM 5659 C C . ALA A 1 747 ? -67.725 15.868 118.959 1.00 83.88 747 ALA A C 1
ATOM 5661 O O . ALA A 1 747 ? -68.451 16.304 119.851 1.00 83.88 747 ALA A O 1
ATOM 5662 N N . ALA A 1 748 ? -68.229 15.267 117.875 1.00 83.12 748 ALA A N 1
ATOM 5663 C CA . ALA A 1 748 ? -69.659 15.058 117.652 1.00 83.12 748 ALA A CA 1
ATOM 5664 C C . ALA A 1 748 ? -70.265 14.084 118.680 1.00 83.12 748 ALA A C 1
ATOM 5666 O O . ALA A 1 748 ? -71.353 14.337 119.202 1.00 83.12 748 ALA A O 1
ATOM 5667 N N . VAL A 1 749 ? -69.543 13.011 119.027 1.00 83.12 749 VAL A N 1
ATOM 5668 C CA . VAL A 1 749 ? -69.940 12.056 120.077 1.00 83.12 749 VAL A CA 1
ATOM 5669 C C . VAL A 1 749 ? -70.018 12.737 121.446 1.00 83.12 749 VAL A C 1
A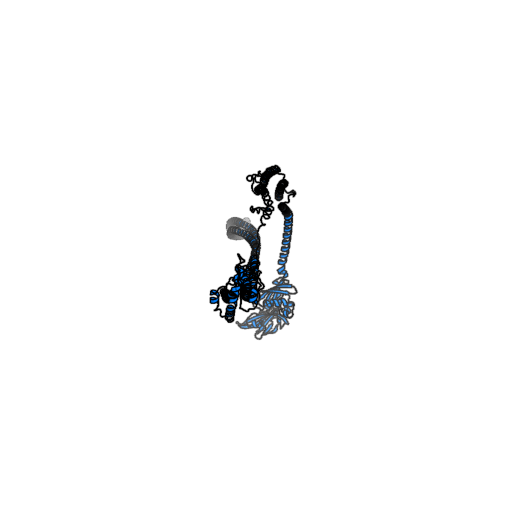TOM 5671 O O . VAL A 1 749 ? -71.031 12.607 122.136 1.00 83.12 749 VAL A O 1
ATOM 5674 N N . GLU A 1 750 ? -69.002 13.509 121.838 1.00 80.88 750 GLU A N 1
ATOM 5675 C CA . GLU A 1 750 ? -68.999 14.182 123.144 1.00 80.88 750 GLU A CA 1
ATOM 5676 C C . GLU A 1 750 ? -70.018 15.343 123.197 1.00 80.88 750 GLU A C 1
ATOM 5678 O O . GLU A 1 750 ? -70.658 15.576 124.224 1.00 80.88 750 GLU A O 1
ATOM 5683 N N . ALA A 1 751 ? -70.284 16.010 122.068 1.00 80.75 751 ALA A N 1
ATOM 5684 C CA . ALA A 1 751 ? -71.360 16.994 121.955 1.00 80.75 751 ALA A CA 1
ATOM 5685 C C . ALA A 1 751 ? -72.762 16.359 122.054 1.00 80.75 751 ALA A C 1
ATOM 5687 O O . ALA A 1 751 ? -73.644 16.925 122.703 1.00 80.75 751 ALA A O 1
ATOM 5688 N N . ALA A 1 752 ? -72.974 15.164 121.490 1.00 76.56 752 ALA A N 1
ATOM 5689 C CA . ALA A 1 752 ? -74.207 14.398 121.688 1.00 76.56 752 ALA A CA 1
ATOM 5690 C C . ALA A 1 752 ? -74.382 13.970 123.159 1.00 76.56 752 ALA A C 1
ATOM 5692 O O . ALA A 1 752 ? -75.489 14.025 123.702 1.00 76.56 752 ALA A O 1
ATOM 5693 N N . ARG A 1 753 ? -73.279 13.625 123.836 1.00 79.25 753 ARG A N 1
ATOM 5694 C CA . ARG A 1 753 ? -73.232 13.280 125.267 1.00 79.25 753 ARG A CA 1
ATOM 5695 C C . ARG A 1 753 ? -73.617 14.449 126.185 1.00 79.25 753 ARG A C 1
ATOM 5697 O O . ARG A 1 753 ? -74.209 14.223 127.236 1.00 79.25 753 ARG A O 1
ATOM 5704 N N . ALA A 1 754 ? -73.344 15.690 125.772 1.00 76.81 754 ALA A N 1
ATOM 5705 C CA . ALA A 1 754 ? -73.698 16.919 126.493 1.00 76.81 754 ALA A CA 1
ATOM 5706 C C . ALA A 1 754 ? -75.169 17.384 126.313 1.00 76.81 754 ALA A C 1
ATOM 5708 O O . ALA A 1 754 ? -75.575 18.416 126.860 1.00 76.81 754 ALA A O 1
ATOM 5709 N N . GLY A 1 755 ? -75.995 16.644 125.563 1.00 72.88 755 GLY A N 1
ATOM 5710 C CA . GLY A 1 755 ? -77.443 16.867 125.476 1.00 72.88 755 GLY A CA 1
ATOM 5711 C C . GLY A 1 755 ? -77.844 18.247 124.927 1.00 72.88 755 GLY A C 1
ATOM 5712 O O . GLY A 1 755 ? -77.337 18.699 123.903 1.00 72.88 755 GLY A O 1
ATOM 5713 N N . GLN A 1 756 ? -78.784 18.934 125.594 1.00 66.62 756 GLN A N 1
ATOM 5714 C CA . GLN A 1 756 ? -79.298 20.246 125.150 1.00 66.62 756 GLN A CA 1
ATOM 5715 C C . GLN A 1 756 ? -78.193 21.311 125.012 1.00 66.62 756 GLN A C 1
ATOM 5717 O O . GLN A 1 756 ? -78.265 22.130 124.098 1.00 66.62 756 GLN A O 1
ATOM 5722 N N . HIS A 1 757 ? -77.161 21.281 125.865 1.00 65.62 757 HIS A N 1
ATOM 5723 C CA . HIS A 1 757 ? -76.061 22.253 125.840 1.00 65.62 757 HIS A CA 1
ATOM 5724 C C . HIS A 1 757 ? -75.026 21.972 124.736 1.00 65.62 757 HIS A C 1
ATOM 5726 O O . HIS A 1 757 ? -74.332 22.889 124.305 1.00 65.62 757 HIS A O 1
ATOM 5732 N N . GLY A 1 758 ? -74.944 20.732 124.240 1.00 74.69 758 GLY A N 1
ATOM 5733 C CA . GLY A 1 758 ? -73.996 20.329 123.197 1.00 74.69 758 GLY A CA 1
ATOM 5734 C C . GLY A 1 758 ? -74.450 20.595 121.758 1.00 74.69 758 GLY A C 1
ATOM 5735 O O . GLY A 1 758 ? -73.629 20.525 120.847 1.00 74.69 758 GLY A O 1
ATOM 5736 N N . LYS A 1 759 ? -75.726 20.940 121.523 1.00 73.44 759 LYS A N 1
ATOM 5737 C CA . LYS A 1 759 ? -76.311 21.051 120.168 1.00 73.44 759 LYS A CA 1
ATOM 5738 C C . LYS A 1 759 ? -75.522 21.947 119.204 1.00 73.44 759 LYS A C 1
ATOM 5740 O O . LYS A 1 759 ? -75.356 21.574 118.048 1.00 73.44 759 LYS A O 1
ATOM 5745 N N . GLY A 1 760 ? -75.019 23.095 119.665 1.00 76.94 760 GLY A N 1
ATOM 5746 C CA . GLY A 1 760 ? -74.202 23.989 118.831 1.00 76.94 760 GLY A CA 1
ATOM 5747 C C . GLY A 1 760 ? -72.853 23.373 118.443 1.00 76.94 760 GLY A C 1
ATOM 5748 O O . GLY A 1 760 ? -72.458 23.433 117.283 1.00 76.94 760 GLY A O 1
ATOM 5749 N N . PHE A 1 761 ? -72.184 22.710 119.391 1.00 80.44 761 PHE A N 1
ATOM 5750 C CA . PHE A 1 761 ? -70.927 22.000 119.140 1.00 80.44 761 PHE A CA 1
ATOM 5751 C C . PHE A 1 761 ? -71.111 20.776 118.238 1.00 80.44 761 PHE A C 1
ATOM 5753 O O . PHE A 1 761 ? -70.248 20.519 117.409 1.00 80.44 761 PHE A O 1
ATOM 5760 N N . ALA A 1 762 ? -72.235 20.060 118.342 1.00 80.69 762 ALA A N 1
ATOM 5761 C CA . ALA A 1 762 ? -72.529 18.910 117.485 1.00 80.69 762 ALA A CA 1
ATOM 5762 C C . ALA A 1 762 ? -72.669 19.315 116.007 1.00 80.69 762 ALA A C 1
ATOM 5764 O O . ALA A 1 762 ? -72.144 18.628 115.137 1.00 80.69 762 ALA A O 1
ATOM 5765 N N . VAL A 1 763 ? -73.314 20.456 115.727 1.00 82.31 763 VAL A N 1
ATOM 5766 C CA . VAL A 1 763 ? -73.420 21.005 114.363 1.00 82.31 763 VAL A CA 1
ATOM 5767 C C . VAL A 1 763 ? -72.047 21.413 113.826 1.00 82.31 763 VAL A C 1
ATOM 5769 O O . VAL A 1 763 ? -71.699 21.037 112.713 1.00 82.31 763 VAL A O 1
ATOM 5772 N N . VAL A 1 764 ? -71.231 22.117 114.622 1.00 85.00 764 VAL A N 1
ATOM 5773 C CA . VAL A 1 764 ? -69.861 22.486 114.214 1.00 85.00 764 VAL A CA 1
ATOM 5774 C C . VAL A 1 764 ? -68.997 21.243 113.977 1.00 85.00 764 VAL A C 1
ATOM 5776 O O . VAL A 1 764 ? -68.257 21.195 113.000 1.00 85.00 764 VAL A O 1
ATOM 5779 N N . ALA A 1 765 ? -69.102 20.223 114.829 1.00 86.38 765 ALA A N 1
ATOM 5780 C CA . ALA A 1 765 ? -68.359 18.979 114.672 1.00 86.38 765 ALA A CA 1
ATOM 5781 C C . ALA A 1 765 ? -68.766 18.216 113.399 1.00 86.38 765 ALA A C 1
ATOM 5783 O O . ALA A 1 765 ? -67.889 17.751 112.679 1.00 86.38 765 ALA A O 1
ATOM 5784 N N . GLU A 1 766 ? -70.058 18.139 113.069 1.00 85.25 766 GLU A N 1
ATOM 5785 C CA . GLU A 1 766 ? -70.520 17.491 111.832 1.00 85.25 766 GLU A CA 1
ATOM 5786 C C . GLU A 1 766 ? -70.130 18.282 110.570 1.00 85.25 766 GLU A C 1
ATOM 5788 O O . GLU A 1 766 ? -69.767 17.684 109.554 1.00 85.25 766 GLU A O 1
ATOM 5793 N N . GLU A 1 767 ? -70.103 19.617 110.638 1.00 89.44 767 GLU A N 1
ATOM 5794 C CA . GLU A 1 767 ? -69.609 20.466 109.547 1.00 89.44 767 GLU A CA 1
ATOM 5795 C C . GLU A 1 767 ? -68.095 20.277 109.335 1.00 89.44 767 GLU A C 1
ATOM 5797 O O . GLU A 1 767 ? -67.643 20.098 108.205 1.00 89.44 767 GLU A O 1
ATOM 5802 N N . VAL A 1 768 ? -67.299 20.211 110.413 1.00 90.56 768 VAL A N 1
ATOM 5803 C CA . VAL A 1 768 ? -65.858 19.895 110.337 1.00 90.56 768 VAL A CA 1
ATOM 5804 C C . VAL A 1 768 ? -65.630 18.468 109.828 1.00 90.56 768 VAL A C 1
ATOM 5806 O O . VAL A 1 768 ? -64.712 18.251 109.039 1.00 90.56 768 VAL A O 1
ATOM 5809 N N . ARG A 1 769 ? -66.476 17.499 110.206 1.00 88.62 769 ARG A N 1
ATOM 5810 C CA . ARG A 1 769 ? -66.425 16.115 109.701 1.00 88.62 769 ARG A CA 1
ATOM 5811 C C . ARG A 1 769 ? -66.696 16.064 108.196 1.00 88.62 769 ARG A C 1
ATOM 5813 O O . ARG A 1 769 ? -65.959 15.420 107.451 1.00 88.62 769 ARG A O 1
ATOM 5820 N N . THR A 1 770 ? -67.702 16.808 107.744 1.00 88.00 770 THR A N 1
ATOM 5821 C CA . THR A 1 770 ? -68.062 16.955 106.327 1.00 88.00 770 THR A CA 1
ATOM 5822 C C . THR A 1 770 ? -66.952 17.653 105.537 1.00 88.00 770 THR A C 1
ATOM 5824 O O . THR A 1 770 ? -66.593 17.203 104.449 1.00 88.00 770 THR A O 1
ATOM 5827 N N . LEU A 1 771 ? -66.347 18.706 106.093 1.00 91.31 771 LEU A N 1
ATOM 5828 C CA . LEU A 1 771 ? -65.200 19.390 105.495 1.00 91.31 771 LEU A CA 1
ATOM 5829 C C . LEU A 1 771 ? -63.977 18.467 105.397 1.00 91.31 771 LEU A C 1
ATOM 5831 O O . LEU A 1 771 ? -63.338 18.421 104.352 1.00 91.31 771 LEU A O 1
ATOM 5835 N N . ALA A 1 772 ? -63.684 17.691 106.442 1.00 90.44 772 ALA A N 1
ATOM 5836 C CA . ALA A 1 772 ? -62.585 16.730 106.455 1.00 90.44 772 ALA A CA 1
ATOM 5837 C C . ALA A 1 772 ? -62.774 15.618 105.409 1.00 90.44 772 ALA A C 1
ATOM 5839 O O . ALA A 1 772 ? -61.846 15.320 104.661 1.00 90.44 772 ALA A O 1
ATOM 5840 N N . ALA A 1 773 ? -63.985 15.065 105.282 1.00 89.38 773 ALA A N 1
ATOM 5841 C CA . ALA A 1 773 ? -64.311 14.097 104.234 1.00 89.38 773 ALA A CA 1
ATOM 5842 C C . ALA A 1 773 ? -64.156 14.690 102.819 1.00 89.38 773 ALA A C 1
ATOM 5844 O O . ALA A 1 773 ? -63.617 14.033 101.929 1.00 89.38 773 ALA A O 1
ATOM 5845 N N . ARG A 1 774 ? -64.561 15.953 102.613 1.00 90.06 774 ARG A N 1
ATOM 5846 C CA . ARG A 1 774 ? -64.348 16.671 101.343 1.00 90.06 774 ARG A CA 1
ATOM 5847 C C . ARG A 1 774 ? -62.868 16.934 101.052 1.00 90.06 774 ARG A C 1
ATOM 5849 O O . ARG A 1 774 ? -62.468 16.827 99.898 1.00 90.06 774 ARG A O 1
ATOM 5856 N N . SER A 1 775 ? -62.062 17.246 102.067 1.00 93.19 775 SER A N 1
ATOM 5857 C CA . SER A 1 775 ? -60.611 17.424 101.921 1.00 93.19 775 SER A CA 1
ATOM 5858 C C . SER A 1 775 ? -59.894 16.119 101.571 1.00 93.19 775 SER A C 1
ATOM 5860 O O . SER A 1 775 ? -59.005 16.145 100.726 1.00 93.19 775 SER A O 1
ATOM 5862 N N . ALA A 1 776 ? -60.300 14.988 102.159 1.00 89.94 776 ALA A N 1
ATOM 5863 C CA . ALA A 1 776 ? -59.757 13.669 101.823 1.00 89.94 776 ALA A CA 1
ATOM 5864 C C . ALA A 1 776 ? -60.088 13.277 100.372 1.00 89.94 776 ALA A C 1
ATOM 5866 O O . ALA A 1 776 ? -59.199 12.916 99.605 1.00 89.94 776 ALA A O 1
ATOM 5867 N N . GLU A 1 777 ? -61.346 13.437 99.936 1.00 90.69 777 GLU A N 1
ATOM 5868 C CA . GLU A 1 777 ? -61.713 13.124 98.546 1.00 90.69 777 GLU A CA 1
ATOM 5869 C C . GLU A 1 777 ? -61.002 14.054 97.542 1.00 90.69 777 GLU A C 1
ATOM 5871 O O . GLU A 1 777 ? -60.504 13.579 96.524 1.00 90.69 777 GLU A O 1
ATOM 5876 N N . ALA A 1 778 ? -60.839 15.345 97.859 1.00 91.88 778 ALA A N 1
ATOM 5877 C CA . ALA A 1 778 ? -60.060 16.275 97.034 1.00 91.88 778 ALA A CA 1
ATOM 5878 C C . ALA A 1 778 ? -58.553 15.937 97.000 1.00 91.88 778 ALA A C 1
ATOM 5880 O O . ALA A 1 778 ? -57.913 16.067 95.953 1.00 91.88 778 ALA A O 1
ATOM 5881 N N . ALA A 1 779 ? -57.969 15.479 98.113 1.00 92.19 779 ALA A N 1
ATOM 5882 C CA . ALA A 1 779 ? -56.582 15.013 98.160 1.00 92.19 779 ALA A CA 1
ATOM 5883 C C . ALA A 1 779 ? -56.395 13.733 97.327 1.00 92.19 779 ALA A C 1
ATOM 5885 O O . ALA A 1 779 ? -55.438 13.617 96.560 1.00 92.19 779 ALA A O 1
ATOM 5886 N N . LYS A 1 780 ? -57.346 12.801 97.392 1.00 90.19 780 LYS A N 1
ATOM 5887 C CA . LYS A 1 780 ? -57.375 11.579 96.582 1.00 90.19 780 LYS A CA 1
ATOM 5888 C C . LYS A 1 780 ? -57.535 11.865 95.083 1.00 90.19 780 LYS A C 1
ATOM 5890 O O . LYS A 1 780 ? -56.782 11.313 94.282 1.00 90.19 780 LYS A O 1
ATOM 5895 N N . GLU A 1 781 ? -58.431 12.773 94.696 1.00 91.31 781 GLU A N 1
ATOM 5896 C CA . GLU A 1 781 ? -58.573 13.234 93.304 1.00 91.31 781 GLU A CA 1
ATOM 5897 C C . GLU A 1 781 ? -57.276 13.899 92.805 1.00 91.31 781 GLU A C 1
ATOM 5899 O O . GLU A 1 781 ? -56.755 13.551 91.742 1.00 91.31 781 GLU A O 1
ATOM 5904 N N . THR A 1 782 ? -56.680 14.777 93.620 1.00 92.56 782 THR A N 1
ATOM 5905 C CA . THR A 1 782 ? -55.392 15.419 93.309 1.00 92.56 782 THR A CA 1
ATOM 5906 C C . THR A 1 782 ? -54.256 14.397 93.201 1.00 92.56 782 THR A C 1
ATOM 5908 O O . THR A 1 782 ? -53.395 14.534 92.333 1.00 92.56 782 THR A O 1
ATOM 5911 N N . THR A 1 783 ? -54.258 13.341 94.021 1.00 91.12 783 THR A N 1
ATOM 5912 C CA . THR A 1 783 ? -53.273 12.249 93.939 1.00 91.12 783 THR A CA 1
ATOM 5913 C C . THR A 1 783 ? -53.336 11.569 92.575 1.00 91.12 783 THR A C 1
ATOM 5915 O O . THR A 1 783 ? -52.307 11.475 91.911 1.00 91.12 783 THR A O 1
ATOM 5918 N N . GLY A 1 784 ? -54.532 11.205 92.098 1.00 90.69 784 GLY A N 1
ATOM 5919 C CA . GLY A 1 784 ? -54.707 10.615 90.765 1.00 90.69 784 GLY A CA 1
ATOM 5920 C C . GLY A 1 784 ? -54.256 11.540 89.625 1.00 90.69 784 GLY A C 1
ATOM 5921 O O . GLY A 1 784 ? -53.635 11.085 88.661 1.00 90.69 784 GLY A O 1
ATOM 5922 N N . LEU A 1 785 ? -54.492 12.852 89.745 1.00 91.12 785 LEU A N 1
ATOM 5923 C CA . LEU A 1 785 ? -53.999 13.843 88.779 1.00 91.12 785 LEU A CA 1
ATOM 5924 C C . LEU A 1 785 ? -52.464 13.959 88.781 1.00 91.12 785 LEU A C 1
ATOM 5926 O O . LEU A 1 785 ? -51.859 14.089 87.713 1.00 91.12 785 LEU A O 1
ATOM 5930 N N . ILE A 1 786 ? -51.821 13.889 89.950 1.00 92.31 786 ILE A N 1
ATOM 5931 C CA . ILE A 1 786 ? -50.358 13.951 90.079 1.00 92.31 786 ILE A CA 1
ATOM 5932 C C . ILE A 1 786 ? -49.699 12.646 89.616 1.00 92.31 786 ILE A C 1
ATOM 5934 O O . ILE A 1 786 ? -48.723 12.709 88.874 1.00 92.31 786 ILE A O 1
ATOM 5938 N N . GLU A 1 787 ? -50.244 11.476 89.952 1.00 90.56 787 GLU A N 1
ATOM 5939 C CA . GLU A 1 787 ? -49.774 10.183 89.429 1.00 90.56 787 GLU A CA 1
ATOM 5940 C C . GLU A 1 787 ? -49.902 10.120 87.899 1.00 90.56 787 GLU A C 1
ATOM 5942 O O . GLU A 1 787 ? -48.949 9.761 87.204 1.00 90.56 787 GLU A O 1
ATOM 5947 N N . GLY A 1 788 ? -51.032 10.580 87.349 1.00 91.94 788 GLY A N 1
ATOM 5948 C CA . GLY A 1 788 ? -51.215 10.728 85.904 1.00 91.94 788 GLY A CA 1
ATOM 5949 C C . GLY A 1 788 ? -50.255 11.740 85.261 1.00 91.94 788 GLY A C 1
ATOM 5950 O O . GLY A 1 788 ? -49.872 11.573 84.101 1.00 91.94 788 GLY A O 1
ATOM 5951 N N . SER A 1 789 ? -49.827 12.767 86.000 1.00 92.81 789 SER A N 1
ATOM 5952 C CA . SER A 1 789 ? -48.826 13.739 85.540 1.00 92.81 789 SER A CA 1
ATOM 5953 C C . SER A 1 789 ? -47.414 13.147 85.554 1.00 92.81 789 SER A C 1
ATOM 5955 O O . SER A 1 789 ? -46.704 13.274 84.560 1.00 92.81 789 SER A O 1
ATOM 5957 N N . ILE A 1 790 ? -47.040 12.418 86.611 1.00 91.75 790 ILE A N 1
ATOM 5958 C CA . ILE A 1 790 ? -45.782 11.657 86.709 1.00 91.75 790 ILE A CA 1
ATOM 5959 C C . ILE A 1 790 ? -45.664 10.667 85.543 1.00 91.75 790 ILE A C 1
ATOM 5961 O O . ILE A 1 790 ? -44.638 10.636 84.865 1.00 91.75 790 ILE A O 1
ATOM 5965 N N . ALA A 1 791 ? -46.730 9.915 85.245 1.00 91.88 791 ALA A N 1
ATOM 5966 C CA . ALA A 1 791 ? -46.754 8.987 84.115 1.00 91.88 791 ALA A CA 1
ATOM 5967 C C . ALA A 1 791 ? -46.534 9.701 82.766 1.00 91.88 791 ALA A C 1
ATOM 5969 O O . ALA A 1 791 ? -45.711 9.264 81.961 1.00 91.88 791 ALA A O 1
ATOM 5970 N N . LYS A 1 792 ? -47.208 10.835 82.527 1.00 91.69 792 LYS A N 1
ATOM 5971 C CA . LYS A 1 792 ? -47.039 11.631 81.296 1.00 91.69 792 LYS A CA 1
ATOM 5972 C C . LYS A 1 792 ? -45.639 12.237 81.166 1.00 91.69 792 LYS A C 1
ATOM 5974 O O . LYS A 1 792 ? -45.083 12.222 80.072 1.00 91.69 792 LYS A O 1
ATOM 5979 N N . VAL A 1 793 ? -45.058 12.731 82.259 1.00 93.06 793 VAL A N 1
ATOM 5980 C CA . VAL A 1 793 ? -43.687 13.272 82.282 1.00 93.06 793 VAL A CA 1
ATOM 5981 C C . VAL A 1 793 ? -42.661 12.161 82.055 1.00 93.06 793 VAL A C 1
ATOM 5983 O O . VAL A 1 793 ? -41.717 12.361 81.301 1.00 93.06 793 VAL A O 1
ATOM 5986 N N . SER A 1 794 ? -42.871 10.964 82.611 1.00 89.81 794 SER A N 1
ATOM 5987 C CA . SER A 1 794 ? -42.019 9.798 82.345 1.00 89.81 794 SER A CA 1
ATOM 5988 C C . SER A 1 794 ? -42.045 9.385 80.866 1.00 89.81 794 SER A C 1
ATOM 5990 O O . SER A 1 794 ? -40.984 9.159 80.284 1.00 89.81 794 SER A O 1
ATOM 5992 N N . VAL A 1 795 ? -43.223 9.370 80.229 1.00 92.25 795 VAL A N 1
ATOM 5993 C CA . VAL A 1 795 ? -43.349 9.135 78.777 1.00 92.25 795 VAL A CA 1
ATOM 5994 C C . VAL A 1 795 ? -42.664 10.246 77.971 1.00 92.25 795 VAL A C 1
ATOM 5996 O O . VAL A 1 795 ? -41.904 9.947 77.054 1.00 92.25 795 VAL A O 1
ATOM 5999 N N . GLY A 1 796 ? -42.866 11.518 78.333 1.00 92.19 796 GLY A N 1
ATOM 6000 C CA . GLY A 1 796 ? -42.208 12.655 77.679 1.00 92.19 796 GLY A CA 1
ATOM 6001 C C . GLY A 1 796 ? -40.681 12.624 77.800 1.00 92.19 796 GLY A C 1
ATOM 6002 O O . GLY A 1 796 ? -39.985 12.890 76.823 1.00 92.19 796 GLY A O 1
ATOM 6003 N N . SER A 1 797 ? -40.160 12.226 78.964 1.00 90.56 797 SER A N 1
ATOM 6004 C CA . SER A 1 797 ? -38.728 12.023 79.196 1.00 90.56 797 SER A CA 1
ATOM 6005 C C . SER A 1 797 ? -38.161 10.919 78.307 1.00 90.56 797 SER A C 1
ATOM 6007 O O . SER A 1 797 ? -37.089 11.105 77.745 1.00 90.56 797 SER A O 1
ATOM 6009 N N . LYS A 1 798 ? -38.879 9.797 78.141 1.00 91.88 798 LYS A N 1
ATOM 6010 C CA . LYS A 1 798 ? -38.451 8.692 77.269 1.00 91.88 798 LYS A CA 1
ATOM 6011 C C . LYS A 1 798 ? -38.405 9.109 75.798 1.00 91.88 798 LYS A C 1
ATOM 6013 O O . LYS A 1 798 ? -37.424 8.830 75.127 1.00 91.88 798 LYS A O 1
ATOM 6018 N N . ILE A 1 799 ? -39.421 9.832 75.320 1.00 92.25 799 ILE A N 1
ATOM 6019 C CA . ILE A 1 799 ? -39.454 10.356 73.943 1.00 92.25 799 ILE A CA 1
ATOM 6020 C C . ILE A 1 799 ? -38.300 11.344 73.705 1.00 92.25 799 ILE A C 1
ATOM 6022 O O . ILE A 1 799 ? -37.681 11.325 72.643 1.00 92.25 799 ILE A O 1
ATOM 6026 N N . ALA A 1 800 ? -37.991 12.201 74.684 1.00 92.38 800 ALA A N 1
ATOM 6027 C CA . ALA A 1 800 ? -36.862 13.126 74.600 1.00 92.38 800 ALA A CA 1
ATOM 6028 C C . ALA A 1 800 ? -35.512 12.387 74.513 1.00 92.38 800 ALA A C 1
ATOM 6030 O O . ALA A 1 800 ? -34.669 12.758 73.700 1.00 92.38 800 ALA A O 1
ATOM 6031 N N . ASP A 1 801 ? -35.339 11.322 75.297 1.00 90.94 801 ASP A N 1
ATOM 6032 C CA . ASP A 1 801 ? -34.137 10.478 75.320 1.00 90.94 801 ASP A CA 1
ATOM 6033 C C . ASP A 1 801 ? -33.949 9.717 73.989 1.00 90.94 801 ASP A C 1
ATOM 6035 O O . ASP A 1 801 ? -32.914 9.846 73.337 1.00 90.94 801 ASP A O 1
ATOM 6039 N N . GLU A 1 802 ? -35.003 9.060 73.488 1.00 92.88 802 GLU A N 1
ATOM 6040 C CA . GLU A 1 802 ? -35.030 8.405 72.163 1.00 92.88 802 GLU A CA 1
ATOM 6041 C C . GLU A 1 802 ? -34.739 9.394 71.015 1.00 92.88 802 GLU A C 1
ATOM 6043 O O . GLU A 1 802 ? -34.089 9.057 70.019 1.00 92.88 802 GLU A O 1
ATOM 6048 N N . THR A 1 803 ? -35.177 10.651 71.153 1.00 93.44 803 THR A N 1
ATOM 6049 C CA . THR A 1 803 ? -34.875 11.715 70.181 1.00 93.44 803 THR A CA 1
ATOM 6050 C C . THR A 1 803 ? -33.416 12.183 70.284 1.00 93.44 803 THR A C 1
ATOM 6052 O O . THR A 1 803 ? -32.801 12.485 69.260 1.00 93.44 803 THR A O 1
ATOM 6055 N N . ALA A 1 804 ? -32.832 12.226 71.487 1.00 91.25 804 ALA A N 1
ATOM 6056 C CA . ALA A 1 804 ? -31.418 12.554 71.683 1.00 91.25 804 ALA A CA 1
ATOM 6057 C C . ALA A 1 804 ? -30.506 11.469 71.089 1.00 91.25 804 ALA A C 1
ATOM 6059 O O . ALA A 1 804 ? -29.555 11.787 70.374 1.00 91.25 804 ALA A O 1
ATOM 6060 N N . GLU A 1 805 ? -30.830 10.192 71.307 1.00 93.44 805 GLU A N 1
ATOM 6061 C CA . GLU A 1 805 ? -30.131 9.057 70.696 1.00 93.44 805 GLU A CA 1
ATOM 6062 C C . GLU A 1 805 ? -30.214 9.113 69.160 1.00 93.44 805 GLU A C 1
ATOM 6064 O O . GLU A 1 805 ? -29.189 9.034 68.478 1.00 93.44 805 GLU A O 1
ATOM 6069 N N . SER A 1 806 ? -31.403 9.388 68.612 1.00 94.12 806 SER A N 1
ATOM 6070 C CA . SER A 1 806 ? -31.606 9.573 67.166 1.00 94.12 806 SER A CA 1
ATOM 6071 C C . SER A 1 806 ? -30.744 10.705 66.582 1.00 94.12 806 SER A C 1
ATOM 6073 O O . SER A 1 806 ? -30.179 10.563 65.497 1.00 94.12 806 SER A O 1
ATOM 6075 N N . LEU A 1 807 ? -30.588 11.823 67.301 1.00 92.94 807 LEU A N 1
ATOM 6076 C CA . LEU A 1 807 ? -29.708 12.927 66.893 1.00 92.94 807 LEU A CA 1
ATOM 6077 C C . LEU A 1 807 ? -28.220 12.544 66.955 1.00 92.94 807 LEU A C 1
ATOM 6079 O O . LEU A 1 807 ? -27.445 12.988 66.109 1.00 92.94 807 LEU A O 1
ATOM 6083 N N . THR A 1 808 ? -27.814 11.710 67.916 1.00 92.69 808 THR A N 1
ATOM 6084 C CA . THR A 1 808 ? -26.449 11.155 67.991 1.00 92.69 808 THR A CA 1
ATOM 6085 C C . THR A 1 808 ? -26.154 10.239 66.799 1.00 92.69 808 THR A C 1
ATOM 6087 O O . THR A 1 808 ? -25.085 10.338 66.195 1.00 92.69 808 THR A O 1
ATOM 6090 N N . GLN A 1 809 ? -27.117 9.405 66.395 1.00 93.88 809 GLN A N 1
ATOM 6091 C CA . GLN A 1 809 ? -26.991 8.565 65.202 1.00 93.88 809 GLN A CA 1
ATOM 6092 C C . GLN A 1 809 ? -26.866 9.414 63.924 1.00 93.88 809 GLN A C 1
ATOM 6094 O O . GLN A 1 809 ? -25.956 9.191 63.124 1.00 93.88 809 GLN A O 1
ATOM 6099 N N . ILE A 1 810 ? -27.701 10.451 63.778 1.00 93.62 810 ILE A N 1
ATOM 6100 C CA . ILE A 1 810 ? -27.627 11.415 62.666 1.00 93.62 810 ILE A CA 1
ATOM 6101 C C . ILE A 1 810 ? -26.240 12.073 62.581 1.00 93.62 810 ILE A C 1
ATOM 6103 O O . ILE A 1 810 ? -25.692 12.188 61.487 1.00 93.62 810 ILE A O 1
ATOM 6107 N N . LEU A 1 811 ? -25.636 12.462 63.710 1.00 91.94 811 LEU A N 1
ATOM 6108 C CA . LEU A 1 811 ? -24.277 13.022 63.734 1.00 91.94 811 LEU A CA 1
ATOM 6109 C C . LEU A 1 811 ? -23.229 12.041 63.181 1.00 91.94 811 LEU A C 1
ATOM 6111 O O . LEU A 1 811 ? -22.403 12.442 62.360 1.00 91.94 811 LEU A O 1
ATOM 6115 N N . SER A 1 812 ? -23.297 10.762 63.571 1.00 93.25 812 SER A N 1
ATOM 6116 C CA . SER A 1 812 ? -22.400 9.716 63.053 1.00 93.25 812 SER A CA 1
ATOM 6117 C C . SER A 1 812 ? -22.574 9.489 61.548 1.00 93.25 812 SER A C 1
ATOM 6119 O O . SER A 1 812 ? -21.594 9.303 60.824 1.00 93.25 812 SER A O 1
ATOM 6121 N N . ASP A 1 813 ? -23.808 9.527 61.044 1.00 93.88 813 ASP A N 1
ATOM 6122 C CA . ASP A 1 813 ? -24.071 9.321 59.619 1.00 93.88 813 ASP A CA 1
ATOM 6123 C C . ASP A 1 813 ? -23.674 10.539 58.765 1.00 93.88 813 ASP A C 1
ATOM 6125 O O . ASP A 1 813 ? -23.130 10.365 57.672 1.00 93.88 813 ASP A O 1
ATOM 6129 N N . ILE A 1 814 ? -23.808 11.768 59.280 1.00 93.69 814 ILE A N 1
ATOM 6130 C CA . ILE A 1 814 ? -23.281 12.974 58.615 1.00 93.69 814 ILE A CA 1
ATOM 6131 C C . ILE A 1 814 ? -21.747 12.940 58.531 1.00 93.69 814 ILE A C 1
ATOM 6133 O O . ILE A 1 814 ? -21.179 13.366 57.524 1.00 93.69 814 ILE A O 1
ATOM 6137 N N . GLU A 1 815 ? -21.051 12.409 59.539 1.00 90.94 815 GLU A N 1
ATOM 6138 C CA . GLU A 1 815 ? -19.592 12.243 59.493 1.00 90.94 815 GLU A CA 1
ATOM 6139 C C . GLU A 1 815 ? -19.161 11.272 58.376 1.00 90.94 815 GLU A C 1
ATOM 6141 O O . GLU A 1 815 ? -18.237 11.573 57.612 1.00 90.94 815 GLU A O 1
ATOM 6146 N N . LYS A 1 816 ? -19.894 10.164 58.187 1.00 92.81 816 LYS A N 1
ATOM 6147 C CA . LYS A 1 816 ? -19.686 9.238 57.056 1.00 92.81 816 LYS A CA 1
ATOM 6148 C C . LYS A 1 816 ? -19.930 9.922 55.709 1.00 92.81 816 LYS A C 1
ATOM 6150 O O . LYS A 1 816 ? -19.112 9.768 54.804 1.00 92.81 816 LYS A O 1
ATOM 6155 N N . VAL A 1 817 ? -21.004 10.708 55.578 1.00 93.12 817 VAL A N 1
ATOM 6156 C CA . VAL A 1 817 ? -21.295 11.489 54.358 1.00 93.12 817 VAL A CA 1
ATOM 6157 C C . VAL A 1 817 ? -20.173 12.489 54.066 1.00 93.12 817 VAL A C 1
ATOM 6159 O O . VAL A 1 817 ? -19.677 12.532 52.946 1.00 93.12 817 VAL A O 1
ATOM 6162 N N . THR A 1 818 ? -19.708 13.224 55.078 1.00 90.56 818 THR A N 1
ATOM 6163 C CA . THR A 1 818 ? -18.588 14.180 54.972 1.00 90.56 818 THR A CA 1
ATOM 6164 C C . THR A 1 818 ? -17.319 13.483 54.451 1.00 90.56 818 THR A C 1
ATOM 6166 O O . THR A 1 818 ? -16.669 13.969 53.527 1.00 90.56 818 THR A O 1
ATOM 6169 N N . SER A 1 819 ? -17.004 12.291 54.972 1.00 92.00 819 SER A N 1
ATOM 6170 C CA . SER A 1 819 ? -15.873 11.471 54.507 1.00 92.00 819 SER A CA 1
ATOM 6171 C C . SER A 1 819 ? -16.028 11.002 53.051 1.00 92.00 819 SER A C 1
ATOM 6173 O O . SER A 1 819 ? -15.109 11.159 52.244 1.00 92.00 819 SER A O 1
ATOM 6175 N N . LEU A 1 820 ? -17.205 10.480 52.679 1.00 93.06 820 LEU A N 1
ATOM 6176 C CA . LEU A 1 820 ? -17.497 10.035 51.310 1.00 93.06 820 LEU A CA 1
ATOM 6177 C C . LEU A 1 820 ? -17.394 11.184 50.300 1.00 93.06 820 LEU A C 1
ATOM 6179 O O . LEU A 1 820 ? -16.732 11.043 49.274 1.00 93.06 820 LEU A O 1
ATOM 6183 N N . VAL A 1 821 ? -17.993 12.335 50.607 1.00 93.25 821 VAL A N 1
ATOM 6184 C CA . VAL A 1 821 ? -17.960 13.516 49.736 1.00 93.25 821 VAL A CA 1
ATOM 6185 C C . VAL A 1 821 ? -16.538 14.081 49.620 1.00 93.25 821 VAL A C 1
ATOM 6187 O O . VAL A 1 821 ? -16.121 14.453 48.524 1.00 93.25 821 VAL A O 1
ATOM 6190 N N . GLY A 1 822 ? -15.751 14.069 50.701 1.00 90.62 822 GLY A N 1
ATOM 6191 C CA . GLY A 1 822 ? -14.329 14.425 50.659 1.00 90.62 822 GLY A CA 1
ATOM 6192 C C . GLY A 1 822 ? -13.487 13.498 49.771 1.00 90.62 822 GLY A C 1
ATOM 6193 O O . GLY A 1 822 ? -12.576 13.964 49.084 1.00 90.62 822 GLY A O 1
ATOM 6194 N N . ASN A 1 823 ? -13.809 12.200 49.729 1.00 92.75 823 ASN A N 1
ATOM 6195 C CA . ASN A 1 823 ? -13.166 11.253 48.814 1.00 92.75 823 ASN A CA 1
ATOM 6196 C C . ASN A 1 823 ? -13.583 11.488 47.353 1.00 92.75 823 ASN A C 1
ATOM 6198 O O . ASN A 1 823 ? -12.718 11.449 46.482 1.00 92.75 823 ASN A O 1
ATOM 6202 N N . ILE A 1 824 ? -14.860 11.801 47.084 1.00 93.31 824 ILE A N 1
ATOM 6203 C CA . ILE A 1 824 ? -15.338 12.181 45.740 1.00 93.31 824 ILE A CA 1
ATOM 6204 C C . ILE A 1 824 ? -14.606 13.436 45.249 1.00 93.31 824 ILE A C 1
ATOM 6206 O O . ILE A 1 824 ? -14.068 13.431 44.148 1.00 93.31 824 ILE A O 1
ATOM 6210 N N . ALA A 1 825 ? -14.513 14.483 46.077 1.00 90.06 825 ALA A N 1
ATOM 6211 C CA . ALA A 1 825 ? -13.826 15.723 45.712 1.00 90.06 825 ALA A CA 1
ATOM 6212 C C . ALA A 1 825 ? -12.346 15.495 45.348 1.00 90.06 825 ALA A C 1
ATOM 6214 O O . ALA A 1 825 ? -11.850 16.104 44.401 1.00 90.06 825 ALA A O 1
ATOM 6215 N N . ARG A 1 826 ? -11.651 14.603 46.073 1.00 91.31 826 ARG A N 1
ATOM 6216 C CA . ARG A 1 826 ? -10.262 14.225 45.770 1.00 91.31 826 ARG A CA 1
ATOM 6217 C C . ARG A 1 826 ? -10.169 13.436 44.463 1.00 91.31 826 ARG A C 1
ATOM 6219 O O . ARG A 1 826 ? -9.446 13.860 43.573 1.00 91.31 826 ARG A O 1
ATOM 6226 N N . ALA A 1 827 ? -10.962 12.374 44.317 1.00 94.88 827 ALA A N 1
ATOM 6227 C CA . ALA A 1 827 ? -10.967 11.539 43.116 1.00 94.88 827 ALA A CA 1
ATOM 6228 C C . ALA A 1 827 ? -11.299 12.342 41.844 1.00 94.88 827 ALA A C 1
ATOM 6230 O O . ALA A 1 827 ? -10.627 12.180 40.833 1.00 94.88 827 ALA A O 1
ATOM 6231 N N . SER A 1 828 ? -12.266 13.266 41.899 1.00 94.00 828 SER A N 1
ATOM 6232 C CA . SER A 1 828 ? -12.568 14.161 40.772 1.00 94.00 828 SER A CA 1
ATOM 6233 C C . SER A 1 828 ? -11.417 15.122 40.451 1.00 94.00 828 SER A C 1
ATOM 6235 O O . SER A 1 828 ? -11.193 15.447 39.289 1.00 94.00 828 SER A O 1
ATOM 6237 N N . ASN A 1 829 ? -10.662 15.585 41.450 1.00 87.38 829 ASN A N 1
ATOM 6238 C CA . ASN A 1 829 ? -9.487 16.422 41.207 1.00 87.38 829 ASN A CA 1
ATOM 6239 C C . ASN A 1 829 ? -8.331 15.621 40.577 1.00 87.38 829 ASN A C 1
ATOM 6241 O O . ASN A 1 829 ? -7.651 16.131 39.688 1.00 87.38 829 ASN A O 1
ATOM 6245 N N . ASP A 1 830 ? -8.142 14.371 41.002 1.00 91.12 830 ASP A N 1
ATOM 6246 C CA . ASP A 1 830 ? -7.142 13.463 40.434 1.00 91.12 830 ASP A CA 1
ATOM 6247 C C . ASP A 1 830 ? -7.500 13.114 38.972 1.00 91.12 830 ASP A C 1
ATOM 6249 O O . ASP A 1 830 ? -6.670 13.291 38.081 1.00 91.12 830 ASP A O 1
ATOM 6253 N N . GLN A 1 831 ? -8.770 12.785 38.690 1.00 92.62 831 GLN A N 1
ATOM 6254 C CA . GLN A 1 831 ? -9.287 12.578 37.326 1.00 92.62 831 GLN A CA 1
ATOM 6255 C C . GLN A 1 831 ? -9.057 13.790 36.411 1.00 92.62 831 GLN A C 1
ATOM 6257 O O . GLN A 1 831 ? -8.662 13.622 35.261 1.00 92.62 831 GLN A O 1
ATOM 6262 N N . ALA A 1 832 ? -9.249 15.023 36.897 1.00 88.44 832 ALA A N 1
ATOM 6263 C CA . ALA A 1 832 ? -8.969 16.224 36.102 1.00 88.44 832 ALA A CA 1
ATOM 6264 C C . ALA A 1 832 ? -7.478 16.342 35.710 1.00 88.44 832 ALA A C 1
ATOM 6266 O O . ALA A 1 832 ? -7.151 16.844 34.629 1.00 88.44 832 ALA A O 1
ATOM 6267 N N . SER A 1 833 ? -6.569 15.854 36.561 1.00 87.06 833 SER A N 1
ATOM 6268 C CA . SER A 1 833 ? -5.137 15.787 36.254 1.00 87.06 833 SER A CA 1
ATOM 6269 C C . SER A 1 833 ? -4.804 14.669 35.261 1.00 87.06 833 SER A C 1
ATOM 6271 O O . SER A 1 833 ? -3.969 14.880 34.384 1.00 87.06 833 SER A O 1
ATOM 6273 N N . GLU A 1 834 ? -5.445 13.503 35.371 1.00 93.75 834 GLU A N 1
ATOM 6274 C CA . GLU A 1 834 ? -5.281 12.393 34.420 1.00 93.75 834 GLU A CA 1
ATOM 6275 C C . GLU A 1 834 ? -5.792 12.776 33.027 1.00 93.75 834 GLU A C 1
ATOM 6277 O O . GLU A 1 834 ? -5.085 12.595 32.038 1.00 93.75 834 GLU A O 1
ATOM 6282 N N . ILE A 1 835 ? -6.967 13.407 32.945 1.00 92.81 835 ILE A N 1
ATOM 6283 C CA . ILE A 1 835 ? -7.542 13.904 31.688 1.00 92.81 835 ILE A CA 1
ATOM 6284 C C . ILE A 1 835 ? -6.571 14.851 30.967 1.00 92.81 835 ILE A C 1
ATOM 6286 O O . ILE A 1 835 ? -6.373 14.716 29.764 1.00 92.81 835 ILE A O 1
ATOM 6290 N N . THR A 1 836 ? -5.877 15.727 31.702 1.00 87.56 836 THR A N 1
ATOM 6291 C CA . THR A 1 836 ? -4.860 16.627 31.125 1.00 87.56 836 THR A CA 1
ATOM 6292 C C . THR A 1 836 ? -3.718 15.857 30.436 1.00 87.56 836 THR A C 1
ATOM 6294 O O . THR A 1 836 ? -3.203 16.305 29.410 1.00 87.56 836 THR A O 1
ATOM 6297 N N . GLN A 1 837 ? -3.330 14.685 30.955 1.00 90.06 837 GLN A N 1
ATOM 6298 C CA . GLN A 1 837 ? -2.340 13.815 30.305 1.00 90.06 837 GLN A CA 1
ATOM 6299 C C . GLN A 1 837 ? -2.915 13.107 29.073 1.00 90.06 837 GLN A C 1
ATOM 6301 O O . GLN A 1 837 ? -2.210 12.964 28.074 1.00 90.06 837 GLN A O 1
ATOM 6306 N N . ILE A 1 838 ? -4.190 12.702 29.108 1.00 92.00 838 ILE A N 1
ATOM 6307 C CA . ILE A 1 838 ? -4.859 12.094 27.948 1.00 92.00 838 ILE A CA 1
ATOM 6308 C C . ILE A 1 838 ? -4.946 13.107 26.797 1.00 92.00 838 ILE A C 1
ATOM 6310 O O . ILE A 1 838 ? -4.616 12.750 25.668 1.00 92.00 838 ILE A O 1
ATOM 6314 N N . THR A 1 839 ? -5.281 14.374 27.068 1.00 89.06 839 THR A N 1
ATOM 6315 C CA . THR A 1 839 ? -5.286 15.445 26.053 1.00 89.06 839 THR A CA 1
ATOM 6316 C C . THR A 1 839 ? -3.916 15.597 25.377 1.00 89.06 839 THR A C 1
ATOM 6318 O O . THR A 1 839 ? -3.849 15.625 24.150 1.00 89.06 839 THR A O 1
ATOM 6321 N N . GLN A 1 840 ? -2.813 15.597 26.141 1.00 90.56 840 GLN A N 1
ATOM 6322 C CA . GLN A 1 840 ? -1.456 15.605 25.564 1.00 90.56 840 GLN A CA 1
ATOM 6323 C C . GLN A 1 840 ? -1.152 14.348 24.732 1.00 90.56 840 GLN A C 1
ATOM 6325 O O . GLN A 1 840 ? -0.496 14.438 23.696 1.00 90.56 840 GLN A O 1
ATOM 6330 N N . GLY A 1 841 ? -1.632 13.178 25.162 1.00 91.94 841 GLY A N 1
ATOM 6331 C CA . GLY A 1 841 ? -1.512 11.938 24.394 1.00 91.94 841 GLY A CA 1
ATOM 6332 C C . GLY A 1 841 ? -2.237 12.013 23.047 1.00 91.94 841 GLY A C 1
ATOM 6333 O O . GLY A 1 841 ? -1.670 11.633 22.025 1.00 91.94 841 GLY A O 1
ATOM 6334 N N . ILE A 1 842 ? -3.454 12.563 23.018 1.00 92.44 842 ILE A N 1
ATOM 6335 C CA . ILE A 1 842 ? -4.215 12.768 21.776 1.00 92.44 842 ILE A CA 1
ATOM 6336 C C . ILE A 1 842 ? -3.513 13.765 20.847 1.00 92.44 842 ILE A C 1
ATOM 6338 O O . ILE A 1 842 ? -3.440 13.519 19.644 1.00 92.44 842 ILE A O 1
ATOM 6342 N N . GLU A 1 843 ? -2.942 14.847 21.379 1.00 89.75 843 GLU A N 1
ATOM 6343 C CA . GLU A 1 843 ? -2.193 15.831 20.586 1.00 89.75 843 GLU A CA 1
ATOM 6344 C C . GLU A 1 843 ? -0.973 15.193 19.886 1.00 89.75 843 GLU A C 1
ATOM 6346 O O . GLU A 1 843 ? -0.740 15.429 18.698 1.00 89.75 843 GLU A O 1
ATOM 6351 N N . GLN A 1 844 ? -0.261 14.284 20.567 1.00 92.31 844 GLN A N 1
ATOM 6352 C CA . GLN A 1 844 ? 0.820 13.491 19.962 1.00 92.31 844 GLN A CA 1
ATOM 6353 C C . GLN A 1 844 ? 0.316 12.532 18.872 1.00 92.31 844 GLN A C 1
ATOM 6355 O O . GLN A 1 844 ? 0.924 12.447 17.804 1.00 92.31 844 GLN A O 1
ATOM 6360 N N . VAL A 1 845 ? -0.800 11.830 19.103 1.00 93.06 845 VAL A N 1
ATOM 6361 C CA . VAL A 1 845 ? -1.398 10.944 18.086 1.00 93.06 845 VAL A CA 1
ATOM 6362 C C . VAL A 1 845 ? -1.842 11.752 16.860 1.00 93.06 845 VAL A C 1
ATOM 6364 O O . VAL A 1 845 ? -1.586 11.329 15.737 1.00 93.06 845 VAL A O 1
ATOM 6367 N N . SER A 1 846 ? -2.410 12.946 17.050 1.00 92.88 846 SER A N 1
ATOM 6368 C CA . SER A 1 846 ? -2.786 13.864 15.964 1.00 92.88 846 SER A CA 1
ATOM 6369 C C . SER A 1 846 ? -1.594 14.234 15.070 1.00 92.88 846 SER A C 1
ATOM 6371 O O . SER A 1 846 ? -1.699 14.214 13.842 1.00 92.88 846 SER A O 1
ATOM 6373 N N . GLN A 1 847 ? -0.424 14.487 15.666 1.00 93.00 847 GLN A N 1
ATOM 6374 C CA . GLN A 1 847 ? 0.803 14.778 14.918 1.00 93.00 847 GLN A CA 1
ATOM 6375 C C . GLN A 1 847 ? 1.301 13.565 14.108 1.00 93.00 847 GLN A C 1
ATOM 6377 O O . GLN A 1 847 ? 1.751 13.721 12.969 1.00 93.00 847 GLN A O 1
ATOM 6382 N N . VAL A 1 848 ? 1.182 12.349 14.654 1.00 93.38 848 VAL A N 1
ATOM 6383 C CA . VAL A 1 848 ? 1.489 11.106 13.921 1.00 93.38 848 VAL A CA 1
ATOM 6384 C C . VAL A 1 848 ? 0.519 10.907 12.756 1.00 93.38 848 VAL A C 1
ATOM 6386 O O . VAL A 1 848 ? 0.957 10.587 11.657 1.00 93.38 848 VAL A O 1
ATOM 6389 N N . VAL A 1 849 ? -0.777 11.162 12.949 1.00 93.31 849 VAL A N 1
ATOM 6390 C CA . VAL A 1 849 ? -1.794 11.058 11.889 1.00 93.31 849 VAL A CA 1
ATOM 6391 C C . VAL A 1 849 ? -1.524 12.038 10.739 1.00 93.31 849 VAL A C 1
ATOM 6393 O O . VAL A 1 849 ? -1.558 11.628 9.580 1.00 93.31 849 VAL A O 1
ATOM 6396 N N . GLN A 1 850 ? -1.164 13.294 11.028 1.00 90.44 850 GLN A N 1
ATOM 6397 C CA . GLN A 1 850 ? -0.741 14.250 9.989 1.00 90.44 850 GLN A CA 1
ATOM 6398 C C . GLN A 1 850 ? 0.503 13.773 9.228 1.00 90.44 850 GLN A C 1
ATOM 6400 O O . GLN A 1 850 ? 0.562 13.888 8.004 1.00 90.44 850 GLN A O 1
ATOM 6405 N N . THR A 1 851 ? 1.480 13.207 9.943 1.00 93.25 851 THR A N 1
ATOM 6406 C CA . THR A 1 851 ? 2.709 12.668 9.338 1.00 93.25 851 THR A CA 1
ATOM 6407 C C . THR A 1 851 ? 2.390 11.487 8.420 1.00 93.25 851 THR A C 1
ATOM 6409 O O . THR A 1 851 ? 2.853 11.459 7.283 1.00 93.25 851 THR A O 1
ATOM 6412 N N . ASN A 1 852 ? 1.537 10.561 8.868 1.00 92.25 852 ASN A N 1
ATOM 6413 C CA . ASN A 1 852 ? 1.078 9.428 8.067 1.00 92.25 852 ASN A CA 1
ATOM 6414 C C . ASN A 1 852 ? 0.385 9.890 6.779 1.00 92.25 852 ASN A C 1
ATOM 6416 O O . ASN A 1 852 ? 0.674 9.335 5.728 1.00 92.25 852 ASN A O 1
ATOM 6420 N N . SER A 1 853 ? -0.476 10.915 6.842 1.00 93.25 853 SER A N 1
ATOM 6421 C CA . SER A 1 853 ? -1.140 11.467 5.652 1.00 93.25 853 SER A CA 1
ATOM 6422 C C . SER A 1 853 ? -0.129 12.000 4.632 1.00 93.25 853 SER A C 1
ATOM 6424 O O . SER A 1 853 ? -0.171 11.610 3.470 1.00 93.25 853 SER A O 1
ATOM 6426 N N . ALA A 1 854 ? 0.823 12.830 5.074 1.00 92.12 854 ALA A N 1
ATOM 6427 C CA . ALA A 1 854 ? 1.833 13.420 4.194 1.00 92.12 854 ALA A CA 1
ATOM 6428 C C . ALA A 1 854 ? 2.766 12.362 3.577 1.00 92.12 854 ALA A C 1
ATOM 6430 O O . ALA A 1 854 ? 2.997 12.364 2.371 1.00 92.12 854 ALA A O 1
ATOM 6431 N N . THR A 1 855 ? 3.265 11.415 4.380 1.00 92.50 855 THR A N 1
ATOM 6432 C CA . THR A 1 855 ? 4.122 10.325 3.885 1.00 92.50 855 THR A CA 1
ATOM 6433 C C . THR A 1 855 ? 3.362 9.367 2.965 1.00 92.50 855 THR A C 1
ATOM 6435 O O . THR A 1 855 ? 3.960 8.810 2.045 1.00 92.50 855 THR A O 1
ATOM 6438 N N . ALA A 1 856 ? 2.058 9.171 3.169 1.00 94.81 856 ALA A N 1
ATOM 6439 C CA . ALA A 1 856 ? 1.230 8.335 2.306 1.00 94.81 856 ALA A CA 1
ATOM 6440 C C . ALA A 1 856 ? 0.965 8.988 0.936 1.00 94.81 856 ALA A C 1
ATOM 6442 O O . ALA A 1 856 ? 1.077 8.306 -0.083 1.00 94.81 856 ALA A O 1
ATOM 6443 N N . GLU A 1 857 ? 0.710 10.302 0.894 1.00 91.56 857 GLU A N 1
ATOM 6444 C CA . GLU A 1 857 ? 0.635 11.080 -0.354 1.00 91.56 857 GLU A CA 1
ATOM 6445 C C . GLU A 1 857 ? 1.975 11.080 -1.110 1.00 91.56 857 GLU A C 1
ATOM 6447 O O . GLU A 1 857 ? 2.008 10.806 -2.309 1.00 91.56 857 GLU A O 1
ATOM 6452 N N . GLU A 1 858 ? 3.093 11.310 -0.411 1.00 93.56 858 GLU A N 1
ATOM 6453 C CA . GLU A 1 858 ? 4.442 11.277 -0.998 1.00 93.56 858 GLU A CA 1
ATOM 6454 C C . GLU A 1 858 ? 4.792 9.879 -1.543 1.00 93.56 858 GLU A C 1
ATOM 6456 O O . GLU A 1 858 ? 5.325 9.755 -2.647 1.00 93.56 858 GLU A O 1
ATOM 6461 N N . SER A 1 859 ? 4.420 8.817 -0.819 1.00 91.75 859 SER A N 1
ATOM 6462 C CA . SER A 1 859 ? 4.603 7.426 -1.263 1.00 91.75 859 SER A CA 1
ATOM 6463 C C . SER A 1 859 ? 3.763 7.094 -2.497 1.00 91.75 859 SER A C 1
ATOM 6465 O O . SER A 1 859 ? 4.240 6.373 -3.374 1.00 91.75 859 SER A O 1
ATOM 6467 N N . ALA A 1 860 ? 2.537 7.619 -2.590 1.00 92.12 860 ALA A N 1
ATOM 6468 C CA . ALA A 1 860 ? 1.687 7.439 -3.762 1.00 92.12 860 ALA A CA 1
ATOM 6469 C C . ALA A 1 860 ? 2.266 8.160 -4.988 1.00 92.12 860 ALA A C 1
ATOM 6471 O O . ALA A 1 860 ? 2.452 7.531 -6.027 1.00 92.12 860 ALA A O 1
ATOM 6472 N N . ALA A 1 861 ? 2.667 9.428 -4.847 1.00 91.38 861 ALA A N 1
ATOM 6473 C CA . ALA A 1 861 ? 3.284 10.200 -5.927 1.00 91.38 861 ALA A CA 1
ATOM 6474 C C . ALA A 1 861 ? 4.603 9.576 -6.430 1.00 91.38 861 ALA A C 1
ATOM 6476 O O . ALA A 1 861 ? 4.799 9.425 -7.635 1.00 91.38 861 ALA A O 1
ATOM 6477 N N . ALA A 1 862 ? 5.482 9.138 -5.521 1.00 91.81 862 ALA A N 1
ATOM 6478 C CA . ALA A 1 862 ? 6.714 8.433 -5.888 1.00 91.81 862 ALA A CA 1
ATOM 6479 C C . ALA A 1 862 ? 6.435 7.089 -6.591 1.00 91.81 862 ALA A C 1
ATOM 6481 O O . ALA A 1 862 ? 7.200 6.658 -7.453 1.00 91.81 862 ALA A O 1
ATOM 6482 N N . SER A 1 863 ? 5.324 6.431 -6.253 1.00 93.88 863 SER A N 1
ATOM 6483 C CA . SER A 1 863 ? 4.907 5.184 -6.897 1.00 93.88 863 SER A CA 1
ATOM 6484 C C . SER A 1 863 ? 4.267 5.410 -8.271 1.00 93.88 863 SER A C 1
ATOM 6486 O O . SER A 1 863 ? 4.479 4.606 -9.176 1.00 93.88 863 SER A O 1
ATOM 6488 N N . GLU A 1 864 ? 3.546 6.515 -8.480 1.00 89.56 864 GLU A N 1
ATOM 6489 C CA . GLU A 1 864 ? 3.119 6.934 -9.822 1.00 89.56 864 GLU A CA 1
ATOM 6490 C C . GLU A 1 864 ? 4.327 7.219 -10.726 1.00 89.56 864 GLU A C 1
ATOM 6492 O O . GLU A 1 864 ? 4.341 6.777 -11.875 1.00 89.56 864 GLU A O 1
ATOM 6497 N N . GLU A 1 865 ? 5.376 7.870 -10.205 1.00 90.56 865 GLU A N 1
ATOM 6498 C CA . GLU A 1 865 ? 6.622 8.081 -10.952 1.00 90.56 865 GLU A CA 1
ATOM 6499 C C . GLU A 1 865 ? 7.311 6.750 -11.299 1.00 90.56 865 GLU A C 1
ATOM 6501 O O . GLU A 1 865 ? 7.648 6.523 -12.461 1.00 90.56 865 GLU A O 1
ATOM 6506 N N . LEU A 1 866 ? 7.455 5.828 -10.338 1.00 88.94 866 LEU A N 1
ATOM 6507 C CA . LEU A 1 866 ? 8.016 4.491 -10.587 1.00 88.94 866 LEU A CA 1
ATOM 6508 C C . LEU A 1 866 ? 7.205 3.697 -11.623 1.00 88.94 866 LEU A C 1
ATOM 6510 O O . LEU A 1 866 ? 7.793 3.053 -12.488 1.00 88.94 866 LEU A O 1
ATOM 6514 N N . SER A 1 867 ? 5.871 3.776 -11.583 1.00 89.31 867 SER A N 1
ATOM 6515 C CA . SER A 1 867 ? 4.995 3.149 -12.583 1.00 89.31 867 SER A CA 1
ATOM 6516 C C . SER A 1 867 ? 5.065 3.816 -13.963 1.00 89.31 867 SER A C 1
ATOM 6518 O O . SER A 1 867 ? 4.586 3.217 -14.922 1.00 89.31 867 SER A O 1
ATOM 6520 N N . GLY A 1 868 ? 5.593 5.040 -14.070 1.00 81.25 868 GLY A N 1
ATOM 6521 C CA . GLY A 1 868 ? 5.828 5.738 -15.338 1.00 81.25 868 GLY A CA 1
ATOM 6522 C C . GLY A 1 868 ? 7.258 5.602 -15.880 1.00 81.25 868 GLY A C 1
ATOM 6523 O O . GLY A 1 868 ? 7.501 5.963 -17.031 1.00 81.25 868 GLY A O 1
ATOM 6524 N N . GLN A 1 869 ? 8.199 5.118 -15.061 1.00 83.12 869 GLN A N 1
ATOM 6525 C CA . GLN A 1 869 ? 9.580 4.803 -15.457 1.00 83.12 869 GLN A CA 1
ATOM 6526 C C . GLN A 1 869 ? 9.778 3.328 -15.854 1.00 83.12 869 GLN A C 1
ATOM 6528 O O . GLN A 1 869 ? 10.776 3.016 -16.509 1.00 83.12 869 GLN A O 1
ATOM 6533 N N . ALA A 1 870 ? 8.867 2.446 -15.428 1.00 74.44 870 ALA A N 1
ATOM 6534 C CA . ALA A 1 870 ? 8.785 1.038 -15.821 1.00 74.44 870 ALA A CA 1
ATOM 6535 C C . ALA A 1 870 ? 8.143 0.856 -17.209 1.00 74.44 870 ALA A C 1
ATOM 6537 O O . ALA A 1 870 ? 8.612 -0.056 -17.927 1.00 74.44 870 ALA A O 1
#

Secondary structure (DSSP, 8-state):
--HHHHHHHHTTHHHHTT-SEEEEEETTSEEEESSS--EEE--S-HHHHHHHHT--EE--SEE-TTT-SEEEEEEEEEEETTEEEEEEEEEE-TTTTHHHHHTTS-SSSEEEEEEETTSBEEE-SSHHHHHTT-BTTHHHHHT-TTHHHHHHHHHH-TT--EEEEEEETTEEEEEEEEE-TTSSEEEEEEEEHHHHHHHHHHHHHHHHHHHHHHHHHHHHHHHHHIIIIIHHHHHHHHHHHHHHTT-----------SHHHHHHHHHHHHHHHHHHHHHHHHHHHTT-TT-----SSTT-HHHHHHHHHHHHHHHHHHHHHHHHHHHHTT-TT----SSS--THHHHHHHHHHHGGGSSSSGGGSSTTSTTSGGGSS-PPP------GGGSGGGGGGS-------------STHHHHTT-----------SSTTTHHHHHHHHHHHHHHHHHHHHHHHTTT--THHHHHHHH--SSTT--HHHHHHHHHHHHHHHHHHHHHHHHHHHHT-TT----GGG--THHHHHHHHHHHHHHHHHHHHHHHHHHHHHHHTT-TT----S---THHHHHHHHHHHHHHHHHHHHHHHHHHHHHHHTT-------S---TTHHHHHHHHHHHHHHHHHHHHHHHHHHHHHHHHHHHHHHHHHHHHHHHHHHHHHHHHHHHHHHHHHHHHHHHHHHHHHHHHHHHHHHHHHHHHHHHHHHHHHHHHHHHHHHHHHHHHHHHHHHHHHHHHHHHHHHHHHHHHTGGGTHHHHHHHHHHHHHHHHHHHHHHHHHHHHHHHHHHHHHHHHHHHHHHHHHHHHHHHHHHHHHHHHHHHHHHHHHHHHHHHHHHHHHHHHHHHHHHHHHHHHHHHHHHHHHHH-

Foldseek 3Di:
DPLVVVLVVCVVPCVVVQFPWKWKFFPQQWIATSPVRDIDRDDDQVQVVCQQVQHWAKHAFDQDPGPRFTWIWTWGFDDDPRHGGTIMITTHHLAPCLVVQCVQDVLPQKTKWKAFLQQFTSYHVDVCSNRVRPGLCVCCVVVDQNVFVNVQCVVCHQQHWDKTWGDGPNFIKIWTWHDDPPYRMIMIIIGTPCVVCVVVVVVVVVVVVVVVVVVVVVVVVVVVCCVPPVVLVVVVVVVVVCVVVVDLPDDDDDPDPDPSSVVSVVVVVVSVVSVLLVVQVVCVVVVPLPDDQDQPDPPSPSSVVSVVVSVQVVVLVVQVVVLVVCVVVVNLPDAGDQPVDDDPSSVVSVVSNPVSPPPPPQPPPLPPDVPPPPPPDQDDADDDDDDDPSHVSGDPRHDDDDDDDDDDDDDPPVVVVVVVPLDDAFDDADDDPPGVSTVVTHVPSVVVVVLVVLVVCVVVVRLPCLVVLVVCPAVDPPRVRSVVSNLVSVQVVVLVVLVVVLVVCVVVPVLVDARDLVSHDDPSSVVSVVSNVVSVLVVLLVVLLVVQVVCVVVVNLVDARDDDRDDPSVVSRVVVPVVSVLVVVLVVLVVVLVVCVVVVNLVDADPDDRDDPCVVVRVVSVVVSVVVVVVVVVVVVVLVVLLVVLVVLLVVLVVLLVVLVVVLVVLVVVLVVLVVVLVVLVVQLVVLVVVLVVLVVVLVVLVVVLVVLVVVLVVLVVVLVVLVVVLVVLVVQLVVLVVQLVVLVVQLVVLVVVPPVSVVSNVVSVVSNVVSVVSNVVSVVVNVVSVVVSVVSVVVSVVSVVVSVVSVVVSVVSVVSSVVSVVSSVVSVVVSVVSVVVSVVSVVVNVVSVVSNVVSNVSSVVSVVSSVVD

Sequence (870 aa):
MDFPTQVAAVASDVEALGYEDLAVMNLAGHAKYVISGGEFDSWGEFWYENGFKGERAISDVAISKVTKAPCVFEVAPILNNGQIVGLLIGRRSPTFLKETTNAMGDGERQYGFVVNNEGGFMAHPNDEVVMNQTNVFDEIETNGDWKDLGLAVKELGTGQAGMLTYTLKEATKIAAMAPIPGTNWNLIITQYESDVLAPMMALRNVTILISLLVLLIGAVAAWYLSKQITKPIVALTDIANQLAQGDIDLEMQTDREDEIGALMNSFSAIIANRKDQADAAQRLSQGDFAVAIVPQSDKDVLAYSLIDMVAEMNKVNEGIKKIGTAAQEGQLNYRGNTTEYTGAFKDMIISLNNMINTFVKPLKVANKAIERIGNGVIPPPITTEYKGDFNDLKTNINACIDGLGALTEGNEVLALLCANDLSQKIEGHYQGIYQEIGESINGVHAQIVHIVKIANNIAVGNLCDLEDLKAIGQRSDNDTLVPSFISMIESIALLVTETQSMTQIAVEGDLTNRGNVTKFQGEYAKVVEGFNQTLDVVIEPINAASATLRELSQGNLHTAMTGDFKGQHGQIKDDMNQTIAFLKEYVEEITHTLEEIGRGNLNQEITTTYLGDFQAIKTALNSITASLSTTMFDINSAAGQVESGARQISDGGQALAQGATEQASAIQELTASIDEVAQETKQNATRANEANQRSIEVRNNAEIGNVRMNNMVTAMVDINSASQSISKIIKVIDDIAFQTNILALNAAVEAARAGQHGKGFAVVAEEVRTLAARSAEAAKETTGLIEGSIAKVSVGSKIADETAESLTQILSDIEKVTSLVGNIARASNDQASEITQITQGIEQVSQVVQTNSATAEESAAASEELSGQA

Radius of gyration: 80.74 Å; Cα contacts (8 Å, |Δi|>4): 846; chains: 1; bounding box: 168×112×248 Å